Protein 6ON1 (pdb70)

Radius of gyration: 35.62 Å; Cα contacts (8 Å, |Δi|>4): 1934; chains: 6; bounding box: 102×59×90 Å

Nearest PDB structures (foldseek):
  6on1-assembly3_E  TM=1.002E+00  e=2.534E-30  Streptomyces sclerotialus
  6on1-assembly1_B  TM=9.989E-01  e=6.598E-30  Streptomyces sclerotialus
  6on1-assembly3_F  TM=1.004E+00  e=2.080E-29  Streptomyces sclerotialus
  6on1-assembly2_D  TM=9.965E-01  e=4.195E-29  Streptomyces sclerotialus
  6on3-assembly1_A  TM=9.912E-01  e=3.693E-29  Streptomyces sclerotialus

InterPro domains:
  IPR004360 Glyoxalase/fosfomycin resistance/dioxygenase domain [PF00903] (18-107)
  IPR029068 Glyoxalase/Bleomycin resistance protein/Dihydroxybiphenyl dioxygenase [G3DSA:3.10.180.10] (18-161)
  IPR029068 Glyoxalase/Bleomycin resistance protein/Dihydroxybiphenyl dioxygenase [SSF54593] (18-161)
  IPR037523 Vicinal oxygen chelate (VOC), core domain [PS51819] (18-160)

Structure (mmCIF, N/CA/C/O backbone):
data_6ON1
#
_entry.id   6ON1
#
_cell.length_a   99.977
_cell.length_b   45.215
_cell.length_c   131.153
_cell.angle_alpha   90.000
_cell.angle_beta   105.200
_cell.angle_gamma   90.000
#
_symmetry.space_group_name_H-M   'P 1 21 1'
#
loop_
_entity.id
_entity.type
_entity.pdbx_description
1 polymer 'L-DOPA dioxygenase'
2 non-polymer 'FE (III) ION'
3 non-polymer 2-AMINO-2-HYDROXYMETHYL-PROPANE-1,3-DIOL
4 water water
#
loop_
_atom_site.group_PDB
_atom_site.id
_atom_site.type_symbol
_atom_site.label_atom_id
_atom_site.label_alt_id
_atom_site.label_comp_id
_atom_site.label_asym_id
_atom_site.label_entity_id
_atom_site.label_seq_id
_atom_site.pdbx_PDB_ins_code
_atom_site.Cartn_x
_atom_site.Cartn_y
_atom_site.Cartn_z
_atom_site.occupancy
_atom_site.B_iso_or_equiv
_atom_site.auth_seq_id
_atom_site.auth_comp_id
_atom_site.auth_asym_id
_atom_site.auth_atom_id
_atom_site.pdbx_PDB_model_num
ATOM 1 N N . HIS A 1 15 ? 388.799 70.400 133.704 1.00 60.06 13 HIS A N 1
ATOM 2 C CA . HIS A 1 15 ? 388.741 69.125 134.416 1.00 58.63 13 HIS A CA 1
ATOM 3 C C . HIS A 1 15 ? 389.310 69.279 135.827 1.00 58.73 13 HIS A C 1
ATOM 4 O O . HIS A 1 15 ? 390.363 69.898 136.014 1.00 60.59 13 HIS A O 1
ATOM 11 N N . ALA A 1 16 ? 388.610 68.708 136.814 1.00 48.05 14 ALA A N 1
ATOM 12 C CA . ALA A 1 16 ? 389.044 68.817 138.204 1.00 51.76 14 ALA A CA 1
ATOM 13 C C . ALA A 1 16 ? 390.428 68.203 138.417 1.00 55.84 14 ALA A C 1
ATOM 14 O O . ALA A 1 16 ? 391.213 68.701 139.234 1.00 53.66 14 ALA A O 1
ATOM 16 N N . PHE A 1 17 ? 390.740 67.132 137.691 1.00 47.03 15 PHE A N 1
ATOM 17 C CA . PHE A 1 17 ? 392.055 66.513 137.713 1.00 40.97 15 PHE A CA 1
ATOM 18 C C . PHE A 1 17 ? 392.341 65.979 136.319 1.00 49.87 15 PHE A C 1
ATOM 19 O O . PHE A 1 17 ? 391.464 65.959 135.448 1.00 42.99 15 PHE A O 1
ATOM 27 N N . ARG A 1 18 ? 393.579 65.523 136.121 1.00 41.83 16 ARG A N 1
ATOM 28 C CA . ARG A 1 18 ? 394.003 64.973 134.843 1.00 45.19 16 ARG A CA 1
ATOM 29 C C . ARG A 1 18 ? 394.795 63.700 135.076 1.00 42.92 16 ARG A C 1
ATOM 30 O O . ARG A 1 18 ? 395.663 63.654 135.951 1.00 48.00 16 ARG A O 1
ATOM 38 N N . PHE A 1 19 ? 394.506 62.674 134.284 1.00 37.46 17 PHE A N 1
ATOM 39 C CA . PHE A 1 19 ? 395.278 61.444 134.360 1.00 41.23 17 PHE A CA 1
ATOM 40 C C . PHE A 1 19 ? 396.747 61.740 134.061 1.00 39.26 17 PHE A C 1
ATOM 41 O O . PHE A 1 19 ? 397.057 62.464 133.113 1.00 38.53 17 PHE A O 1
ATOM 49 N N . HIS A 1 20 ? 397.661 61.215 134.891 1.00 33.69 18 HIS A N 1
ATOM 50 C CA . HIS A 1 20 ? 399.080 61.509 134.717 1.00 34.67 18 HIS A CA 1
ATOM 51 C C . HIS A 1 20 ? 399.887 60.292 134.281 1.00 35.24 18 HIS A C 1
ATOM 52 O O . HIS A 1 20 ? 400.603 60.351 133.277 1.00 37.26 18 HIS A O 1
ATOM 59 N N . HIS A 1 21 ? 399.828 59.192 135.021 1.00 30.07 19 HIS A N 1
ATOM 60 C CA . HIS A 1 21 ? 400.564 58.004 134.621 1.00 34.18 19 HIS A CA 1
ATOM 61 C C . HIS A 1 21 ? 399.891 56.784 135.220 1.00 34.54 19 HIS A C 1
ATOM 62 O O . HIS A 1 21 ? 399.109 56.881 136.172 1.00 33.49 19 HIS A O 1
ATOM 69 N N . ILE A 1 22 ? 400.201 55.636 134.636 1.00 31.84 20 ILE A N 1
ATOM 70 C CA . ILE A 1 22 ? 399.827 54.339 135.179 1.00 31.43 20 ILE A CA 1
ATOM 71 C C . ILE A 1 22 ? 401.113 53.624 135.573 1.00 34.97 20 ILE A C 1
ATOM 72 O O . ILE A 1 22 ? 402.125 53.705 134.872 1.00 30.59 20 ILE A O 1
ATOM 77 N N . GLY A 1 23 ? 401.071 52.910 136.697 1.00 31.71 21 GLY A N 1
ATOM 78 C CA . GLY A 1 23 ? 402.220 52.163 137.174 1.00 30.88 21 GLY A CA 1
ATOM 79 C C . GLY A 1 23 ? 402.096 50.708 136.751 1.00 31.49 21 GLY A C 1
ATOM 80 O O . GLY A 1 23 ? 401.035 50.095 136.903 1.00 32.23 21 GLY A O 1
ATOM 81 N N . VAL A 1 24 ? 403.183 50.179 136.207 1.00 27.59 22 VAL A N 1
ATOM 82 C CA . VAL A 1 24 ? 403.260 48.788 135.786 1.00 28.77 22 VAL A CA 1
ATOM 83 C C . VAL A 1 24 ? 404.325 48.112 136.628 1.00 30.23 22 VAL A C 1
ATOM 84 O O . VAL A 1 24 ? 405.519 48.417 136.492 1.00 30.44 22 VAL A O 1
ATOM 88 N N . GLN A 1 25 ? 403.903 47.176 137.469 1.00 31.59 23 GLN A N 1
ATOM 89 C CA . GLN A 1 25 ? 404.823 46.387 138.270 1.00 28.87 23 GLN A CA 1
ATOM 90 C C . GLN A 1 25 ? 405.205 45.112 137.525 1.00 29.99 23 GLN A C 1
ATOM 91 O O . GLN A 1 25 ? 404.335 44.348 137.095 1.00 32.53 23 GLN A O 1
ATOM 97 N N . THR A 1 26 ? 406.504 44.878 137.382 1.00 28.80 24 THR A N 1
ATOM 98 C CA . THR A 1 26 ? 407.011 43.733 136.643 1.00 34.05 24 THR A CA 1
ATOM 99 C C . THR A 1 26 ? 408.045 43.003 137.490 1.00 35.07 24 THR A C 1
ATOM 100 O O . THR A 1 26 ? 408.652 43.581 138.398 1.00 37.20 24 THR A O 1
ATOM 104 N N . SER A 1 27 ? 408.259 41.724 137.167 1.00 37.44 25 SER A N 1
ATOM 105 C CA . SER A 1 27 ? 409.335 40.938 137.768 1.00 38.45 25 SER A CA 1
ATOM 106 C C . SER A 1 27 ? 410.650 41.059 137.009 1.00 38.96 25 SER A C 1
ATOM 107 O O . SER A 1 27 ? 411.688 40.634 137.523 1.00 37.92 25 SER A O 1
ATOM 110 N N . ASP A 1 28 ? 410.635 41.597 135.791 1.00 34.77 26 ASP A N 1
ATOM 111 C CA . ASP A 1 28 ? 411.838 41.651 134.950 1.00 35.11 26 ASP A CA 1
ATOM 112 C C . ASP A 1 28 ? 411.815 42.994 134.224 1.00 37.42 26 ASP A C 1
ATOM 113 O O . ASP A 1 28 ? 411.304 43.099 133.103 1.00 34.68 26 ASP A O 1
ATOM 118 N N . LEU A 1 29 ? 412.392 44.013 134.867 1.00 36.98 27 LEU A N 1
ATOM 119 C CA . LEU A 1 29 ? 412.279 45.375 134.355 1.00 34.01 27 LEU A CA 1
ATOM 120 C C . LEU A 1 29 ? 412.898 45.516 132.972 1.00 36.54 27 LEU A C 1
ATOM 121 O O . LEU A 1 29 ? 412.344 46.204 132.115 1.00 34.03 27 LEU A O 1
ATOM 126 N N . GLU A 1 30 ? 414.058 44.901 132.738 1.00 31.09 28 GLU A N 1
ATOM 127 C CA . GLU A 1 30 ? 414.720 45.114 131.450 1.00 35.21 28 GLU A CA 1
ATOM 128 C C . GLU A 1 30 ? 413.964 44.432 130.319 1.00 33.25 28 GLU A C 1
ATOM 129 O O . GLU A 1 30 ? 413.910 44.950 129.204 1.00 31.40 28 GLU A O 1
ATOM 135 N N . ASN A 1 31 ? 413.362 43.280 130.589 1.00 37.73 29 ASN A N 1
ATOM 136 C CA . ASN A 1 31 ? 412.510 42.645 129.594 1.00 32.53 29 ASN A CA 1
ATOM 137 C C . ASN A 1 31 ? 411.299 43.522 129.260 1.00 37.27 29 ASN A C 1
ATOM 138 O O . ASN A 1 31 ? 410.965 43.722 128.086 1.00 34.74 29 ASN A O 1
ATOM 143 N N . SER A 1 32 ? 410.649 44.080 130.280 1.00 31.23 30 SER A N 1
ATOM 144 C CA . SER A 1 32 ? 409.494 44.935 130.048 1.00 31.85 30 SER A CA 1
ATOM 145 C C . SER A 1 32 ? 409.880 46.218 129.322 1.00 32.73 30 SER A C 1
ATOM 146 O O . SER A 1 32 ? 409.206 46.613 128.362 1.00 33.62 30 SER A O 1
ATOM 149 N N . LEU A 1 33 ? 410.962 46.881 129.749 1.00 32.93 31 LEU A N 1
ATOM 150 C CA . LEU A 1 33 ? 411.376 48.115 129.077 1.00 33.21 31 LEU A CA 1
ATOM 151 C C . LEU A 1 33 ? 411.615 47.888 127.586 1.00 35.13 31 LEU A C 1
ATOM 152 O O . LEU A 1 33 ? 411.180 48.686 126.747 1.00 34.66 31 LEU A O 1
ATOM 157 N N . GLY A 1 34 ? 412.338 46.823 127.239 1.00 34.95 32 GLY A N 1
ATOM 158 C CA . GLY A 1 34 ? 412.599 46.556 125.831 1.00 39.12 32 GLY A CA 1
ATOM 159 C C . GLY A 1 34 ? 411.328 46.339 125.032 1.00 35.80 32 GLY A C 1
ATOM 160 O O . GLY A 1 34 ? 411.164 46.891 123.937 1.00 36.43 32 GLY A O 1
ATOM 161 N N . TRP A 1 35 ? 410.395 45.550 125.576 1.00 34.83 33 TRP A N 1
ATOM 162 C CA . TRP A 1 35 ? 409.174 45.240 124.836 1.00 35.73 33 TRP A CA 1
ATOM 163 C C . TRP A 1 35 ? 408.259 46.459 124.719 1.00 36.50 33 TRP A C 1
ATOM 164 O O . TRP A 1 35 ? 407.710 46.725 123.647 1.00 32.54 33 TRP A O 1
ATOM 175 N N . TYR A 1 36 ? 408.091 47.210 125.806 1.00 33.41 34 TYR A N 1
ATOM 176 C CA . TYR A 1 36 ? 407.294 48.430 125.755 1.00 32.36 34 TYR A CA 1
ATOM 177 C C . TYR A 1 36 ? 407.853 49.428 124.748 1.00 34.62 34 TYR A C 1
ATOM 178 O O . TYR A 1 36 ? 407.092 50.103 124.044 1.00 31.31 34 TYR A O 1
ATOM 187 N N . ARG A 1 37 ? 409.177 49.570 124.689 1.00 33.72 35 ARG A N 1
ATOM 188 C CA . ARG A 1 37 ? 409.755 50.498 123.721 1.00 38.40 35 ARG A CA 1
ATOM 189 C C . ARG A 1 37 ? 409.449 50.053 122.296 1.00 36.50 35 ARG A C 1
ATOM 190 O O . ARG A 1 37 ? 409.044 50.863 121.458 1.00 41.16 35 ARG A O 1
ATOM 198 N N . GLU A 1 38 ? 409.624 48.764 122.003 1.00 38.69 36 GLU A N 1
ATOM 199 C CA . GLU A 1 38 ? 409.427 48.299 120.629 1.00 40.45 36 GLU A CA 1
ATOM 200 C C . GLU A 1 38 ? 407.950 48.239 120.257 1.00 40.80 36 GLU A C 1
ATOM 201 O O . GLU A 1 38 ? 407.584 48.589 119.133 1.00 39.41 36 GLU A O 1
ATOM 207 N N . PHE A 1 39 ? 407.085 47.804 121.180 1.00 35.30 37 PHE A N 1
ATOM 208 C CA . PHE A 1 39 ? 405.678 47.629 120.831 1.00 34.87 37 PHE A CA 1
ATOM 209 C C . PHE A 1 39 ? 404.965 48.971 120.729 1.00 37.63 37 PHE A C 1
ATOM 210 O O . PHE A 1 39 ? 404.343 49.281 119.711 1.00 36.98 37 PHE A O 1
ATOM 218 N N . PHE A 1 40 ? 405.013 49.769 121.791 1.00 34.87 38 PHE A N 1
ATOM 219 C CA . PHE A 1 40 ? 404.262 51.015 121.825 1.00 38.93 38 PHE A CA 1
ATOM 220 C C . PHE A 1 40 ? 405.017 52.190 121.231 1.00 40.01 38 PHE A C 1
ATOM 221 O O . PHE A 1 40 ? 404.407 53.245 121.024 1.00 44.50 38 PHE A O 1
ATOM 229 N N . GLY A 1 41 ? 406.314 52.038 120.960 1.00 41.48 39 GLY A N 1
ATOM 230 C CA . GLY A 1 41 ? 407.150 53.168 120.606 1.00 43.59 39 GLY A CA 1
ATOM 231 C C . GLY A 1 41 ? 407.541 54.050 121.773 1.00 43.75 39 GLY A C 1
ATOM 232 O O . GLY A 1 41 ? 407.780 55.244 121.579 1.00 47.76 39 GLY A O 1
ATOM 233 N N . CYS A 1 42 ? 407.586 53.509 122.987 1.00 43.25 40 CYS A N 1
ATOM 234 C CA . CYS A 1 42 ? 407.902 54.323 124.156 1.00 43.10 40 CYS A CA 1
ATOM 235 C C . CYS A 1 42 ? 409.326 54.860 124.081 1.00 39.23 40 CYS A C 1
ATOM 236 O O . CYS A 1 42 ? 410.241 54.172 123.623 1.00 39.43 40 CYS A O 1
ATOM 239 N N . GLU A 1 43 ? 409.503 56.106 124.523 1.00 36.93 41 GLU A N 1
ATOM 240 C CA . GLU A 1 43 ? 410.814 56.671 124.809 1.00 43.24 41 GLU A CA 1
ATOM 241 C C . GLU A 1 43 ? 410.939 56.916 126.312 1.00 39.52 41 GLU A C 1
ATOM 242 O O . GLU A 1 43 ? 409.953 57.226 126.987 1.00 36.57 41 GLU A O 1
ATOM 248 N N . GLN A 1 44 ? 412.155 56.759 126.835 1.00 35.44 42 GLN A N 1
ATOM 249 C CA . GLN A 1 44 ? 412.395 56.904 128.264 1.00 37.13 42 GLN A CA 1
ATOM 250 C C . GLN A 1 44 ? 412.625 58.366 128.630 1.00 38.27 42 GLN A C 1
ATOM 251 O O . GLN A 1 44 ? 413.427 59.058 128.000 1.00 36.47 42 GLN A O 1
ATOM 257 N N . ASN A 1 45 ? 411.892 58.848 129.627 1.00 35.23 43 ASN A N 1
ATOM 258 C CA . ASN A 1 45 ? 412.088 60.208 130.118 1.00 38.19 43 ASN A CA 1
ATOM 259 C C . ASN A 1 45 ? 413.106 60.296 131.244 1.00 36.04 43 ASN A C 1
ATOM 260 O O . ASN A 1 45 ? 413.799 61.310 131.360 1.00 36.21 43 ASN A O 1
ATOM 265 N N . TRP A 1 46 ? 413.171 59.285 132.103 1.00 36.34 44 TRP A N 1
ATOM 266 C CA . TRP A 1 46 ? 414.100 59.249 133.227 1.00 37.56 44 TRP A CA 1
ATOM 267 C C . TRP A 1 46 ? 414.009 57.875 133.872 1.00 38.45 44 TRP A C 1
ATOM 268 O O . TRP A 1 46 ? 413.091 57.096 133.604 1.00 34.63 44 TRP A O 1
ATOM 279 N N . SER A 1 47 ? 414.988 57.586 134.718 1.00 35.60 45 SER A N 1
ATOM 280 C CA . SER A 1 47 ? 414.962 56.422 135.581 1.00 36.79 45 SER A CA 1
ATOM 281 C C . SER A 1 47 ? 415.390 56.853 136.974 1.00 39.97 45 SER A C 1
ATOM 282 O O . SER A 1 47 ? 416.005 57.909 137.160 1.00 40.80 45 SER A O 1
ATOM 285 N N . LEU A 1 48 ? 415.058 56.020 137.953 1.00 33.32 46 LEU A N 1
ATOM 286 C CA . LEU A 1 48 ? 415.273 56.386 139.343 1.00 33.13 46 LEU A CA 1
ATOM 287 C C . LEU A 1 48 ? 415.648 55.136 140.124 1.00 35.84 46 LEU A C 1
ATOM 288 O O . LEU A 1 48 ? 415.008 54.092 139.972 1.00 34.74 46 LEU A O 1
ATOM 293 N N . GLU A 1 49 ? 416.692 55.237 140.951 1.00 36.76 47 GLU A N 1
ATOM 294 C CA . GLU A 1 49 ? 417.090 54.136 141.821 1.00 36.45 47 GLU A CA 1
ATOM 295 C C . GLU A 1 49 ? 417.252 54.575 143.273 1.00 41.02 47 GLU A C 1
ATOM 296 O O . GLU A 1 49 ? 417.782 53.809 144.079 1.00 35.40 47 GLU A O 1
ATOM 302 N N . LYS A 1 50 ? 416.828 55.789 143.615 1.00 39.81 48 LYS A N 1
ATOM 303 C CA . LYS A 1 50 ? 416.815 56.285 144.986 1.00 42.57 48 LYS A CA 1
ATOM 304 C C . LYS A 1 50 ? 415.438 56.865 145.268 1.00 37.07 48 LYS A C 1
ATOM 305 O O . LYS A 1 50 ? 414.953 57.714 144.512 1.00 37.20 48 LYS A O 1
ATOM 311 N N . PHE A 1 51 ? 414.827 56.425 146.365 1.00 34.14 49 PHE A N 1
ATOM 312 C CA . PHE A 1 51 ? 413.412 56.627 146.615 1.00 34.23 49 PHE A CA 1
ATOM 313 C C . PHE A 1 51 ? 413.164 57.255 147.977 1.00 38.23 49 PHE A C 1
ATOM 314 O O . PHE A 1 51 ? 413.911 57.028 148.946 1.00 30.66 49 PHE A O 1
ATOM 322 N N . SER A 1 52 ? 412.095 58.047 148.027 1.00 32.43 50 SER A N 1
ATOM 323 C CA . SER A 1 52 ? 411.559 58.546 149.291 1.00 33.78 50 SER A CA 1
ATOM 324 C C . SER A 1 52 ? 411.126 57.393 150.189 1.00 32.72 50 SER A C 1
ATOM 325 O O . SER A 1 52 ? 410.843 56.280 149.726 1.00 32.71 50 SER A O 1
ATOM 328 N N . ASP A 1 53 ? 411.040 57.678 151.499 1.00 30.95 51 ASP A N 1
ATOM 329 C CA . ASP A 1 53 ? 410.415 56.727 152.407 1.00 32.93 51 ASP A CA 1
ATOM 330 C C . ASP A 1 53 ? 409.012 56.364 151.928 1.00 32.77 51 ASP A C 1
ATOM 331 O O . ASP A 1 53 ? 408.592 55.201 152.003 1.00 31.90 51 ASP A O 1
ATOM 336 N N . LEU A 1 54 ? 408.250 57.362 151.481 1.00 31.62 52 LEU A N 1
ATOM 337 C CA . LEU A 1 54 ? 406.872 57.089 151.081 1.00 30.88 52 LEU A CA 1
ATOM 338 C C . LEU A 1 54 ? 406.836 56.110 149.911 1.00 31.28 52 LEU A C 1
ATOM 339 O O . LEU A 1 54 ? 406.097 55.121 149.939 1.00 31.44 52 LEU A O 1
ATOM 344 N N . THR A 1 55 ? 407.656 56.351 148.885 1.00 34.78 53 THR A N 1
ATOM 345 C CA . THR A 1 55 ? 407.685 55.420 147.761 1.00 33.50 53 THR A CA 1
ATOM 346 C C . THR A 1 55 ? 408.012 54.010 148.235 1.00 33.38 53 THR A C 1
ATOM 347 O O . THR A 1 55 ? 407.328 53.045 147.870 1.00 31.31 53 THR A O 1
ATOM 351 N N . ARG A 1 56 ? 409.027 53.876 149.093 1.00 29.37 54 ARG A N 1
ATOM 352 C CA . ARG A 1 56 ? 409.383 52.549 149.584 1.00 32.16 54 ARG A CA 1
ATOM 353 C C . ARG A 1 56 ? 408.318 51.939 150.488 1.00 34.86 54 ARG A C 1
ATOM 354 O O . ARG A 1 56 ? 408.241 50.711 150.590 1.00 36.13 54 ARG A O 1
ATOM 362 N N . SER A 1 57 ? 407.488 52.751 151.135 1.00 31.68 55 SER A N 1
ATOM 363 C CA . SER A 1 57 ? 406.424 52.163 151.941 1.00 31.78 55 SER A CA 1
ATOM 364 C C . SER A 1 57 ? 405.265 51.662 151.074 1.00 34.64 55 SER A C 1
ATOM 365 O O . SER A 1 57 ? 404.612 50.682 151.434 1.00 35.22 55 SER A O 1
ATOM 368 N N . ARG A 1 58 ? 405.014 52.296 149.924 1.00 33.77 56 ARG A N 1
ATOM 369 C CA . ARG A 1 58 ? 403.994 51.806 148.997 1.00 36.52 56 ARG A CA 1
ATOM 370 C C . ARG A 1 58 ? 404.483 50.621 148.176 1.00 35.42 56 ARG A C 1
ATOM 371 O O . ARG A 1 58 ? 403.677 49.759 147.800 1.00 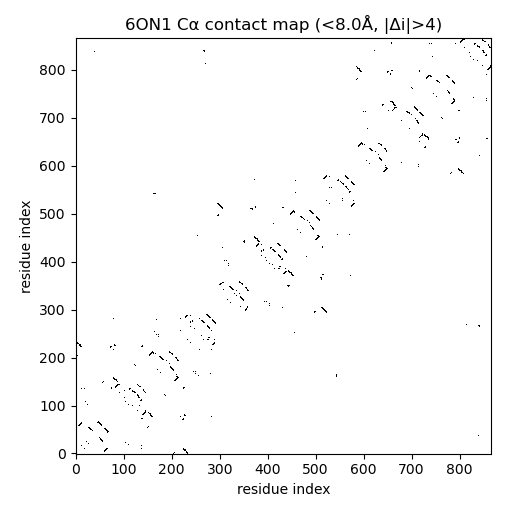35.09 56 ARG A O 1
ATOM 379 N N . LEU A 1 59 ? 405.777 50.592 147.851 1.00 32.39 57 LEU A N 1
ATOM 380 C CA . LEU A 1 59 ? 406.376 49.570 146.994 1.00 31.79 57 LEU A CA 1
ATOM 381 C C . LEU A 1 59 ? 407.619 48.996 147.675 1.00 35.50 57 LEU A C 1
ATOM 382 O O . LEU A 1 59 ? 408.752 49.244 147.242 1.00 33.10 57 LEU A O 1
ATOM 387 N N . PRO A 1 60 ? 407.442 48.224 148.752 1.00 37.05 58 PRO A N 1
ATOM 388 C CA . PRO A 1 60 ? 408.609 47.688 149.471 1.00 38.17 58 PRO A CA 1
ATOM 389 C C . PRO A 1 60 ? 409.515 46.888 148.551 1.00 35.06 58 PRO A C 1
ATOM 390 O O . PRO A 1 60 ? 409.051 46.067 147.760 1.00 39.09 58 PRO A O 1
ATOM 394 N N . GLY A 1 61 ? 410.822 47.138 148.658 1.00 35.83 59 GLY A N 1
ATOM 395 C CA . GLY A 1 61 ? 411.800 46.414 147.882 1.00 37.36 59 GLY A CA 1
ATOM 396 C C . GLY A 1 61 ? 412.017 46.936 146.479 1.00 39.32 59 GLY A C 1
ATOM 397 O O . GLY A 1 61 ? 412.802 46.335 145.730 1.00 37.05 59 GLY A O 1
ATOM 398 N N . ILE A 1 62 ? 411.369 48.041 146.104 1.00 33.86 60 ILE A N 1
ATOM 399 C CA . ILE A 1 62 ? 411.561 48.611 144.771 1.00 36.53 60 ILE A CA 1
ATOM 400 C C . ILE A 1 62 ? 413.040 48.900 144.548 1.00 39.60 60 ILE A C 1
ATOM 401 O O . ILE A 1 62 ? 413.734 49.444 145.418 1.00 35.45 60 ILE A O 1
ATOM 406 N N . THR A 1 63 ? 413.540 48.495 143.387 1.00 36.09 61 THR A N 1
ATOM 407 C CA . THR A 1 63 ? 414.932 48.684 143.032 1.00 36.22 61 THR A CA 1
ATOM 408 C C . THR A 1 63 ? 415.144 49.680 141.911 1.00 34.30 61 THR A C 1
ATOM 409 O O . THR A 1 63 ? 416.157 50.373 141.912 1.00 33.03 61 THR A O 1
ATOM 413 N N . ARG A 1 64 ? 414.226 49.767 140.948 1.00 32.30 62 ARG A N 1
ATOM 414 C CA . ARG A 1 64 ? 414.446 50.677 139.838 1.00 29.48 62 ARG A CA 1
ATOM 415 C C . ARG A 1 64 ? 413.099 51.055 139.223 1.00 34.88 62 ARG A C 1
ATOM 416 O O . ARG A 1 64 ? 412.214 50.209 139.082 1.00 30.45 62 ARG A O 1
ATOM 424 N N . LEU A 1 65 ? 412.958 52.329 138.865 1.00 31.45 63 LEU A N 1
ATOM 425 C CA . LEU A 1 65 ? 411.726 52.874 138.311 1.00 29.45 63 LEU A CA 1
ATOM 426 C C . LEU A 1 65 ? 412.068 53.671 137.063 1.00 31.80 63 LEU A C 1
ATOM 427 O O . LEU A 1 65 ? 413.032 54.441 137.063 1.00 32.33 63 LEU A O 1
ATOM 432 N N . VAL A 1 66 ? 411.281 53.490 136.003 1.00 31.22 64 VAL A N 1
ATOM 433 C CA . VAL A 1 66 ? 411.516 54.174 134.735 1.00 31.50 64 VAL A CA 1
ATOM 434 C C . VAL A 1 66 ? 410.216 54.804 134.257 1.00 32.25 64 VAL A C 1
ATOM 435 O O . VAL A 1 66 ? 409.165 54.149 134.259 1.00 33.95 64 VAL A O 1
ATOM 439 N N . GLU A 1 67 ? 410.274 56.069 133.855 1.00 30.40 65 GLU A N 1
ATOM 440 C CA . GLU A 1 67 ? 409.110 56.695 133.236 1.00 31.98 65 GLU A CA 1
ATOM 441 C C . GLU A 1 67 ? 409.240 56.568 131.729 1.00 31.62 65 GLU A C 1
ATOM 442 O O . GLU A 1 67 ? 410.205 57.072 131.154 1.00 32.20 65 GLU A O 1
ATOM 448 N N . LEU A 1 68 ? 408.277 55.888 131.103 1.00 31.05 66 LEU A N 1
ATOM 449 C CA . LEU A 1 68 ? 408.176 55.779 129.655 1.00 35.51 66 LEU A CA 1
ATOM 450 C C . LEU A 1 68 ? 407.044 56.665 129.152 1.00 34.77 66 LEU A C 1
ATOM 451 O O . LEU A 1 68 ? 406.131 57.028 129.893 1.00 33.68 66 LEU A O 1
ATOM 456 N N . ALA A 1 69 ? 407.107 57.008 127.871 1.00 35.80 67 ALA A N 1
ATOM 457 C CA . ALA A 1 69 ? 406.098 57.867 127.269 1.00 38.21 67 ALA A CA 1
ATOM 458 C C . ALA A 1 69 ? 405.812 57.398 125.849 1.00 40.33 67 ALA A C 1
ATOM 459 O O . ALA A 1 69 ? 406.743 57.163 125.074 1.00 39.83 67 ALA A O 1
ATOM 461 N N . ALA A 1 70 ? 404.531 57.243 125.519 1.00 42.52 68 ALA A N 1
ATOM 462 C CA . ALA A 1 70 ? 404.103 56.964 124.152 1.00 47.64 68 ALA A CA 1
ATOM 463 C C . ALA A 1 70 ? 402.723 57.574 123.958 1.00 48.11 68 ALA A C 1
ATOM 464 O O . ALA A 1 70 ? 401.861 57.448 124.832 1.00 46.88 68 ALA A O 1
ATOM 466 N N . GLY A 1 71 ? 402.517 58.227 122.816 1.00 55.73 69 GLY A N 1
ATOM 467 C CA . GLY A 1 71 ? 401.288 58.995 122.655 1.00 58.17 69 GLY A CA 1
ATOM 468 C C . GLY A 1 71 ? 401.175 59.996 123.788 1.00 57.09 69 GLY A C 1
ATOM 469 O O . GLY A 1 71 ? 402.146 60.674 124.141 1.00 58.87 69 GLY A O 1
ATOM 470 N N A ASP A 1 72 ? 399.968 60.075 124.371 0.64 57.98 70 ASP A N 1
ATOM 471 N N B ASP A 1 72 ? 399.988 60.109 124.378 0.36 57.95 70 ASP A N 1
ATOM 472 C CA A ASP A 1 72 ? 399.714 60.882 125.559 0.64 57.41 70 ASP A CA 1
ATOM 473 C CA B ASP A 1 72 ? 399.856 60.922 125.578 0.36 57.32 70 ASP A CA 1
ATOM 474 C C A ASP A 1 72 ? 399.926 60.110 126.859 0.64 56.13 70 ASP A C 1
ATOM 475 C C B ASP A 1 72 ? 399.811 60.069 126.840 0.36 56.11 70 ASP A C 1
ATOM 476 O O A ASP A 1 72 ? 399.763 60.682 127.943 0.64 59.49 70 ASP A O 1
ATOM 477 O O B ASP A 1 72 ? 399.302 60.518 127.873 0.36 58.31 70 ASP A O 1
ATOM 486 N N . LEU A 1 73 ? 400.349 58.854 126.776 1.00 50.27 71 LEU A N 1
ATOM 487 C CA . LEU A 1 73 ? 400.355 57.933 127.900 1.00 47.54 71 LEU A CA 1
ATOM 488 C C . LEU A 1 73 ? 401.721 57.915 128.569 1.00 42.83 71 LEU A C 1
ATOM 489 O O . LEU A 1 73 ? 402.736 57.691 127.903 1.00 39.73 71 LEU A O 1
ATOM 494 N N . ARG A 1 74 ? 401.737 58.135 129.876 1.00 39.12 72 ARG A N 1
ATOM 495 C CA . ARG A 1 74 ? 402.928 57.946 130.696 1.00 38.87 72 ARG A CA 1
ATOM 496 C C . ARG A 1 74 ? 402.812 56.632 131.450 1.00 36.42 72 ARG A C 1
ATOM 497 O O . ARG A 1 74 ? 401.789 56.380 132.100 1.00 37.74 72 ARG A O 1
ATOM 505 N N . ILE A 1 75 ? 403.860 55.817 131.374 1.00 36.59 73 ILE A N 1
ATOM 506 C CA . ILE A 1 75 ? 403.892 54.487 131.974 1.00 34.62 73 ILE A CA 1
ATOM 507 C C . ILE A 1 75 ? 405.123 54.426 132.862 1.00 35.77 73 ILE A C 1
ATOM 508 O O . ILE A 1 75 ? 406.252 54.483 132.361 1.00 34.46 73 ILE A O 1
ATOM 513 N N . HIS A 1 76 ? 404.911 54.303 134.169 1.00 31.65 74 HIS A N 1
ATOM 514 C CA . HIS A 1 76 ? 405.987 54.090 135.130 1.00 30.48 74 HIS A CA 1
ATOM 515 C C . HIS A 1 76 ? 406.160 52.592 135.308 1.00 33.86 74 HIS A C 1
ATOM 516 O O . HIS A 1 76 ? 405.286 51.924 135.866 1.00 35.77 74 HIS A O 1
ATOM 523 N N . VAL A 1 77 ? 407.282 52.063 134.840 1.00 32.10 75 VAL A N 1
ATOM 524 C CA . VAL A 1 77 ? 407.587 50.643 134.952 1.00 33.36 75 VAL A CA 1
ATOM 525 C C . VAL A 1 77 ? 408.598 50.457 136.070 1.00 33.60 75 VAL A C 1
ATOM 526 O O . VAL A 1 77 ? 409.653 51.120 136.090 1.00 30.08 75 VAL A O 1
ATOM 530 N N . PHE A 1 78 ? 408.291 49.561 137.004 1.00 32.64 76 PHE A N 1
ATOM 531 C CA . PHE A 1 78 ? 409.213 49.345 138.114 1.00 32.96 76 PHE A CA 1
ATOM 532 C C . PHE A 1 78 ? 409.274 47.868 138.477 1.00 31.52 76 PHE A C 1
ATOM 533 O O . PHE A 1 78 ? 408.362 47.085 138.187 1.00 29.94 76 PHE A O 1
ATOM 541 N N . GLU A 1 79 ? 410.384 47.495 139.111 1.00 31.24 77 GLU A N 1
ATOM 542 C CA . GLU A 1 79 ? 410.593 46.141 139.583 1.00 34.41 77 GLU A CA 1
ATOM 543 C C . GLU A 1 79 ? 410.911 46.186 141.074 1.00 35.21 77 GLU A C 1
ATOM 544 O O . GLU A 1 79 ? 411.644 47.068 141.533 1.00 33.71 77 GLU A O 1
ATOM 550 N N . ARG A 1 80 ? 410.323 45.264 141.828 1.00 34.37 78 ARG A N 1
ATOM 551 C CA . ARG A 1 80 ? 410.633 45.108 143.243 1.00 42.17 78 ARG A CA 1
ATOM 552 C C . ARG A 1 80 ? 411.377 43.798 143.479 1.00 44.02 78 ARG A C 1
ATOM 553 O O . ARG A 1 80 ? 411.143 42.794 142.802 1.00 54.59 78 ARG A O 1
ATOM 561 N N . ALA A 1 81 ? 412.290 43.817 144.435 1.00 51.48 79 ALA A N 1
ATOM 562 C CA . ALA A 1 81 ? 413.043 42.612 144.751 1.00 55.99 79 ALA A CA 1
ATOM 563 C C . ALA A 1 81 ? 412.082 41.499 145.143 1.00 59.99 79 ALA A C 1
ATOM 564 O O . ALA A 1 81 ? 411.248 41.674 146.037 1.00 61.17 79 ALA A O 1
ATOM 566 N N . ALA A 1 82 ? 412.168 40.367 144.448 1.00 56.27 80 ALA A N 1
ATOM 567 C CA . ALA A 1 82 ? 411.355 39.213 144.800 1.00 57.87 80 ALA A CA 1
ATOM 568 C C . ALA A 1 82 ? 412.085 37.939 144.402 1.00 66.22 80 ALA A C 1
ATOM 569 O O . ALA A 1 82 ? 412.885 37.929 143.461 1.00 66.62 80 ALA A O 1
ATOM 571 N N . ASP A 1 83 ? 411.800 36.861 145.136 1.00 66.99 81 ASP A N 1
ATOM 572 C CA . ASP A 1 83 ? 412.429 35.575 144.853 1.00 71.21 81 ASP A CA 1
ATOM 573 C C . ASP A 1 83 ? 411.683 34.807 143.765 1.00 71.38 81 ASP A C 1
ATOM 574 O O . ASP A 1 83 ? 412.311 34.161 142.919 1.00 73.69 81 ASP A O 1
ATOM 579 N N . ALA A 1 84 ? 410.355 34.863 143.771 1.00 68.05 82 ALA A N 1
ATOM 580 C CA . ALA A 1 84 ? 409.536 34.154 142.799 1.00 67.73 82 ALA A CA 1
ATOM 581 C C . ALA A 1 84 ? 409.046 35.104 141.708 1.00 62.69 82 ALA A C 1
ATOM 582 O O . ALA A 1 84 ? 409.219 36.323 141.779 1.00 61.90 82 ALA A O 1
ATOM 584 N N . THR A 1 85 ? 408.426 34.522 140.682 1.00 64.30 83 THR A N 1
ATOM 585 C CA . THR A 1 85 ? 407.900 35.267 139.535 1.00 59.12 83 THR A CA 1
ATOM 586 C C . THR A 1 85 ? 406.460 34.847 139.277 1.00 58.21 83 THR A C 1
ATOM 587 O O . THR A 1 85 ? 406.161 34.198 138.267 1.00 53.84 83 THR A O 1
ATOM 591 N N . PRO A 1 86 ? 405.537 35.216 140.163 1.00 57.19 84 PRO A N 1
ATOM 592 C CA . PRO A 1 86 ? 404.147 34.791 139.988 1.00 53.92 84 PRO A CA 1
ATOM 593 C C . PRO A 1 86 ? 403.537 35.411 138.744 1.00 50.62 84 PRO A C 1
ATOM 594 O O . PRO A 1 86 ? 404.043 36.381 138.176 1.00 51.06 84 PRO A O 1
ATOM 598 N N . ALA A 1 87 ? 402.462 34.818 138.320 1.00 49.86 85 ALA A N 1
ATOM 599 C CA . ALA A 1 87 ? 401.642 35.357 137.254 1.00 45.44 85 ALA A CA 1
ATOM 600 C C . ALA A 1 87 ? 400.604 36.305 137.834 1.00 39.88 85 ALA A C 1
ATOM 601 O O . ALA A 1 87 ? 400.363 36.304 139.043 1.00 40.65 85 ALA A O 1
ATOM 603 N N . PRO A 1 88 ? 399.997 37.159 137.008 1.00 38.66 86 PRO A N 1
ATOM 604 C CA . PRO A 1 88 ? 398.825 37.912 137.468 1.00 40.18 86 PRO A CA 1
ATOM 605 C C . PRO A 1 88 ? 397.717 36.979 137.929 1.00 43.70 86 PRO A C 1
ATOM 606 O O . PRO A 1 88 ? 397.560 35.869 137.414 1.00 42.02 86 PRO A O 1
ATOM 610 N N . VAL A 1 89 ? 396.932 37.462 138.891 1.00 41.22 87 VAL A N 1
ATOM 611 C CA . VAL A 1 89 ? 395.776 36.752 139.435 1.00 41.53 87 VAL A CA 1
ATOM 612 C C . VAL A 1 89 ? 394.517 37.404 138.874 1.00 42.40 87 VAL A C 1
ATOM 613 O O . VAL A 1 89 ? 394.246 38.581 139.141 1.00 42.01 87 VAL A O 1
ATOM 617 N N . ALA A 1 90 ? 393.738 36.642 138.108 1.00 46.32 88 ALA A N 1
ATOM 618 C CA . ALA A 1 90 ? 392.611 37.222 137.383 1.00 42.80 88 ALA A CA 1
ATOM 619 C C . ALA A 1 90 ? 391.408 37.530 138.272 1.00 47.71 88 ALA A C 1
ATOM 620 O O . ALA A 1 90 ? 390.621 38.421 137.936 1.00 45.02 88 ALA A O 1
ATOM 622 N N . GLU A 1 91 ? 391.260 36.845 139.407 1.00 50.60 89 GLU A N 1
ATOM 623 C CA . GLU A 1 91 ? 389.999 36.898 140.143 1.00 49.90 89 GLU A CA 1
ATOM 624 C C . GLU A 1 91 ? 389.869 38.170 140.977 1.00 49.71 89 GLU A C 1
ATOM 625 O O . GLU A 1 91 ? 388.763 38.712 141.115 1.00 46.39 89 GLU A O 1
ATOM 631 N N . VAL A 1 92 ? 390.985 38.667 141.510 1.00 39.51 90 VAL A N 1
ATOM 632 C CA . VAL A 1 92 ? 391.000 39.671 142.574 1.00 40.60 90 VAL A CA 1
ATOM 633 C C . VAL A 1 92 ? 390.644 41.054 142.036 1.00 38.78 90 VAL A C 1
ATOM 634 O O . VAL A 1 92 ? 390.797 41.302 140.829 1.00 39.26 90 VAL A O 1
ATOM 638 N N . PRO A 1 93 ? 390.157 41.973 142.877 1.00 38.05 91 PRO A N 1
ATOM 639 C CA . PRO A 1 93 ? 389.941 43.350 142.418 1.00 36.66 91 PRO A CA 1
ATOM 640 C C . PRO A 1 93 ? 391.237 43.916 141.860 1.00 35.09 91 PRO A C 1
ATOM 641 O O . PRO A 1 93 ? 392.316 43.654 142.386 1.00 34.01 91 PRO A O 1
ATOM 645 N N . GLN A 1 94 ? 391.130 44.691 140.783 1.00 36.25 92 GLN A N 1
ATOM 646 C CA . GLN A 1 94 ? 392.341 45.075 140.068 1.00 34.91 92 GLN A CA 1
ATOM 647 C C . GLN A 1 94 ? 392.005 46.100 138.998 1.00 32.42 92 GLN A C 1
ATOM 648 O O . GLN A 1 94 ? 390.870 46.186 138.523 1.00 31.39 92 GLN A O 1
ATOM 654 N N . PHE A 1 95 ? 393.014 46.882 138.636 1.00 30.96 93 PHE A N 1
ATOM 655 C CA . PHE A 1 95 ? 393.041 47.555 137.348 1.00 33.08 93 PHE A CA 1
ATOM 656 C C . PHE A 1 95 ? 393.274 46.460 136.317 1.00 30.47 93 PHE A C 1
ATOM 657 O O . PHE A 1 95 ? 394.372 45.918 136.206 1.00 30.54 93 PHE A O 1
ATOM 665 N N .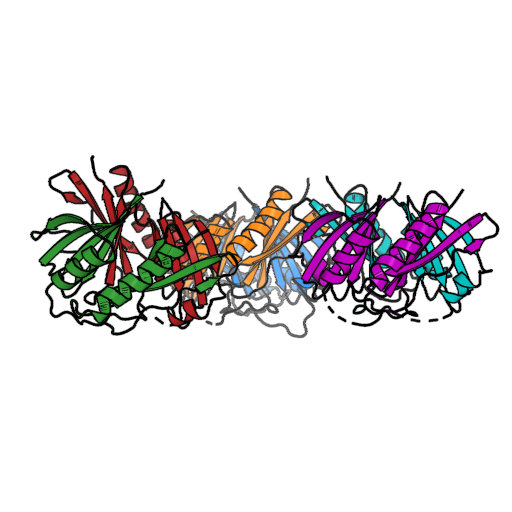 GLN A 1 96 ? 392.220 46.082 135.602 1.00 31.03 94 GLN A N 1
ATOM 666 C CA . GLN A 1 96 ? 392.197 44.837 134.848 1.00 28.90 94 GLN A CA 1
ATOM 667 C C . GLN A 1 96 ? 392.718 45.005 133.418 1.00 30.09 94 GLN A C 1
ATOM 668 O O . GLN A 1 96 ? 393.374 44.103 132.874 1.00 30.68 94 GLN A O 1
ATOM 674 N N . HIS A 1 97 ? 392.462 46.144 132.792 1.00 28.80 95 HIS A N 1
ATOM 675 C CA . HIS A 1 97 ? 392.949 46.358 131.438 1.00 31.40 95 HIS A CA 1
ATOM 676 C C . HIS A 1 97 ? 393.056 47.847 131.185 1.00 32.93 95 HIS A C 1
ATOM 677 O O . HIS A 1 97 ? 392.480 48.666 131.903 1.00 33.23 95 HIS A O 1
ATOM 684 N N . LEU A 1 98 ? 393.869 48.178 130.190 1.00 30.46 96 LEU A N 1
ATOM 685 C CA . LEU A 1 98 ? 394.046 49.531 129.706 1.00 33.51 96 LEU A CA 1
ATOM 686 C C . LEU A 1 98 ? 393.611 49.537 128.244 1.00 36.17 96 LEU A C 1
ATOM 687 O O . LEU A 1 98 ? 393.993 48.646 127.480 1.00 33.27 96 LEU A O 1
ATOM 692 N N . CYS A 1 99 ? 392.818 50.516 127.849 1.00 32.16 97 CYS A N 1
ATOM 693 C CA . CYS A 1 99 ? 392.312 50.549 126.479 1.00 32.86 97 CYS A CA 1
ATOM 694 C C . CYS A 1 99 ? 392.868 51.754 125.744 1.00 32.71 97 CYS A C 1
ATOM 695 O O . CYS A 1 99 ? 392.734 52.891 126.211 1.00 36.60 97 CYS A O 1
ATOM 698 N N . LEU A 1 100 ? 393.443 51.505 124.574 1.00 31.60 98 LEU A N 1
ATOM 699 C CA . LEU A 1 100 ? 393.958 52.544 123.700 1.00 34.88 98 LEU A CA 1
ATOM 700 C C . LEU A 1 100 ? 393.118 52.624 122.433 1.00 34.90 98 LEU A C 1
ATOM 701 O O . LEU A 1 100 ? 392.806 51.598 121.823 1.00 34.75 98 LEU A O 1
ATOM 706 N N . ALA A 1 101 ? 392.789 53.845 122.019 1.00 32.10 99 ALA A N 1
ATOM 707 C CA . ALA A 1 101 ? 392.036 54.064 120.790 1.00 38.59 99 ALA A CA 1
ATOM 708 C C . ALA A 1 101 ? 392.969 54.264 119.606 1.00 37.01 99 ALA A C 1
ATOM 709 O O . ALA A 1 101 ? 393.964 54.989 119.705 1.00 39.40 99 ALA A O 1
ATOM 711 N N . THR A 1 102 ? 392.623 53.637 118.483 1.00 35.44 100 THR A N 1
ATOM 712 C CA . THR A 1 102 ? 393.367 53.725 117.230 1.00 41.04 100 THR A CA 1
ATOM 713 C C . THR A 1 102 ? 392.645 54.654 116.254 1.00 45.49 100 THR A C 1
ATOM 714 O O . THR A 1 102 ? 391.555 55.153 116.526 1.00 43.92 100 THR A O 1
ATOM 718 N N . ARG A 1 103 ? 393.271 54.922 115.110 1.00 46.87 101 ARG A N 1
ATOM 719 C CA . ARG A 1 103 ? 392.667 55.874 114.181 1.00 51.18 101 ARG A CA 1
ATOM 720 C C . ARG A 1 103 ? 392.056 55.236 112.947 1.00 47.19 101 ARG A C 1
ATOM 721 O O . ARG A 1 103 ? 391.362 55.932 112.196 1.00 48.10 101 ARG A O 1
ATOM 729 N N . SER A 1 104 ? 392.258 53.942 112.723 1.00 43.61 102 SER A N 1
ATOM 730 C CA . SER A 1 104 ? 391.741 53.315 111.515 1.00 48.23 102 SER A CA 1
ATOM 731 C C . SER A 1 104 ? 391.688 51.816 111.732 1.00 44.75 102 SER A C 1
ATOM 732 O O . SER A 1 104 ? 392.438 51.277 112.562 1.00 41.18 102 SER A O 1
ATOM 735 N N . PRO A 1 105 ? 390.845 51.110 110.977 1.00 43.63 103 PRO A N 1
ATOM 736 C CA . PRO A 1 105 ? 390.892 49.639 110.996 1.00 43.39 103 PRO A CA 1
ATOM 737 C C . PRO A 1 105 ? 392.222 49.082 110.563 1.00 44.06 103 PRO A C 1
ATOM 738 O O . PRO A 1 105 ? 392.595 47.980 110.992 1.00 42.71 103 PRO A O 1
ATOM 742 N N . GLU A 1 106 ? 392.938 49.804 109.698 1.00 44.45 104 GLU A N 1
ATOM 743 C CA . GLU A 1 106 ? 394.266 49.375 109.285 1.00 46.40 104 GLU A CA 1
ATOM 744 C C . GLU A 1 106 ? 395.227 49.349 110.467 1.00 43.95 104 GLU A C 1
ATOM 745 O O . GLU A 1 106 ? 396.082 48.463 110.564 1.00 37.71 104 GLU A O 1
ATOM 751 N N . GLU A 1 107 ? 395.122 50.327 111.361 1.00 46.05 105 GLU A N 1
ATOM 752 C CA . GLU A 1 107 ? 396.023 50.352 112.508 1.00 44.72 105 GLU A CA 1
ATOM 753 C C . GLU A 1 107 ? 395.750 49.199 113.462 1.00 36.95 105 GLU A C 1
ATOM 754 O O . GLU A 1 107 ? 396.689 48.677 114.082 1.00 41.74 105 GLU A O 1
ATOM 760 N N . MET A 1 108 ? 394.491 48.782 113.590 1.00 36.64 106 MET A N 1
ATOM 761 C CA . MET A 1 108 ? 394.184 47.632 114.437 1.00 38.00 106 MET A CA 1
ATOM 762 C C . MET A 1 108 ? 394.916 46.396 113.940 1.00 43.72 106 MET A C 1
ATOM 763 O O . MET A 1 108 ? 395.548 45.674 114.723 1.00 40.67 106 MET A O 1
ATOM 768 N N . THR A 1 109 ? 394.857 46.147 112.625 1.00 40.87 107 THR A N 1
ATOM 769 C CA . THR A 1 109 ? 395.597 45.023 112.054 1.00 41.71 107 THR A CA 1
ATOM 770 C C . THR A 1 109 ? 397.089 45.162 112.303 1.00 37.55 107 THR A C 1
ATOM 771 O O . THR A 1 109 ? 397.767 44.178 112.623 1.00 38.33 107 THR A O 1
ATOM 775 N N . GLU A 1 110 ? 397.616 46.381 112.176 1.00 38.87 108 GLU A N 1
ATOM 776 C CA . GLU A 1 110 ? 399.041 46.610 112.391 1.00 40.50 108 GLU A CA 1
ATOM 777 C C . GLU A 1 110 ? 399.446 46.319 113.836 1.00 39.20 108 GLU A C 1
ATOM 778 O O . GLU A 1 110 ? 400.497 45.713 114.088 1.00 36.66 108 GLU A O 1
ATOM 784 N N . TRP A 1 111 ? 398.636 46.762 114.799 1.00 39.28 109 TRP A N 1
ATOM 785 C CA . TRP A 1 111 ? 398.919 46.448 116.196 1.00 39.37 109 TRP A CA 1
ATOM 786 C C . TRP A 1 111 ? 398.955 44.946 116.422 1.00 35.19 109 TRP A C 1
ATOM 787 O O . TRP A 1 111 ? 399.816 44.438 117.151 1.00 36.85 109 TRP A O 1
ATOM 798 N N . ARG A 1 112 ? 398.020 44.219 115.808 1.00 37.69 110 ARG A N 1
ATOM 799 C CA . ARG A 1 112 ? 398.002 42.769 115.945 1.00 33.99 110 ARG A CA 1
ATOM 800 C C . ARG A 1 112 ? 399.232 42.145 115.292 1.00 37.40 110 ARG A C 1
ATOM 801 O O . ARG A 1 112 ? 399.900 41.297 115.893 1.00 34.89 110 ARG A O 1
ATOM 809 N N . ASP A 1 113 ? 399.550 42.556 114.056 1.00 33.62 111 ASP A N 1
ATOM 810 C CA . ASP A 1 113 ? 400.733 42.017 113.390 1.00 39.37 111 ASP A CA 1
ATOM 811 C C . ASP A 1 113 ? 402.004 42.338 114.171 1.00 35.37 111 ASP A C 1
ATOM 812 O O . ASP A 1 113 ? 402.871 41.472 114.341 1.00 37.17 111 ASP A O 1
ATOM 817 N N . ARG A 1 114 ? 402.133 43.583 114.644 1.00 37.91 112 ARG A N 1
ATOM 818 C CA A ARG A 1 114 ? 403.323 43.970 115.400 0.45 37.40 112 ARG A CA 1
ATOM 819 C CA B ARG A 1 114 ? 403.321 43.973 115.401 0.55 37.37 112 ARG A CA 1
ATOM 820 C C . ARG A 1 114 ? 403.478 43.132 116.668 1.00 37.89 112 ARG A C 1
ATOM 821 O O . ARG A 1 114 ? 404.603 42.803 117.070 1.00 38.33 112 ARG A O 1
ATOM 836 N N . TRP A 1 115 ? 402.364 42.772 117.315 1.00 37.29 113 TRP A N 1
ATOM 837 C CA . TRP A 1 115 ? 402.440 41.936 118.518 1.00 33.17 113 TRP A CA 1
ATOM 838 C C . TRP A 1 115 ? 403.035 40.575 118.181 1.00 40.67 113 TRP A C 1
ATOM 839 O O . TRP A 1 115 ? 403.962 40.099 118.851 1.00 38.81 113 TRP A O 1
ATOM 850 N N . LEU A 1 116 ? 402.506 39.933 117.133 1.00 40.55 114 LEU A N 1
ATOM 851 C CA . LEU A 1 116 ? 403.001 38.618 116.740 1.00 41.32 114 LEU A CA 1
ATOM 852 C C . LEU A 1 116 ? 404.462 38.683 116.323 1.00 40.58 114 LEU A C 1
ATOM 853 O O . LEU A 1 116 ? 405.234 37.761 116.601 1.00 37.69 114 LEU A O 1
ATOM 858 N N . GLU A 1 117 ? 404.852 39.762 115.644 1.00 34.95 115 GLU A N 1
ATOM 859 C CA . GLU A 1 117 ? 406.241 39.940 115.252 1.00 44.63 115 GLU A CA 1
ATOM 860 C C . GLU A 1 117 ? 407.158 39.996 116.473 1.00 42.30 115 GLU A C 1
ATOM 861 O O . GLU A 1 117 ? 408.206 39.341 116.501 1.00 38.69 115 GLU A O 1
ATOM 867 N N . LEU A 1 118 ? 406.764 40.741 117.510 1.00 38.43 116 LEU A N 1
ATOM 868 C CA . LEU A 1 118 ? 407.602 40.807 118.705 1.00 40.04 116 LEU A CA 1
ATOM 869 C C . LEU A 1 118 ? 407.607 39.478 119.442 1.00 38.64 116 LEU A C 1
ATOM 870 O O . LEU A 1 118 ? 408.651 39.048 119.961 1.00 41.60 116 LEU A O 1
ATOM 875 N N . TYR A 1 119 ? 406.462 38.797 119.475 1.00 41.22 117 TYR A N 1
ATOM 876 C CA . TYR A 1 119 ? 406.421 37.487 120.110 1.00 42.57 117 TYR A CA 1
ATOM 877 C C . TYR A 1 119 ? 407.338 36.504 119.397 1.00 43.73 117 TYR A C 1
ATOM 878 O O . TYR A 1 119 ? 408.093 35.769 120.044 1.00 41.16 117 TYR A O 1
ATOM 887 N N . GLU A 1 120 ? 407.294 36.482 118.062 1.00 40.91 118 GLU A N 1
ATOM 888 C CA . GLU A 1 120 ? 408.085 35.520 117.308 1.00 42.67 118 GLU A CA 1
ATOM 889 C C . GLU A 1 120 ? 409.568 35.882 117.257 1.00 43.39 118 GLU A C 1
ATOM 890 O O . GLU A 1 120 ? 410.386 35.021 116.910 1.00 44.63 118 GLU A O 1
ATOM 896 N N . SER A 1 121 ? 409.941 37.116 117.612 1.00 41.56 119 SER A N 1
ATOM 897 C CA . SER A 1 121 ? 411.330 37.547 117.488 1.00 41.56 119 SER A CA 1
ATOM 898 C C . SER A 1 121 ? 412.258 36.836 118.465 1.00 42.25 119 SER A C 1
ATOM 899 O O . SER A 1 121 ? 413.471 36.824 118.243 1.00 40.05 119 SER A O 1
ATOM 902 N N . GLY A 1 122 ? 411.725 36.260 119.538 1.00 41.63 120 GLY A N 1
ATOM 903 C CA . GLY A 1 122 ? 412.552 35.577 120.508 1.00 38.34 120 GLY A CA 1
ATOM 904 C C . GLY A 1 122 ? 413.343 36.486 121.420 1.00 37.67 120 GLY A C 1
ATOM 905 O O . GLY A 1 122 ? 414.202 35.995 122.166 1.00 35.26 120 GLY A O 1
ATOM 906 N N . ARG A 1 123 ? 413.101 37.796 121.367 1.00 33.84 121 ARG A N 1
ATOM 907 C CA . ARG A 1 123 ? 413.830 38.752 122.189 1.00 35.72 121 ARG A CA 1
ATOM 908 C C . ARG A 1 123 ? 413.236 38.931 123.578 1.00 36.30 121 ARG A C 1
ATOM 909 O O . ARG A 1 123 ? 413.924 39.455 124.462 1.00 37.93 121 ARG A O 1
ATOM 917 N N . TYR A 1 124 ? 412.002 38.482 123.807 1.00 37.78 122 TYR A N 1
ATOM 918 C CA . TYR A 1 124 ? 411.308 38.742 125.060 1.00 35.72 122 TYR A CA 1
ATOM 919 C C . TYR A 1 124 ? 410.726 37.461 125.638 1.00 37.56 122 TYR A C 1
ATOM 920 O O . TYR A 1 124 ? 410.348 36.541 124.909 1.00 39.25 122 TYR A O 1
ATOM 929 N N . THR A 1 125 ? 410.637 37.425 126.962 1.00 39.83 123 THR A N 1
ATOM 930 C CA . THR A 1 125 ? 409.890 36.394 127.668 1.00 38.50 123 THR A CA 1
ATOM 931 C C . THR A 1 125 ? 408.490 36.900 128.000 1.00 40.69 123 THR A C 1
ATOM 932 O O . THR A 1 125 ? 408.297 38.079 128.305 1.00 42.63 123 THR A O 1
ATOM 936 N N . PHE A 1 126 ? 407.513 35.990 127.958 1.00 36.07 124 PHE A N 1
ATOM 937 C CA . PHE A 1 126 ? 406.115 36.313 128.211 1.00 39.92 124 PHE A CA 1
ATOM 938 C C . PHE A 1 126 ? 405.577 35.418 129.315 1.00 39.89 124 PHE A C 1
ATOM 939 O O . PHE A 1 126 ? 405.719 34.193 129.254 1.00 42.06 124 PHE A O 1
ATOM 947 N N . VAL A 1 127 ? 404.926 36.031 130.300 1.00 34.31 125 VAL A N 1
ATOM 948 C CA . VAL A 1 127 ? 404.313 35.268 131.379 1.00 39.98 125 VAL A CA 1
ATOM 949 C C . VAL A 1 127 ? 403.283 34.281 130.833 1.00 42.73 125 VAL A C 1
ATOM 950 O O . VAL A 1 127 ? 403.163 33.157 131.329 1.00 43.62 125 VAL A O 1
ATOM 954 N N . ARG A 1 128 ? 402.535 34.670 129.798 1.00 42.18 126 ARG A N 1
ATOM 955 C CA A ARG A 1 128 ? 401.513 33.812 129.220 0.57 45.09 126 ARG A CA 1
ATOM 956 C CA B ARG A 1 128 ? 401.508 33.815 129.221 0.43 45.09 126 ARG A CA 1
ATOM 957 C C . ARG A 1 128 ? 401.868 33.441 127.789 1.00 45.86 126 ARG A C 1
ATOM 958 O O . ARG A 1 128 ? 402.546 34.194 127.081 1.00 41.74 126 ARG A O 1
ATOM 973 N N . ASP A 1 129 ? 401.385 32.273 127.369 1.00 52.90 127 ASP A N 1
ATOM 974 C CA . ASP A 1 129 ? 401.502 31.743 126.013 1.00 53.99 127 ASP A CA 1
ATOM 975 C C . ASP A 1 129 ? 400.415 32.277 125.073 1.00 55.72 127 ASP A C 1
ATOM 976 O O . ASP A 1 129 ? 400.402 31.936 123.884 1.00 58.04 127 ASP A O 1
ATOM 981 N N . GLU A 1 130 ? 399.524 33.133 125.561 1.00 50.10 128 GLU A N 1
ATOM 982 C CA . GLU A 1 130 ? 398.288 33.447 124.848 1.00 52.46 128 GLU A CA 1
ATOM 983 C C . GLU A 1 130 ? 398.510 34.491 123.754 1.00 47.03 128 GLU A C 1
ATOM 984 O O . GLU A 1 130 ? 399.089 35.554 123.998 1.00 45.08 128 GLU A O 1
ATOM 990 N N . GLY A 1 131 ? 398.033 34.194 122.550 1.00 44.41 129 GLY A N 1
ATOM 991 C CA . GLY A 1 131 ? 398.140 35.115 121.441 1.00 45.21 129 GLY A CA 1
ATOM 992 C C . GLY A 1 131 ? 397.057 36.180 121.423 1.00 40.58 129 GLY A C 1
ATOM 993 O O . GLY A 1 131 ? 396.167 36.220 122.278 1.00 38.53 129 GLY A O 1
ATOM 994 N N . PRO A 1 132 ? 397.120 37.074 120.440 1.00 37.57 130 PRO A N 1
ATOM 995 C CA . PRO A 1 132 ? 396.089 38.110 120.319 1.00 34.61 130 PRO A CA 1
ATOM 996 C C . PRO A 1 132 ? 394.756 37.509 119.923 1.00 39.99 130 PRO A C 1
ATOM 997 O O . PRO A 1 132 ? 394.686 36.452 119.292 1.00 37.93 130 PRO A O 1
ATOM 1001 N N . THR A 1 133 ? 393.689 38.202 120.303 1.00 38.56 131 THR A N 1
ATOM 1002 C CA . THR A 1 133 ? 392.392 37.882 119.749 1.00 37.16 131 THR A CA 1
ATOM 1003 C C . THR A 1 133 ? 392.366 38.254 118.267 1.00 39.17 131 THR A C 1
ATOM 1004 O O . THR A 1 133 ? 393.239 38.963 117.756 1.00 35.64 131 THR A O 1
ATOM 1008 N N . ASP A 1 134 ? 391.333 37.785 117.577 1.00 40.89 132 ASP A N 1
ATOM 1009 C CA . ASP A 1 134 ? 390.990 38.389 116.302 1.00 41.76 132 ASP A CA 1
ATOM 1010 C C . ASP A 1 134 ? 390.544 39.832 116.523 1.00 41.22 132 ASP A C 1
ATOM 1011 O O . ASP A 1 134 ? 390.173 40.239 117.630 1.00 37.78 132 ASP A O 1
ATOM 1016 N N . ILE A 1 135 ? 390.571 40.615 115.452 1.00 37.25 133 ILE A N 1
ATOM 1017 C CA . ILE A 1 135 ? 389.917 41.920 115.462 1.00 36.92 133 ILE A CA 1
ATOM 1018 C C . ILE A 1 135 ? 388.423 41.697 115.251 1.00 39.59 133 ILE A C 1
ATOM 1019 O O . ILE A 1 135 ? 388.019 41.114 114.243 1.00 38.93 133 ILE A O 1
ATOM 1024 N N . VAL A 1 136 ? 387.600 42.143 116.209 1.00 36.94 134 VAL A N 1
ATOM 1025 C CA . VAL A 1 136 ? 386.165 41.854 116.230 1.00 37.56 134 VAL A CA 1
ATOM 1026 C C . VAL A 1 136 ? 385.376 43.152 116.082 1.00 40.49 134 VAL A C 1
ATOM 1027 O O . VAL A 1 136 ? 385.839 44.227 116.477 1.00 40.72 134 VAL A O 1
ATOM 1031 N N . VAL A 1 137 ? 384.172 43.047 115.498 1.00 35.45 135 VAL A N 1
ATOM 1032 C CA . VAL A 1 137 ? 383.264 44.178 115.327 1.00 35.50 135 VAL A CA 1
ATOM 1033 C C . VAL A 1 137 ? 382.008 43.930 116.144 1.00 36.15 135 VAL A C 1
ATOM 1034 O O . VAL A 1 137 ? 381.551 42.789 116.287 1.00 38.92 135 VAL A O 1
ATOM 1038 N N . ASP A 1 138 ? 381.430 45.008 116.669 1.00 40.48 136 ASP A N 1
ATOM 1039 C CA . ASP A 1 138 ? 380.197 44.891 117.442 1.00 43.28 136 ASP A CA 1
ATOM 1040 C C . ASP A 1 138 ? 379.027 45.517 116.686 1.00 44.73 136 ASP A C 1
ATOM 1041 O O . ASP A 1 138 ? 379.166 46.004 115.558 1.00 38.59 136 ASP A O 1
ATOM 1046 N N . GLU A 1 139 ? 377.860 45.509 117.340 1.00 43.19 137 GLU A N 1
ATOM 1047 C CA . GLU A 1 139 ? 376.630 45.992 116.721 1.00 49.47 137 GLU A CA 1
ATOM 1048 C C . GLU A 1 139 ? 376.748 47.422 116.224 1.00 48.90 137 GLU A C 1
ATOM 1049 O O . GLU A 1 139 ? 375.957 47.831 115.372 1.00 41.60 137 GLU A O 1
ATOM 1055 N N . ASP A 1 140 ? 377.725 48.186 116.717 1.00 44.12 138 ASP A N 1
ATOM 1056 C CA . ASP A 1 140 ? 377.846 49.598 116.383 1.00 46.26 138 ASP A CA 1
ATOM 1057 C C . ASP A 1 140 ? 379.049 49.897 115.502 1.00 42.77 138 ASP A C 1
ATOM 1058 O O . ASP A 1 140 ? 379.371 51.071 115.293 1.00 47.10 138 ASP A O 1
ATOM 1063 N N . GLY A 1 141 ? 379.715 48.880 114.966 1.00 40.85 139 GLY A N 1
ATOM 1064 C CA . GLY A 1 141 ? 380.894 49.125 114.163 1.00 41.54 139 GLY A CA 1
ATOM 1065 C C . GLY A 1 141 ? 382.191 49.261 114.942 1.00 41.66 139 GLY A C 1
ATOM 1066 O O . GLY A 1 141 ? 383.245 49.415 114.321 1.00 37.42 139 GLY A O 1
ATOM 1067 N N . VAL A 1 142 ? 382.152 49.221 116.279 1.00 41.13 140 VAL A N 1
ATOM 1068 C CA . VAL A 1 142 ? 383.381 49.353 117.064 1.00 37.32 140 VAL A CA 1
ATOM 1069 C C . VAL A 1 142 ? 384.248 48.121 116.850 1.00 36.76 140 VAL A C 1
ATOM 1070 O O . VAL A 1 142 ? 383.760 46.984 116.911 1.00 36.15 140 VAL A O 1
ATOM 1074 N N . LEU A 1 143 ? 385.544 48.339 116.597 1.00 36.40 141 LEU A N 1
ATOM 1075 C CA . LEU A 1 143 ? 386.505 47.255 116.455 1.00 35.22 141 LEU A CA 1
ATOM 1076 C C . LEU A 1 143 ? 387.250 47.056 117.768 1.00 37.91 141 LEU A C 1
ATOM 1077 O O . LEU A 1 143 ? 387.610 48.028 118.441 1.00 37.58 141 LEU A O 1
ATOM 1082 N N . SER A 1 144 ? 387.495 45.796 118.124 1.00 33.57 142 SER A N 1
ATOM 1083 C CA . SER A 1 144 ? 388.196 45.482 119.359 1.00 33.63 142 SER A CA 1
ATOM 1084 C C . SER A 1 144 ? 389.339 44.516 119.094 1.00 36.85 142 SER A C 1
ATOM 1085 O O . SER A 1 144 ? 389.275 43.676 118.192 1.00 35.53 142 SER A O 1
ATOM 1088 N N . LEU A 1 145 ? 390.391 44.650 119.899 1.00 31.62 143 LEU A N 1
ATOM 1089 C CA . LEU A 1 145 ? 391.519 43.737 119.890 1.00 34.99 143 LEU A CA 1
ATOM 1090 C C . LEU A 1 145 ? 392.086 43.692 121.301 1.00 36.32 143 LEU A C 1
ATOM 1091 O O . LEU A 1 145 ? 392.277 44.747 121.914 1.00 33.51 143 LEU A O 1
ATOM 1096 N N . TYR A 1 146 ? 392.354 42.490 121.812 1.00 34.40 144 TYR A N 1
ATOM 1097 C CA . TYR A 1 146 ? 393.015 42.330 123.106 1.00 35.75 144 TYR A CA 1
ATOM 1098 C C . TYR A 1 146 ? 394.334 41.600 122.914 1.00 32.81 144 TYR A C 1
ATOM 1099 O O . TYR A 1 146 ? 394.383 40.585 122.217 1.00 35.85 144 TYR A O 1
ATOM 1108 N N . VAL A 1 147 ? 395.398 42.123 123.525 1.00 31.43 145 VAL A N 1
ATOM 1109 C CA . VAL A 1 147 ? 396.697 41.474 123.567 1.00 32.76 145 VAL A CA 1
ATOM 1110 C C . VAL A 1 147 ? 397.196 41.516 125.009 1.00 33.29 145 VAL A C 1
ATOM 1111 O O . VAL A 1 147 ? 396.664 42.239 125.850 1.00 34.00 145 VAL A O 1
ATOM 1115 N N . LEU A 1 148 ? 398.213 40.713 125.285 1.00 35.56 146 LEU A N 1
ATOM 1116 C CA . LEU A 1 148 ? 398.885 40.704 126.582 1.00 36.88 146 LEU A CA 1
ATOM 1117 C C . LEU A 1 148 ? 400.304 41.236 126.458 1.00 37.08 146 LEU A C 1
ATOM 1118 O O . LEU A 1 148 ? 401.043 40.882 125.525 1.00 34.44 146 LEU A O 1
ATOM 1123 N N . ASP A 1 149 ? 400.707 42.055 127.430 1.00 35.10 147 ASP A N 1
ATOM 1124 C CA . ASP A 1 149 ? 402.094 42.469 127.472 1.00 31.57 147 ASP A CA 1
ATOM 1125 C C . ASP A 1 149 ? 402.934 41.301 127.991 1.00 32.73 147 ASP A C 1
ATOM 1126 O O . ASP A 1 149 ? 402.423 40.210 128.265 1.00 34.37 147 ASP A O 1
ATOM 1131 N N . VAL A 1 150 ? 404.241 41.522 128.116 1.00 32.00 148 VAL A N 1
ATOM 1132 C CA . VAL A 1 150 ? 405.131 40.458 128.568 1.00 32.79 148 VAL A CA 1
ATOM 1133 C C . VAL A 1 150 ? 404.870 40.056 130.015 1.00 34.49 148 VAL A C 1
ATOM 1134 O O . VAL A 1 150 ? 405.354 39.007 130.452 1.00 34.75 148 VAL A O 1
ATOM 1138 N N . ASN A 1 151 ? 404.103 40.847 130.758 1.00 32.98 149 ASN A N 1
ATOM 1139 C CA . ASN A 1 151 ? 403.767 40.518 132.136 1.00 35.17 149 ASN A CA 1
ATOM 1140 C C . ASN A 1 151 ? 402.468 39.753 132.263 1.00 35.12 149 ASN A C 1
ATOM 1141 O O . ASN A 1 151 ? 402.063 39.444 133.390 1.00 35.64 149 ASN A O 1
ATOM 1146 N N . GLY A 1 152 ? 401.799 39.466 131.145 1.00 33.04 150 GLY A N 1
ATOM 1147 C CA . GLY A 1 152 ? 400.468 38.907 131.210 1.00 35.52 150 GLY A CA 1
ATOM 1148 C C . GLY A 1 152 ? 399.349 39.899 131.461 1.00 32.39 150 GLY A C 1
ATOM 1149 O O . GLY A 1 152 ? 398.235 39.468 131.756 1.00 36.65 150 GLY A O 1
ATOM 1150 N N . LEU A 1 153 ? 399.609 41.207 131.376 1.00 33.86 151 LEU A N 1
ATOM 1151 C CA . LEU A 1 153 ? 398.596 42.239 131.592 1.00 29.79 151 LEU A CA 1
ATOM 1152 C C . LEU A 1 153 ? 397.909 42.588 130.282 1.00 35.37 151 LEU A C 1
ATOM 1153 O O . LEU A 1 153 ? 398.528 42.575 129.214 1.00 32.51 151 LEU A O 1
ATOM 1158 N N . GLU A 1 154 ? 396.628 42.934 130.377 1.00 32.28 152 GLU A N 1
ATOM 1159 C CA . GLU A 1 154 ? 395.775 43.020 129.199 1.00 34.18 152 GLU A CA 1
ATOM 1160 C C . GLU A 1 154 ? 395.678 44.440 128.673 1.00 33.27 152 GLU A C 1
ATOM 1161 O O . GLU A 1 154 ? 395.333 45.364 129.413 1.00 31.50 152 GLU A O 1
ATOM 1167 N N . TYR A 1 155 ? 395.939 44.595 127.379 1.00 30.41 153 TYR A N 1
ATOM 1168 C CA . TYR A 1 155 ? 395.723 45.838 126.662 1.00 31.72 153 TYR A CA 1
ATOM 1169 C C . TYR A 1 155 ? 394.620 45.625 125.640 1.00 33.44 153 TYR A C 1
ATOM 1170 O O . TYR A 1 155 ? 394.585 44.595 124.964 1.00 36.11 153 TYR A O 1
ATOM 1179 N N . GLU A 1 156 ? 393.712 46.591 125.550 1.00 35.18 154 GLU A N 1
ATOM 1180 C CA . GLU A 1 156 ? 392.624 46.584 124.584 1.00 31.33 154 GLU A CA 1
ATOM 1181 C C . GLU A 1 156 ? 392.891 47.676 123.562 1.00 34.41 154 GLU A C 1
ATOM 1182 O O . GLU A 1 156 ? 393.167 48.820 123.929 1.00 37.22 154 GLU A O 1
ATOM 1188 N N . PHE A 1 157 ? 392.857 47.319 122.288 1.00 31.15 155 PHE A N 1
ATOM 1189 C CA . PHE A 1 157 ? 392.878 48.312 121.234 1.00 31.73 155 PHE A CA 1
ATOM 1190 C C . PHE A 1 157 ? 391.474 48.432 120.663 1.00 36.07 155 PHE A C 1
ATOM 1191 O O . PHE A 1 157 ? 390.762 47.432 120.515 1.00 35.97 155 PHE A O 1
ATOM 1199 N N . THR A 1 158 ? 391.049 49.665 120.407 1.00 37.35 156 THR A N 1
ATOM 1200 C CA . THR A 1 158 ? 389.702 49.899 119.911 1.00 35.27 156 THR A CA 1
ATOM 1201 C C . THR A 1 158 ? 389.751 50.907 118.774 1.00 38.35 156 THR A C 1
ATOM 1202 O O . THR A 1 158 ? 390.674 51.725 118.680 1.00 33.63 156 THR A O 1
ATOM 1206 N N . TYR A 1 159 ? 388.760 50.814 117.889 1.00 40.01 157 TYR A N 1
ATOM 1207 C CA . TYR A 1 159 ? 388.568 51.790 116.821 1.00 39.42 157 TYR A CA 1
ATOM 1208 C C . TYR A 1 159 ? 387.113 52.220 116.828 1.00 39.06 157 TYR A C 1
ATOM 1209 O O . TYR A 1 159 ? 386.215 51.378 116.718 1.00 34.87 157 TYR A O 1
ATOM 1218 N N . LEU A 1 160 ? 386.889 53.522 116.983 1.00 41.74 158 LEU A N 1
ATOM 1219 C CA . LEU A 1 160 ? 385.551 54.082 117.100 1.00 46.17 158 LEU A CA 1
ATOM 1220 C C . LEU A 1 160 ? 385.171 54.735 115.781 1.00 45.29 158 LEU A C 1
ATOM 1221 O O . LEU A 1 160 ? 385.752 55.773 115.429 1.00 47.53 158 LEU A O 1
ATOM 1226 N N . PRO A 1 161 ? 384.228 54.173 115.011 1.00 51.56 159 PRO A N 1
ATOM 1227 C CA . PRO A 1 161 ? 383.754 54.801 113.771 1.00 56.65 159 PRO A CA 1
ATOM 1228 C C . PRO A 1 161 ? 383.151 56.184 114.029 1.00 58.09 159 PRO A C 1
ATOM 1229 O O . PRO A 1 161 ? 383.420 57.098 113.248 1.00 65.49 159 PRO A O 1
ATOM 1233 N N . HIS B 1 15 ? 399.566 61.581 116.887 1.00 58.62 13 HIS B N 1
ATOM 1234 C CA . HIS B 1 15 ? 399.710 60.628 117.986 1.00 58.66 13 HIS B CA 1
ATOM 1235 C C . HIS B 1 15 ? 399.358 59.212 117.537 1.00 59.38 13 HIS B C 1
ATOM 1236 O O . HIS B 1 15 ? 398.301 58.990 116.954 1.00 63.68 13 HIS B O 1
ATOM 1243 N N . ALA B 1 16 ? 400.241 58.251 117.828 1.00 56.48 14 ALA B N 1
ATOM 1244 C CA . ALA B 1 16 ? 400.012 56.881 117.377 1.00 57.44 14 ALA B CA 1
ATOM 1245 C C . ALA B 1 16 ? 398.771 56.262 118.015 1.00 54.75 14 ALA B C 1
ATOM 1246 O O . ALA B 1 16 ? 398.111 55.423 117.392 1.00 54.80 14 ALA B O 1
ATOM 1248 N N . PHE B 1 17 ? 398.439 56.649 119.244 1.00 48.27 15 PHE B N 1
ATOM 1249 C CA . PHE B 1 17 ? 397.209 56.179 119.873 1.00 45.32 15 PHE B CA 1
ATOM 1250 C C . PHE B 1 17 ? 396.868 57.118 121.017 1.00 47.80 15 PHE B C 1
ATOM 1251 O O . PHE B 1 17 ? 397.673 57.966 121.416 1.00 48.48 15 PHE B O 1
ATOM 1259 N N . ARG B 1 18 ? 395.679 56.919 121.577 1.00 42.28 16 ARG B N 1
ATOM 1260 C CA . ARG B 1 18 ? 395.200 57.732 122.683 1.00 45.34 16 ARG B CA 1
ATOM 1261 C C . ARG B 1 18 ? 394.577 56.844 123.744 1.00 44.07 16 ARG B C 1
ATOM 1262 O O . ARG B 1 18 ? 393.749 55.974 123.439 1.00 40.71 16 ARG B O 1
ATOM 1270 N N . PHE B 1 19 ? 394.958 57.096 124.986 1.00 36.63 17 PHE B N 1
ATOM 1271 C CA . PHE B 1 19 ? 394.342 56.419 126.111 1.00 37.55 17 PHE B CA 1
ATOM 1272 C C . PHE B 1 19 ? 392.836 56.624 126.059 1.00 38.43 17 PHE B C 1
ATOM 1273 O O . PHE B 1 19 ? 392.358 57.752 125.907 1.00 37.40 17 PHE B O 1
ATOM 1281 N N . HIS B 1 20 ? 392.082 55.526 126.131 1.00 37.86 18 HIS B N 1
ATOM 1282 C CA . HIS B 1 20 ? 390.628 55.611 126.067 1.00 39.17 18 HIS B CA 1
ATOM 1283 C C . HIS B 1 20 ? 389.962 55.345 127.407 1.00 36.87 18 HIS B C 1
ATOM 1284 O O . HIS B 1 20 ? 389.128 56.145 127.829 1.00 33.42 18 HIS B O 1
ATOM 1291 N N . HIS B 1 21 ? 390.302 54.244 128.085 1.00 32.85 19 HIS B N 1
ATOM 1292 C CA . HIS B 1 21 ? 389.695 53.937 129.375 1.00 29.04 19 HIS B CA 1
ATOM 1293 C C . HIS B 1 21 ? 390.544 52.917 130.122 1.00 35.99 19 HIS B C 1
ATOM 1294 O O . HIS B 1 21 ? 391.389 52.230 129.542 1.00 37.20 19 HIS B O 1
ATOM 1301 N N . ILE B 1 22 ? 390.313 52.859 131.429 1.00 33.57 20 ILE B N 1
ATOM 1302 C CA . ILE B 1 22 ? 390.876 51.849 132.316 1.00 32.34 20 ILE B CA 1
ATOM 1303 C C . ILE B 1 22 ? 389.737 50.989 132.851 1.00 33.33 20 ILE B C 1
ATOM 1304 O O . ILE B 1 22 ? 388.660 51.500 133.190 1.00 31.87 20 ILE B O 1
ATOM 1309 N N . GLY B 1 23 ? 389.963 49.676 132.913 1.00 29.72 21 GLY B N 1
ATOM 1310 C CA . GLY B 1 23 ? 388.996 48.771 133.503 1.00 30.21 21 GLY B CA 1
ATOM 1311 C C . GLY B 1 23 ? 389.302 48.513 134.969 1.00 29.87 21 GLY B C 1
ATOM 1312 O O . GLY B 1 23 ? 390.439 48.195 135.329 1.00 33.08 21 GLY B O 1
ATOM 1313 N N . VAL B 1 24 ? 388.284 48.650 135.814 1.00 31.82 22 VAL B N 1
ATOM 1314 C CA . VAL B 1 24 ? 388.397 48.346 137.243 1.00 32.19 22 VAL B CA 1
ATOM 1315 C C . VAL B 1 24 ? 387.472 47.176 137.541 1.00 34.27 22 VAL B C 1
ATOM 1316 O O . VAL B 1 24 ? 386.256 47.270 137.339 1.00 33.41 22 VAL B O 1
ATOM 1320 N N . GLN B 1 25 ? 388.045 46.076 138.011 1.00 31.64 23 GLN B N 1
ATOM 1321 C CA . GLN B 1 25 ? 387.282 44.890 138.361 1.00 33.65 23 GLN B CA 1
ATOM 1322 C C . GLN B 1 25 ? 386.994 44.922 139.858 1.00 35.29 23 GLN B C 1
ATOM 1323 O O . GLN B 1 25 ? 387.905 45.153 140.661 1.00 30.53 23 GLN B O 1
ATOM 1329 N N . THR B 1 26 ? 385.725 44.735 140.226 1.00 34.07 24 THR B N 1
ATOM 1330 C CA . THR B 1 26 ? 385.300 44.824 141.614 1.00 36.89 24 THR B CA 1
ATOM 1331 C C . THR B 1 26 ? 384.499 43.588 141.993 1.00 38.43 24 THR B C 1
ATOM 1332 O O . THR B 1 26 ? 383.960 42.889 141.133 1.00 35.30 24 THR B O 1
ATOM 1336 N N . SER B 1 27 ? 384.440 43.315 143.301 1.00 35.36 25 SER B N 1
ATOM 1337 C CA . SER B 1 27 ? 383.578 42.263 143.827 1.00 41.73 25 SER B CA 1
ATOM 1338 C C . SER B 1 27 ? 382.242 42.786 144.344 1.00 44.42 25 SER B C 1
ATOM 1339 O O . SER B 1 27 ? 381.395 41.984 144.756 1.00 43.58 25 SER B O 1
ATOM 1342 N N . ASP B 1 28 ? 382.030 44.102 144.320 1.00 42.76 26 ASP B N 1
ATOM 1343 C CA . ASP B 1 28 ? 380.802 44.714 144.837 1.00 45.06 26 ASP B CA 1
ATOM 1344 C C . ASP B 1 28 ? 380.568 45.982 144.014 1.00 37.82 26 ASP B C 1
ATOM 1345 O O . ASP B 1 28 ? 381.044 47.064 144.366 1.00 36.34 26 ASP B O 1
ATOM 1350 N N . LEU B 1 29 ? 379.824 45.832 142.915 1.00 40.17 27 LEU B N 1
ATOM 1351 C CA . LEU B 1 29 ? 379.685 46.933 141.969 1.00 37.43 27 LEU B CA 1
ATOM 1352 C C . LEU B 1 29 ? 378.962 48.120 142.586 1.00 37.88 27 LEU B C 1
ATOM 1353 O O . LEU B 1 29 ? 379.349 49.274 142.358 1.00 33.49 27 LEU B O 1
ATOM 1358 N N . GLU B 1 30 ? 377.894 47.863 143.352 1.00 36.25 28 GLU B N 1
ATOM 1359 C CA . GLU B 1 30 ? 377.106 48.961 143.908 1.00 38.34 28 GLU B CA 1
ATOM 1360 C C . GLU B 1 30 ? 377.978 49.863 144.771 1.00 37.13 28 GLU B C 1
ATOM 1361 O O . GLU B 1 30 ? 377.976 51.091 144.621 1.00 36.12 28 GLU B O 1
ATOM 1367 N N . ASN B 1 31 ? 378.752 49.255 145.667 1.00 34.29 29 ASN B N 1
ATOM 1368 C CA . ASN B 1 31 ? 379.627 50.005 146.561 1.00 36.87 29 ASN B CA 1
ATOM 1369 C C . ASN B 1 31 ? 380.676 50.812 145.782 1.00 36.09 29 ASN B C 1
ATOM 1370 O O . ASN B 1 31 ? 380.991 51.959 146.143 1.00 33.28 29 ASN B O 1
ATOM 1375 N N . SER B 1 32 ? 381.233 50.236 144.712 1.00 33.76 30 SER B N 1
ATOM 1376 C CA . SER B 1 32 ? 382.208 50.982 143.918 1.00 34.07 30 SER B CA 1
ATOM 1377 C C . SER B 1 32 ? 381.542 52.145 143.199 1.00 34.17 30 SER B C 1
ATOM 1378 O O . SER B 1 32 ? 382.052 53.272 143.206 1.00 31.96 30 SER B O 1
ATOM 1381 N N . LEU B 1 33 ? 380.395 51.887 142.573 1.00 34.34 31 LEU B N 1
ATOM 1382 C CA . LEU B 1 33 ? 379.693 52.946 141.856 1.00 37.66 31 LEU B CA 1
ATOM 1383 C C . LEU B 1 33 ? 379.444 54.138 142.767 1.00 34.21 31 LEU B C 1
ATOM 1384 O O . LEU B 1 33 ? 379.745 55.281 142.407 1.00 34.61 31 LEU B O 1
ATOM 1389 N N . GLY B 1 34 ? 378.945 53.879 143.979 1.00 31.96 32 GLY B N 1
ATOM 1390 C CA . GLY B 1 34 ? 378.685 54.969 144.907 1.00 31.50 32 GLY B CA 1
ATOM 1391 C C . GLY B 1 34 ? 379.948 55.719 145.306 1.00 32.43 32 GLY B C 1
ATOM 1392 O O . GLY B 1 34 ? 379.978 56.952 145.319 1.00 34.11 32 GLY B O 1
ATOM 1393 N N . TRP B 1 35 ? 381.011 54.986 145.658 1.00 34.08 33 TRP B N 1
ATOM 1394 C CA . TRP B 1 35 ? 382.222 55.666 146.120 1.00 33.55 33 TRP B CA 1
ATOM 1395 C C . TRP B 1 35 ? 382.897 56.435 144.985 1.00 34.22 33 TRP B C 1
ATOM 1396 O O . TRP B 1 35 ? 383.325 57.586 145.171 1.00 32.01 33 TRP B O 1
ATOM 1407 N N . TYR B 1 36 ? 383.001 55.826 143.802 1.00 29.25 34 TYR B N 1
ATOM 1408 C CA . TYR B 1 36 ? 383.613 56.530 142.679 1.00 33.05 34 TYR B CA 1
ATOM 1409 C C . TYR B 1 36 ? 382.833 57.791 142.330 1.00 35.55 34 TYR B C 1
ATOM 1410 O O . TYR B 1 36 ? 383.430 58.837 142.036 1.00 34.74 34 TYR B O 1
ATOM 1419 N N . ARG B 1 37 ? 381.496 57.719 142.383 1.00 28.76 35 ARG B N 1
ATOM 1420 C CA . ARG B 1 37 ? 380.682 58.902 142.134 1.00 34.25 35 ARG B CA 1
ATOM 1421 C C . ARG B 1 37 ? 380.913 59.969 143.193 1.00 35.15 35 ARG B C 1
ATOM 1422 O O . ARG B 1 37 ? 381.071 61.151 142.867 1.00 37.93 35 ARG B O 1
ATOM 1430 N N . GLU B 1 38 ? 380.937 59.582 144.475 1.00 33.27 36 GLU B N 1
ATOM 1431 C CA . GLU B 1 38 ? 381.088 60.611 145.492 1.00 33.88 36 GLU B CA 1
ATOM 1432 C C . GLU B 1 38 ? 382.532 61.119 145.591 1.00 37.12 36 GLU B C 1
ATOM 1433 O O . GLU B 1 38 ? 382.757 62.328 145.727 1.00 37.27 36 GLU B O 1
ATOM 1439 N N . PHE B 1 39 ? 383.525 60.225 145.535 1.00 32.93 37 PHE B N 1
ATOM 1440 C CA . PHE B 1 39 ? 384.910 60.669 145.709 1.00 33.52 37 PHE B CA 1
ATOM 1441 C C . PHE B 1 39 ? 385.405 61.434 144.484 1.00 36.72 37 PHE B C 1
ATOM 1442 O O . PHE B 1 39 ? 385.906 62.559 144.600 1.00 35.34 37 PHE B O 1
ATOM 1450 N N . PHE B 1 40 ? 385.269 60.844 143.299 1.00 31.65 38 PHE B N 1
ATOM 1451 C CA . PHE B 1 40 ? 385.802 61.437 142.082 1.00 35.58 38 PHE B CA 1
ATOM 1452 C C . PHE B 1 40 ? 384.833 62.378 141.380 1.00 41.07 38 PHE B C 1
ATOM 1453 O O . PHE B 1 40 ? 385.255 63.096 140.464 1.00 42.45 38 PHE B O 1
ATOM 1461 N N . GLY B 1 41 ? 383.558 62.391 141.771 1.00 36.86 39 GLY B N 1
ATOM 1462 C CA . GLY B 1 41 ? 382.564 63.121 141.008 1.00 39.94 39 GLY B CA 1
ATOM 1463 C C . GLY B 1 41 ? 382.212 62.480 139.689 1.00 39.90 39 GLY B C 1
ATOM 1464 O O . GLY B 1 41 ? 381.721 63.168 138.795 1.00 43.32 39 GLY B O 1
ATOM 1465 N N . CYS B 1 42 ? 382.461 61.178 139.541 1.00 38.29 40 CYS B N 1
ATOM 1466 C CA . CYS B 1 42 ? 382.137 60.473 138.310 1.00 40.17 40 CYS B CA 1
ATOM 1467 C C . CYS B 1 42 ? 380.649 60.599 137.984 1.00 42.24 40 CYS B C 1
ATOM 1468 O O . CYS B 1 42 ? 379.801 60.731 138.868 1.00 43.83 40 CYS B O 1
ATOM 1471 N N . GLU B 1 43 ? 380.336 60.538 136.698 1.00 39.19 41 GLU B N 1
ATOM 1472 C CA . GLU B 1 43 ? 378.964 60.357 136.249 1.00 47.20 41 GLU B CA 1
ATOM 1473 C C . GLU B 1 43 ? 378.884 59.034 135.507 1.00 43.26 41 GLU B C 1
ATOM 1474 O O . GLU B 1 43 ? 379.859 58.608 134.876 1.00 43.10 41 GLU B O 1
ATOM 1480 N N . GLN B 1 44 ? 377.748 58.353 135.641 1.00 37.73 42 GLN B N 1
ATOM 1481 C CA . GLN B 1 44 ? 377.544 57.064 134.978 1.00 38.96 42 GLN B CA 1
ATOM 1482 C C . GLN B 1 44 ? 377.098 57.341 133.551 1.00 49.61 42 GLN B C 1
ATOM 1483 O O . GLN B 1 44 ? 375.948 57.709 133.315 1.00 46.75 42 GLN B O 1
ATOM 1489 N N . ASN B 1 45 ? 378.008 57.185 132.587 1.00 45.50 43 ASN B N 1
ATOM 1490 C CA . ASN B 1 45 ? 377.639 57.444 131.197 1.00 45.81 43 ASN B CA 1
ATOM 1491 C C . ASN B 1 45 ? 376.645 56.408 130.675 1.00 52.90 43 ASN B C 1
ATOM 1492 O O . ASN B 1 45 ? 375.689 56.757 129.969 1.00 50.42 43 ASN B O 1
ATOM 1497 N N . TRP B 1 46 ? 376.867 55.130 130.980 1.00 47.37 44 TRP B N 1
ATOM 1498 C CA . TRP B 1 46 ? 375.953 54.074 130.563 1.00 46.03 44 TRP B CA 1
ATOM 1499 C C . TRP B 1 46 ? 376.252 52.823 131.369 1.00 48.13 44 TRP B C 1
ATOM 1500 O O . TRP B 1 46 ? 377.272 52.720 132.056 1.00 47.18 44 TRP B O 1
ATOM 1511 N N . SER B 1 47 ? 375.348 51.864 131.248 1.00 43.09 45 SER B N 1
ATOM 1512 C CA . SER B 1 47 ? 375.379 50.606 131.969 1.00 46.02 45 SER B CA 1
ATOM 1513 C C . SER B 1 47 ? 375.036 49.499 130.986 1.00 52.60 45 SER B C 1
ATOM 1514 O O . SER B 1 47 ? 374.285 49.711 130.031 1.00 51.39 45 SER B O 1
ATOM 1517 N N . LEU B 1 48 ? 375.610 48.322 131.204 1.00 47.22 46 LEU B N 1
ATOM 1518 C CA . LEU B 1 48 ? 375.421 47.220 130.273 1.00 45.20 46 LEU B CA 1
ATOM 1519 C C . LEU B 1 48 ? 375.306 45.923 131.064 1.00 48.72 46 LEU B C 1
ATOM 1520 O O . LEU B 1 48 ? 375.999 45.749 132.073 1.00 40.57 46 LEU B O 1
ATOM 1525 N N . GLU B 1 49 ? 374.403 45.027 130.630 1.00 42.31 47 GLU B N 1
ATOM 1526 C CA . GLU B 1 49 ? 374.257 43.716 131.259 1.00 47.33 47 GLU B CA 1
ATOM 1527 C C . GLU B 1 49 ? 374.170 42.579 130.242 1.00 48.58 47 GLU B C 1
ATOM 1528 O O . GLU B 1 49 ? 373.859 41.443 130.624 1.00 45.69 47 GLU B O 1
ATOM 1534 N N . LYS B 1 50 ? 374.473 42.856 128.977 1.00 45.42 48 LYS B N 1
ATOM 1535 C CA . LYS B 1 50 ? 374.468 41.896 127.880 1.00 50.87 48 LYS B CA 1
ATOM 1536 C C . LYS B 1 50 ? 375.807 42.016 127.181 1.00 43.17 48 LYS B C 1
ATOM 1537 O O . LYS B 1 50 ? 376.193 43.121 126.794 1.00 48.88 48 LYS B O 1
ATOM 1543 N N . PHE B 1 51 ? 376.509 40.903 126.986 1.00 46.91 49 PHE B N 1
ATOM 1544 C CA . PHE B 1 51 ? 377.887 41.010 126.523 1.00 48.30 49 PHE B CA 1
ATOM 1545 C C . PHE B 1 51 ? 378.151 40.161 125.288 1.00 48.89 49 PHE B C 1
ATOM 1546 O O . PHE B 1 51 ? 377.555 39.096 125.092 1.00 47.80 49 PHE B O 1
ATOM 1554 N N . SER B 1 52 ? 379.065 40.658 124.457 1.00 45.65 50 SER B N 1
ATOM 1555 C CA . SER B 1 52 ? 379.507 39.918 123.292 1.00 41.91 50 SER B CA 1
ATOM 1556 C C . SER B 1 52 ? 380.280 38.684 123.733 1.00 48.34 50 SER B C 1
ATOM 1557 O O . SER B 1 52 ? 380.690 38.554 124.892 1.00 46.15 50 SER B O 1
ATOM 1560 N N . ASP B 1 53 ? 380.477 37.760 122.791 1.00 41.57 51 ASP B N 1
ATOM 1561 C CA . ASP B 1 53 ? 381.237 36.557 123.114 1.00 44.65 51 ASP B CA 1
ATOM 1562 C C . ASP B 1 53 ? 382.683 36.906 123.444 1.00 44.75 51 ASP B C 1
ATOM 1563 O O . ASP B 1 53 ? 383.297 36.280 124.320 1.00 42.98 51 ASP B O 1
ATOM 1568 N N . LEU B 1 54 ? 383.240 37.908 122.758 1.00 43.03 52 LEU B N 1
ATOM 1569 C CA . LEU B 1 54 ? 384.613 38.320 123.036 1.00 46.69 52 LEU B CA 1
ATOM 1570 C C . LEU B 1 54 ? 384.749 38.837 124.465 1.00 42.77 52 LEU B C 1
ATOM 1571 O O . LEU B 1 54 ? 385.672 38.449 125.188 1.00 45.24 52 LEU B O 1
ATOM 1576 N N . THR B 1 55 ? 383.834 39.711 124.892 1.00 42.51 53 THR B N 1
ATOM 1577 C CA . THR B 1 55 ? 383.894 40.232 126.255 1.00 43.15 53 THR B CA 1
ATOM 1578 C C . THR B 1 55 ? 383.808 39.101 127.269 1.00 44.12 53 THR B C 1
ATOM 1579 O O . THR B 1 55 ? 384.588 39.046 128.231 1.00 43.45 53 THR B O 1
ATOM 1583 N N . ARG B 1 56 ? 382.881 38.169 127.049 1.00 40.25 54 ARG B N 1
ATOM 1584 C CA . ARG B 1 56 ? 382.711 37.057 127.973 1.00 40.76 54 ARG B CA 1
ATOM 1585 C C . ARG B 1 56 ? 383.922 36.142 127.962 1.00 41.44 54 ARG B C 1
ATOM 1586 O O . ARG B 1 56 ? 384.226 35.508 128.976 1.00 46.67 54 ARG B O 1
ATOM 1594 N N . SER B 1 57 ? 384.639 36.069 126.838 1.00 39.42 55 SER B N 1
ATOM 1595 C CA . SER B 1 57 ? 385.869 35.285 126.822 1.00 42.83 55 SER B CA 1
ATOM 1596 C C . SER B 1 57 ? 386.980 35.967 127.619 1.00 42.39 55 SER B C 1
ATOM 1597 O O . SER B 1 57 ? 387.789 35.285 128.261 1.00 44.38 55 SER B O 1
ATOM 1600 N N . ARG B 1 58 ? 387.044 37.307 127.602 1.00 39.64 56 ARG B N 1
ATOM 1601 C CA . ARG B 1 58 ? 388.092 37.975 128.389 1.00 40.82 56 ARG B CA 1
ATOM 1602 C C . ARG B 1 58 ? 387.730 38.069 129.861 1.00 40.53 56 ARG B C 1
ATOM 1603 O O . ARG B 1 58 ? 388.622 38.061 130.715 1.00 42.29 56 ARG B O 1
ATOM 1611 N N . LEU B 1 59 ? 386.445 38.165 130.181 1.00 39.89 57 LEU B N 1
ATOM 1612 C CA . LEU B 1 59 ? 385.985 38.381 131.550 1.00 38.26 57 LEU B CA 1
ATOM 1613 C C . LEU B 1 59 ? 384.894 37.369 131.884 1.00 44.63 57 LEU B C 1
ATOM 1614 O O . LEU B 1 59 ? 383.713 37.725 132.005 1.00 42.54 57 LEU B O 1
ATOM 1619 N N . PRO B 1 60 ? 385.255 36.093 132.028 1.00 41.36 58 PRO B N 1
ATOM 1620 C CA . PRO B 1 60 ? 384.236 35.064 132.281 1.00 46.50 58 PRO B CA 1
ATOM 1621 C C . PRO B 1 60 ? 383.411 35.388 133.519 1.00 49.28 58 PRO B C 1
ATOM 1622 O O . PRO B 1 60 ? 383.942 35.802 134.554 1.00 44.76 58 PRO B O 1
ATOM 1626 N N . GLY B 1 61 ? 382.092 35.229 133.395 1.00 44.83 59 GLY B N 1
ATOM 1627 C CA . GLY B 1 61 ? 381.223 35.482 134.521 1.00 43.70 59 GLY B CA 1
ATOM 1628 C C . GLY B 1 61 ? 380.858 36.931 134.734 1.00 46.26 59 GLY B C 1
ATOM 1629 O O . GLY B 1 61 ? 380.243 37.248 135.755 1.00 46.35 59 GLY B O 1
ATOM 1630 N N . ILE B 1 62 ? 381.208 37.823 133.802 1.00 44.98 60 ILE B N 1
ATOM 1631 C CA . ILE B 1 62 ? 380.853 39.231 133.956 1.00 45.28 60 ILE B CA 1
ATOM 1632 C C . ILE B 1 62 ? 379.339 39.384 133.941 1.00 47.08 60 ILE B C 1
ATOM 1633 O O . ILE B 1 62 ? 378.651 38.847 133.065 1.00 45.13 60 ILE B O 1
ATOM 1638 N N . THR B 1 63 ? 378.811 40.135 134.909 1.00 45.70 61 THR B N 1
ATOM 1639 C CA . THR B 1 63 ? 377.372 40.353 135.028 1.00 43.37 61 THR B CA 1
ATOM 1640 C C . THR B 1 63 ? 376.933 41.777 134.722 1.00 44.47 61 THR B C 1
ATOM 1641 O O . THR B 1 63 ? 375.864 41.968 134.141 1.00 44.55 61 THR B O 1
ATOM 1645 N N . ARG B 1 64 ? 377.708 42.789 135.107 1.00 38.50 62 ARG B N 1
ATOM 1646 C CA . ARG B 1 64 ? 377.334 44.172 134.835 1.00 40.41 62 ARG B CA 1
ATOM 1647 C C . ARG B 1 64 ? 378.589 45.003 134.600 1.00 41.50 62 ARG B C 1
ATOM 1648 O O . ARG B 1 64 ? 379.621 44.764 135.223 1.00 37.30 62 ARG B O 1
ATOM 1656 N N . LEU B 1 65 ? 378.492 45.970 133.687 1.00 40.03 63 LEU B N 1
ATOM 1657 C CA . LEU B 1 65 ? 379.586 46.872 133.357 1.00 37.85 63 LEU B CA 1
ATOM 1658 C C . LEU B 1 65 ? 379.034 48.285 133.292 1.00 42.78 63 LEU B C 1
ATOM 1659 O O . LEU B 1 65 ? 377.939 48.504 132.763 1.00 40.55 63 LEU B O 1
ATOM 1664 N N . VAL B 1 66 ? 379.781 49.240 133.841 1.00 35.91 64 VAL B N 1
ATOM 1665 C CA . VAL B 1 66 ? 379.370 50.638 133.863 1.00 36.57 64 VAL B CA 1
ATOM 1666 C C . VAL B 1 66 ? 380.532 51.512 133.418 1.00 41.41 64 VAL B C 1
ATOM 1667 O O . VAL B 1 66 ? 381.669 51.331 133.869 1.00 38.33 64 VAL B O 1
ATOM 1671 N N . GLU B 1 67 ? 380.257 52.476 132.552 1.00 36.52 65 GLU B N 1
ATOM 1672 C CA . GLU B 1 67 ? 381.266 53.468 132.209 1.00 35.97 65 GLU B CA 1
ATOM 1673 C C . GLU B 1 67 ? 381.049 54.721 133.044 1.00 42.08 65 GLU B C 1
ATOM 1674 O O . GLU B 1 67 ? 379.973 55.332 132.990 1.00 40.46 65 GLU B O 1
ATOM 1680 N N . LEU B 1 68 ? 382.068 55.095 133.809 1.00 38.23 66 LEU B N 1
ATOM 1681 C CA . LEU B 1 68 ? 382.073 56.332 134.565 1.00 33.93 66 LEU B CA 1
ATOM 1682 C C . LEU B 1 68 ? 383.048 57.303 133.931 1.00 38.62 66 LEU B C 1
ATOM 1683 O O . LEU B 1 68 ? 384.079 56.901 133.380 1.00 41.29 66 LEU B O 1
ATOM 1688 N N . ALA B 1 69 ? 382.738 58.588 134.055 1.00 39.97 67 ALA B N 1
ATOM 1689 C CA . ALA B 1 69 ? 383.595 59.654 133.558 1.00 39.56 67 ALA B CA 1
ATOM 1690 C C . ALA B 1 69 ? 383.819 60.681 134.654 1.00 39.72 67 ALA B C 1
ATOM 1691 O O . ALA B 1 69 ? 382.860 61.157 135.269 1.00 40.76 67 ALA B O 1
ATOM 1693 N N . ALA B 1 70 ? 385.084 61.025 134.880 1.00 43.98 68 ALA B N 1
ATOM 1694 C CA . ALA B 1 70 ? 385.488 62.085 135.792 1.00 49.87 68 ALA B CA 1
ATOM 1695 C C . ALA B 1 70 ? 386.802 62.656 135.290 1.00 52.75 68 ALA B C 1
ATOM 1696 O O . ALA B 1 70 ? 387.688 61.902 134.876 1.00 54.55 68 ALA B O 1
ATOM 1698 N N . GLY B 1 71 ? 386.931 63.981 135.350 1.00 58.57 69 GLY B N 1
ATOM 1699 C CA . GLY B 1 71 ? 388.101 64.618 134.768 1.00 58.86 69 GLY B CA 1
ATOM 1700 C C . GLY B 1 71 ? 388.208 64.248 133.304 1.00 61.24 69 GLY B C 1
ATOM 1701 O O . GLY B 1 71 ? 387.207 64.185 132.581 1.00 59.29 69 GLY B O 1
ATOM 1702 N N . ASP B 1 72 ? 389.433 63.963 132.858 1.00 59.87 70 ASP B N 1
ATOM 1703 C CA . ASP B 1 72 ? 389.654 63.489 131.496 1.00 60.94 70 ASP B CA 1
ATOM 1704 C C . ASP B 1 72 ? 389.755 61.969 131.428 1.00 57.65 70 ASP B C 1
ATOM 1705 O O . ASP B 1 72 ? 390.356 61.426 130.493 1.00 57.15 70 ASP B O 1
ATOM 1710 N N . LEU B 1 73 ? 389.156 61.274 132.397 1.00 48.36 71 LEU B N 1
ATOM 1711 C CA . LEU B 1 73 ? 389.326 59.841 132.577 1.00 42.88 71 LEU B CA 1
ATOM 1712 C C . LEU B 1 73 ? 388.010 59.106 132.354 1.00 42.71 71 LEU B C 1
ATOM 1713 O O . LEU B 1 73 ? 386.965 59.520 132.860 1.00 43.93 71 LEU B O 1
ATOM 1718 N N . ARG B 1 74 ? 388.077 58.001 131.616 1.00 35.07 72 ARG B N 1
ATOM 1719 C CA . ARG B 1 74 ? 386.985 57.042 131.480 1.00 35.63 72 ARG B CA 1
ATOM 1720 C C . ARG B 1 74 ? 387.324 55.807 132.299 1.00 34.73 72 ARG B C 1
ATOM 1721 O O . ARG B 1 74 ? 388.376 55.193 132.087 1.00 36.72 72 ARG B O 1
ATOM 1729 N N . ILE B 1 75 ? 386.435 55.437 133.213 1.00 36.05 73 ILE B N 1
ATOM 1730 C CA . ILE B 1 75 ? 386.602 54.254 134.053 1.00 35.40 73 ILE B CA 1
ATOM 1731 C C . ILE B 1 75 ? 385.478 53.271 133.743 1.00 34.36 73 ILE B C 1
ATOM 1732 O O . ILE B 1 75 ? 384.296 53.628 133.816 1.00 35.85 73 ILE B O 1
ATOM 1737 N N . HIS B 1 76 ? 385.847 52.037 133.397 1.00 32.58 74 HIS B N 1
ATOM 1738 C CA . HIS B 1 76 ? 384.894 50.952 133.152 1.00 34.12 74 HIS B CA 1
ATOM 1739 C C . HIS B 1 76 ? 384.891 50.044 134.374 1.00 34.42 74 HIS B C 1
ATOM 1740 O O . HIS B 1 76 ? 385.786 49.212 134.532 1.00 34.46 74 HIS B O 1
ATOM 1747 N N . VAL B 1 77 ? 383.893 50.207 135.248 1.00 28.17 75 VAL B N 1
ATOM 1748 C CA . VAL B 1 77 ? 383.793 49.404 136.466 1.00 35.21 75 VAL B CA 1
ATOM 1749 C C . VAL B 1 77 ? 382.909 48.200 136.175 1.00 37.57 75 VAL B C 1
ATOM 1750 O O . VAL B 1 77 ? 381.806 48.355 135.652 1.00 36.94 75 VAL B O 1
ATOM 1754 N N . PHE B 1 78 ? 383.369 47.006 136.533 1.00 35.21 76 PHE B N 1
ATOM 1755 C CA . PHE B 1 78 ? 382.572 45.824 136.248 1.00 36.72 76 PHE B CA 1
ATOM 1756 C C . PHE B 1 78 ? 382.790 44.772 137.322 1.00 37.10 76 PHE B C 1
ATOM 1757 O O . PHE B 1 78 ? 383.828 44.729 137.984 1.00 35.16 76 PHE B O 1
ATOM 1765 N N . GLU B 1 79 ? 381.796 43.898 137.458 1.00 36.61 77 GLU B N 1
ATOM 1766 C CA . GLU B 1 79 ? 381.787 42.846 138.462 1.00 37.83 77 GLU B CA 1
ATOM 1767 C C . GLU B 1 79 ? 381.591 41.509 137.760 1.00 42.00 77 GLU B C 1
ATOM 1768 O O . GLU B 1 79 ? 380.836 41.420 136.790 1.00 40.96 77 GLU B O 1
ATOM 1774 N N . ARG B 1 80 ? 382.267 40.463 138.245 1.00 42.35 78 ARG B N 1
ATOM 1775 C CA . ARG B 1 80 ? 382.130 39.147 137.645 1.00 47.69 78 ARG B CA 1
ATOM 1776 C C . ARG B 1 80 ? 381.396 38.266 138.643 1.00 52.19 78 ARG B C 1
ATOM 1777 O O . ARG B 1 80 ? 380.160 38.351 138.744 1.00 60.27 78 ARG B O 1
ATOM 1785 N N . ALA B 1 81 ? 382.080 37.418 139.398 1.00 56.14 79 ALA B N 1
ATOM 1786 C CA . ALA B 1 81 ? 381.436 36.562 140.386 1.00 65.09 79 ALA B CA 1
ATOM 1787 C C . ALA B 1 81 ? 381.642 37.148 141.778 1.00 70.14 79 ALA B C 1
ATOM 1788 O O . ALA B 1 81 ? 382.759 37.548 142.131 1.00 71.43 79 ALA B O 1
ATOM 1790 N N . ALA B 1 82 ? 380.567 37.205 142.559 1.00 68.77 80 ALA B N 1
ATOM 1791 C CA . ALA B 1 82 ? 380.624 37.748 143.914 1.00 65.58 80 ALA B CA 1
ATOM 1792 C C . ALA B 1 82 ? 381.461 36.856 144.825 1.00 68.75 80 ALA B C 1
ATOM 1793 O O . ALA B 1 82 ? 381.986 37.310 145.846 1.00 65.97 80 ALA B O 1
ATOM 1795 N N . THR B 1 85 ? 387.459 35.786 145.025 1.00 73.31 83 THR B N 1
ATOM 1796 C CA . THR B 1 85 ? 388.449 36.012 146.070 1.00 80.65 83 THR B CA 1
ATOM 1797 C C . THR B 1 85 ? 388.731 37.503 146.236 1.00 78.24 83 THR B C 1
ATOM 1798 O O . THR B 1 85 ? 389.238 38.150 145.316 1.00 72.10 83 THR B O 1
ATOM 1802 N N . PRO B 1 86 ? 388.410 38.050 147.414 1.00 76.32 84 PRO B N 1
ATOM 1803 C CA . PRO B 1 86 ? 388.621 39.485 147.638 1.00 70.62 84 PRO B CA 1
ATOM 1804 C C . PRO B 1 86 ? 390.090 39.826 147.803 1.00 67.28 84 PRO B C 1
ATOM 1805 O O . PRO B 1 86 ? 390.947 38.935 147.804 1.00 72.83 84 PRO B O 1
ATOM 1809 N N . ALA B 1 87 ? 390.382 41.119 147.935 1.00 66.51 85 ALA B N 1
ATOM 1810 C CA . ALA B 1 87 ? 391.699 41.674 148.246 1.00 51.65 85 ALA B CA 1
ATOM 1811 C C . ALA B 1 87 ? 392.700 41.535 147.098 1.00 51.56 85 ALA B C 1
ATOM 1812 O O . ALA B 1 87 ? 393.082 40.420 146.713 1.00 45.59 85 ALA B O 1
ATOM 1814 N N . PRO B 1 88 ? 393.156 42.659 146.546 1.00 50.91 86 PRO B N 1
ATOM 1815 C CA . PRO B 1 88 ? 394.250 42.629 145.568 1.00 46.03 86 PRO B CA 1
ATOM 1816 C C . PRO B 1 88 ? 395.461 41.875 146.089 1.00 47.35 86 PRO B C 1
ATOM 1817 O O . PRO B 1 88 ? 395.646 41.757 147.304 1.00 45.73 86 PRO B O 1
ATOM 1821 N N . VAL B 1 89 ? 396.276 41.337 145.193 1.00 43.90 87 VAL B N 1
ATOM 1822 C CA . VAL B 1 89 ? 397.524 40.677 145.569 1.00 45.96 87 VAL B CA 1
ATOM 1823 C C . VAL B 1 89 ? 398.682 41.607 145.223 1.00 46.84 87 VAL B C 1
ATOM 1824 O O . VAL B 1 89 ? 398.824 42.033 144.066 1.00 42.07 87 VAL B O 1
ATOM 1828 N N . ALA B 1 90 ? 399.526 41.914 146.220 1.00 44.67 88 ALA B N 1
ATOM 1829 C CA . ALA B 1 90 ? 400.529 42.965 146.064 1.00 46.18 88 ALA B CA 1
ATOM 1830 C C . ALA B 1 90 ? 401.764 42.539 145.280 1.00 42.16 88 ALA B C 1
ATOM 1831 O O . ALA B 1 90 ? 402.435 43.404 144.712 1.00 43.27 88 ALA B O 1
ATOM 1833 N N . GLU B 1 91 ? 402.107 41.252 145.262 1.00 39.95 89 GLU B N 1
ATOM 1834 C CA . GLU B 1 91 ? 403.400 40.836 144.731 1.00 44.18 89 GLU B CA 1
ATOM 1835 C C . GLU B 1 91 ? 403.374 40.514 143.239 1.00 42.43 89 GLU B C 1
ATOM 1836 O O . GLU B 1 91 ? 404.436 40.516 142.608 1.00 43.41 89 GLU B O 1
ATOM 1842 N N . VAL B 1 92 ? 402.203 40.286 142.647 1.00 37.46 90 VAL B N 1
ATOM 1843 C CA . VAL B 1 92 ? 402.139 39.796 141.267 1.00 39.13 90 VAL B CA 1
ATOM 1844 C C . VAL B 1 92 ? 402.331 40.946 140.283 1.00 38.92 90 VAL B C 1
ATOM 1845 O O . VAL B 1 92 ? 402.104 42.106 140.653 1.00 37.28 90 VAL B O 1
ATOM 1849 N N . PRO B 1 93 ? 402.728 40.677 139.029 1.00 35.05 91 PRO B N 1
ATOM 1850 C CA . PRO B 1 93 ? 402.668 41.721 137.998 1.00 31.18 91 PRO B CA 1
ATOM 1851 C C . PRO B 1 93 ? 401.269 42.299 137.912 1.00 29.94 91 PRO B C 1
ATOM 1852 O O . PRO B 1 93 ? 400.277 41.578 138.016 1.00 37.81 91 PRO B O 1
ATOM 1856 N N . GLN B 1 94 ? 401.192 43.611 137.722 1.00 30.23 92 GLN B N 1
ATOM 1857 C CA . GLN B 1 94 ? 399.895 44.265 137.745 1.00 32.92 92 GLN B CA 1
ATOM 1858 C C . GLN B 1 94 ? 400.024 45.687 137.231 1.00 28.82 92 GLN B C 1
ATOM 1859 O O . GLN B 1 94 ? 401.096 46.292 137.292 1.00 28.24 92 GLN B O 1
ATOM 1865 N N . PHE B 1 95 ? 398.896 46.226 136.764 1.00 30.32 93 PHE B N 1
ATOM 1866 C CA . PHE B 1 95 ? 398.693 47.671 136.755 1.00 28.95 93 PHE B CA 1
ATOM 1867 C C . PHE B 1 95 ? 398.546 48.079 138.218 1.00 30.03 93 PHE B C 1
ATOM 1868 O O . PHE B 1 95 ? 397.504 47.856 138.826 1.00 30.56 93 PHE B O 1
ATOM 1876 N N . GLN B 1 96 ? 399.598 48.657 138.797 1.00 30.36 94 GLN B N 1
ATOM 1877 C CA . GLN B 1 96 ? 399.690 48.746 140.251 1.00 33.32 94 GLN B CA 1
ATOM 1878 C C . GLN B 1 96 ? 399.003 49.977 140.814 1.00 30.79 94 GLN B C 1
ATOM 1879 O O . GLN B 1 96 ? 398.483 49.935 141.944 1.00 31.59 94 GLN B O 1
ATOM 1885 N N . HIS B 1 97 ? 399.006 51.075 140.065 1.00 29.54 95 HIS B N 1
ATOM 1886 C CA . HIS B 1 97 ? 398.390 52.303 140.529 1.00 26.93 95 HIS B CA 1
ATOM 1887 C C . HIS B 1 97 ? 398.128 53.229 139.355 1.00 32.89 95 HIS B C 1
ATOM 1888 O O . HIS B 1 97 ? 398.736 53.115 138.288 1.00 32.21 95 HIS B O 1
ATOM 1895 N N . LEU B 1 98 ? 397.181 54.130 139.579 1.00 30.65 96 LEU B N 1
ATOM 1896 C CA . LEU B 1 98 ? 396.828 55.209 138.669 1.00 29.88 96 LEU B CA 1
ATOM 1897 C C . LEU B 1 98 ? 397.161 56.515 139.360 1.00 29.63 96 LEU B C 1
ATOM 1898 O O . LEU B 1 98 ? 396.865 56.682 140.550 1.00 32.51 96 LEU B O 1
ATOM 1903 N N . CYS B 1 99 ? 397.765 57.443 138.629 1.00 29.42 97 CYS B N 1
ATOM 1904 C CA . CYS B 1 99 ? 398.167 58.721 139.202 1.00 30.88 97 CYS B CA 1
ATOM 1905 C C . CYS B 1 99 ? 397.397 59.854 138.541 1.00 33.45 97 CYS B C 1
ATOM 1906 O O . CYS B 1 99 ? 397.428 60.001 137.316 1.00 31.02 97 CYS B O 1
ATOM 1909 N N . LEU B 1 100 ? 396.761 60.688 139.353 1.00 30.87 98 LEU B N 1
ATOM 1910 C CA . LEU B 1 100 ? 396.004 61.835 138.867 1.00 34.22 98 LEU B CA 1
ATOM 1911 C C . LEU B 1 100 ? 396.709 63.117 139.284 1.00 36.17 98 LEU B C 1
ATOM 1912 O O . LEU B 1 100 ? 397.120 63.252 140.442 1.00 38.10 98 LEU B O 1
ATOM 1917 N N . ALA B 1 101 ? 396.865 64.043 138.342 1.00 31.31 99 ALA B N 1
ATOM 1918 C CA . ALA B 1 101 ? 397.483 65.325 138.638 1.00 39.93 99 ALA B CA 1
ATOM 1919 C C . ALA B 1 101 ? 396.419 66.325 139.074 1.00 42.11 99 ALA B C 1
ATOM 1920 O O . ALA B 1 101 ? 395.326 66.369 138.507 1.00 42.29 99 ALA B O 1
ATOM 1922 N N . THR B 1 102 ? 396.743 67.114 140.096 1.00 41.33 100 THR B N 1
ATOM 1923 C CA . THR B 1 102 ? 395.843 68.116 140.648 1.00 42.17 100 THR B CA 1
ATOM 1924 C C . THR B 1 102 ? 396.273 69.512 140.198 1.00 46.35 100 THR B C 1
ATOM 1925 O O . THR B 1 102 ? 397.270 69.693 139.502 1.00 46.37 100 THR B O 1
ATOM 1929 N N . ARG B 1 103 ? 395.515 70.523 140.615 1.00 49.21 101 ARG B N 1
ATOM 1930 C CA . ARG B 1 103 ? 395.749 71.876 140.131 1.00 52.74 101 ARG B CA 1
ATOM 1931 C C . ARG B 1 103 ? 396.405 72.803 141.148 1.00 50.47 101 ARG B C 1
ATOM 1932 O O . ARG B 1 103 ? 396.870 73.877 140.754 1.00 46.81 101 ARG B O 1
ATOM 1940 N N . SER B 1 104 ? 396.461 72.433 142.427 1.00 48.14 102 SER B N 1
ATOM 1941 C CA . SER B 1 104 ? 397.034 73.305 143.446 1.00 50.53 102 SER B CA 1
ATOM 1942 C C . SER B 1 104 ? 397.410 72.463 144.661 1.00 46.34 102 SER B C 1
ATOM 1943 O O . SER B 1 104 ? 396.892 71.355 144.835 1.00 46.09 102 SER B O 1
ATOM 1946 N N . PRO B 1 105 ? 398.309 72.958 145.516 1.00 46.28 103 PRO B N 1
ATOM 1947 C CA . PRO B 1 105 ? 398.555 72.248 146.786 1.00 46.53 103 PRO B CA 1
ATOM 1948 C C . PRO B 1 105 ? 397.319 72.135 147.652 1.00 46.73 103 PRO B C 1
ATOM 1949 O O . PRO B 1 105 ? 397.145 71.132 148.352 1.00 48.50 103 PRO B O 1
ATOM 1953 N N . GLU B 1 106 ? 396.458 73.152 147.642 1.00 43.76 104 GLU B N 1
ATOM 1954 C CA . GLU B 1 106 ? 395.263 73.101 148.473 1.00 45.32 104 GLU B CA 1
ATOM 1955 C C . GLU B 1 106 ? 394.341 71.968 148.040 1.00 47.02 104 GLU B C 1
ATOM 1956 O O . GLU B 1 106 ? 393.656 71.369 148.879 1.00 45.31 104 GLU B O 1
ATOM 1962 N N . GLU B 1 107 ? 394.313 71.657 146.738 1.00 45.03 105 GLU B N 1
ATOM 1963 C CA . GLU B 1 107 ? 393.498 70.543 146.264 1.00 44.52 105 GLU B CA 1
ATOM 1964 C C . GLU B 1 107 ? 394.027 69.208 146.770 1.00 43.12 105 GLU B C 1
ATOM 1965 O O . GLU B 1 107 ? 393.233 68.286 146.995 1.00 39.77 105 GLU B O 1
ATOM 1971 N N . MET B 1 108 ? 395.353 69.075 146.936 1.00 37.76 106 MET B N 1
ATOM 1972 C CA . MET B 1 108 ? 395.903 67.862 147.533 1.00 38.51 106 MET B CA 1
ATOM 1973 C C . MET B 1 108 ? 395.369 67.673 148.947 1.00 37.26 106 MET B C 1
ATOM 1974 O O . MET B 1 108 ? 394.926 66.579 149.320 1.00 36.25 106 MET B O 1
ATOM 1979 N N . THR B 1 109 ? 395.402 68.737 149.750 1.00 35.24 107 THR B N 1
ATOM 1980 C CA . THR B 1 109 ? 394.783 68.684 151.069 1.00 36.53 107 THR B CA 1
ATOM 1981 C C . THR B 1 109 ? 393.331 68.235 150.979 1.00 40.99 107 THR B C 1
ATOM 1982 O O . THR B 1 109 ? 392.861 67.440 151.806 1.00 39.96 107 THR B O 1
ATOM 1986 N N . GLU B 1 110 ? 392.611 68.745 149.976 1.00 39.42 108 GLU B N 1
ATOM 1987 C CA . GLU B 1 110 ? 391.191 68.459 149.815 1.00 42.05 108 GLU B CA 1
ATOM 1988 C C . GLU B 1 110 ? 390.954 66.988 149.504 1.00 40.15 108 GLU B C 1
ATOM 1989 O O . GLU B 1 110 ? 390.074 66.353 150.092 1.00 38.55 108 GLU B O 1
ATOM 1995 N N . TRP B 1 111 ? 391.734 66.429 148.580 1.00 38.80 109 TRP B N 1
ATOM 1996 C CA . TRP B 1 111 ? 391.610 65.014 148.257 1.00 35.49 109 TRP B CA 1
ATOM 1997 C C . TRP B 1 111 ? 391.832 64.144 149.490 1.00 34.26 109 TRP B C 1
ATOM 1998 O O . TRP B 1 111 ? 391.089 63.188 149.732 1.00 35.41 109 TRP B O 1
ATOM 2009 N N . ARG B 1 112 ? 392.856 64.464 150.284 1.00 32.21 110 ARG B N 1
ATOM 2010 C CA . ARG B 1 112 ? 393.086 63.745 151.533 1.00 34.92 110 ARG B CA 1
ATOM 2011 C C . ARG B 1 112 ? 391.902 63.914 152.479 1.00 33.74 110 ARG B C 1
ATOM 2012 O O . ARG B 1 112 ? 391.349 62.929 152.975 1.00 34.75 110 ARG B O 1
ATOM 2020 N N . ASP B 1 113 ? 391.467 65.156 152.700 1.00 37.13 111 ASP B N 1
ATOM 2021 C CA . ASP B 1 113 ? 390.345 65.400 153.606 1.00 37.38 111 ASP B CA 1
ATOM 2022 C C . ASP B 1 113 ? 389.082 64.692 153.134 1.00 36.78 111 ASP B C 1
ATOM 2023 O O . ASP B 1 113 ? 388.329 64.138 153.940 1.00 36.16 111 ASP B O 1
ATOM 2028 N N . ARG B 1 114 ? 388.839 64.690 151.828 1.00 37.16 112 ARG B N 1
ATOM 2029 C CA . ARG B 1 114 ? 387.610 64.075 151.345 1.00 39.10 112 ARG B CA 1
ATOM 2030 C C . ARG B 1 114 ? 387.687 62.556 151.393 1.00 37.61 112 ARG B C 1
ATOM 2031 O O . ARG B 1 114 ? 386.674 61.906 151.674 1.00 37.56 112 ARG B O 1
ATOM 2039 N N . TRP B 1 115 ? 388.871 61.973 151.178 1.00 35.22 113 TRP B N 1
ATOM 2040 C CA . TRP B 1 115 ? 389.016 60.534 151.376 1.00 33.14 113 TRP B CA 1
ATOM 2041 C C . TRP B 1 115 ? 388.611 60.143 152.792 1.00 34.45 113 TRP B C 1
ATOM 2042 O O . TRP B 1 115 ? 387.809 59.223 152.987 1.00 32.84 113 TRP B O 1
ATOM 2053 N N . LEU B 1 116 ? 389.146 60.848 153.796 1.00 35.27 114 LEU B N 1
ATOM 2054 C CA . LEU B 1 116 ? 388.814 60.541 155.190 1.00 35.29 114 LEU B CA 1
ATOM 2055 C C . LEU B 1 116 ? 387.331 60.753 155.488 1.00 37.25 114 LEU B C 1
ATOM 2056 O O . LEU B 1 116 ? 386.712 59.953 156.206 1.00 38.76 114 LEU B O 1
ATOM 2061 N N . GLU B 1 117 ? 386.750 61.837 154.969 1.00 36.76 115 GLU B N 1
ATOM 2062 C CA . GLU B 1 117 ? 385.324 62.094 155.179 1.00 37.33 115 GLU B CA 1
ATOM 2063 C C . GLU B 1 117 ? 384.478 60.914 154.706 1.00 41.98 115 GLU B C 1
ATOM 2064 O O . GLU B 1 117 ? 383.603 60.425 155.433 1.00 38.73 115 GLU B O 1
ATOM 2070 N N . LEU B 1 118 ? 384.748 60.429 153.487 1.00 33.43 116 LEU B N 1
ATOM 2071 C CA . LEU B 1 118 ? 384.019 59.297 152.931 1.00 33.16 116 LEU B CA 1
ATOM 2072 C C . LEU B 1 118 ? 384.275 58.010 153.704 1.00 34.86 116 LEU B C 1
ATOM 2073 O O . LEU B 1 118 ? 383.339 57.243 153.967 1.00 37.95 116 LEU B O 1
ATOM 2078 N N . TYR B 1 119 ? 385.539 57.730 154.040 1.00 33.43 117 TYR B N 1
ATOM 2079 C CA . TYR B 1 119 ? 385.851 56.535 154.818 1.00 33.35 117 TYR B CA 1
ATOM 2080 C C . TYR B 1 119 ? 385.089 56.526 156.140 1.00 39.34 117 TYR B C 1
ATOM 2081 O O . TYR B 1 119 ? 384.542 55.495 156.548 1.00 35.97 117 TYR B O 1
ATOM 2090 N N . GLU B 1 120 ? 385.038 57.667 156.818 1.00 35.47 118 GLU B N 1
ATOM 2091 C CA . GLU B 1 120 ? 384.420 57.730 158.137 1.00 38.72 118 GLU B CA 1
ATOM 2092 C C . GLU B 1 120 ? 382.902 57.852 158.074 1.00 43.00 118 GLU B C 1
ATOM 2093 O O . GLU B 1 120 ? 382.239 57.748 159.111 1.00 42.59 118 GLU B O 1
ATOM 2099 N N . SER B 1 121 ? 382.340 58.030 156.881 1.00 38.10 119 SER B N 1
ATOM 2100 C CA . SER B 1 121 ? 380.904 58.231 156.747 1.00 41.73 119 SER B CA 1
ATOM 2101 C C . SER B 1 121 ? 380.106 56.959 157.004 1.00 41.19 119 SER B C 1
ATOM 2102 O O . SER B 1 121 ? 378.930 57.048 157.365 1.00 39.05 119 SER B O 1
ATOM 2105 N N . GLY B 1 122 ? 380.708 55.780 156.848 1.00 41.93 120 GLY B N 1
ATOM 2106 C CA . GLY B 1 122 ? 379.929 54.560 156.904 1.00 38.82 120 GLY B CA 1
ATOM 2107 C C . GLY B 1 122 ? 379.132 54.250 155.657 1.00 38.29 120 GLY B C 1
ATOM 2108 O O . GLY B 1 122 ? 378.437 53.228 155.622 1.00 41.76 120 GLY B O 1
ATOM 2109 N N . ARG B 1 123 ? 379.208 55.089 154.626 1.00 36.36 121 ARG B N 1
ATOM 2110 C CA . ARG B 1 123 ? 378.468 54.808 153.404 1.00 34.74 121 ARG B CA 1
ATOM 2111 C C . ARG B 1 123 ? 379.090 53.679 152.583 1.00 38.36 121 ARG B C 1
ATOM 2112 O O . ARG B 1 123 ? 378.389 53.092 151.747 1.00 36.61 121 ARG B O 1
ATOM 2120 N N . TYR B 1 124 ? 380.369 53.344 152.810 1.00 34.98 122 TYR B N 1
ATOM 2121 C CA . TYR B 1 124 ? 381.094 52.399 151.965 1.00 37.04 122 TYR B CA 1
ATOM 2122 C C . TYR B 1 124 ? 381.858 51.394 152.816 1.00 37.14 122 TYR B C 1
ATOM 2123 O O . TYR B 1 124 ? 382.197 51.655 153.965 1.00 39.00 122 TYR B O 1
ATOM 2132 N N . THR B 1 125 ? 382.098 50.227 152.231 1.00 32.67 123 THR B N 1
ATOM 2133 C CA . THR B 1 125 ? 382.965 49.205 152.789 1.00 36.88 123 THR B CA 1
ATOM 2134 C C . THR B 1 125 ? 384.289 49.219 152.029 1.00 37.33 123 THR B C 1
ATOM 2135 O O . THR B 1 125 ? 384.322 49.466 150.821 1.00 38.12 123 THR B O 1
ATOM 2139 N N . PHE B 1 126 ? 385.377 48.976 152.734 1.00 34.54 124 PHE B N 1
ATOM 2140 C CA . PHE B 1 126 ? 386.704 49.015 152.137 1.00 39.15 124 PHE B CA 1
ATOM 2141 C C . PHE B 1 126 ? 387.374 47.666 152.328 1.00 43.65 124 PHE B C 1
ATOM 2142 O O . PHE B 1 126 ? 387.335 47.095 153.428 1.00 37.87 124 PHE B O 1
ATOM 2150 N N . VAL B 1 127 ? 387.997 47.168 151.257 1.00 39.69 125 VAL B N 1
ATOM 2151 C CA . VAL B 1 127 ? 388.702 45.895 151.341 1.00 42.47 125 VAL B CA 1
ATOM 2152 C C . VAL B 1 127 ? 389.792 45.953 152.410 1.00 41.26 125 VAL B C 1
ATOM 2153 O O . VAL B 1 127 ? 389.994 44.991 153.159 1.00 42.07 125 VAL B O 1
ATOM 2157 N N . ARG B 1 128 ? 390.511 47.074 152.498 1.00 40.67 126 ARG B N 1
ATOM 2158 C CA . ARG B 1 128 ? 391.539 47.275 153.503 1.00 42.05 126 ARG B CA 1
ATOM 2159 C C . ARG B 1 128 ? 391.210 48.508 154.330 1.00 46.28 126 ARG B C 1
ATOM 2160 O O . ARG B 1 128 ? 390.524 49.420 153.870 1.00 41.17 126 ARG B O 1
ATOM 2168 N N . ASP B 1 129 ? 391.739 48.543 155.552 1.00 47.71 127 ASP B N 1
ATOM 2169 C CA . ASP B 1 129 ? 391.437 49.620 156.481 1.00 49.15 127 ASP B CA 1
ATOM 2170 C C . ASP B 1 129 ? 392.517 50.704 156.509 1.00 43.30 127 ASP B C 1
ATOM 2171 O O . ASP B 1 129 ? 392.517 51.548 157.410 1.00 48.48 127 ASP B O 1
ATOM 2176 N N . GLU B 1 130 ? 393.409 50.732 155.530 1.00 40.22 128 GLU B N 1
ATOM 2177 C CA . GLU B 1 130 ? 394.502 51.688 155.574 1.00 45.94 128 GLU B CA 1
ATOM 2178 C C . GLU B 1 130 ? 394.034 53.093 155.201 1.00 40.65 128 GLU B C 1
ATOM 2179 O O . GLU B 1 130 ? 393.392 53.295 154.165 1.00 40.54 128 GLU B O 1
ATOM 2185 N N . GLY B 1 131 ? 394.421 54.071 156.017 1.00 41.07 129 GLY B N 1
ATOM 2186 C CA . GLY B 1 131 ? 394.139 55.453 155.730 1.00 41.26 129 GLY B CA 1
ATOM 2187 C C . GLY B 1 131 ? 395.071 56.030 154.686 1.00 37.03 129 GLY B C 1
ATOM 2188 O O . GLY B 1 131 ? 395.961 55.359 154.131 1.00 33.30 129 GLY B O 1
ATOM 2189 N N . PRO B 1 132 ? 394.868 57.309 154.399 1.00 33.57 130 PRO B N 1
ATOM 2190 C CA . PRO B 1 132 ? 395.692 57.988 153.400 1.00 35.71 130 PRO B CA 1
ATOM 2191 C C . PRO B 1 132 ? 397.065 58.296 153.953 1.00 31.29 130 PRO B C 1
ATOM 2192 O O . PRO B 1 132 ? 397.244 58.459 155.157 1.00 34.91 130 PRO B O 1
ATOM 2196 N N . THR B 1 133 ? 398.043 58.377 153.054 1.00 32.85 131 THR B N 1
ATOM 2197 C CA . THR B 1 133 ? 399.373 58.801 153.471 1.00 33.88 131 THR B CA 1
ATOM 2198 C C . THR B 1 133 ? 399.343 60.284 153.818 1.00 36.27 131 THR B C 1
ATOM 2199 O O . THR B 1 133 ? 398.347 60.989 153.584 1.00 34.29 131 THR B O 1
ATOM 2203 N N . ASP B 1 134 ? 400.444 60.749 154.397 1.00 33.63 132 ASP B N 1
ATOM 2204 C CA . ASP B 1 134 ? 400.706 62.174 154.433 1.00 35.79 132 ASP B CA 1
ATOM 2205 C C . ASP B 1 134 ? 400.929 62.691 153.017 1.00 35.13 132 ASP B C 1
ATOM 2206 O O . ASP B 1 134 ? 401.201 61.931 152.085 1.00 34.85 132 ASP B O 1
ATOM 2211 N N . ILE B 1 135 ? 400.834 64.000 152.862 1.00 35.42 133 ILE B N 1
ATOM 2212 C CA . ILE B 1 135 ? 401.310 64.661 151.655 1.00 34.33 133 ILE B CA 1
ATOM 2213 C C . ILE B 1 135 ? 402.787 64.973 151.851 1.00 41.24 133 ILE B C 1
ATOM 2214 O O . ILE B 1 135 ? 403.162 65.607 152.841 1.00 41.09 133 ILE B O 1
ATOM 2219 N N . VAL B 1 136 ? 403.625 64.515 150.912 1.00 36.23 134 VAL B N 1
ATOM 2220 C CA . VAL B 1 136 ? 405.077 64.651 150.974 1.00 38.91 134 VAL B CA 1
ATOM 2221 C C . VAL B 1 136 ? 405.554 65.506 149.810 1.00 39.24 134 VAL B C 1
ATOM 2222 O O . VAL B 1 136 ? 404.924 65.547 148.748 1.00 38.97 134 VAL B O 1
ATOM 2226 N N . VAL B 1 137 ? 406.693 66.178 150.011 1.00 40.07 135 VAL B N 1
ATOM 2227 C CA . VAL B 1 137 ? 407.284 67.078 149.024 1.00 42.06 135 VAL B CA 1
ATOM 2228 C C . VAL B 1 137 ? 408.680 66.566 148.671 1.00 42.34 135 VAL B C 1
ATOM 2229 O O . VAL B 1 137 ? 409.493 66.291 149.562 1.00 42.10 135 VAL B O 1
ATOM 2233 N N . ASP B 1 138 ? 408.965 66.458 147.377 1.00 41.79 136 ASP B N 1
ATOM 2234 C CA . ASP B 1 138 ? 410.293 66.058 146.944 1.00 41.37 136 ASP B CA 1
ATOM 2235 C C . ASP B 1 138 ? 411.141 67.305 146.707 1.00 44.00 136 ASP B C 1
ATOM 2236 O O . ASP B 1 138 ? 410.670 68.438 146.850 1.00 41.71 136 ASP B O 1
ATOM 2241 N N . GLU B 1 139 ? 412.402 67.098 146.305 1.00 43.27 137 GLU B N 1
ATOM 2242 C CA . GLU B 1 139 ? 413.343 68.206 146.188 1.00 47.39 137 GLU B CA 1
ATOM 2243 C C . GLU B 1 139 ? 412.914 69.264 145.173 1.00 52.49 137 GLU B C 1
ATOM 2244 O O . GLU B 1 139 ? 413.421 70.390 145.226 1.00 47.79 137 GLU B O 1
ATOM 2250 N N . ASP B 1 140 ? 411.986 68.949 144.267 1.00 47.57 138 ASP B N 1
ATOM 2251 C CA . ASP B 1 140 ? 411.520 69.905 143.272 1.00 50.27 138 ASP B CA 1
ATOM 2252 C C . ASP B 1 140 ? 410.194 70.552 143.635 1.00 50.58 138 ASP B C 1
ATOM 2253 O O . ASP B 1 140 ? 409.636 71.285 142.809 1.00 49.02 138 ASP B O 1
ATOM 2258 N N . GLY B 1 141 ? 409.667 70.288 144.833 1.00 46.20 139 GLY B N 1
ATOM 2259 C CA . GLY B 1 141 ? 408.358 70.778 145.211 1.00 42.78 139 GLY B CA 1
ATOM 2260 C C . GLY B 1 141 ? 407.181 69.932 144.756 1.00 43.37 139 GLY B C 1
ATOM 2261 O O . GLY B 1 141 ? 406.030 70.348 144.958 1.00 42.13 139 GLY B O 1
ATOM 2262 N N . VAL B 1 142 ? 407.422 68.765 144.151 1.00 42.39 140 VAL B N 1
ATOM 2263 C CA . VAL B 1 142 ? 406.323 67.904 143.707 1.00 39.03 140 VAL B CA 1
ATOM 2264 C C . VAL B 1 142 ? 405.667 67.258 144.919 1.00 40.73 140 VAL B C 1
ATOM 2265 O O . VAL B 1 142 ? 406.355 66.696 145.782 1.00 37.25 140 VAL B O 1
ATOM 2269 N N . LEU B 1 143 ? 404.332 67.329 144.990 1.00 35.93 141 LEU B N 1
ATOM 2270 C CA . LEU B 1 143 ? 403.566 66.732 146.081 1.00 37.44 141 LEU B CA 1
ATOM 2271 C C . LEU B 1 143 ? 403.022 65.364 145.682 1.00 35.40 141 LEU B C 1
ATOM 2272 O O . LEU B 1 143 ? 402.614 65.153 144.538 1.00 36.60 141 LEU B O 1
ATOM 2277 N N . SER B 1 144 ? 403.024 64.438 146.636 1.00 36.31 142 SER B N 1
ATOM 2278 C CA . SER B 1 144 ? 402.511 63.092 146.435 1.00 35.43 142 SER B CA 1
ATOM 2279 C C . SER B 1 144 ? 401.577 62.731 147.579 1.00 36.33 142 SER B C 1
ATOM 2280 O O . SER B 1 144 ? 401.794 63.135 148.726 1.00 34.46 142 SER B O 1
ATOM 2283 N N . LEU B 1 145 ? 400.545 61.954 147.248 1.00 35.33 143 LEU B N 1
ATOM 2284 C CA . LEU B 1 145 ? 399.553 61.466 148.193 1.00 35.19 143 LEU B CA 1
ATOM 2285 C C . LEU B 1 145 ? 399.039 60.140 147.658 1.00 32.47 143 LEU B C 1
ATOM 2286 O O . LEU B 1 145 ? 398.770 60.023 146.462 1.00 35.20 143 LEU B O 1
ATOM 2291 N N . TYR B 1 146 ? 398.897 59.148 148.531 1.00 30.85 144 TYR B N 1
ATOM 2292 C CA . TYR B 1 146 ? 398.360 57.850 148.133 1.00 33.17 144 TYR B CA 1
ATOM 2293 C C . TYR B 1 146 ? 397.148 57.501 148.987 1.00 33.86 144 TYR B C 1
ATOM 2294 O O . TYR B 1 146 ? 397.174 57.651 150.218 1.00 33.94 144 TYR B O 1
ATOM 2303 N N . VAL B 1 147 ? 396.087 57.026 148.328 1.00 29.25 145 VAL B N 1
ATOM 2304 C CA . VAL B 1 147 ? 394.892 56.518 148.980 1.00 28.93 145 VAL B CA 1
ATOM 2305 C C . VAL B 1 147 ? 394.494 55.223 148.290 1.00 30.62 145 VAL B C 1
ATOM 2306 O O . VAL B 1 147 ? 394.946 54.916 147.186 1.00 32.31 145 VAL B O 1
ATOM 2310 N N . LEU B 1 148 ? 393.593 54.488 148.926 1.00 30.16 146 LEU B N 1
ATOM 2311 C CA . LEU B 1 148 ? 393.032 53.282 148.334 1.00 31.41 146 LEU B CA 1
ATOM 2312 C C . LEU B 1 148 ? 391.545 53.469 148.049 1.00 33.27 146 LEU B C 1
ATOM 2313 O O . LEU B 1 148 ? 390.812 54.072 148.847 1.00 32.18 146 LEU B O 1
ATOM 2318 N N . ASP B 1 149 ? 391.101 52.948 146.911 1.00 29.38 147 ASP B N 1
ATOM 2319 C CA . ASP B 1 149 ? 389.675 52.941 146.652 1.00 32.86 147 ASP B CA 1
ATOM 2320 C C . ASP B 1 149 ? 389.024 51.850 147.503 1.00 32.58 147 ASP B C 1
ATOM 2321 O O . ASP B 1 149 ? 389.696 51.145 148.260 1.00 32.07 147 ASP B O 1
ATOM 2326 N N . VAL B 1 150 ? 387.703 51.685 147.365 1.00 33.03 148 VAL B N 1
ATOM 2327 C CA . VAL B 1 150 ? 387.013 50.695 148.186 1.00 34.26 148 VAL B CA 1
ATOM 2328 C C . VAL B 1 150 ? 387.471 49.271 147.880 1.00 35.94 148 VAL B C 1
ATOM 2329 O O . VAL B 1 150 ? 387.283 48.377 148.710 1.00 35.83 148 VAL B O 1
ATOM 2333 N N . ASN B 1 151 ? 388.096 49.036 146.731 1.00 31.45 149 ASN B N 1
ATOM 2334 C CA . ASN B 1 151 ? 388.602 47.716 146.381 1.00 31.83 149 ASN B CA 1
ATOM 2335 C C . ASN B 1 151 ? 390.021 47.465 146.869 1.00 34.82 149 ASN B C 1
ATOM 2336 O O . ASN B 1 151 ? 390.567 46.390 146.603 1.00 34.13 149 ASN B O 1
ATOM 2341 N N . GLY B 1 152 ? 390.637 48.423 147.558 1.00 31.05 150 GLY B N 1
ATOM 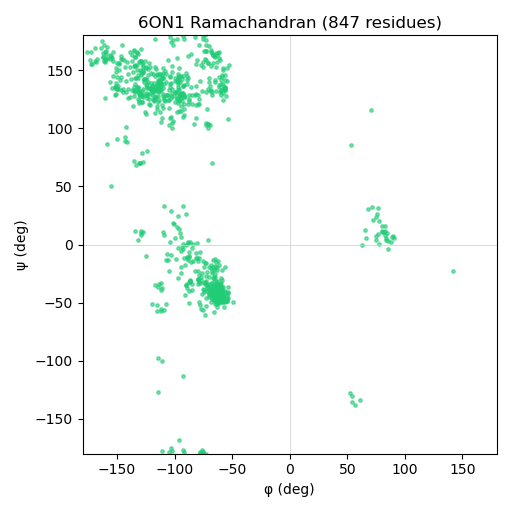2342 C CA . GLY B 1 152 ? 392.034 48.280 147.930 1.00 29.86 150 GLY B CA 1
ATOM 2343 C C . GLY B 1 152 ? 393.009 48.644 146.832 1.00 30.46 150 GLY B C 1
ATOM 2344 O O . GLY B 1 152 ? 394.203 48.367 146.974 1.00 32.23 150 GLY B O 1
ATOM 2345 N N . LEU B 1 153 ? 392.538 49.258 145.744 1.00 27.61 151 LEU B N 1
ATOM 2346 C CA . LEU B 1 153 ? 393.402 49.646 144.640 1.00 30.87 151 LEU B CA 1
ATOM 2347 C C . LEU B 1 153 ? 393.959 51.039 144.882 1.00 29.05 151 LEU B C 1
ATOM 2348 O O . LEU B 1 153 ? 393.258 51.922 145.384 1.00 32.79 151 LEU B O 1
ATOM 2353 N N . GLU B 1 154 ? 395.211 51.240 144.487 1.00 28.51 152 GLU B N 1
ATOM 2354 C CA . GLU B 1 154 ? 395.951 52.445 144.829 1.00 27.03 152 GLU B CA 1
ATOM 2355 C C . GLU B 1 154 ? 395.752 53.579 143.832 1.00 33.87 152 GLU B C 1
ATOM 2356 O O . GLU B 1 154 ? 395.958 53.408 142.620 1.00 27.28 152 GLU B O 1
ATOM 2362 N N . TYR B 1 155 ? 395.410 54.752 144.359 1.00 28.35 153 TYR B N 1
ATOM 2363 C CA . TYR B 1 155 ? 395.389 55.982 143.586 1.00 27.48 153 TYR B CA 1
ATOM 2364 C C . TYR B 1 155 ? 396.431 56.938 144.146 1.00 30.72 153 TYR B C 1
ATOM 2365 O O . TYR B 1 155 ? 396.507 57.137 145.362 1.00 31.86 153 TYR B O 1
ATOM 2374 N N . GLU B 1 156 ? 397.229 57.514 143.258 1.00 30.25 154 GLU B N 1
ATOM 2375 C CA . GLU B 1 156 ? 398.234 58.511 143.599 1.00 33.54 154 GLU B CA 1
ATOM 2376 C C . GLU B 1 156 ? 397.741 59.869 143.122 1.00 36.20 154 GLU B C 1
ATOM 2377 O O . GLU B 1 156 ? 397.347 60.017 141.963 1.00 37.04 154 GLU B O 1
ATOM 2383 N N . PHE B 1 157 ? 397.750 60.852 144.008 1.00 32.13 155 PHE B N 1
ATOM 2384 C CA . PHE B 1 157 ? 397.539 62.229 143.599 1.00 33.34 155 PHE B CA 1
ATOM 2385 C C . PHE B 1 157 ? 398.878 62.946 143.617 1.00 37.09 155 PHE B C 1
ATOM 2386 O O . PHE B 1 157 ? 399.669 62.766 144.538 1.00 35.21 155 PHE B O 1
ATOM 2394 N N . THR B 1 158 ? 399.142 63.729 142.578 1.00 33.34 156 THR B N 1
ATOM 2395 C CA . THR B 1 158 ? 400.361 64.501 142.509 1.00 34.05 156 THR B CA 1
ATOM 2396 C C . THR B 1 158 ? 400.036 65.959 142.236 1.00 36.32 156 THR B C 1
ATOM 2397 O O . THR B 1 158 ? 398.995 66.291 141.671 1.00 40.24 156 THR B O 1
ATOM 2401 N N . TYR B 1 159 ? 400.949 66.827 142.652 1.00 37.32 157 TYR B N 1
ATOM 2402 C CA . TYR B 1 159 ? 400.951 68.222 142.255 1.00 38.50 157 TYR B CA 1
ATOM 2403 C C . TYR B 1 159 ? 402.356 68.556 141.792 1.00 41.52 157 TYR B C 1
ATOM 2404 O O . TYR B 1 159 ? 403.320 68.371 142.544 1.00 38.82 157 TYR B O 1
ATOM 2413 N N . LEU B 1 160 ? 402.468 69.031 140.561 1.00 43.23 158 LEU B N 1
ATOM 2414 C CA . LEU B 1 160 ? 403.740 69.405 139.963 1.00 43.42 158 LEU B CA 1
ATOM 2415 C C . LEU B 1 160 ? 403.785 70.915 139.803 1.00 47.42 158 LEU B C 1
ATOM 2416 O O . LEU B 1 160 ? 403.060 71.456 138.953 1.00 42.07 158 LEU B O 1
ATOM 2421 N N . PRO B 1 161 ? 404.593 71.637 140.577 1.00 46.55 159 PRO B N 1
ATOM 2422 C CA . PRO B 1 161 ? 404.614 73.095 140.441 1.00 47.08 159 PRO B CA 1
ATOM 2423 C C . PRO B 1 161 ? 405.177 73.503 139.088 1.00 49.39 159 PRO B C 1
ATOM 2424 O O . PRO B 1 161 ? 405.891 72.749 138.422 1.00 45.79 159 PRO B O 1
ATOM 2428 N N . GLU B 1 162 ? 404.800 74.704 138.669 1.00 48.90 160 GLU B N 1
ATOM 2429 C CA . GLU B 1 162 ? 405.281 75.265 137.414 1.00 58.58 160 GLU B CA 1
ATOM 2430 C C . GLU B 1 162 ? 406.810 75.330 137.376 1.00 57.51 160 GLU B C 1
ATOM 2431 O O . GLU B 1 162 ? 407.442 74.791 136.459 1.00 60.98 160 GLU B O 1
ATOM 2437 N N . HIS C 1 15 ? 363.609 75.133 153.713 1.00 62.19 13 HIS C N 1
ATOM 2438 C CA . HIS C 1 15 ? 363.722 73.692 153.920 1.00 63.62 13 HIS C CA 1
ATOM 2439 C C . HIS C 1 15 ? 363.272 72.911 152.683 1.00 59.59 13 HIS C C 1
ATOM 2440 O O . HIS C 1 15 ? 362.425 73.376 151.920 1.00 56.30 13 HIS C O 1
ATOM 2447 N N . ALA C 1 16 ? 363.850 71.720 152.487 1.00 56.72 14 ALA C N 1
ATOM 2448 C CA . ALA C 1 16 ? 363.465 70.891 151.348 1.00 51.49 14 ALA C CA 1
ATOM 2449 C C . ALA C 1 16 ? 362.086 70.264 151.535 1.00 47.35 14 ALA C C 1
ATOM 2450 O O . ALA C 1 16 ? 361.409 69.967 150.545 1.00 45.17 14 ALA C O 1
ATOM 2452 N N . PHE C 1 17 ? 361.658 70.050 152.775 1.00 44.29 15 PHE C N 1
ATOM 2453 C CA . PHE C 1 17 ? 360.325 69.530 153.062 1.00 42.16 15 PHE C CA 1
ATOM 2454 C C . PHE C 1 17 ? 360.024 69.808 154.532 1.00 46.68 15 PHE C C 1
ATOM 2455 O O . PHE C 1 17 ? 360.889 70.267 155.285 1.00 47.51 15 PHE C O 1
ATOM 2463 N N . ARG C 1 18 ? 358.799 69.493 154.945 1.00 42.36 16 ARG C N 1
ATOM 2464 C CA . ARG C 1 18 ? 358.385 69.633 156.334 1.00 43.33 16 ARG C CA 1
ATOM 2465 C C . ARG C 1 18 ? 357.688 68.359 156.779 1.00 44.81 16 ARG C C 1
ATOM 2466 O O . ARG C 1 18 ? 356.709 67.927 156.154 1.00 44.28 16 ARG C O 1
ATOM 2474 N N . PHE C 1 19 ? 358.175 67.770 157.868 1.00 43.60 17 PHE C N 1
ATOM 2475 C CA . PHE C 1 19 ? 357.511 66.607 158.434 1.00 41.54 17 PHE C CA 1
ATOM 2476 C C . PHE C 1 19 ? 356.053 66.949 158.751 1.00 42.28 17 PHE C C 1
ATOM 2477 O O . PHE C 1 19 ? 355.763 68.001 159.323 1.00 44.34 17 PHE C O 1
ATOM 2485 N N . HIS C 1 20 ? 355.129 66.076 158.354 1.00 39.87 18 HIS C N 1
ATOM 2486 C CA . HIS C 1 20 ? 353.705 66.375 158.511 1.00 38.78 18 HIS C CA 1
ATOM 2487 C C . HIS C 1 20 ? 353.000 65.439 159.476 1.00 37.25 18 HIS C C 1
ATOM 2488 O O . HIS C 1 20 ? 352.303 65.913 160.384 1.00 38.67 18 HIS C O 1
ATOM 2495 N N . HIS C 1 21 ? 353.133 64.123 159.301 1.00 37.23 19 HIS C N 1
ATOM 2496 C CA . HIS C 1 21 ? 352.488 63.199 160.228 1.00 37.27 19 HIS C CA 1
ATOM 2497 C C . HIS C 1 21 ? 353.174 61.843 160.173 1.00 34.44 19 HIS C C 1
ATOM 2498 O O . HIS C 1 21 ? 353.889 61.520 159.221 1.00 33.14 19 HIS C O 1
ATOM 2505 N N . ILE C 1 22 ? 352.962 61.066 161.233 1.00 31.09 20 ILE C N 1
ATOM 2506 C CA . ILE C 1 22 ? 353.420 59.685 161.334 1.00 34.62 20 ILE C CA 1
ATOM 2507 C C . ILE C 1 22 ? 352.199 58.791 161.479 1.00 37.10 20 ILE C C 1
ATOM 2508 O O . ILE C 1 22 ? 351.249 59.127 162.201 1.00 38.37 20 ILE C O 1
ATOM 2513 N N . GLY C 1 23 ? 352.223 57.648 160.800 1.00 36.14 21 GLY C N 1
ATOM 2514 C CA . GLY C 1 23 ? 351.111 56.715 160.830 1.00 34.50 21 GLY C CA 1
ATOM 2515 C C . GLY C 1 23 ? 351.358 55.590 161.817 1.00 37.61 21 GLY C C 1
ATOM 2516 O O . GLY C 1 23 ? 352.422 54.971 161.813 1.00 37.12 21 GLY C O 1
ATOM 2517 N N . VAL C 1 24 ? 350.360 55.333 162.660 1.00 36.64 22 VAL C N 1
ATOM 2518 C CA . VAL C 1 24 ? 350.400 54.252 163.643 1.00 35.37 22 VAL C CA 1
ATOM 2519 C C . VAL C 1 24 ? 349.308 53.253 163.281 1.00 38.65 22 VAL C C 1
ATOM 2520 O O . VAL C 1 24 ? 348.116 53.592 163.293 1.00 39.22 22 VAL C O 1
ATOM 2524 N N . GLN C 1 25 ? 349.710 52.033 162.952 1.00 38.93 23 GLN C N 1
ATOM 2525 C CA . GLN C 1 25 ? 348.782 50.950 162.655 1.00 40.93 23 GLN C CA 1
ATOM 2526 C C . GLN C 1 25 ? 348.555 50.128 163.918 1.00 45.48 23 GLN C C 1
ATOM 2527 O O . GLN C 1 25 ? 349.521 49.700 164.568 1.00 40.48 23 GLN C O 1
ATOM 2533 N N . THR C 1 26 ? 347.284 49.912 164.266 1.00 42.30 24 THR C N 1
ATOM 2534 C CA . THR C 1 26 ? 346.909 49.243 165.506 1.00 42.49 24 THR C CA 1
ATOM 2535 C C . THR C 1 26 ? 345.863 48.173 165.228 1.00 48.53 24 THR C C 1
ATOM 2536 O O . THR C 1 26 ? 345.066 48.282 164.289 1.00 44.67 24 THR C O 1
ATOM 2540 N N . SER C 1 27 ? 345.869 47.132 166.051 1.00 49.67 25 SER C N 1
ATOM 2541 C CA . SER C 1 27 ? 344.851 46.099 165.918 1.00 55.49 25 SER C CA 1
ATOM 2542 C C . SER C 1 27 ? 343.593 46.378 166.738 1.00 55.16 25 SER C C 1
ATOM 2543 O O . SER C 1 27 ? 342.590 45.683 166.552 1.00 59.13 25 SER C O 1
ATOM 2546 N N . ASP C 1 28 ? 343.609 47.373 167.629 1.00 53.13 26 ASP C N 1
ATOM 2547 C CA . ASP C 1 28 ? 342.412 47.759 168.386 1.00 52.71 26 ASP C CA 1
ATOM 2548 C C . ASP C 1 28 ? 342.397 49.280 168.520 1.00 50.51 26 ASP C C 1
ATOM 2549 O O . ASP C 1 28 ? 343.078 49.842 169.383 1.00 49.42 26 ASP C O 1
ATOM 2554 N N . LEU C 1 29 ? 341.585 49.940 167.695 1.00 47.56 27 LEU C N 1
ATOM 2555 C CA . LEU C 1 29 ? 341.691 51.390 167.564 1.00 45.68 27 LEU C CA 1
ATOM 2556 C C . LEU C 1 29 ? 341.136 52.130 168.778 1.00 47.55 27 LEU C C 1
ATOM 2557 O O . LEU C 1 29 ? 341.647 53.196 169.138 1.00 46.87 27 LEU C O 1
ATOM 2562 N N . GLU C 1 30 ? 340.101 51.597 169.425 1.00 46.77 28 GLU C N 1
ATOM 2563 C CA . GLU C 1 30 ? 339.511 52.338 170.536 1.00 49.92 28 GLU C CA 1
ATOM 2564 C C . GLU C 1 30 ? 340.425 52.323 171.752 1.00 48.09 28 GLU C C 1
ATOM 2565 O O . GLU C 1 30 ? 340.561 53.338 172.447 1.00 47.20 28 GLU C O 1
ATOM 2571 N N . ASN C 1 31 ? 341.079 51.187 172.007 1.00 48.47 29 ASN C N 1
ATOM 2572 C CA . ASN C 1 31 ? 342.066 51.115 173.078 1.00 46.11 29 ASN C CA 1
ATOM 2573 C C . ASN C 1 31 ? 343.241 52.058 172.824 1.00 51.76 29 ASN C C 1
ATOM 2574 O O . ASN C 1 31 ? 343.716 52.732 173.747 1.00 44.83 29 ASN C O 1
ATOM 2579 N N . SER C 1 32 ? 343.732 52.120 171.578 1.00 51.78 30 SER C N 1
ATOM 2580 C CA . SER C 1 32 ? 344.820 53.048 171.274 1.00 42.76 30 SER C CA 1
ATOM 2581 C C . SER C 1 32 ? 344.375 54.496 171.417 1.00 42.85 30 SER C C 1
ATOM 2582 O O . SER C 1 32 ? 345.099 55.317 171.990 1.00 43.84 30 SER C O 1
ATOM 2585 N N . LEU C 1 33 ? 343.199 54.835 170.887 1.00 40.85 31 LEU C N 1
ATOM 2586 C CA . LEU C 1 33 ? 342.735 56.216 170.952 1.00 43.32 31 LEU C CA 1
ATOM 2587 C C . LEU C 1 33 ? 342.660 56.701 172.394 1.00 45.70 31 LEU C C 1
ATOM 2588 O O . LEU C 1 33 ? 343.244 57.726 172.739 1.00 49.63 31 LEU C O 1
ATOM 2593 N N . GLY C 1 34 ? 341.961 55.966 173.255 1.00 44.90 32 GLY C N 1
ATOM 2594 C CA . GLY C 1 34 ? 341.866 56.389 174.645 1.00 47.00 32 GLY C CA 1
ATOM 2595 C C . GLY C 1 34 ? 343.224 56.612 175.282 1.00 48.72 32 GLY C C 1
ATOM 2596 O O . GLY C 1 34 ? 343.484 57.662 175.878 1.00 47.04 32 GLY C O 1
ATOM 2597 N N . TRP C 1 35 ? 344.130 55.646 175.121 1.00 48.94 33 TRP C N 1
ATOM 2598 C CA . TRP C 1 35 ? 345.440 55.759 175.758 1.00 48.37 33 TRP C CA 1
ATOM 2599 C C . TRP C 1 35 ? 346.240 56.938 175.210 1.00 45.77 33 TRP C C 1
ATOM 2600 O O . TRP C 1 35 ? 346.906 57.644 175.971 1.00 42.90 33 TRP C O 1
ATOM 2611 N N . TYR C 1 36 ? 346.193 57.172 173.896 1.00 45.59 34 TYR C N 1
ATOM 2612 C CA . TYR C 1 36 ? 346.959 58.281 173.332 1.00 40.78 34 TYR C CA 1
ATOM 2613 C C . TYR C 1 36 ? 346.457 59.637 173.836 1.00 46.13 34 TYR C C 1
ATOM 2614 O O . TYR C 1 36 ? 347.260 60.546 174.083 1.00 40.77 34 TYR C O 1
ATOM 2623 N N . ARG C 1 37 ? 345.135 59.817 173.971 1.00 43.40 35 ARG C N 1
ATOM 2624 C CA . ARG C 1 37 ? 344.658 61.088 174.523 1.00 48.87 35 ARG C CA 1
ATOM 2625 C C . ARG C 1 37 ? 345.067 61.251 175.979 1.00 42.80 35 ARG C C 1
ATOM 2626 O O . ARG C 1 37 ? 345.486 62.334 176.391 1.00 48.36 35 ARG C O 1
ATOM 2634 N N . GLU C 1 38 ? 344.925 60.203 176.783 1.00 44.06 36 GLU C N 1
ATOM 2635 C CA . GLU C 1 38 ? 345.198 60.373 178.207 1.00 49.23 36 GLU C CA 1
ATOM 2636 C C . GLU C 1 38 ? 346.690 60.533 178.466 1.00 48.84 36 GLU C C 1
ATOM 2637 O O . GLU C 1 38 ? 347.092 61.372 179.278 1.00 47.16 36 GLU C O 1
ATOM 2643 N N . PHE C 1 39 ? 347.530 59.773 177.759 1.00 49.73 37 PHE C N 1
ATOM 2644 C CA . PHE C 1 39 ? 348.966 59.844 178.002 1.00 46.91 37 PHE C CA 1
ATOM 2645 C C . PHE C 1 39 ? 349.553 61.139 177.450 1.00 49.27 37 PHE C C 1
ATOM 2646 O O . PHE C 1 39 ? 350.088 61.964 178.201 1.00 46.58 37 PHE C O 1
ATOM 2654 N N . PHE C 1 40 ? 349.432 61.351 176.135 1.00 45.70 38 PHE C N 1
ATOM 2655 C CA . PHE C 1 40 ? 350.004 62.526 175.492 1.00 48.94 38 PHE C CA 1
ATOM 2656 C C . PHE C 1 40 ? 349.155 63.780 175.631 1.00 46.31 38 PHE C C 1
ATOM 2657 O O . PHE C 1 40 ? 349.638 64.868 175.298 1.00 52.46 38 PHE C O 1
ATOM 2665 N N . GLY C 1 41 ? 347.915 63.670 176.096 1.00 50.52 39 GLY C N 1
ATOM 2666 C CA . GLY C 1 41 ? 347.011 64.800 175.992 1.00 51.57 39 GLY C CA 1
ATOM 2667 C C . GLY C 1 41 ? 346.620 65.117 174.565 1.00 52.73 39 GLY C C 1
ATOM 2668 O O . GLY C 1 41 ? 346.391 66.286 174.240 1.00 53.52 39 GLY C O 1
ATOM 2669 N N . CYS C 1 42 ? 346.569 64.106 173.695 1.00 51.35 40 CYS C N 1
ATOM 2670 C CA . CYS C 1 42 ? 346.231 64.323 172.291 1.00 49.49 40 CYS C CA 1
ATOM 2671 C C . CYS C 1 42 ? 344.822 64.896 172.143 1.00 56.34 40 CYS C C 1
ATOM 2672 O O . CYS C 1 42 ? 343.885 64.466 172.821 1.00 54.38 40 CYS C O 1
ATOM 2675 N N . GLU C 1 43 ? 344.678 65.877 171.254 1.00 58.16 41 GLU C N 1
ATOM 2676 C CA . GLU C 1 43 ? 343.372 66.250 170.725 1.00 55.14 41 GLU C CA 1
ATOM 2677 C C . GLU C 1 43 ? 343.032 65.355 169.539 1.00 55.57 41 GLU C C 1
ATOM 2678 O O . GLU C 1 43 ? 343.903 64.714 168.949 1.00 50.78 41 GLU C O 1
ATOM 2684 N N . GLN C 1 44 ? 341.757 65.340 169.166 1.00 48.71 42 GLN C N 1
ATOM 2685 C CA . GLN C 1 44 ? 341.324 64.711 167.926 1.00 46.64 42 GLN C CA 1
ATOM 2686 C C . GLN C 1 44 ? 340.936 65.809 166.945 1.00 48.50 42 GLN C C 1
ATOM 2687 O O . GLN C 1 44 ? 340.094 66.655 167.260 1.00 51.48 42 GLN C O 1
ATOM 2693 N N . ASN C 1 45 ? 341.569 65.809 165.771 1.00 47.46 43 ASN C N 1
ATOM 2694 C CA . ASN C 1 45 ? 341.330 66.815 164.741 1.00 46.39 43 ASN C CA 1
ATOM 2695 C C . ASN C 1 45 ? 340.208 66.418 163.789 1.00 48.71 43 ASN C C 1
ATOM 2696 O O . ASN C 1 45 ? 339.443 67.278 163.338 1.00 46.94 43 ASN C O 1
ATOM 2701 N N . TRP C 1 46 ? 340.118 65.132 163.462 1.00 46.82 44 TRP C N 1
ATOM 2702 C CA . TRP C 1 46 ? 339.131 64.603 162.528 1.00 44.35 44 TRP C CA 1
ATOM 2703 C C . TRP C 1 46 ? 339.279 63.091 162.497 1.00 44.91 44 TRP C C 1
ATOM 2704 O O . TRP C 1 46 ? 340.281 62.534 162.956 1.00 44.84 44 TRP C O 1
ATOM 2715 N N . SER C 1 47 ? 338.274 62.436 161.927 1.00 41.12 45 SER C N 1
ATOM 2716 C CA . SER C 1 47 ? 338.288 60.995 161.733 1.00 43.21 45 SER C CA 1
ATOM 2717 C C . SER C 1 47 ? 337.715 60.690 160.358 1.00 40.60 45 SER C C 1
ATOM 2718 O O . SER C 1 47 ? 337.091 61.541 159.715 1.00 41.96 45 SER C O 1
ATOM 2721 N N . LEU C 1 48 ? 337.922 59.456 159.912 1.00 35.19 46 LEU C N 1
ATOM 2722 C CA . LEU C 1 48 ? 337.570 59.092 158.547 1.00 38.39 46 LEU C CA 1
ATOM 2723 C C . LEU C 1 48 ? 337.300 57.600 158.483 1.00 43.59 46 LEU C C 1
ATOM 2724 O O . LEU C 1 48 ? 338.070 56.804 159.039 1.00 38.06 46 LEU C O 1
ATOM 2729 N N . GLU C 1 49 ? 336.203 57.228 157.805 1.00 39.48 47 GLU C N 1
ATOM 2730 C CA . GLU C 1 49 ? 335.834 55.828 157.631 1.00 43.14 47 GLU C CA 1
ATOM 2731 C C . GLU C 1 49 ? 335.484 55.477 156.191 1.00 43.91 47 GLU C C 1
ATOM 2732 O O . GLU C 1 49 ? 335.066 54.341 155.931 1.00 41.77 47 GLU C O 1
ATOM 2738 N N . LYS C 1 50 ? 335.626 56.420 155.262 1.00 43.24 48 LYS C N 1
ATOM 2739 C CA . LYS C 1 50 ? 335.475 56.182 153.831 1.00 44.27 48 LYS C CA 1
ATOM 2740 C C . LYS C 1 50 ? 336.755 56.634 153.151 1.00 43.70 48 LYS C C 1
ATOM 2741 O O . LYS C 1 50 ? 337.199 57.767 153.364 1.00 44.54 48 LYS C O 1
ATOM 2747 N N . PHE C 1 51 ? 337.337 55.759 152.327 1.00 44.27 49 PHE C N 1
ATOM 2748 C CA . PHE C 1 51 ? 338.723 55.911 151.893 1.00 40.45 49 PHE C CA 1
ATOM 2749 C C . PHE C 1 51 ? 338.841 55.866 150.378 1.00 44.18 49 PHE C C 1
ATOM 2750 O O . PHE C 1 51 ? 338.134 55.105 149.700 1.00 42.85 49 PHE C O 1
ATOM 2758 N N . SER C 1 52 ? 339.741 56.700 149.864 1.00 39.58 50 SER C N 1
ATOM 2759 C CA . SER C 1 52 ? 340.031 56.752 148.442 1.00 44.35 50 SER C CA 1
ATOM 2760 C C . SER C 1 52 ? 340.630 55.435 147.965 1.00 43.20 50 SER C C 1
ATOM 2761 O O . SER C 1 52 ? 341.082 54.608 148.755 1.00 43.05 50 SER C O 1
ATOM 2764 N N . ASP C 1 53 ? 340.642 55.253 146.640 1.00 43.70 51 ASP C N 1
ATOM 2765 C CA . ASP C 1 53 ? 341.287 54.075 146.071 1.00 43.50 51 ASP C CA 1
ATOM 2766 C C . ASP C 1 53 ? 342.767 54.036 146.430 1.00 40.73 51 ASP C C 1
ATOM 2767 O O . ASP C 1 53 ? 343.311 52.967 146.739 1.00 41.85 51 ASP C O 1
ATOM 2772 N N . LEU C 1 54 ? 343.431 55.193 146.405 1.00 38.47 52 LEU C N 1
ATOM 2773 C CA . LEU C 1 54 ? 344.849 55.231 146.740 1.00 39.45 52 LEU C CA 1
ATOM 2774 C C . LEU C 1 54 ? 345.083 54.764 148.170 1.00 40.19 52 LEU C C 1
ATOM 2775 O O . LEU C 1 54 ? 345.933 53.903 148.427 1.00 40.05 52 LEU C O 1
ATOM 2780 N N . THR C 1 55 ? 344.335 55.318 149.116 1.00 39.65 53 THR C N 1
ATOM 2781 C CA . THR C 1 55 ? 344.520 54.938 150.517 1.00 40.46 53 THR C CA 1
ATOM 2782 C C . THR C 1 55 ? 344.302 53.442 150.710 1.00 42.13 53 THR C C 1
ATOM 2783 O O . THR C 1 55 ? 345.104 52.758 151.363 1.00 37.99 53 THR C O 1
ATOM 2787 N N . ARG C 1 56 ? 343.229 52.914 150.122 1.00 37.94 54 ARG C N 1
ATOM 2788 C CA A ARG C 1 56 ? 342.952 51.485 150.197 0.57 40.52 54 ARG C CA 1
ATOM 2789 C CA B ARG C 1 56 ? 342.968 51.485 150.222 0.43 40.56 54 ARG C CA 1
ATOM 2790 C C . ARG C 1 56 ? 344.066 50.656 149.567 1.00 44.44 54 ARG C C 1
ATOM 2791 O O . ARG C 1 56 ? 344.339 49.538 150.014 1.00 44.92 54 ARG C O 1
ATOM 2806 N N . SER C 1 57 ? 344.711 51.174 148.515 1.00 43.03 55 SER C N 1
ATOM 2807 C CA . SER C 1 57 ? 345.777 50.397 147.893 1.00 41.95 55 SER C CA 1
ATOM 2808 C C . SER C 1 57 ? 347.000 50.317 148.792 1.00 45.04 55 SER C C 1
ATOM 2809 O O . SER C 1 57 ? 347.689 49.290 148.808 1.00 43.69 55 SER C O 1
ATOM 2812 N N . ARG C 1 58 ? 347.282 51.379 149.555 1.00 46.12 56 ARG C N 1
ATOM 2813 C CA . ARG C 1 58 ? 348.425 51.348 150.466 1.00 42.54 56 ARG C CA 1
ATOM 2814 C C . ARG C 1 58 ? 348.113 50.594 151.755 1.00 44.44 56 ARG C C 1
ATOM 2815 O O . ARG C 1 58 ? 349.018 49.993 152.344 1.00 42.22 56 ARG C O 1
ATOM 2823 N N . LEU C 1 59 ? 346.852 50.599 152.198 1.00 40.51 57 LEU C N 1
ATOM 2824 C CA . LEU C 1 59 ? 346.446 50.026 153.482 1.00 40.14 57 LEU C CA 1
ATOM 2825 C C . LEU C 1 59 ? 345.203 49.163 153.284 1.00 45.57 57 LEU C C 1
ATOM 2826 O O . LEU C 1 59 ? 344.113 49.501 153.763 1.00 42.87 57 LEU C O 1
ATOM 2831 N N . PRO C 1 60 ? 345.339 48.031 152.594 1.00 44.99 58 PRO C N 1
ATOM 2832 C CA . PRO C 1 60 ? 344.167 47.189 152.306 1.00 49.52 58 PRO C CA 1
ATOM 2833 C C . PRO C 1 60 ? 343.446 46.752 153.577 1.00 47.08 58 PRO C C 1
ATOM 2834 O O . PRO C 1 60 ? 344.064 46.314 154.550 1.00 45.59 58 PRO C O 1
ATOM 2838 N N . GLY C 1 61 ? 342.123 46.885 153.562 1.00 49.40 59 GLY C N 1
ATOM 2839 C CA . GLY C 1 61 ? 341.294 46.492 154.686 1.00 47.60 59 GLY C CA 1
ATOM 2840 C C . GLY C 1 61 ? 341.148 47.526 155.775 1.00 47.25 59 GLY C C 1
ATOM 2841 O O . GLY C 1 61 ? 340.613 47.207 156.842 1.00 53.03 59 GLY C O 1
ATOM 2842 N N . ILE C 1 62 ? 341.604 48.757 155.544 1.00 48.37 60 ILE C N 1
ATOM 2843 C CA . ILE C 1 62 ? 341.516 49.796 156.561 1.00 47.05 60 ILE C CA 1
ATOM 2844 C C . ILE C 1 62 ? 340.049 50.106 156.831 1.00 45.40 60 ILE C C 1
ATOM 2845 O O . ILE C 1 62 ? 339.225 50.122 155.910 1.00 40.79 60 ILE C O 1
ATOM 2850 N N . THR C 1 63 ? 339.702 50.317 158.106 1.00 43.79 61 THR C N 1
ATOM 2851 C CA . THR C 1 63 ? 338.318 50.618 158.469 1.00 46.87 61 THR C CA 1
ATOM 2852 C C . THR C 1 63 ? 338.116 51.990 159.090 1.00 44.23 61 THR C C 1
ATOM 2853 O O . THR C 1 63 ? 337.081 52.603 158.848 1.00 40.02 61 THR C O 1
ATOM 2857 N N . ARG C 1 64 ? 339.058 52.495 159.879 1.00 45.31 62 ARG C N 1
ATOM 2858 C CA . ARG C 1 64 ? 338.884 53.805 160.490 1.00 42.17 62 ARG C CA 1
ATOM 2859 C C . ARG C 1 64 ? 340.247 54.459 160.676 1.00 42.44 62 ARG C C 1
ATOM 2860 O O . ARG C 1 64 ? 341.232 53.782 160.969 1.00 41.37 62 ARG C O 1
ATOM 2868 N N . LEU C 1 65 ? 340.290 55.777 160.498 1.00 40.08 63 LEU C N 1
ATOM 2869 C CA . LEU C 1 65 ? 341.504 56.576 160.586 1.00 39.58 63 LEU C CA 1
ATOM 2870 C C . LEU C 1 65 ? 341.209 57.830 161.395 1.00 43.48 63 LEU C C 1
ATOM 2871 O O . LEU C 1 65 ? 340.220 58.519 161.136 1.00 40.20 63 LEU C O 1
ATOM 2876 N N . VAL C 1 66 ? 342.066 58.141 162.362 1.00 36.52 64 VAL C N 1
ATOM 2877 C CA . VAL C 1 66 ? 341.884 59.310 163.215 1.00 38.54 64 VAL C CA 1
ATOM 2878 C C . VAL C 1 66 ? 343.186 60.092 163.266 1.00 44.00 64 VAL C C 1
ATOM 2879 O O . VAL C 1 66 ? 344.247 59.518 163.540 1.00 38.58 64 VAL C O 1
ATOM 2883 N N . GLU C 1 67 ? 343.110 61.396 163.014 1.00 41.49 65 GLU C N 1
ATOM 2884 C CA . GLU C 1 67 ? 344.255 62.270 163.231 1.00 40.78 65 GLU C CA 1
ATOM 2885 C C . GLU C 1 67 ? 344.190 62.839 164.643 1.00 43.77 65 GLU C C 1
ATOM 2886 O O . GLU C 1 67 ? 343.247 63.562 164.985 1.00 42.67 65 GLU C O 1
ATOM 2892 N N . LEU C 1 68 ? 345.183 62.500 165.461 1.00 43.27 66 LEU C N 1
ATOM 2893 C CA . LEU C 1 68 ? 345.399 63.128 166.753 1.00 43.50 66 LEU C CA 1
ATOM 2894 C C . LEU C 1 68 ? 346.536 64.136 166.663 1.00 44.26 66 LEU C C 1
ATOM 2895 O O . LEU C 1 68 ? 347.481 63.959 165.890 1.00 45.99 66 LEU C O 1
ATOM 2900 N N . ALA C 1 69 ? 346.449 65.195 167.465 1.00 43.86 67 ALA C N 1
ATOM 2901 C CA . ALA C 1 69 ? 347.530 66.169 167.568 1.00 46.37 67 ALA C CA 1
ATOM 2902 C C . ALA C 1 69 ? 347.963 66.306 169.020 1.00 51.65 67 ALA C C 1
ATOM 2903 O O . ALA C 1 69 ? 347.136 66.559 169.903 1.00 52.94 67 ALA C O 1
ATOM 2905 N N . ALA C 1 70 ? 349.257 66.132 169.261 1.00 51.51 68 ALA C N 1
ATOM 2906 C CA . ALA C 1 70 ? 349.844 66.386 170.567 1.00 55.36 68 ALA C CA 1
ATOM 2907 C C . ALA C 1 70 ? 351.168 67.100 170.370 1.00 54.53 68 ALA C C 1
ATOM 2908 O O . ALA C 1 70 ? 351.915 66.783 169.441 1.00 50.77 68 ALA C O 1
ATOM 2910 N N . GLY C 1 71 ? 351.463 68.045 171.260 1.00 62.18 69 GLY C N 1
ATOM 2911 C CA . GLY C 1 71 ? 352.646 68.869 171.080 1.00 59.66 69 GLY C CA 1
ATOM 2912 C C . GLY C 1 71 ? 352.604 69.507 169.706 1.00 64.46 69 GLY C C 1
ATOM 2913 O O . GLY C 1 71 ? 351.585 70.075 169.298 1.00 61.26 69 GLY C O 1
ATOM 2914 N N . ASP C 1 72 ? 353.714 69.388 168.969 1.00 59.05 70 ASP C N 1
ATOM 2915 C CA . ASP C 1 72 ? 353.800 69.845 167.586 1.00 59.56 70 ASP C CA 1
ATOM 2916 C C . ASP C 1 72 ? 353.721 68.687 166.596 1.00 55.49 70 ASP C C 1
ATOM 2917 O O . ASP C 1 72 ? 354.276 68.765 165.495 1.00 55.48 70 ASP C O 1
ATOM 2922 N N . LEU C 1 73 ? 353.032 67.615 166.975 1.00 51.38 71 LEU C N 1
ATOM 2923 C CA . LEU C 1 73 ? 353.099 66.330 166.299 1.00 45.91 71 LEU C CA 1
ATOM 2924 C C . LEU C 1 73 ? 351.708 65.890 165.871 1.00 47.27 71 LEU C C 1
ATOM 2925 O O . LEU C 1 73 ? 350.785 65.862 166.691 1.00 44.40 71 LEU C O 1
ATOM 2930 N N . ARG C 1 74 ? 351.566 65.534 164.596 1.00 40.23 72 ARG C N 1
ATOM 2931 C CA . ARG C 1 74 ? 350.355 64.908 164.078 1.00 40.02 72 ARG C CA 1
ATOM 2932 C C . ARG C 1 74 ? 350.559 63.396 164.020 1.00 37.09 72 ARG C C 1
ATOM 2933 O O . ARG C 1 74 ? 351.530 62.921 163.418 1.00 38.33 72 ARG C O 1
ATOM 2941 N N . ILE C 1 75 ? 349.652 62.648 164.645 1.00 37.27 73 ILE C N 1
ATOM 2942 C CA . ILE C 1 75 ? 349.667 61.185 164.636 1.00 39.35 73 ILE C CA 1
ATOM 2943 C C . ILE C 1 75 ? 348.376 60.695 163.983 1.00 39.94 73 ILE C C 1
ATOM 2944 O O . ILE C 1 75 ? 347.273 61.058 164.419 1.00 38.72 73 ILE C O 1
ATOM 2949 N N . HIS C 1 76 ? 348.511 59.865 162.955 1.00 40.25 74 HIS C N 1
ATOM 2950 C CA . HIS C 1 76 ? 347.373 59.249 162.269 1.00 34.39 74 HIS C CA 1
ATOM 2951 C C . HIS C 1 76 ? 347.255 57.814 162.751 1.00 37.58 74 HIS C C 1
ATOM 2952 O O . HIS C 1 76 ? 348.050 56.953 162.373 1.00 42.20 74 HIS C O 1
ATOM 2959 N N . VAL C 1 77 ? 346.276 57.552 163.602 1.00 38.40 75 VAL C N 1
ATOM 2960 C CA . VAL C 1 77 ? 346.053 56.219 164.145 1.00 40.71 75 VAL C CA 1
ATOM 2961 C C . VAL C 1 77 ? 344.990 55.545 163.303 1.00 40.52 75 VAL C C 1
ATOM 2962 O O . VAL C 1 77 ? 343.959 56.156 162.992 1.00 42.67 75 VAL C O 1
ATOM 2966 N N . PHE C 1 78 ? 345.229 54.293 162.922 1.00 39.57 76 PHE C N 1
ATOM 2967 C CA . PHE C 1 78 ? 344.258 53.629 162.068 1.00 41.98 76 PHE C CA 1
ATOM 2968 C C . PHE C 1 78 ? 344.279 52.135 162.335 1.00 41.18 76 PHE C C 1
ATOM 2969 O O . PHE C 1 78 ? 345.276 51.581 162.793 1.00 44.39 76 PHE C O 1
ATOM 2977 N N . GLU C 1 79 ? 343.162 51.487 162.017 1.00 45.30 77 GLU C N 1
ATOM 2978 C CA . GLU C 1 79 ? 342.996 50.053 162.191 1.00 45.92 77 GLU C CA 1
ATOM 2979 C C . GLU C 1 79 ? 342.588 49.420 160.868 1.00 47.71 77 GLU C C 1
ATOM 2980 O O . GLU C 1 79 ? 341.801 49.998 160.106 1.00 45.18 77 GLU C O 1
ATOM 2986 N N . ARG C 1 80 ? 343.109 48.224 160.608 1.00 50.75 78 ARG C N 1
ATOM 2987 C CA . ARG C 1 80 ? 342.871 47.506 159.356 1.00 55.08 78 ARG C CA 1
ATOM 2988 C C . ARG C 1 80 ? 342.300 46.134 159.685 1.00 62.64 78 ARG C C 1
ATOM 2989 O O . ARG C 1 80 ? 343.033 45.144 159.690 1.00 74.92 78 ARG C O 1
ATOM 2997 N N . ALA C 1 81 ? 340.996 46.082 159.954 1.00 63.62 79 ALA C N 1
ATOM 2998 C CA . ALA C 1 81 ? 340.299 44.817 160.169 1.00 72.71 79 ALA C CA 1
ATOM 2999 C C . ALA C 1 81 ? 340.978 43.965 161.237 1.00 81.40 79 ALA C C 1
ATOM 3000 O O . ALA C 1 81 ? 341.798 43.098 160.911 1.00 84.47 79 ALA C O 1
ATOM 3002 N N . ALA C 1 82 ? 340.639 44.202 162.506 1.00 81.19 80 ALA C N 1
ATOM 3003 C CA . ALA C 1 82 ? 341.258 43.477 163.610 1.00 81.85 80 ALA C CA 1
ATOM 3004 C C . ALA C 1 82 ? 341.081 41.972 163.443 1.00 91.62 80 ALA C C 1
ATOM 3005 O O . ALA C 1 82 ? 340.043 41.498 162.969 1.00 97.50 80 ALA C O 1
ATOM 3007 N N . ASP C 1 83 ? 342.107 41.235 163.886 1.00 91.54 81 ASP C N 1
ATOM 3008 C CA . ASP C 1 83 ? 342.352 39.809 163.665 1.00 95.23 81 ASP C CA 1
ATOM 3009 C C . ASP C 1 83 ? 343.852 39.647 163.467 1.00 97.76 81 ASP C C 1
ATOM 3010 O O . ASP C 1 83 ? 344.409 38.568 163.698 1.00 101.37 81 ASP C O 1
ATOM 3015 N N . ALA C 1 84 ? 344.504 40.741 163.064 1.00 94.37 82 ALA C N 1
ATOM 3016 C CA . ALA C 1 84 ? 345.893 40.714 162.621 1.00 93.54 82 ALA C CA 1
ATOM 3017 C C . ALA C 1 84 ? 346.807 40.086 163.667 1.00 90.32 82 ALA C C 1
ATOM 3018 O O . ALA C 1 84 ? 346.529 40.124 164.870 1.00 90.27 82 ALA C O 1
ATOM 3020 N N . THR C 1 85 ? 347.911 39.494 163.187 1.00 88.46 83 THR C N 1
ATOM 3021 C CA . THR C 1 85 ? 348.937 38.909 164.043 1.00 87.55 83 THR C CA 1
ATOM 3022 C C . THR C 1 85 ? 349.382 39.959 165.051 1.00 85.62 83 THR C C 1
ATOM 3023 O O . THR C 1 85 ? 350.075 40.920 164.691 1.00 84.77 83 THR C O 1
ATOM 3027 N N . PRO C 1 86 ? 349.009 39.804 166.323 1.00 85.62 84 PRO C N 1
ATOM 3028 C CA . PRO C 1 86 ? 349.093 40.940 167.252 1.00 84.10 84 PRO C CA 1
ATOM 3029 C C . PRO C 1 86 ? 350.510 41.351 167.614 1.00 78.69 84 PRO C C 1
ATOM 3030 O O . PRO C 1 86 ? 350.699 42.488 168.062 1.00 75.68 84 PRO C O 1
ATOM 3034 N N . ALA C 1 87 ? 351.519 40.471 167.428 1.00 78.52 85 ALA C N 1
ATOM 3035 C CA . ALA C 1 87 ? 352.842 40.767 167.972 1.00 78.10 85 ALA C CA 1
ATOM 3036 C C . ALA C 1 87 ? 353.733 41.410 166.923 1.00 73.16 85 ALA C C 1
ATOM 3037 O O . ALA C 1 87 ? 353.897 40.848 165.829 1.00 73.21 85 ALA C O 1
ATOM 3039 N N . PRO C 1 88 ? 354.307 42.578 167.213 1.00 73.07 86 PRO C N 1
ATOM 3040 C CA . PRO C 1 88 ? 355.357 43.130 166.345 1.00 70.54 86 PRO C CA 1
ATOM 3041 C C . PRO C 1 88 ? 356.581 42.223 166.278 1.00 68.35 86 PRO C C 1
ATOM 3042 O O . PRO C 1 88 ? 356.809 41.368 167.136 1.00 71.33 86 PRO C O 1
ATOM 3046 N N . VAL C 1 89 ? 357.377 42.423 165.229 1.00 65.47 87 VAL C N 1
ATOM 3047 C CA . VAL C 1 89 ? 358.590 41.647 164.984 1.00 66.39 87 VAL C CA 1
ATOM 3048 C C . VAL C 1 89 ? 359.783 42.591 165.103 1.00 66.68 87 VAL C C 1
ATOM 3049 O O . VAL C 1 89 ? 359.867 43.596 164.385 1.00 60.98 87 VAL C O 1
ATOM 3053 N N . ALA C 1 90 ? 360.711 42.260 166.003 1.00 61.08 88 ALA C N 1
ATOM 3054 C CA . ALA C 1 90 ? 361.767 43.195 166.374 1.00 59.90 88 ALA C CA 1
ATOM 3055 C C . ALA C 1 90 ? 362.892 43.247 165.351 1.00 57.98 88 ALA C C 1
ATOM 3056 O O . ALA C 1 90 ? 363.530 44.292 165.196 1.00 52.39 88 ALA C O 1
ATOM 3058 N N . GLU C 1 91 ? 363.136 42.141 164.649 1.00 62.58 89 GLU C N 1
ATOM 3059 C CA . GLU C 1 91 ? 364.314 41.976 163.809 1.00 60.16 89 GLU C CA 1
ATOM 3060 C C . GLU C 1 91 ? 364.168 42.618 162.433 1.00 57.00 89 GLU C C 1
ATOM 3061 O O . GLU C 1 91 ? 365.185 42.929 161.801 1.00 57.22 89 GLU C O 1
ATOM 3067 N N . VAL C 1 92 ? 362.943 42.831 161.962 1.00 53.51 90 VAL C N 1
ATOM 3068 C CA . VAL C 1 92 ? 362.700 43.280 160.591 1.00 55.22 90 VAL C CA 1
ATOM 3069 C C . VAL C 1 92 ? 362.983 44.772 160.457 1.00 49.18 90 VAL C C 1
ATOM 3070 O O . VAL C 1 92 ? 362.890 45.518 161.442 1.00 44.78 90 VAL C O 1
ATOM 3074 N N . PRO C 1 93 ? 363.326 45.248 159.263 1.00 45.80 91 PRO C N 1
ATOM 3075 C CA . PRO C 1 93 ? 363.507 46.691 159.071 1.00 44.15 91 PRO C CA 1
ATOM 3076 C C . PRO C 1 93 ? 362.224 47.434 159.395 1.00 40.98 91 PRO C C 1
ATOM 3077 O O . PRO C 1 93 ? 361.124 46.976 159.068 1.00 40.01 91 PRO C O 1
ATOM 3081 N N . GLN C 1 94 ? 362.366 48.598 160.021 1.00 35.35 92 GLN C N 1
ATOM 3082 C CA . GLN C 1 94 ? 361.159 49.272 160.484 1.00 37.75 92 GLN C CA 1
ATOM 3083 C C . GLN C 1 94 ? 361.486 50.699 160.888 1.00 37.50 92 GLN C C 1
ATOM 3084 O O . GLN C 1 94 ? 362.645 51.046 161.146 1.00 34.85 92 GLN C O 1
ATOM 3090 N N . PHE C 1 95 ? 360.439 51.525 160.919 1.00 35.08 93 PHE C N 1
ATOM 3091 C CA . PHE C 1 95 ? 360.438 52.730 161.735 1.00 34.35 93 PHE C CA 1
ATOM 3092 C C . PHE C 1 95 ? 360.335 52.258 163.183 1.00 38.49 93 PHE C C 1
ATOM 3093 O O . PHE C 1 95 ? 359.258 51.894 163.646 1.00 37.37 93 PHE C O 1
ATOM 3101 N N . GLN C 1 96 ? 361.462 52.230 163.897 1.00 37.60 94 GLN C N 1
ATOM 3102 C CA . GLN C 1 96 ? 361.555 51.462 165.135 1.00 39.16 94 GLN C CA 1
ATOM 3103 C C . GLN C 1 96 ? 361.098 52.225 166.372 1.00 37.21 94 GLN C C 1
ATOM 3104 O O . GLN C 1 96 ? 360.602 51.609 167.315 1.00 35.87 94 GLN C O 1
ATOM 3110 N N . HIS C 1 97 ? 361.278 53.537 166.411 1.00 36.60 95 HIS C N 1
ATOM 3111 C CA . HIS C 1 97 ? 360.818 54.301 167.552 1.00 39.07 95 HIS C CA 1
ATOM 3112 C C . HIS C 1 97 ? 360.674 55.752 167.149 1.00 36.46 95 HIS C C 1
ATOM 3113 O O . HIS C 1 97 ? 361.199 56.197 166.125 1.00 36.21 95 HIS C O 1
ATOM 3120 N N . LEU C 1 98 ? 359.957 56.476 167.986 1.00 35.07 96 LEU C N 1
ATOM 3121 C CA . LEU C 1 98 ? 359.759 57.903 167.859 1.00 36.79 96 LEU C CA 1
ATOM 3122 C C . LEU C 1 98 ? 360.241 58.558 169.146 1.00 40.92 96 LEU C C 1
ATOM 3123 O O . LEU C 1 98 ? 360.006 58.033 170.239 1.00 42.69 96 LEU C O 1
ATOM 3128 N N . CYS C 1 99 ? 360.916 59.698 169.033 1.00 38.14 97 CYS C N 1
ATOM 3129 C CA . CYS C 1 99 ? 361.483 60.368 170.197 1.00 40.33 97 CYS C CA 1
ATOM 3130 C C . CYS C 1 99 ? 360.911 61.766 170.342 1.00 40.67 97 CYS C C 1
ATOM 3131 O O . CYS C 1 99 ? 360.875 62.532 169.372 1.00 39.47 97 CYS C O 1
ATOM 3134 N N . LEU C 1 100 ? 360.497 62.099 171.561 1.00 38.17 98 LEU C N 1
ATOM 3135 C CA . LEU C 1 100 ? 359.952 63.404 171.906 1.00 41.79 98 LEU C CA 1
ATOM 3136 C C . LEU C 1 100 ? 360.869 64.097 172.906 1.00 41.92 98 LEU C C 1
ATOM 3137 O O . LEU C 1 100 ? 361.283 63.484 173.897 1.00 41.32 98 LEU C O 1
ATOM 3142 N N . ALA C 1 101 ? 361.161 65.374 172.660 1.00 37.30 99 ALA C N 1
ATOM 3143 C CA . ALA C 1 101 ? 361.992 66.169 173.556 1.00 44.83 99 ALA C CA 1
ATOM 3144 C C . ALA C 1 101 ? 361.135 66.917 174.564 1.00 47.85 99 ALA C C 1
ATOM 3145 O O . ALA C 1 101 ? 360.102 67.499 174.212 1.00 46.68 99 ALA C O 1
ATOM 3147 N N . THR C 1 102 ? 361.577 66.911 175.818 1.00 44.25 100 THR C N 1
ATOM 3148 C CA . THR C 1 102 ? 360.836 67.527 176.907 1.00 48.35 100 THR C CA 1
ATOM 3149 C C . THR C 1 102 ? 361.439 68.885 177.268 1.00 54.65 100 THR C C 1
ATOM 3150 O O . THR C 1 102 ? 362.463 69.309 176.734 1.00 50.21 100 THR C O 1
ATOM 3154 N N . ARG C 1 103 ? 360.791 69.578 178.203 1.00 60.34 101 ARG C N 1
ATOM 3155 C CA . ARG C 1 103 ? 361.218 70.921 178.577 1.00 65.76 101 ARG C CA 1
ATOM 3156 C C . ARG C 1 103 ? 362.109 70.963 179.818 1.00 62.84 101 ARG C C 1
ATOM 3157 O O . ARG C 1 103 ? 362.959 71.853 179.923 1.00 67.28 101 ARG C O 1
ATOM 3165 N N . SER C 1 104 ? 361.964 70.026 180.748 1.00 59.31 102 SER C N 1
ATOM 3166 C CA . SER C 1 104 ? 362.732 70.066 181.985 1.00 61.63 102 SER C CA 1
ATOM 3167 C C . SER C 1 104 ? 363.023 68.643 182.433 1.00 55.93 102 SER C C 1
ATOM 3168 O O . SER C 1 104 ? 362.358 67.699 181.993 1.00 55.99 102 SER C O 1
ATOM 3171 N N . PRO C 1 105 ? 363.999 68.454 183.323 1.00 60.03 103 PRO C N 1
ATOM 3172 C CA . PRO C 1 105 ? 364.196 67.111 183.889 1.00 57.27 103 PRO C CA 1
ATOM 3173 C C . PRO C 1 105 ? 363.022 66.653 184.729 1.00 51.77 103 PRO C C 1
ATOM 3174 O O . PRO C 1 105 ? 362.775 65.446 184.838 1.00 50.83 103 PRO C O 1
ATOM 3178 N N . GLU C 1 106 ? 362.282 67.588 185.321 1.00 55.67 104 GLU C N 1
ATOM 3179 C CA . GLU C 1 106 ? 361.089 67.218 186.074 1.00 59.05 104 GLU C CA 1
ATOM 3180 C C . GLU C 1 106 ? 360.047 66.572 185.171 1.00 58.30 104 GLU C C 1
ATOM 3181 O O . GLU C 1 106 ? 359.431 65.565 185.541 1.00 54.78 104 GLU C O 1
ATOM 3187 N N . GLU C 1 107 ? 359.837 67.138 183.977 1.00 58.36 105 GLU C N 1
ATOM 3188 C CA . GLU C 1 107 ? 358.882 66.547 183.046 1.00 55.84 105 GLU C CA 1
ATOM 3189 C C . GLU C 1 107 ? 359.266 65.119 182.691 1.00 48.84 105 GLU C C 1
ATOM 3190 O O . GLU C 1 107 ? 358.383 64.277 182.481 1.00 52.71 105 GLU C O 1
ATOM 3196 N N . MET C 1 108 ? 360.567 64.820 182.636 1.00 47.31 106 MET C N 1
ATOM 3197 C CA . MET C 1 108 ? 360.987 63.448 182.366 1.00 50.00 106 MET C CA 1
ATOM 3198 C C . MET C 1 108 ? 360.437 62.496 183.423 1.00 47.58 106 MET C C 1
ATOM 3199 O O . MET C 1 108 ? 359.892 61.435 183.094 1.00 45.38 106 MET C O 1
ATOM 3204 N N . THR C 1 109 ? 360.558 62.865 184.703 1.00 49.26 107 THR C N 1
ATOM 3205 C CA . THR C 1 109 ? 359.953 62.049 185.752 1.00 48.57 107 THR C CA 1
ATOM 3206 C C . THR C 1 109 ? 358.441 61.962 185.577 1.00 47.32 107 THR C C 1
ATOM 3207 O O . THR C 1 109 ? 357.843 60.893 185.768 1.00 49.97 107 THR C O 1
ATOM 3211 N N . GLU C 1 110 ? 357.804 63.080 185.215 1.00 48.78 108 GLU C N 1
ATOM 3212 C CA . GLU C 1 110 ? 356.350 63.094 185.047 1.00 51.08 108 GLU C CA 1
ATOM 3213 C C . GLU C 1 110 ? 355.899 62.076 184.005 1.00 47.50 108 GLU C C 1
ATOM 3214 O O . GLU C 1 110 ? 354.910 61.358 184.207 1.00 46.97 108 GLU C O 1
ATOM 3220 N N . TRP C 1 111 ? 356.604 62.017 182.867 1.00 45.66 109 TRP C N 1
ATOM 3221 C CA . TRP C 1 111 ? 356.218 61.088 181.810 1.00 47.03 109 TRP C CA 1
ATOM 3222 C C . TRP C 1 111 ? 356.323 59.647 182.286 1.00 44.43 109 TRP C C 1
ATOM 3223 O O . TRP C 1 111 ? 355.451 58.821 181.992 1.00 40.00 109 TRP C O 1
ATOM 3234 N N . ARG C 1 112 ? 357.399 59.322 183.008 1.00 45.94 110 ARG C N 1
ATOM 3235 C CA . ARG C 1 112 ? 357.549 57.973 183.541 1.00 46.11 110 ARG C CA 1
ATOM 3236 C C . ARG C 1 112 ? 356.473 57.678 184.578 1.00 47.32 110 ARG C C 1
ATOM 3237 O O . ARG C 1 112 ? 355.894 56.586 184.590 1.00 45.19 110 ARG C O 1
ATOM 3245 N N . ASP C 1 113 ? 356.192 58.644 185.452 1.00 44.85 111 ASP C N 1
ATOM 3246 C CA . ASP C 1 113 ? 355.125 58.466 186.432 1.00 51.75 111 ASP C CA 1
ATOM 3247 C C . ASP C 1 113 ? 353.763 58.349 185.758 1.00 49.82 111 ASP C C 1
ATOM 3248 O O . ASP C 1 113 ? 352.964 57.474 186.113 1.00 52.03 111 ASP C O 1
ATOM 3253 N N . ARG C 1 114 ? 353.485 59.214 184.779 1.00 50.47 112 ARG C N 1
ATOM 3254 C CA . ARG C 1 114 ? 352.192 59.156 184.103 1.00 50.84 112 ARG C CA 1
ATOM 3255 C C . ARG C 1 114 ? 352.012 57.834 183.371 1.00 50.01 112 ARG C C 1
ATOM 3256 O O . ARG C 1 114 ? 350.892 57.319 183.284 1.00 50.56 112 ARG C O 1
ATOM 3264 N N . TRP C 1 115 ? 353.095 57.265 182.840 1.00 49.67 113 TRP C N 1
ATOM 3265 C CA . TRP C 1 115 ? 352.982 55.966 182.187 1.00 48.22 113 TRP C CA 1
ATOM 3266 C C . TRP C 1 115 ? 352.598 54.894 183.192 1.00 46.56 113 TRP C C 1
ATOM 3267 O O . TRP C 1 115 ? 351.684 54.095 182.957 1.00 48.01 113 TRP C O 1
ATOM 3278 N N . LEU C 1 116 ? 353.317 54.840 184.312 1.00 53.60 114 LEU C N 1
ATOM 3279 C CA . LEU C 1 116 ? 352.997 53.859 185.337 1.00 55.24 114 LEU C CA 1
ATOM 3280 C C . LEU C 1 116 ? 351.560 54.034 185.807 1.00 52.44 114 LEU C C 1
ATOM 3281 O O . LEU C 1 116 ? 350.791 53.066 185.853 1.00 54.38 114 LEU C O 1
ATOM 3286 N N . GLU C 1 117 ? 351.167 55.278 186.100 1.00 51.60 115 GLU C N 1
ATOM 3287 C CA . GLU C 1 117 ? 349.786 55.560 186.496 1.00 54.76 115 GLU C CA 1
ATOM 3288 C C . GLU C 1 117 ? 348.784 54.927 185.540 1.00 58.03 115 GLU C C 1
ATOM 3289 O O . GLU C 1 117 ? 347.847 54.240 185.965 1.00 56.08 115 GLU C O 1
ATOM 3295 N N . LEU C 1 118 ? 348.976 55.137 184.232 1.00 53.33 116 LEU C N 1
ATOM 3296 C CA . LEU C 1 118 ? 348.010 54.631 183.266 1.00 51.66 116 LEU C CA 1
ATOM 3297 C C . LEU C 1 118 ? 348.058 53.111 183.177 1.00 54.33 116 LEU C C 1
ATOM 3298 O O . LEU C 1 118 ? 347.015 52.461 183.052 1.00 55.62 116 LEU C O 1
ATOM 3303 N N . TYR C 1 119 ? 349.254 52.524 183.245 1.00 57.10 117 TYR C N 1
ATOM 3304 C CA . TYR C 1 119 ? 349.378 51.077 183.078 1.00 58.02 117 TYR C CA 1
ATOM 3305 C C . TYR C 1 119 ? 348.705 50.325 184.222 1.00 60.93 117 TYR C C 1
ATOM 3306 O O . TYR C 1 119 ? 347.803 49.507 184.004 1.00 52.30 117 TYR C O 1
ATOM 3315 N N . GLU C 1 120 ? 349.133 50.591 185.457 1.00 61.28 118 GLU C N 1
ATOM 3316 C CA . GLU C 1 120 ? 348.637 49.837 186.602 1.00 59.23 118 GLU C CA 1
ATOM 3317 C C . GLU C 1 120 ? 347.192 50.162 186.950 1.00 65.51 118 GLU C C 1
ATOM 3318 O O . GLU C 1 120 ? 346.682 49.625 187.940 1.00 74.26 118 GLU C O 1
ATOM 3324 N N . SER C 1 121 ? 346.516 51.001 186.168 1.00 63.33 119 SER C N 1
ATOM 3325 C CA . SER C 1 121 ? 345.104 51.284 186.383 1.00 60.12 119 SER C CA 1
ATOM 3326 C C . SER C 1 121 ? 344.185 50.301 185.674 1.00 59.40 119 SER C C 1
ATOM 3327 O O . SER C 1 121 ? 342.969 50.386 185.854 1.00 56.27 119 SER C O 1
ATOM 3330 N N . GLY C 1 122 ? 344.724 49.396 184.857 1.00 59.83 120 GLY C N 1
ATOM 3331 C CA . GLY C 1 122 ? 343.921 48.363 184.219 1.00 53.16 120 GLY C CA 1
ATOM 3332 C C . GLY C 1 122 ? 342.919 48.885 183.207 1.00 56.37 120 GLY C C 1
ATOM 3333 O O . GLY C 1 122 ? 342.111 48.126 182.658 1.00 58.25 120 GLY C O 1
ATOM 3334 N N . ARG C 1 123 ? 342.967 50.191 182.944 1.00 56.19 121 ARG C N 1
ATOM 3335 C CA . ARG C 1 123 ? 342.014 50.822 182.036 1.00 53.99 121 ARG C CA 1
ATOM 3336 C C . ARG C 1 123 ? 342.270 50.500 180.564 1.00 55.66 121 ARG C C 1
ATOM 3337 O O . ARG C 1 123 ? 341.384 50.734 179.738 1.00 54.08 121 ARG C O 1
ATOM 3345 N N . TYR C 1 124 ? 343.451 49.989 180.210 1.00 59.34 122 TYR C N 1
ATOM 3346 C CA . TYR C 1 124 ? 343.787 49.717 178.817 1.00 55.03 122 TYR C CA 1
ATOM 3347 C C . TYR C 1 124 ? 344.489 48.373 178.707 1.00 56.16 122 TYR C C 1
ATOM 3348 O O . TYR C 1 124 ? 345.083 47.878 179.667 1.00 55.92 122 TYR C O 1
ATOM 3357 N N . THR C 1 125 ? 344.440 47.796 177.508 1.00 53.43 123 THR C N 1
ATOM 3358 C CA . THR C 1 125 ? 345.188 46.581 177.223 1.00 52.99 123 THR C CA 1
ATOM 3359 C C . THR C 1 125 ? 346.540 46.940 176.613 1.00 52.12 123 THR C C 1
ATOM 3360 O O . THR C 1 125 ? 346.656 47.896 175.841 1.00 52.03 123 THR C O 1
ATOM 3364 N N . PHE C 1 126 ? 347.567 46.187 176.989 1.00 53.30 124 PHE C N 1
ATOM 3365 C CA . PHE C 1 126 ? 348.920 46.411 176.502 1.00 51.14 124 PHE C CA 1
ATOM 3366 C C . PHE C 1 126 ? 349.416 45.144 175.826 1.00 53.04 124 PHE C C 1
ATOM 3367 O O . PHE C 1 126 ? 349.397 44.066 176.429 1.00 56.14 124 PHE C O 1
ATOM 3375 N N . VAL C 1 127 ? 349.849 45.280 174.572 1.00 52.49 125 VAL C N 1
ATOM 3376 C CA . VAL C 1 127 ? 350.430 44.152 173.849 1.00 52.35 125 VAL C CA 1
ATOM 3377 C C . VAL C 1 127 ? 351.576 43.522 174.643 1.00 56.74 125 VAL C C 1
ATOM 3378 O O . VAL C 1 127 ? 351.755 42.297 174.636 1.00 53.93 125 VAL C O 1
ATOM 3382 N N . ARG C 1 128 ? 352.366 44.341 175.340 1.00 54.98 126 ARG 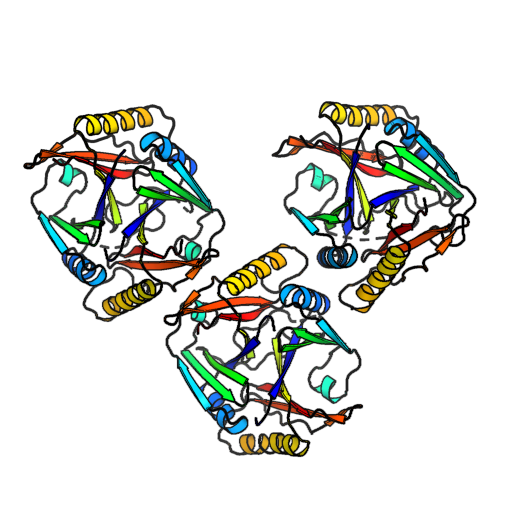C N 1
ATOM 3383 C CA . ARG C 1 128 ? 353.500 43.856 176.116 1.00 55.25 126 ARG C CA 1
ATOM 3384 C C . ARG C 1 128 ? 353.405 44.363 177.549 1.00 61.68 126 ARG C C 1
ATOM 3385 O O . ARG C 1 128 ? 353.049 45.522 177.782 1.00 59.85 126 ARG C O 1
ATOM 3393 N N . ASP C 1 129 ? 353.740 43.493 178.511 1.00 62.64 127 ASP C N 1
ATOM 3394 C CA . ASP C 1 129 ? 353.691 43.829 179.931 1.00 62.71 127 ASP C CA 1
ATOM 3395 C C . ASP C 1 129 ? 355.024 44.348 180.462 1.00 67.50 127 ASP C C 1
ATOM 3396 O O . ASP C 1 129 ? 355.367 44.100 181.628 1.00 68.12 127 ASP C O 1
ATOM 3401 N N . GLU C 1 130 ? 355.790 45.051 179.634 1.00 64.02 128 GLU C N 1
ATOM 3402 C CA . GLU C 1 130 ? 357.078 45.595 180.032 1.00 59.81 128 GLU C CA 1
ATOM 3403 C C . GLU C 1 130 ? 356.894 47.010 180.563 1.00 57.35 128 GLU C C 1
ATOM 3404 O O . GLU C 1 130 ? 356.274 47.848 179.902 1.00 56.99 128 GLU C O 1
ATOM 3410 N N . GLY C 1 131 ? 357.429 47.270 181.759 1.00 59.18 129 GLY C N 1
ATOM 3411 C CA . GLY C 1 131 ? 357.370 48.589 182.343 1.00 52.15 129 GLY C CA 1
ATOM 3412 C C . GLY C 1 131 ? 358.368 49.536 181.711 1.00 52.88 129 GLY C C 1
ATOM 3413 O O . GLY C 1 131 ? 359.086 49.200 180.763 1.00 50.86 129 GLY C O 1
ATOM 3414 N N . PRO C 1 132 ? 358.419 50.756 182.240 1.00 49.41 130 PRO C N 1
ATOM 3415 C CA . PRO C 1 132 ? 359.313 51.772 181.678 1.00 45.88 130 PRO C CA 1
ATOM 3416 C C . PRO C 1 132 ? 360.737 51.617 182.182 1.00 49.73 130 PRO C C 1
ATOM 3417 O O . PRO C 1 132 ? 360.986 51.070 183.258 1.00 46.74 130 PRO C O 1
ATOM 3421 N N . THR C 1 133 ? 361.681 52.112 181.382 1.00 50.13 131 THR C N 1
ATOM 3422 C CA . THR C 1 133 ? 363.069 52.149 181.808 1.00 45.34 131 THR C CA 1
ATOM 3423 C C . THR C 1 133 ? 363.267 53.233 182.869 1.00 44.17 131 THR C C 1
ATOM 3424 O O . THR C 1 133 ? 362.416 54.097 183.086 1.00 46.19 131 THR C O 1
ATOM 3428 N N . ASP C 1 134 ? 364.416 53.189 183.534 1.00 43.40 132 ASP C N 1
ATOM 3429 C CA . ASP C 1 134 ? 364.811 54.338 184.328 1.00 44.51 132 ASP C CA 1
ATOM 3430 C C . ASP C 1 134 ? 365.152 55.513 183.414 1.00 45.69 132 ASP C C 1
ATOM 3431 O O . ASP C 1 134 ? 365.339 55.364 182.202 1.00 50.18 132 ASP C O 1
ATOM 3436 N N . ILE C 1 135 ? 365.245 56.694 184.013 1.00 42.87 133 ILE C N 1
ATOM 3437 C CA . ILE C 1 135 ? 365.812 57.862 183.342 1.00 44.27 133 ILE C CA 1
ATOM 3438 C C . ILE C 1 135 ? 367.329 57.823 183.496 1.00 51.62 133 ILE C C 1
ATOM 3439 O O . ILE C 1 135 ? 367.841 57.817 184.620 1.00 50.14 133 ILE C O 1
ATOM 3444 N N . VAL C 1 136 ? 368.046 57.802 182.364 1.00 47.31 134 VAL C N 1
ATOM 3445 C CA . VAL C 1 136 ? 369.503 57.706 182.312 1.00 48.61 134 VAL C CA 1
ATOM 3446 C C . VAL C 1 136 ? 370.075 59.020 181.796 1.00 53.02 134 VAL C C 1
ATOM 3447 O O . VAL C 1 136 ? 369.542 59.608 180.850 1.00 50.98 134 VAL C O 1
ATOM 3451 N N . VAL C 1 137 ? 371.177 59.471 182.396 1.00 47.83 135 VAL C N 1
ATOM 3452 C CA . VAL C 1 137 ? 371.860 60.694 181.977 1.00 52.83 135 VAL C CA 1
ATOM 3453 C C . VAL C 1 137 ? 373.236 60.331 181.431 1.00 56.69 135 VAL C C 1
ATOM 3454 O O . VAL C 1 137 ? 373.975 59.557 182.055 1.00 53.09 135 VAL C O 1
ATOM 3458 N N . ASP C 1 138 ? 373.583 60.885 180.265 1.00 56.50 136 ASP C N 1
ATOM 3459 C CA . ASP C 1 138 ? 374.883 60.620 179.663 1.00 55.33 136 ASP C CA 1
ATOM 3460 C C . ASP C 1 138 ? 375.860 61.735 180.029 1.00 57.51 136 ASP C C 1
ATOM 3461 O O . ASP C 1 138 ? 375.573 62.589 180.874 1.00 56.18 136 ASP C O 1
ATOM 3466 N N . GLU C 1 139 ? 377.018 61.753 179.354 1.00 59.04 137 GLU C N 1
ATOM 3467 C CA . GLU C 1 139 ? 378.123 62.615 179.765 1.00 65.25 137 GLU C CA 1
ATOM 3468 C C . GLU C 1 139 ? 377.726 64.087 179.795 1.00 64.91 137 GLU C C 1
ATOM 3469 O O . GLU C 1 139 ? 378.172 64.838 180.672 1.00 61.72 137 GLU C O 1
ATOM 3475 N N . ASP C 1 140 ? 376.889 64.521 178.852 1.00 60.68 138 ASP C N 1
ATOM 3476 C CA . ASP C 1 140 ? 376.557 65.932 178.708 1.00 63.23 138 ASP C CA 1
ATOM 3477 C C . ASP C 1 140 ? 375.208 66.299 179.326 1.00 60.97 138 ASP C C 1
ATOM 3478 O O . ASP C 1 140 ? 374.661 67.362 179.013 1.00 59.72 138 ASP C O 1
ATOM 3483 N N . GLY C 1 141 ? 374.669 65.458 180.204 1.00 60.03 139 GLY C N 1
ATOM 3484 C CA . GLY C 1 141 ? 373.429 65.789 180.882 1.00 59.18 139 GLY C CA 1
ATOM 3485 C C . GLY C 1 141 ? 372.162 65.500 180.103 1.00 54.79 139 GLY C C 1
ATOM 3486 O O . GLY C 1 141 ? 371.083 65.937 180.523 1.00 53.60 139 GLY C O 1
ATOM 3487 N N . VAL C 1 142 ? 372.255 64.772 178.993 1.00 53.63 140 VAL C N 1
ATOM 3488 C CA . VAL C 1 142 ? 371.084 64.429 178.197 1.00 52.42 140 VAL C CA 1
ATOM 3489 C C . VAL C 1 142 ? 370.353 63.268 178.858 1.00 53.09 140 VAL C C 1
ATOM 3490 O O . VAL C 1 142 ? 370.942 62.211 179.117 1.00 51.79 140 VAL C O 1
ATOM 3494 N N . LEU C 1 143 ? 369.066 63.463 179.125 1.00 51.51 141 LEU C N 1
ATOM 3495 C CA . LEU C 1 143 ? 368.229 62.483 179.802 1.00 51.60 141 LEU C CA 1
ATOM 3496 C C . LEU C 1 143 ? 367.485 61.637 178.780 1.00 52.86 141 LEU C C 1
ATOM 3497 O O . LEU C 1 143 ? 366.996 62.154 177.774 1.00 47.93 141 LEU C O 1
ATOM 3502 N N . SER C 1 144 ? 367.383 60.339 179.052 1.00 50.42 142 SER C N 1
ATOM 3503 C CA . SER C 1 144 ? 366.712 59.412 178.152 1.00 48.51 142 SER C CA 1
ATOM 3504 C C . SER C 1 144 ? 365.784 58.509 178.942 1.00 48.77 142 SER C C 1
ATOM 3505 O O . SER C 1 144 ? 366.108 58.105 180.068 1.00 46.90 142 SER C O 1
ATOM 3508 N N . LEU C 1 145 ? 364.637 58.199 178.337 1.00 45.36 143 LEU C N 1
ATOM 3509 C CA . LEU C 1 145 ? 363.605 57.347 178.908 1.00 44.27 143 LEU C CA 1
ATOM 3510 C C . LEU C 1 145 ? 362.844 56.679 177.777 1.00 43.87 143 LEU C C 1
ATOM 3511 O O . LEU C 1 145 ? 362.472 57.332 176.796 1.00 46.28 143 LEU C O 1
ATOM 3516 N N . TYR C 1 146 ? 362.599 55.383 177.919 1.00 44.63 144 TYR C N 1
ATOM 3517 C CA . TYR C 1 146 ? 361.849 54.625 176.927 1.00 43.71 144 TYR C CA 1
ATOM 3518 C C . TYR C 1 146 ? 360.588 54.036 177.553 1.00 45.97 144 TYR C C 1
ATOM 3519 O O . TYR C 1 146 ? 360.622 53.524 178.676 1.00 44.36 144 TYR C O 1
ATOM 3528 N N . VAL C 1 147 ? 359.466 54.123 176.828 1.00 43.92 145 VAL C N 1
ATOM 3529 C CA . VAL C 1 147 ? 358.217 53.472 177.211 1.00 46.86 145 VAL C CA 1
ATOM 3530 C C . VAL C 1 147 ? 357.589 52.842 175.973 1.00 48.66 145 VAL C C 1
ATOM 3531 O O . VAL C 1 147 ? 357.940 53.160 174.831 1.00 48.21 145 VAL C O 1
ATOM 3535 N N . LEU C 1 148 ? 356.654 51.933 176.213 1.00 42.67 146 LEU C N 1
ATOM 3536 C CA . LEU C 1 148 ? 355.884 51.303 175.151 1.00 46.91 146 LEU C CA 1
ATOM 3537 C C . LEU C 1 148 ? 354.443 51.801 175.173 1.00 46.19 146 LEU C C 1
ATOM 3538 O O . LEU C 1 148 ? 353.838 51.933 176.243 1.00 42.96 146 LEU C O 1
ATOM 3543 N N . ASP C 1 149 ? 353.889 52.077 173.989 1.00 41.68 147 ASP C N 1
ATOM 3544 C CA . ASP C 1 149 ? 352.463 52.366 173.905 1.00 42.61 147 ASP C CA 1
ATOM 3545 C C . ASP C 1 149 ? 351.682 51.057 174.005 1.00 42.75 147 ASP C C 1
ATOM 3546 O O . ASP C 1 149 ? 352.259 49.968 174.111 1.00 42.81 147 ASP C O 1
ATOM 3551 N N . VAL C 1 150 ? 350.352 51.154 173.933 1.00 40.44 148 VAL C N 1
ATOM 3552 C CA . VAL C 1 150 ? 349.506 49.974 174.080 1.00 43.72 148 VAL C CA 1
ATOM 3553 C C . VAL C 1 150 ? 349.710 48.963 172.953 1.00 45.63 148 VAL C C 1
ATOM 3554 O O . VAL C 1 150 ? 349.383 47.780 173.110 1.00 48.73 148 VAL C O 1
ATOM 3558 N N . ASN C 1 151 ? 350.254 49.383 171.823 1.00 45.08 149 ASN C N 1
ATOM 3559 C CA . ASN C 1 151 ? 350.542 48.473 170.725 1.00 45.28 149 ASN C CA 1
ATOM 3560 C C . ASN C 1 151 ? 351.919 47.832 170.826 1.00 49.34 149 ASN C C 1
ATOM 3561 O O . ASN C 1 151 ? 352.297 47.058 169.935 1.00 49.06 149 ASN C O 1
ATOM 3566 N N . GLY C 1 152 ? 352.667 48.119 171.890 1.00 43.04 150 GLY C N 1
ATOM 3567 C CA . GLY C 1 152 ? 354.025 47.629 172.007 1.00 49.44 150 GLY C CA 1
ATOM 3568 C C . GLY C 1 152 ? 355.067 48.407 171.233 1.00 49.08 150 GLY C C 1
ATOM 3569 O O . GLY C 1 152 ? 356.204 47.934 171.119 1.00 44.33 150 GLY C O 1
ATOM 3570 N N . LEU C 1 153 ? 354.719 49.580 170.705 1.00 45.57 151 LEU C N 1
ATOM 3571 C CA . LEU C 1 153 ? 355.630 50.426 169.942 1.00 45.35 151 LEU C CA 1
ATOM 3572 C C . LEU C 1 153 ? 356.362 51.383 170.871 1.00 44.96 151 LEU C C 1
ATOM 3573 O O . LEU C 1 153 ? 355.796 51.882 171.852 1.00 41.29 151 LEU C O 1
ATOM 3578 N N . GLU C 1 154 ? 357.621 51.662 170.527 1.00 39.16 152 GLU C N 1
ATOM 3579 C CA . GLU C 1 154 ? 358.557 52.310 171.430 1.00 39.47 152 GLU C CA 1
ATOM 3580 C C . GLU C 1 154 ? 358.556 53.820 171.253 1.00 39.30 152 GLU C C 1
ATOM 3581 O O . GLU C 1 154 ? 358.767 54.327 170.151 1.00 38.84 152 GLU C O 1
ATOM 3587 N N . TYR C 1 155 ? 358.364 54.532 172.356 1.00 39.83 153 TYR C N 1
ATOM 3588 C CA . TYR C 1 155 ? 358.519 55.977 172.404 1.00 36.23 153 TYR C CA 1
ATOM 3589 C C . TYR C 1 155 ? 359.691 56.321 173.303 1.00 44.19 153 TYR C C 1
ATOM 3590 O O . TYR C 1 155 ? 359.813 55.772 174.404 1.00 43.62 153 TYR C O 1
ATOM 3599 N N . GLU C 1 156 ? 360.527 57.243 172.844 1.00 39.69 154 GLU C N 1
ATOM 3600 C CA . GLU C 1 156 ? 361.668 57.727 173.603 1.00 42.24 154 GLU C CA 1
ATOM 3601 C C . GLU C 1 156 ? 361.396 59.158 174.035 1.00 42.46 154 GLU C C 1
ATOM 3602 O O . GLU C 1 156 ? 360.903 59.974 173.250 1.00 41.05 154 GLU C O 1
ATOM 3608 N N . PHE C 1 157 ? 361.680 59.451 175.293 1.00 40.49 155 PHE C N 1
ATOM 3609 C CA . PHE C 1 157 ? 361.618 60.812 175.794 1.00 42.31 155 PHE C CA 1
ATOM 3610 C C . PHE C 1 157 ? 363.033 61.272 176.088 1.00 44.02 155 PHE C C 1
ATOM 3611 O O . PHE C 1 157 ? 363.876 60.485 176.535 1.00 43.90 155 PHE C O 1
ATOM 3619 N N . THR C 1 158 ? 363.304 62.539 175.825 1.00 40.05 156 THR C N 1
ATOM 3620 C CA . THR C 1 158 ? 364.649 63.040 176.001 1.00 46.96 156 THR C CA 1
ATOM 3621 C C . THR C 1 158 ? 364.572 64.465 176.501 1.00 50.52 156 THR C C 1
ATOM 3622 O O . THR C 1 158 ? 363.557 65.148 176.347 1.00 46.08 156 THR C O 1
ATOM 3626 N N . TYR C 1 159 ? 365.662 64.896 177.116 1.00 45.60 157 TYR C N 1
ATOM 3627 C CA . TYR C 1 159 ? 365.800 66.250 177.625 1.00 52.85 157 TYR C CA 1
ATOM 3628 C C . TYR C 1 159 ? 367.180 66.754 177.255 1.00 55.46 157 TYR C C 1
ATOM 3629 O O . TYR C 1 159 ? 368.184 66.181 177.688 1.00 53.23 157 TYR C O 1
ATOM 3638 N N . LEU C 1 160 ? 367.223 67.827 176.476 1.00 58.51 158 LEU C N 1
ATOM 3639 C CA . LEU C 1 160 ? 368.475 68.422 176.032 1.00 60.24 158 LEU C CA 1
ATOM 3640 C C . LEU C 1 160 ? 368.727 69.685 176.838 1.00 58.83 158 LEU C C 1
ATOM 3641 O O . LEU C 1 160 ? 368.018 70.684 176.636 1.00 62.10 158 LEU C O 1
ATOM 3646 N N . PRO C 1 161 ? 369.709 69.707 177.751 1.00 59.90 159 PRO C N 1
ATOM 3647 C CA . PRO C 1 161 ? 369.918 70.914 178.566 1.00 58.34 159 PRO C CA 1
ATOM 3648 C C . PRO C 1 161 ? 370.444 72.099 177.752 1.00 57.45 159 PRO C C 1
ATOM 3649 O O . PRO C 1 161 ? 371.035 71.882 176.693 1.00 58.91 159 PRO C O 1
ATOM 3653 N N . HIS D 1 15 ? 353.791 74.423 174.143 1.00 71.86 13 HIS D N 1
ATOM 3654 C CA . HIS D 1 15 ? 353.701 73.032 173.700 1.00 71.45 13 HIS D CA 1
ATOM 3655 C C . HIS D 1 15 ? 354.210 72.073 174.775 1.00 67.36 13 HIS D C 1
ATOM 3656 O O . HIS D 1 15 ? 355.225 72.334 175.423 1.00 70.79 13 HIS D O 1
ATOM 3663 N N . ALA D 1 16 ? 353.501 70.956 174.955 1.00 63.95 14 ALA D N 1
ATOM 3664 C CA . ALA D 1 16 ? 353.883 69.997 175.987 1.00 60.93 14 ALA D CA 1
ATOM 3665 C C . ALA D 1 16 ? 355.216 69.329 175.665 1.00 61.63 14 ALA D C 1
ATOM 3666 O O . ALA D 1 16 ? 356.018 69.057 176.568 1.00 59.24 14 ALA D O 1
ATOM 3668 N N . PHE D 1 17 ? 355.465 69.050 174.390 1.00 51.54 15 PHE D N 1
ATOM 3669 C CA . PHE D 1 17 ? 356.680 68.376 173.966 1.00 54.38 15 PHE D CA 1
ATOM 3670 C C . PHE D 1 17 ? 356.889 68.676 172.489 1.00 56.66 15 PHE D C 1
ATOM 3671 O O . PHE D 1 17 ? 356.008 69.218 171.814 1.00 53.56 15 PHE D O 1
ATOM 3679 N N . ARG D 1 18 ? 358.065 68.302 171.990 1.00 48.33 16 ARG D N 1
ATOM 3680 C CA . ARG D 1 18 ? 358.427 68.532 170.598 1.00 51.89 16 ARG D CA 1
ATOM 3681 C C . ARG D 1 18 ? 358.993 67.257 169.996 1.00 51.13 16 ARG D C 1
ATOM 3682 O O . ARG D 1 18 ? 359.846 66.603 170.608 1.00 45.73 16 ARG D O 1
ATOM 3690 N N . PHE D 1 19 ? 358.519 66.912 168.797 1.00 46.66 17 PHE D N 1
ATOM 3691 C CA . PHE D 1 19 ? 359.076 65.786 168.061 1.00 43.48 17 PHE D CA 1
ATOM 3692 C C . PHE D 1 19 ? 360.567 66.009 167.830 1.00 42.46 17 PHE D C 1
ATOM 3693 O O . PHE D 1 19 ? 360.984 67.091 167.408 1.00 38.86 17 PHE D O 1
ATOM 3701 N N . HIS D 1 20 ? 361.382 65.002 168.154 1.00 41.15 18 HIS D N 1
ATOM 3702 C CA . HIS D 1 20 ? 362.828 65.140 168.027 1.00 40.93 18 HIS D CA 1
ATOM 3703 C C . HIS D 1 20 ? 363.403 64.309 166.888 1.00 40.21 18 HIS D C 1
ATOM 3704 O O . HIS D 1 20 ? 364.092 64.857 166.024 1.00 45.15 18 HIS D O 1
ATOM 3711 N N . HIS D 1 21 ? 363.171 62.997 166.870 1.00 36.01 19 HIS D N 1
ATOM 3712 C CA . HIS D 1 21 ? 363.708 62.175 165.793 1.00 37.88 19 HIS D CA 1
ATOM 3713 C C . HIS D 1 21 ? 362.850 60.928 165.647 1.00 40.32 19 HIS D C 1
ATOM 3714 O O . HIS D 1 21 ? 362.061 60.581 166.532 1.00 37.94 19 HIS D O 1
ATOM 3721 N N . ILE D 1 22 ? 362.979 60.286 164.493 1.00 35.59 20 ILE D N 1
ATOM 3722 C CA . ILE D 1 22 ? 362.438 58.952 164.281 1.00 31.35 20 ILE D CA 1
ATOM 3723 C C . ILE D 1 22 ? 363.617 58.008 164.081 1.00 37.08 20 ILE D C 1
ATOM 3724 O O . ILE D 1 22 ? 364.643 58.381 163.504 1.00 32.48 20 ILE D O 1
ATOM 3729 N N . GLY D 1 23 ? 363.461 56.775 164.546 1.00 37.80 21 GLY D N 1
ATOM 3730 C CA . GLY D 1 23 ? 364.488 55.759 164.398 1.00 35.56 21 GLY D CA 1
ATOM 3731 C C . GLY D 1 23 ? 364.147 54.831 163.244 1.00 36.57 21 GLY D C 1
ATOM 3732 O O . GLY D 1 23 ? 363.043 54.298 163.171 1.00 35.00 21 GLY D O 1
ATOM 3733 N N . VAL D 1 24 ? 365.108 54.659 162.343 1.00 36.71 22 VAL D N 1
ATOM 3734 C CA . VAL D 1 24 ? 364.991 53.719 161.234 1.00 34.60 22 VAL D CA 1
ATOM 3735 C C . VAL D 1 24 ? 365.970 52.577 161.484 1.00 36.92 22 VAL D C 1
ATOM 3736 O O . VAL D 1 24 ? 367.180 52.799 161.603 1.00 37.09 22 VAL D O 1
ATOM 3740 N N . GLN D 1 25 ? 365.441 51.363 161.578 1.00 40.23 23 GLN D N 1
ATOM 3741 C CA . GLN D 1 25 ? 366.232 50.155 161.750 1.00 41.92 23 GLN D CA 1
ATOM 3742 C C . GLN D 1 25 ? 366.434 49.529 160.379 1.00 36.77 23 GLN D C 1
ATOM 3743 O O . GLN D 1 25 ? 365.459 49.248 159.680 1.00 38.42 23 GLN D O 1
ATOM 3749 N N . THR D 1 26 ? 367.689 49.315 159.993 1.00 39.32 24 THR D N 1
ATOM 3750 C CA . THR D 1 26 ? 368.006 48.730 158.701 1.00 38.24 24 THR D CA 1
ATOM 3751 C C . THR D 1 26 ? 368.882 47.497 158.882 1.00 42.79 24 THR D C 1
ATOM 3752 O O . THR D 1 26 ? 369.628 47.385 159.859 1.00 41.69 24 THR D O 1
ATOM 3756 N N . SER D 1 27 ? 368.790 46.572 157.925 1.00 42.88 25 SER D N 1
ATOM 3757 C CA . SER D 1 27 ? 369.688 45.425 157.857 1.00 43.63 25 SER D CA 1
ATOM 3758 C C . SER D 1 27 ? 370.909 45.669 156.971 1.00 46.63 25 SER D C 1
ATOM 3759 O O . SER D 1 27 ? 371.782 44.798 156.889 1.00 43.95 25 SER D O 1
ATOM 3762 N N . ASP D 1 28 ? 370.998 46.823 156.308 1.00 43.89 26 ASP D N 1
ATOM 3763 C CA . ASP D 1 28 ? 372.151 47.163 155.456 1.00 42.03 26 ASP D CA 1
ATOM 3764 C C . ASP D 1 28 ? 372.412 48.656 155.640 1.00 40.00 26 ASP D C 1
ATOM 3765 O O . ASP D 1 28 ? 371.870 49.485 154.903 1.00 37.96 26 ASP D O 1
ATOM 3770 N N . LEU D 1 29 ? 373.245 48.993 156.626 1.00 35.22 27 LEU D N 1
ATOM 3771 C CA . LEU D 1 29 ? 373.422 50.399 156.985 1.00 38.19 27 LEU D CA 1
ATOM 3772 C C . LEU D 1 29 ? 374.050 51.205 155.846 1.00 39.11 27 LEU D C 1
ATOM 3773 O O . LEU D 1 29 ? 373.616 52.331 155.568 1.00 33.49 27 LEU D O 1
ATOM 3778 N N . GLU D 1 30 ? 375.077 50.655 155.186 1.00 35.63 28 GLU D N 1
ATOM 3779 C CA . GLU D 1 30 ? 375.734 51.368 154.087 1.00 38.19 28 GLU D CA 1
ATOM 3780 C C . GLU D 1 30 ? 374.738 51.725 152.984 1.00 34.76 28 GLU D C 1
ATOM 3781 O O . GLU D 1 30 ? 374.697 52.863 152.503 1.00 33.26 28 GLU D O 1
ATOM 3787 N N . ASN D 1 31 ? 373.937 50.753 152.561 1.00 31.91 29 ASN D N 1
ATOM 3788 C CA . ASN D 1 31 ? 372.977 50.995 151.493 1.00 34.08 29 ASN D CA 1
ATOM 3789 C C . ASN D 1 31 ? 371.944 52.054 151.902 1.00 39.37 29 ASN D C 1
ATOM 3790 O O . ASN D 1 31 ? 371.572 52.915 151.094 1.00 37.41 29 ASN D O 1
ATOM 3795 N N . SER D 1 32 ? 371.489 52.031 153.164 1.00 32.03 30 SER D N 1
ATOM 3796 C CA . SER D 1 32 ? 370.555 53.052 153.627 1.00 31.72 30 SER D CA 1
ATOM 3797 C C . SER D 1 32 ? 371.207 54.426 153.691 1.00 31.86 30 SER D C 1
ATOM 3798 O O . SER D 1 32 ? 370.603 55.423 153.278 1.00 32.72 30 SER D O 1
ATOM 3801 N N . LEU D 1 33 ? 372.411 54.514 154.275 1.00 30.39 31 LEU D N 1
ATOM 3802 C CA . LEU D 1 33 ? 373.061 55.814 154.417 1.00 32.41 31 LEU D CA 1
ATOM 3803 C C . LEU D 1 33 ? 373.324 56.450 153.050 1.00 35.58 31 LEU D C 1
ATOM 3804 O O . LEU D 1 33 ? 373.180 57.666 152.883 1.00 34.75 31 LEU D O 1
ATOM 3809 N N . GLY D 1 34 ? 373.705 55.642 152.060 1.00 33.70 32 GLY D N 1
ATOM 3810 C CA . GLY D 1 34 ? 373.901 56.186 150.721 1.00 33.80 32 GLY D CA 1
ATOM 3811 C C . GLY D 1 34 ? 372.602 56.696 150.112 1.00 37.21 32 GLY D C 1
ATOM 3812 O O . GLY D 1 34 ? 372.518 57.838 149.654 1.00 38.21 32 GLY D O 1
ATOM 3813 N N . TRP D 1 35 ? 371.560 55.861 150.126 1.00 38.14 33 TRP D N 1
ATOM 3814 C CA . TRP D 1 35 ? 370.309 56.233 149.471 1.00 35.94 33 TRP D CA 1
ATOM 3815 C C . TRP D 1 35 ? 369.627 57.398 150.183 1.00 37.15 33 TRP D C 1
ATOM 3816 O O . TRP D 1 35 ? 369.032 58.272 149.535 1.00 33.92 33 TRP D O 1
ATOM 3827 N N . TYR D 1 36 ? 369.655 57.404 151.515 1.00 32.86 34 TYR D N 1
ATOM 3828 C CA . TYR D 1 36 ? 369.026 58.495 152.251 1.00 35.40 34 TYR D CA 1
ATOM 3829 C C . TYR D 1 36 ? 369.690 59.823 151.913 1.00 36.98 34 TYR D C 1
ATOM 3830 O O . TYR D 1 36 ? 369.015 60.850 151.762 1.00 36.82 34 TYR D O 1
ATOM 3839 N N . ARG D 1 37 ? 371.014 59.811 151.762 1.00 33.80 35 ARG D N 1
ATOM 3840 C CA . ARG D 1 37 ? 371.740 61.012 151.374 1.00 35.79 35 ARG D CA 1
ATOM 3841 C C . ARG D 1 37 ? 371.357 61.456 149.966 1.00 36.06 35 ARG D C 1
ATOM 3842 O O . ARG D 1 37 ? 371.071 62.636 149.733 1.00 38.53 35 ARG D O 1
ATOM 3850 N N . GLU D 1 38 ? 371.337 60.527 149.011 1.00 32.78 36 GLU D N 1
ATOM 3851 C CA . GLU D 1 38 ? 371.025 60.923 147.639 1.00 37.00 36 GLU D CA 1
ATOM 3852 C C . GLU D 1 38 ? 369.558 61.319 147.493 1.00 40.54 36 GLU D C 1
ATOM 3853 O O . GLU D 1 38 ? 369.251 62.310 146.822 1.00 40.45 36 GLU D O 1
ATOM 3859 N N . PHE D 1 39 ? 368.639 60.573 148.121 1.00 39.59 37 PHE D N 1
ATOM 3860 C CA . PHE D 1 39 ? 367.216 60.849 147.921 1.00 36.84 37 PHE D CA 1
ATOM 3861 C C . PHE D 1 39 ? 366.760 62.062 148.717 1.00 40.94 37 PHE D C 1
ATOM 3862 O O . PHE D 1 39 ? 366.184 62.994 148.159 1.00 40.39 37 PHE D O 1
ATOM 3870 N N . PHE D 1 40 ? 366.975 62.061 150.031 1.00 37.98 38 PHE D N 1
ATOM 3871 C CA . PHE D 1 40 ? 366.462 63.166 150.825 1.00 37.71 38 PHE D CA 1
ATOM 3872 C C . PHE D 1 40 ? 367.386 64.372 150.836 1.00 40.38 38 PHE D C 1
ATOM 3873 O O . PHE D 1 40 ? 366.951 65.456 151.238 1.00 44.79 38 PHE D O 1
ATOM 3881 N N . GLY D 1 41 ? 368.632 64.225 150.400 1.00 38.73 39 GLY D N 1
ATOM 3882 C CA . GLY D 1 41 ? 369.624 65.247 150.673 1.00 43.12 39 GLY D CA 1
ATOM 3883 C C . GLY D 1 41 ? 370.106 65.226 152.108 1.00 41.67 39 GLY D C 1
ATOM 3884 O O . GLY D 1 41 ? 370.574 66.251 152.612 1.00 46.92 39 GLY D O 1
ATOM 3885 N N . CYS D 1 42 ? 369.988 64.082 152.783 1.00 40.26 40 CYS D N 1
ATOM 3886 C CA . CYS D 1 42 ? 370.384 63.972 154.185 1.00 42.11 40 CYS D CA 1
ATOM 3887 C C . CYS D 1 42 ? 371.855 64.335 154.388 1.00 44.79 40 CYS D C 1
ATOM 3888 O O . CYS D 1 42 ? 372.726 63.947 153.605 1.00 42.76 40 CYS D O 1
ATOM 3891 N N . GLU D 1 43 ? 372.128 65.085 155.452 1.00 45.63 41 GLU D N 1
ATOM 3892 C CA . GLU D 1 43 ? 373.483 65.340 155.923 1.00 46.85 41 GLU D CA 1
ATOM 3893 C C . GLU D 1 43 ? 373.678 64.608 157.244 1.00 44.83 41 GLU D C 1
ATOM 3894 O O . GLU D 1 43 ? 372.750 64.512 158.049 1.00 39.67 41 GLU D O 1
ATOM 3900 N N . GLN D 1 44 ? 374.875 64.079 157.471 1.00 40.79 42 GLN D N 1
ATOM 3901 C CA . GLN D 1 44 ? 375.157 63.421 158.736 1.00 39.63 42 GLN D CA 1
ATOM 3902 C C . GLN D 1 44 ? 375.528 64.464 159.782 1.00 44.02 42 GLN D C 1
ATOM 3903 O O . GLN D 1 44 ? 376.384 65.316 159.539 1.00 43.90 42 GLN D O 1
ATOM 3909 N N . ASN D 1 45 ? 374.864 64.416 160.938 1.00 40.80 43 ASN D N 1
ATOM 3910 C CA . ASN D 1 45 ? 375.231 65.298 162.042 1.00 42.71 43 ASN D CA 1
ATOM 3911 C C . ASN D 1 45 ? 376.263 64.654 162.956 1.00 43.85 43 ASN D C 1
ATOM 3912 O O . ASN D 1 45 ? 377.233 65.306 163.370 1.00 43.09 43 ASN D O 1
ATOM 3917 N N . TRP D 1 46 ? 376.076 63.382 163.279 1.00 41.68 44 TRP D N 1
ATOM 3918 C CA . TRP D 1 46 ? 377.072 62.668 164.061 1.00 41.37 44 TRP D CA 1
ATOM 3919 C C . TRP D 1 46 ? 376.863 61.178 163.865 1.00 43.18 44 TRP D C 1
ATOM 3920 O O . TRP D 1 46 ? 375.832 60.727 163.360 1.00 41.27 44 TRP D O 1
ATOM 3931 N N . SER D 1 47 ? 377.867 60.426 164.280 1.00 40.14 45 SER D N 1
ATOM 3932 C CA . SER D 1 47 ? 377.889 58.978 164.200 1.00 42.37 45 SER D CA 1
ATOM 3933 C C . SER D 1 47 ? 378.249 58.458 165.578 1.00 40.99 45 SER D C 1
ATOM 3934 O O . SER D 1 47 ? 378.867 59.161 166.382 1.00 43.70 45 SER D O 1
ATOM 3937 N N . LEU D 1 48 ? 377.860 57.218 165.854 1.00 37.75 46 LEU D N 1
ATOM 3938 C CA . LEU D 1 48 ? 378.068 56.684 167.188 1.00 44.56 46 LEU D CA 1
ATOM 3939 C C . LEU D 1 48 ? 378.222 55.176 167.111 1.00 45.06 46 LEU D C 1
ATOM 3940 O O . LEU D 1 48 ? 377.390 54.505 166.501 1.00 38.63 46 LEU D O 1
ATOM 3945 N N . GLU D 1 49 ? 379.288 54.647 167.723 1.00 38.17 47 GLU D N 1
ATOM 3946 C CA . GLU D 1 49 ? 379.500 53.203 167.757 1.00 44.79 47 GLU D CA 1
ATOM 3947 C C . GLU D 1 49 ? 379.769 52.653 169.160 1.00 50.47 47 GLU D C 1
ATOM 3948 O O . GLU D 1 49 ? 380.163 51.486 169.283 1.00 46.64 47 GLU D O 1
ATOM 3954 N N . LYS D 1 50 ? 379.549 53.446 170.212 1.00 46.41 48 LYS D N 1
ATOM 3955 C CA . LYS D 1 50 ? 379.681 53.007 171.599 1.00 51.96 48 LYS D CA 1
ATOM 3956 C C . LYS D 1 50 ? 378.408 53.375 172.339 1.00 45.26 48 LYS D C 1
ATOM 3957 O O . LYS D 1 50 ? 378.062 54.558 172.410 1.00 49.92 48 LYS D O 1
ATOM 3963 N N . PHE D 1 51 ? 377.742 52.385 172.939 1.00 43.77 49 PHE D N 1
ATOM 3964 C CA . PHE D 1 51 ? 376.385 52.569 173.431 1.00 43.48 49 PHE D CA 1
ATOM 3965 C C . PHE D 1 51 ? 376.288 52.295 174.925 1.00 47.07 49 PHE D C 1
ATOM 3966 O O . PHE D 1 51 ? 377.062 51.514 175.489 1.00 39.78 49 PHE D O 1
ATOM 3974 N N . SER D 1 52 ? 375.318 52.950 175.555 1.00 41.62 50 SER D N 1
ATOM 3975 C CA . SER D 1 52 ? 375.040 52.716 176.960 1.00 44.47 50 SER D CA 1
ATOM 3976 C C . SER D 1 52 ? 374.327 51.379 177.134 1.00 45.57 50 SER D C 1
ATOM 3977 O O . SER D 1 52 ? 373.867 50.757 176.169 1.00 43.21 50 SER D O 1
ATOM 3980 N N . ASP D 1 53 ? 374.271 50.924 178.391 1.00 44.07 51 ASP D N 1
ATOM 3981 C CA . ASP D 1 53 ? 373.469 49.753 178.732 1.00 47.20 51 ASP D CA 1
ATOM 3982 C C . ASP D 1 53 ? 372.019 49.943 178.311 1.00 40.41 51 ASP D C 1
ATOM 3983 O O . ASP D 1 53 ? 371.365 48.996 177.863 1.00 42.18 51 ASP D O 1
ATOM 3988 N N . LEU D 1 54 ? 371.482 51.147 178.505 1.00 43.64 52 LEU D N 1
ATOM 3989 C CA . LEU D 1 54 ? 370.077 51.387 178.178 1.00 38.48 52 LEU D CA 1
ATOM 3990 C C . LEU D 1 54 ? 369.823 51.199 176.688 1.00 41.41 52 LEU D C 1
ATOM 3991 O O . LEU D 1 54 ? 368.932 50.442 176.287 1.00 43.50 52 LEU D O 1
ATOM 3996 N N . THR D 1 55 ? 370.599 51.892 175.854 1.00 42.92 53 THR D N 1
ATOM 3997 C CA . THR D 1 55 ? 370.457 51.764 174.404 1.00 40.89 53 THR D CA 1
ATOM 3998 C C . THR D 1 55 ? 370.561 50.310 173.975 1.00 40.88 53 THR D C 1
ATOM 3999 O O . THR D 1 55 ? 369.738 49.817 173.198 1.00 43.45 53 THR D O 1
ATOM 4003 N N . ARG D 1 56 ? 371.543 49.592 174.524 1.00 39.50 54 ARG D N 1
ATOM 4004 C CA . ARG D 1 56 ? 371.787 48.216 174.109 1.00 42.49 54 ARG D CA 1
ATOM 4005 C C . ARG D 1 56 ? 370.684 47.278 174.575 1.00 41.10 54 ARG D C 1
ATOM 4006 O O . ARG D 1 56 ? 370.448 46.242 173.943 1.00 48.21 54 ARG D O 1
ATOM 4014 N N . SER D 1 57 ? 370.014 47.597 175.682 1.00 42.53 55 SER D N 1
ATOM 4015 C CA . SER D 1 57 ? 368.865 46.785 176.057 1.00 43.66 55 SER D CA 1
ATOM 4016 C C . SER D 1 57 ? 367.675 47.050 175.141 1.00 40.20 55 SER D C 1
ATOM 4017 O O . SER D 1 57 ? 366.883 46.136 174.886 1.00 40.08 55 SER D O 1
ATOM 4020 N N . ARG D 1 58 ? 367.533 48.277 174.628 1.00 38.03 56 ARG D N 1
ATOM 4021 C CA . ARG D 1 58 ? 366.415 48.555 173.721 1.00 45.59 56 ARG D CA 1
ATOM 4022 C C . ARG D 1 58 ? 366.688 48.042 172.314 1.00 44.61 56 ARG D C 1
ATOM 4023 O O . ARG D 1 58 ? 365.753 47.652 171.616 1.00 40.01 56 ARG D O 1
ATOM 4031 N N . LEU D 1 59 ? 367.953 48.049 171.881 1.00 43.31 57 LEU D N 1
ATOM 4032 C CA . LEU D 1 59 ? 368.343 47.612 170.539 1.00 43.96 57 LEU D CA 1
ATOM 4033 C C . LEU D 1 59 ? 369.470 46.595 170.679 1.00 47.27 57 LEU D C 1
ATOM 4034 O O . LEU D 1 59 ? 370.649 46.932 170.506 1.00 46.65 57 LEU D O 1
ATOM 4039 N N . PRO D 1 60 ? 369.146 45.345 171.017 1.00 48.12 58 PRO D N 1
ATOM 4040 C CA . PRO D 1 60 ? 370.198 44.339 171.208 1.00 49.82 58 PRO D CA 1
ATOM 4041 C C . PRO D 1 60 ? 371.021 44.140 169.942 1.00 49.56 58 PRO D C 1
ATOM 4042 O O . PRO D 1 60 ? 370.490 44.096 168.831 1.00 51.09 58 PRO D O 1
ATOM 4046 N N . GLY D 1 61 ? 372.337 44.032 170.120 1.00 49.78 59 GLY D N 1
ATOM 4047 C CA . GLY D 1 61 ? 373.232 43.795 169.007 1.00 48.36 59 GLY D CA 1
ATOM 4048 C C . GLY D 1 61 ? 373.525 44.998 168.139 1.00 50.87 59 GLY D C 1
ATOM 4049 O O . GLY D 1 61 ? 374.151 44.836 167.084 1.00 48.80 59 GLY D O 1
ATOM 4050 N N . ILE D 1 62 ? 373.101 46.198 168.545 1.00 51.02 60 ILE D N 1
ATOM 4051 C CA . ILE D 1 62 ? 373.351 47.390 167.744 1.00 48.34 60 ILE D CA 1
ATOM 4052 C C . ILE D 1 62 ? 374.853 47.619 167.589 1.00 49.48 60 ILE D C 1
ATOM 4053 O O . ILE D 1 62 ? 375.630 47.507 168.550 1.00 43.28 60 ILE D O 1
ATOM 4058 N N . THR D 1 63 ? 375.272 47.942 166.361 1.00 44.89 61 THR D N 1
ATOM 4059 C CA . THR D 1 63 ? 376.677 48.199 166.080 1.00 45.46 61 THR D CA 1
ATOM 4060 C C . THR D 1 63 ? 376.981 49.638 165.694 1.00 45.42 61 THR D C 1
ATOM 4061 O O . THR D 1 63 ? 378.044 50.142 166.065 1.00 40.73 61 THR D O 1
ATOM 4065 N N . ARG D 1 64 ? 376.070 50.328 165.003 1.00 40.84 62 ARG D N 1
ATOM 4066 C CA . ARG D 1 64 ? 376.343 51.696 164.588 1.00 40.31 62 ARG D CA 1
ATOM 4067 C C . ARG D 1 64 ? 375.029 52.450 164.425 1.00 36.57 62 ARG D C 1
ATOM 4068 O O . ARG D 1 64 ? 374.020 51.887 164.001 1.00 37.57 62 ARG D O 1
ATOM 4076 N N . LEU D 1 65 ? 375.065 53.737 164.762 1.00 38.18 63 LEU D N 1
ATOM 4077 C CA . LEU D 1 65 ? 373.906 54.616 164.767 1.00 36.71 63 LEU D CA 1
ATOM 4078 C C . LEU D 1 65 ? 374.341 55.938 164.155 1.00 40.13 63 LEU D C 1
ATOM 4079 O O . LEU D 1 65 ? 375.402 56.458 164.509 1.00 37.22 63 LEU D O 1
ATOM 4084 N N . VAL D 1 66 ? 373.551 56.472 163.229 1.00 35.32 64 VAL D N 1
ATOM 4085 C CA . VAL D 1 66 ? 373.889 57.722 162.556 1.00 37.47 64 VAL D CA 1
ATOM 4086 C C . VAL D 1 66 ? 372.670 58.638 162.589 1.00 37.98 64 VAL D C 1
ATOM 4087 O O . VAL D 1 66 ? 371.559 58.210 162.261 1.00 36.28 64 VAL D O 1
ATOM 4091 N N . GLU D 1 67 ? 372.870 59.894 162.984 1.00 40.94 65 GLU D N 1
ATOM 4092 C CA . GLU D 1 67 ? 371.810 60.892 162.903 1.00 37.94 65 GLU D CA 1
ATOM 4093 C C . GLU D 1 67 ? 371.947 61.649 161.591 1.00 41.40 65 GLU D C 1
ATOM 4094 O O . GLU D 1 67 ? 372.949 62.343 161.377 1.00 39.96 65 GLU D O 1
ATOM 4100 N N . LEU D 1 68 ? 370.949 61.492 160.716 1.00 39.10 66 LEU D N 1
ATOM 4101 C CA . LEU D 1 68 ? 370.825 62.239 159.474 1.00 41.33 66 LEU D CA 1
ATOM 4102 C C . LEU D 1 68 ? 369.894 63.423 159.675 1.00 42.03 66 LEU D C 1
ATOM 4103 O O . LEU D 1 68 ? 368.996 63.386 160.516 1.00 45.21 66 LEU D O 1
ATOM 4108 N N . ALA D 1 69 ? 370.112 64.481 158.901 1.00 43.58 67 ALA D N 1
ATOM 4109 C CA . ALA D 1 69 ? 369.233 65.646 158.942 1.00 45.62 67 ALA D CA 1
ATOM 4110 C C . ALA D 1 69 ? 368.817 66.031 157.529 1.00 46.75 67 ALA D C 1
ATOM 4111 O O . ALA D 1 69 ? 369.669 66.211 156.653 1.00 41.48 67 ALA D O 1
ATOM 4113 N N . ALA D 1 70 ? 367.512 66.166 157.312 1.00 44.42 68 ALA D N 1
ATOM 4114 C CA . ALA D 1 70 ? 367.019 66.706 156.056 1.00 46.36 68 ALA D CA 1
ATOM 4115 C C . ALA D 1 70 ? 365.726 67.452 156.332 1.00 44.52 68 ALA D C 1
ATOM 4116 O O . ALA D 1 70 ? 364.973 67.100 157.248 1.00 40.78 68 ALA D O 1
ATOM 4118 N N . GLY D 1 71 ? 365.467 68.474 155.518 1.00 49.76 69 GLY D N 1
ATOM 4119 C CA . GLY D 1 71 ? 364.299 69.310 155.753 1.00 49.12 69 GLY D CA 1
ATOM 4120 C C . GLY D 1 71 ? 364.330 69.784 157.189 1.00 51.42 69 GLY D C 1
ATOM 4121 O O . GLY D 1 71 ? 365.350 70.285 157.671 1.00 48.71 69 GLY D O 1
ATOM 4122 N N . ASP D 1 72 ? 363.222 69.582 157.905 1.00 48.32 70 ASP D N 1
ATOM 4123 C CA . ASP D 1 72 ? 363.166 69.874 159.333 1.00 50.29 70 ASP D CA 1
ATOM 4124 C C . ASP D 1 72 ? 363.099 68.600 160.172 1.00 44.72 70 ASP D C 1
ATOM 4125 O O . ASP D 1 72 ? 362.492 68.588 161.242 1.00 48.17 70 ASP D O 1
ATOM 4130 N N . LEU D 1 73 ? 363.739 67.529 159.714 1.00 44.91 71 LEU D N 1
ATOM 4131 C CA . LEU D 1 73 ? 363.578 66.209 160.309 1.00 42.70 71 LEU D CA 1
ATOM 4132 C C . LEU D 1 73 ? 364.928 65.606 160.677 1.00 44.02 71 LEU D C 1
ATOM 4133 O O . LEU D 1 73 ? 365.911 65.765 159.944 1.00 42.33 71 LEU D O 1
ATOM 4138 N N . ARG D 1 74 ? 364.960 64.900 161.808 1.00 39.55 72 ARG D N 1
ATOM 4139 C CA . ARG D 1 74 ? 366.113 64.124 162.254 1.00 42.06 72 ARG D CA 1
ATOM 4140 C C . ARG D 1 74 ? 365.776 62.643 162.129 1.00 40.91 72 ARG D C 1
ATOM 4141 O O . ARG D 1 74 ? 364.783 62.181 162.701 1.00 40.32 72 ARG D O 1
ATOM 4149 N N . ILE D 1 75 ? 366.597 61.900 161.395 1.00 36.01 73 ILE D N 1
ATOM 4150 C CA . ILE D 1 75 ? 366.402 60.464 161.218 1.00 36.14 73 ILE D CA 1
ATOM 4151 C C . ILE D 1 75 ? 367.619 59.755 161.798 1.00 38.28 73 ILE D C 1
ATOM 4152 O O . ILE D 1 75 ? 368.751 60.029 161.386 1.00 39.12 73 ILE D O 1
ATOM 4157 N N . HIS D 1 76 ? 367.385 58.834 162.732 1.00 38.08 74 HIS D N 1
ATOM 4158 C CA . HIS D 1 76 ? 368.446 58.030 163.344 1.00 36.07 74 HIS D CA 1
ATOM 4159 C C . HIS D 1 76 ? 368.422 56.654 162.692 1.00 36.65 74 HIS D C 1
ATOM 4160 O O . HIS D 1 76 ? 367.506 55.861 162.926 1.00 40.82 74 HIS D O 1
ATOM 4167 N N . VAL D 1 77 ? 369.400 56.388 161.840 1.00 36.08 75 VAL D N 1
ATOM 4168 C CA . VAL D 1 77 ? 369.492 55.127 161.114 1.00 38.91 75 VAL D CA 1
ATOM 4169 C C . VAL D 1 77 ? 370.483 54.240 161.850 1.00 34.22 75 VAL D C 1
ATOM 4170 O O . VAL D 1 77 ? 371.593 54.679 162.156 1.00 35.95 75 VAL D O 1
ATOM 4174 N N . PHE D 1 78 ? 370.100 52.994 162.119 1.00 33.91 76 PHE D N 1
ATOM 4175 C CA . PHE D 1 78 ? 370.991 52.106 162.850 1.00 36.49 76 PHE D CA 1
ATOM 4176 C C . PHE D 1 78 ? 370.808 50.685 162.361 1.00 36.17 76 PHE D C 1
ATOM 4177 O O . PHE D 1 78 ? 369.786 50.337 161.772 1.00 34.09 76 PHE D O 1
ATOM 4185 N N . GLU D 1 79 ? 371.815 49.861 162.628 1.00 34.61 77 GLU D N 1
ATOM 4186 C CA . GLU D 1 79 ? 371.810 48.457 162.253 1.00 40.19 77 GLU D CA 1
ATOM 4187 C C . GLU D 1 79 ? 372.158 47.608 163.468 1.00 42.41 77 GLU D C 1
ATOM 4188 O O . GLU D 1 79 ? 372.960 48.010 164.312 1.00 42.73 77 GLU D O 1
ATOM 4194 N N . ARG D 1 80 ? 371.558 46.419 163.537 1.00 48.06 78 ARG D N 1
ATOM 4195 C CA . ARG D 1 80 ? 371.837 45.501 164.631 1.00 54.49 78 ARG D CA 1
ATOM 4196 C C . ARG D 1 80 ? 372.523 44.250 164.078 1.00 59.32 78 ARG D C 1
ATOM 4197 O O . ARG D 1 80 ? 373.531 44.358 163.373 1.00 60.21 78 ARG D O 1
ATOM 4205 N N . ALA D 1 81 ? 371.986 43.074 164.387 1.00 67.82 79 ALA D N 1
ATOM 4206 C CA . ALA D 1 81 ? 372.609 41.832 163.951 1.00 70.65 79 ALA D CA 1
ATOM 4207 C C . ALA D 1 81 ? 372.418 41.632 162.457 1.00 67.93 79 ALA D C 1
ATOM 4208 O O . ALA D 1 81 ? 373.379 41.372 161.731 1.00 74.85 79 ALA D O 1
ATOM 4210 N N . PRO D 1 88 ? 360.026 43.567 156.156 1.00 56.91 86 PRO D N 1
ATOM 4211 C CA . PRO D 1 88 ? 358.883 44.027 156.952 1.00 65.68 86 PRO D CA 1
ATOM 4212 C C . PRO D 1 88 ? 357.695 43.080 156.858 1.00 64.90 86 PRO D C 1
ATOM 4213 O O . PRO D 1 88 ? 357.539 42.399 155.844 1.00 62.94 86 PRO D O 1
ATOM 4217 N N . VAL D 1 89 ? 356.887 43.031 157.913 1.00 64.83 87 VAL D N 1
ATOM 4218 C CA . VAL D 1 89 ? 355.604 42.333 157.914 1.00 69.90 87 VAL D CA 1
ATOM 4219 C C . VAL D 1 89 ? 354.505 43.382 158.074 1.00 68.31 87 VAL D C 1
ATOM 4220 O O . VAL D 1 89 ? 354.617 44.288 158.912 1.00 60.97 87 VAL D O 1
ATOM 4224 N N . ALA D 1 90 ? 353.449 43.259 157.267 1.00 61.21 88 ALA D N 1
ATOM 4225 C CA . ALA D 1 90 ? 352.559 44.377 156.974 1.00 63.16 88 ALA D CA 1
ATOM 4226 C C . ALA D 1 90 ? 351.425 44.561 157.973 1.00 57.92 88 ALA D C 1
ATOM 4227 O O . ALA D 1 90 ? 350.966 45.692 158.167 1.00 56.40 88 ALA D O 1
ATOM 4229 N N . GLU D 1 91 ? 350.935 43.491 158.590 1.00 60.72 89 GLU D N 1
ATOM 4230 C CA . GLU D 1 91 ? 349.707 43.578 159.370 1.00 65.22 89 GLU D CA 1
ATOM 4231 C C . GLU D 1 91 ? 349.941 43.727 160.872 1.00 59.41 89 GLU D C 1
ATOM 4232 O O . GLU D 1 91 ? 348.997 44.058 161.599 1.00 60.23 89 GLU D O 1
ATOM 4238 N N . VAL D 1 92 ? 351.159 43.516 161.357 1.00 58.77 90 VAL D N 1
ATOM 4239 C CA . VAL D 1 92 ? 351.421 43.668 162.787 1.00 54.46 90 VAL D CA 1
ATOM 4240 C C . VAL D 1 92 ? 351.366 45.152 163.134 1.00 49.26 90 VAL D C 1
ATOM 4241 O O . VAL D 1 92 ? 351.537 46.002 162.247 1.00 46.66 90 VAL D O 1
ATOM 4245 N N . PRO D 1 93 ? 351.097 45.512 164.390 1.00 49.45 91 PRO D N 1
ATOM 4246 C CA . PRO D 1 93 ? 351.122 46.928 164.763 1.00 47.33 91 PRO D CA 1
ATOM 4247 C C . PRO D 1 93 ? 352.494 47.514 164.481 1.00 44.16 91 PRO D C 1
ATOM 4248 O O . PRO D 1 93 ? 353.510 46.831 164.606 1.00 46.54 91 PRO D O 1
ATOM 4252 N N . GLN D 1 94 ? 352.524 48.791 164.092 1.00 43.48 92 GLN D N 1
ATOM 4253 C CA . GLN D 1 94 ? 353.790 49.383 163.661 1.00 41.16 92 GLN D CA 1
ATOM 4254 C C . GLN D 1 94 ? 353.635 50.879 163.422 1.00 39.41 92 GLN D C 1
ATOM 4255 O O . GLN D 1 94 ? 352.529 51.380 163.182 1.00 39.69 92 GLN D O 1
ATOM 4261 N N . PHE D 1 95 ? 354.771 51.580 163.468 1.00 36.08 93 PHE D N 1
ATOM 4262 C CA . PHE D 1 95 ? 354.868 52.902 162.863 1.00 36.50 93 PHE D CA 1
ATOM 4263 C C . PHE D 1 95 ? 354.901 52.696 161.350 1.00 35.35 93 PHE D C 1
ATOM 4264 O O . PHE D 1 95 ? 355.915 52.261 160.799 1.00 37.21 93 PHE D O 1
ATOM 4272 N N . GLN D 1 96 ? 353.790 52.982 160.674 1.00 34.47 94 GLN D N 1
ATOM 4273 C CA . GLN D 1 96 ? 353.579 52.436 159.339 1.00 36.91 94 GLN D CA 1
ATOM 4274 C C . GLN D 1 96 ? 354.149 53.305 158.229 1.00 34.43 94 GLN D C 1
ATOM 4275 O O . GLN D 1 96 ? 354.577 52.780 157.195 1.00 34.78 94 GLN D O 1
ATOM 4281 N N . HIS D 1 97 ? 354.142 54.619 158.389 1.00 34.06 95 HIS D N 1
ATOM 4282 C CA . HIS D 1 97 ? 354.638 55.464 157.322 1.00 31.73 95 HIS D CA 1
ATOM 4283 C C . HIS D 1 97 ? 354.933 56.829 157.904 1.00 35.08 95 HIS D C 1
ATOM 4284 O O . HIS D 1 97 ? 354.473 57.182 158.993 1.00 34.08 95 HIS D O 1
ATOM 4291 N N . LEU D 1 98 ? 355.739 57.576 157.173 1.00 30.74 96 LEU D N 1
ATOM 4292 C CA . LEU D 1 98 ? 356.070 58.941 157.515 1.00 30.01 96 LEU D CA 1
ATOM 4293 C C . LEU D 1 98 ? 355.611 59.810 156.364 1.00 34.84 96 LEU D C 1
ATOM 4294 O O . LEU D 1 98 ? 355.827 59.463 155.200 1.00 37.68 96 LEU D O 1
ATOM 4299 N N . CYS D 1 99 ? 354.978 60.932 156.678 1.00 34.27 97 CYS D N 1
ATOM 4300 C CA . CYS D 1 99 ? 354.472 61.828 155.647 1.00 32.12 97 CYS D CA 1
ATOM 4301 C C . CYS D 1 99 ? 355.227 63.143 155.693 1.00 33.99 97 CYS D C 1
ATOM 4302 O O . CYS D 1 99 ? 355.375 63.745 156.762 1.00 36.28 97 CYS D O 1
ATOM 4305 N N . LEU D 1 100 ? 355.689 63.587 154.536 1.00 29.50 98 LEU D N 1
ATOM 4306 C CA . LEU D 1 100 ? 356.428 64.829 154.405 1.00 34.68 98 LEU D CA 1
ATOM 4307 C C . LEU D 1 100 ? 355.647 65.761 153.489 1.00 39.02 98 LEU D C 1
ATOM 4308 O O . LEU D 1 100 ? 355.239 65.355 152.394 1.00 34.97 98 LEU D O 1
ATOM 4313 N N . ALA D 1 101 ? 355.461 67.006 153.933 1.00 37.75 99 ALA D N 1
ATOM 4314 C CA . ALA D 1 101 ? 354.781 68.032 153.154 1.00 41.50 99 ALA D CA 1
ATOM 4315 C C . ALA D 1 101 ? 355.751 68.738 152.216 1.00 40.82 99 ALA D C 1
ATOM 4316 O O . ALA D 1 101 ? 356.869 69.091 152.614 1.00 45.36 99 ALA D O 1
ATOM 4318 N N . THR D 1 102 ? 355.323 68.935 150.967 1.00 40.28 100 THR D N 1
ATOM 4319 C CA . THR D 1 102 ? 356.085 69.664 149.968 1.00 35.99 100 THR D CA 1
ATOM 4320 C C . THR D 1 102 ? 355.587 71.105 149.870 1.00 43.58 100 THR D C 1
ATOM 4321 O O . THR D 1 102 ? 354.627 71.508 150.533 1.00 44.71 100 THR D O 1
ATOM 4325 N N . ARG D 1 103 ? 356.256 71.895 149.027 1.00 46.24 101 ARG D N 1
ATOM 4326 C CA . ARG D 1 103 ? 355.928 73.307 148.879 1.00 50.62 101 ARG D CA 1
ATOM 4327 C C . ARG D 1 103 ? 355.232 73.659 147.570 1.00 50.74 101 ARG D C 1
ATOM 4328 O O . ARG D 1 103 ? 354.683 74.759 147.463 1.00 51.59 101 ARG D O 1
ATOM 4336 N N . SER D 1 104 ? 355.230 72.766 146.585 1.00 47.27 102 SER D N 1
ATOM 4337 C CA . SER D 1 104 ? 354.590 73.042 145.306 1.00 48.67 102 SER D CA 1
ATOM 4338 C C . SER D 1 104 ? 354.237 71.720 144.639 1.00 46.48 102 SER D C 1
ATOM 4339 O O . SER D 1 104 ? 354.777 70.665 145.006 1.00 39.95 102 SER D O 1
ATOM 4342 N N . PRO D 1 105 ? 353.346 71.744 143.648 1.00 44.76 103 PRO D N 1
ATOM 4343 C CA . PRO D 1 105 ? 353.175 70.557 142.793 1.00 42.04 103 PRO D CA 1
ATOM 4344 C C . PRO D 1 105 ? 354.430 70.172 142.044 1.00 41.19 103 PRO D C 1
ATOM 4345 O O . PRO D 1 105 ? 354.653 68.981 141.792 1.00 42.64 103 PRO D O 1
ATOM 4349 N N . GLU D 1 106 ? 355.237 71.152 141.637 1.00 42.58 104 GLU D N 1
ATOM 4350 C CA . GLU D 1 106 ? 356.476 70.855 140.927 1.00 44.32 104 GLU D CA 1
ATOM 4351 C C . GLU D 1 106 ? 357.429 70.046 141.800 1.00 45.60 104 GLU D C 1
ATOM 4352 O O . GLU D 1 106 ? 358.102 69.127 141.320 1.00 42.22 104 GLU D O 1
ATOM 4358 N N . GLU D 1 107 ? 357.488 70.364 143.090 1.00 41.84 105 GLU D N 1
ATOM 4359 C CA . GLU D 1 107 ? 358.315 69.562 143.984 1.00 46.73 105 GLU D CA 1
ATOM 4360 C C . GLU D 1 107 ? 357.801 68.134 144.077 1.00 44.03 105 GLU D C 1
ATOM 4361 O O . GLU D 1 107 ? 358.601 67.197 144.197 1.00 42.41 105 GLU D O 1
ATOM 4367 N N . MET D 1 108 ? 356.478 67.943 144.015 1.00 38.87 106 MET D N 1
ATOM 4368 C CA . MET D 1 108 ? 355.937 66.589 144.059 1.00 37.61 106 MET D CA 1
ATOM 4369 C C . MET D 1 108 ? 356.491 65.767 142.908 1.00 41.94 106 MET D C 1
ATOM 4370 O O . MET D 1 108 ? 356.978 64.647 143.109 1.00 40.36 106 MET D O 1
ATOM 4375 N N . THR D 1 109 ? 356.451 66.326 141.690 1.00 39.98 107 THR D N 1
ATOM 4376 C CA . THR D 1 109 ? 356.999 65.627 140.534 1.00 41.34 107 THR D CA 1
ATOM 4377 C C . THR D 1 109 ? 358.501 65.399 140.691 1.00 37.46 107 THR D C 1
ATOM 4378 O O . THR D 1 109 ? 359.015 64.341 140.309 1.00 39.70 107 THR D O 1
ATOM 4382 N N . GLU D 1 110 ? 359.215 66.378 141.261 1.00 40.01 108 GLU D N 1
ATOM 4383 C CA . GLU D 1 110 ? 360.650 66.229 141.513 1.00 42.88 108 GLU D CA 1
ATOM 4384 C C . GLU D 1 110 ? 360.938 65.019 142.398 1.00 44.03 108 GLU D C 1
ATOM 4385 O O . GLU D 1 110 ? 361.849 64.235 142.117 1.00 38.65 108 GLU D O 1
ATOM 4391 N N . TRP D 1 111 ? 360.186 64.869 143.494 1.00 41.90 109 TRP D N 1
ATOM 4392 C CA . TRP D 1 111 ? 360.407 63.733 144.384 1.00 40.28 109 TRP D CA 1
ATOM 4393 C C . TRP D 1 111 ? 360.182 62.411 143.660 1.00 39.24 109 TRP D C 1
ATOM 4394 O O . TRP D 1 111 ? 360.948 61.457 143.841 1.00 38.09 109 TRP D O 1
ATOM 4405 N N . ARG D 1 112 ? 359.121 62.326 142.862 1.00 36.05 110 ARG D N 1
ATOM 4406 C CA . ARG D 1 112 ? 358.841 61.086 142.148 1.00 38.38 110 ARG D CA 1
ATOM 4407 C C . ARG D 1 112 ? 359.928 60.810 141.117 1.00 41.99 110 ARG D C 1
ATOM 4408 O O . ARG D 1 112 ? 360.373 59.666 140.963 1.00 39.68 110 ARG D O 1
ATOM 4416 N N . ASP D 1 113 ? 360.376 61.854 140.416 1.00 38.49 111 ASP D N 1
ATOM 4417 C CA . ASP D 1 113 ? 361.397 61.671 139.397 1.00 40.06 111 ASP D CA 1
ATOM 4418 C C . ASP D 1 113 ? 362.713 61.248 140.027 1.00 38.50 111 ASP D C 1
ATOM 4419 O O . ASP D 1 113 ? 363.404 60.362 139.511 1.00 41.88 111 ASP D O 1
ATOM 4424 N N . ARG D 1 114 ? 363.067 61.872 141.152 1.00 38.55 112 ARG D N 1
ATOM 4425 C CA . ARG D 1 114 ? 364.316 61.531 141.820 1.00 37.24 112 ARG D CA 1
ATOM 4426 C C . ARG D 1 114 ? 364.298 60.089 142.310 1.00 39.46 112 ARG D C 1
ATOM 4427 O O . ARG D 1 114 ? 365.326 59.398 142.264 1.00 41.03 112 ARG D O 1
ATOM 4435 N N . TRP D 1 115 ? 363.146 59.617 142.800 1.00 38.01 113 TRP D N 1
ATOM 4436 C CA . TRP D 1 115 ? 363.061 58.222 143.223 1.00 39.72 113 TRP D CA 1
ATOM 4437 C C . TRP D 1 115 ? 363.423 57.293 142.071 1.00 42.94 113 TRP D C 1
ATOM 4438 O O . TRP D 1 115 ? 364.240 56.372 142.216 1.00 35.14 113 TRP D O 1
ATOM 4449 N N . LEU D 1 116 ? 362.844 57.549 140.903 1.00 42.21 114 LEU D N 1
ATOM 4450 C CA . LEU D 1 116 ? 363.014 56.646 139.771 1.00 43.40 114 LEU D CA 1
ATOM 4451 C C . LEU D 1 116 ? 364.437 56.676 139.258 1.00 42.13 114 LEU D C 1
ATOM 4452 O O . LEU D 1 116 ? 364.994 55.635 138.900 1.00 46.45 114 LEU D O 1
ATOM 4457 N N . GLU D 1 117 ? 365.037 57.866 139.216 1.00 39.43 115 GLU D N 1
ATOM 4458 C CA . GLU D 1 117 ? 366.419 57.999 138.796 1.00 45.22 115 GLU D CA 1
ATOM 4459 C C . GLU D 1 117 ? 367.354 57.222 139.715 1.00 48.92 115 GLU D C 1
ATOM 4460 O O . GLU D 1 117 ? 368.266 56.532 139.244 1.00 38.75 115 GLU D O 1
ATOM 4466 N N . LEU D 1 118 ? 367.137 57.305 141.032 1.00 41.22 116 LEU D N 1
ATOM 4467 C CA . LEU D 1 118 ? 368.013 56.591 141.951 1.00 42.52 116 LEU D CA 1
ATOM 4468 C C . LEU D 1 118 ? 367.819 55.085 141.832 1.00 40.87 116 LEU D C 1
ATOM 4469 O O . LEU D 1 118 ? 368.794 54.324 141.870 1.00 41.26 116 LEU D O 1
ATOM 4474 N N . TYR D 1 119 ? 366.571 54.642 141.703 1.00 39.00 117 TYR D N 1
ATOM 4475 C CA . TYR D 1 119 ? 366.286 53.227 141.484 1.00 45.71 117 TYR D CA 1
ATOM 4476 C C . TYR D 1 119 ? 366.956 52.727 140.215 1.00 47.51 117 TYR D C 1
ATOM 4477 O O . TYR D 1 119 ? 367.628 51.692 140.222 1.00 46.43 117 TYR D O 1
ATOM 4486 N N . GLU D 1 120 ? 366.777 53.452 139.108 1.00 45.42 118 GLU D N 1
ATOM 4487 C CA . GLU D 1 120 ? 367.305 52.984 137.829 1.00 47.39 118 GLU D CA 1
ATOM 4488 C C . GLU D 1 120 ? 368.816 53.111 137.739 1.00 50.21 118 GLU D C 1
ATOM 4489 O O . GLU D 1 120 ? 369.427 52.505 136.848 1.00 48.72 118 GLU D O 1
ATOM 4495 N N . SER D 1 121 ? 369.439 53.889 138.628 1.00 50.14 119 SER D N 1
ATOM 4496 C CA . SER D 1 121 ? 370.890 53.983 138.611 1.00 45.53 119 SER D CA 1
ATOM 4497 C C . SER D 1 121 ? 371.543 52.664 138.990 1.00 52.33 119 SER D C 1
ATOM 4498 O O . SER D 1 121 ? 372.726 52.464 138.693 1.00 50.79 119 SER D O 1
ATOM 4501 N N . GLY D 1 122 ? 370.806 51.764 139.639 1.00 48.10 120 GLY D N 1
ATOM 4502 C CA . GLY D 1 122 ? 371.397 50.508 140.056 1.00 47.55 120 GLY D CA 1
ATOM 4503 C C . GLY D 1 122 ? 372.473 50.632 141.102 1.00 45.50 120 GLY D C 1
ATOM 4504 O O . GLY D 1 122 ? 373.199 49.662 141.342 1.00 52.79 120 GLY D O 1
ATOM 4505 N N . ARG D 1 123 ? 372.618 51.800 141.724 1.00 44.00 121 ARG D N 1
ATOM 4506 C CA . ARG D 1 123 ? 373.566 51.953 142.817 1.00 40.14 121 ARG D CA 1
ATOM 4507 C C . ARG D 1 123 ? 373.048 51.402 144.141 1.00 41.60 121 ARG D C 1
ATOM 4508 O O . ARG D 1 123 ? 373.833 51.280 145.090 1.00 39.51 121 ARG D O 1
ATOM 4516 N N . TYR D 1 124 ? 371.756 51.070 144.236 1.00 41.43 122 TYR D N 1
ATOM 4517 C CA . TYR D 1 124 ? 371.150 50.683 145.499 1.00 37.70 122 TYR D CA 1
ATOM 4518 C C . TYR D 1 124 ? 370.357 49.397 145.336 1.00 41.25 122 TYR D C 1
ATOM 4519 O O . TYR D 1 124 ? 369.942 49.028 144.239 1.00 41.14 122 TYR D O 1
ATOM 4528 N N . THR D 1 125 ? 370.172 48.706 146.454 1.00 40.56 123 THR D N 1
ATOM 4529 C CA . THR D 1 125 ? 369.359 47.505 146.523 1.00 36.56 123 THR D CA 1
ATOM 4530 C C . THR D 1 125 ? 368.098 47.819 147.315 1.00 40.30 123 THR D C 1
ATOM 4531 O O . THR D 1 125 ? 368.140 48.583 148.284 1.00 39.12 123 THR D O 1
ATOM 4535 N N . PHE D 1 126 ? 366.980 47.231 146.897 1.00 35.65 124 PHE D N 1
ATOM 4536 C CA . PHE D 1 126 ? 365.674 47.522 147.479 1.00 39.49 124 PHE D CA 1
ATOM 4537 C C . PHE D 1 126 ? 365.045 46.235 147.983 1.00 40.86 124 PHE D C 1
ATOM 4538 O O . PHE D 1 126 ? 364.975 45.247 147.247 1.00 43.70 124 PHE D O 1
ATOM 4546 N N . VAL D 1 127 ? 364.585 46.249 149.238 1.00 37.10 125 VAL D N 1
ATOM 4547 C CA . VAL D 1 127 ? 363.882 45.088 149.778 1.00 42.92 125 VAL D CA 1
ATOM 4548 C C . VAL D 1 127 ? 362.684 44.721 148.906 1.00 45.12 125 VAL D C 1
ATOM 4549 O O . VAL D 1 127 ? 362.412 43.538 148.667 1.00 47.45 125 VAL D O 1
ATOM 4553 N N . ARG D 1 128 ? 361.947 45.717 148.417 1.00 45.83 126 ARG D N 1
ATOM 4554 C CA . ARG D 1 128 ? 360.788 45.462 147.578 1.00 46.65 126 ARG D CA 1
ATOM 4555 C C . ARG D 1 128 ? 360.934 46.220 146.270 1.00 49.91 126 ARG D C 1
ATOM 4556 O O . ARG D 1 128 ? 361.588 47.267 146.216 1.00 49.83 126 ARG D O 1
ATOM 4564 N N . ASP D 1 129 ? 360.329 45.682 145.206 1.00 51.65 127 ASP D N 1
ATOM 4565 C CA . ASP D 1 129 ? 360.511 46.242 143.874 1.00 54.49 127 ASP D CA 1
ATOM 4566 C C . ASP D 1 129 ? 359.329 47.094 143.427 1.00 56.81 127 ASP D C 1
ATOM 4567 O O . ASP D 1 129 ? 359.179 47.361 142.231 1.00 60.46 127 ASP D O 1
ATOM 4572 N N . GLU D 1 130 ? 358.500 47.543 144.363 1.00 56.68 128 GLU D N 1
ATOM 4573 C CA . GLU D 1 130 ? 357.331 48.345 144.030 1.00 54.51 128 GLU D CA 1
ATOM 4574 C C . GLU D 1 130 ? 357.750 49.784 143.756 1.00 51.06 128 GLU D C 1
ATOM 4575 O O . GLU D 1 130 ? 358.325 50.445 144.627 1.00 46.30 128 GLU D O 1
ATOM 4581 N N . GLY D 1 131 ? 357.457 50.271 142.541 1.00 47.27 129 GLY D N 1
ATOM 4582 C CA . GLY D 1 131 ? 357.768 51.625 142.187 1.00 44.46 129 GLY D CA 1
ATOM 4583 C C . GLY D 1 131 ? 356.814 52.619 142.833 1.00 43.58 129 GLY D C 1
ATOM 4584 O O . GLY D 1 131 ? 355.891 52.248 143.563 1.00 37.98 129 GLY D O 1
ATOM 4585 N N . PRO D 1 132 ? 357.035 53.900 142.563 1.00 44.06 130 PRO D N 1
ATOM 4586 C CA . PRO D 1 132 ? 356.191 54.935 143.166 1.00 40.23 130 PRO D CA 1
ATOM 4587 C C . PRO D 1 132 ? 354.793 54.943 142.578 1.00 45.38 130 PRO D C 1
ATOM 4588 O O . PRO D 1 132 ? 354.561 54.490 141.457 1.00 38.86 130 PRO D O 1
ATOM 4592 N N . THR D 1 133 ? 353.854 55.471 143.355 1.00 40.11 131 THR D N 1
ATOM 4593 C CA . THR D 1 133 ? 352.537 55.739 142.808 1.00 38.44 131 THR D CA 1
ATOM 4594 C C . THR D 1 133 ? 352.590 56.943 141.874 1.00 37.11 131 THR D C 1
ATOM 4595 O O . THR D 1 133 ? 353.586 57.668 141.797 1.00 39.88 131 THR D O 1
ATOM 4599 N N . ASP D 1 134 ? 351.477 57.179 141.186 1.00 45.28 132 ASP D N 1
ATOM 4600 C CA . ASP D 1 134 ? 351.271 58.460 140.537 1.00 43.74 132 ASP D CA 1
ATOM 4601 C C . ASP D 1 134 ? 351.115 59.563 141.580 1.00 42.92 132 ASP D C 1
ATOM 4602 O O . ASP D 1 134 ? 350.876 59.312 142.761 1.00 43.20 132 ASP D O 1
ATOM 4607 N N . ILE D 1 135 ? 351.271 60.802 141.130 1.00 42.33 133 ILE D N 1
ATOM 4608 C CA . ILE D 1 135 ? 350.932 61.958 141.951 1.00 41.54 133 ILE D CA 1
ATOM 4609 C C . ILE D 1 135 ? 349.426 62.159 141.827 1.00 43.70 133 ILE D C 1
ATOM 4610 O O . ILE D 1 135 ? 348.942 62.553 140.765 1.00 45.60 133 ILE D O 1
ATOM 4615 N N . VAL D 1 136 ? 348.675 61.868 142.908 1.00 40.82 134 VAL D N 1
ATOM 4616 C CA . VAL D 1 136 ? 347.215 61.753 142.859 1.00 41.48 134 VAL D CA 1
ATOM 4617 C C . VAL D 1 136 ? 346.553 62.990 143.454 1.00 45.61 134 VAL D C 1
ATOM 4618 O O . VAL D 1 136 ? 347.039 63.562 144.435 1.00 42.26 134 VAL D O 1
ATOM 4622 N N . VAL D 1 137 ? 345.408 63.369 142.881 1.00 38.37 135 VAL D N 1
ATOM 4623 C CA . VAL D 1 137 ? 344.660 64.567 143.239 1.00 42.27 135 VAL D CA 1
ATOM 4624 C C . VAL D 1 137 ? 343.384 64.147 143.959 1.00 44.03 135 VAL D C 1
ATOM 4625 O O . VAL D 1 137 ? 342.604 63.358 143.418 1.00 39.69 135 VAL D O 1
ATOM 4629 N N . ASP D 1 138 ? 343.153 64.687 145.158 1.00 43.51 136 ASP D N 1
ATOM 4630 C CA . ASP D 1 138 ? 341.902 64.424 145.865 1.00 47.44 136 ASP D CA 1
ATOM 4631 C C . ASP D 1 138 ? 340.885 65.515 145.521 1.00 46.54 136 ASP D C 1
ATOM 4632 O O . ASP D 1 138 ? 341.171 66.440 144.758 1.00 45.59 136 ASP D O 1
ATOM 4637 N N . GLU D 1 139 ? 339.688 65.438 146.110 1.00 47.70 137 GLU D N 1
ATOM 4638 C CA . GLU D 1 139 ? 338.624 66.353 145.709 1.00 52.76 137 GLU D CA 1
ATOM 4639 C C . GLU D 1 139 ? 338.942 67.808 146.049 1.00 52.23 137 GLU D C 1
ATOM 4640 O O . GLU D 1 139 ? 338.458 68.710 145.359 1.00 50.18 137 GLU D O 1
ATOM 4646 N N . ASP D 1 140 ? 339.749 68.072 147.082 1.00 46.84 138 ASP D N 1
ATOM 4647 C CA . ASP D 1 140 ? 340.122 69.448 147.398 1.00 47.02 138 ASP D CA 1
ATOM 4648 C C . ASP D 1 140 ? 341.449 69.875 146.769 1.00 52.02 138 ASP D C 1
ATOM 4649 O O . ASP D 1 140 ? 341.933 70.976 147.056 1.00 52.14 138 ASP D O 1
ATOM 4654 N N . GLY D 1 141 ? 342.048 69.047 145.923 1.00 43.99 139 GLY D N 1
ATOM 4655 C CA . GLY D 1 141 ? 343.299 69.421 145.298 1.00 45.60 139 GLY D CA 1
ATOM 4656 C C . GLY D 1 141 ? 344.548 69.056 146.072 1.00 46.85 139 GLY D C 1
ATOM 4657 O O . GLY D 1 141 ? 345.642 69.467 145.669 1.00 44.91 139 GLY D O 1
ATOM 4658 N N . VAL D 1 142 ? 344.422 68.315 147.175 1.00 42.86 140 VAL D N 1
ATOM 4659 C CA . VAL D 1 142 ? 345.599 67.806 147.881 1.00 43.06 140 VAL D CA 1
ATOM 4660 C C . VAL D 1 142 ? 346.266 66.745 147.019 1.00 40.87 140 VAL D C 1
ATOM 4661 O O . VAL D 1 142 ? 345.604 65.850 146.477 1.00 42.44 140 VAL D O 1
ATOM 4665 N N . LEU D 1 143 ? 347.580 66.858 146.859 1.00 41.91 141 LEU D N 1
ATOM 4666 C CA . LEU D 1 143 ? 348.352 65.911 146.070 1.00 38.60 141 LEU D CA 1
ATOM 4667 C C . LEU D 1 143 ? 348.978 64.880 147.004 1.00 42.25 141 LEU D C 1
ATOM 4668 O O . LEU D 1 143 ? 349.469 65.235 148.080 1.00 42.64 141 LEU D O 1
ATOM 4673 N N . SER D 1 144 ? 348.960 63.606 146.594 1.00 39.60 142 SER D N 1
ATOM 4674 C CA . SER D 1 144 ? 349.578 62.528 147.361 1.00 36.91 142 SER D CA 1
ATOM 4675 C C . SER D 1 144 ? 350.521 61.703 146.493 1.00 39.52 142 SER D C 1
ATOM 4676 O O . SER D 1 144 ? 350.290 61.510 145.293 1.00 37.79 142 SER D O 1
ATOM 4679 N N . LEU D 1 145 ? 351.587 61.201 147.125 1.00 40.75 143 LEU D N 1
ATOM 4680 C CA . LEU D 1 145 ? 352.571 60.346 146.467 1.00 35.20 143 LEU D CA 1
ATOM 4681 C C . LEU D 1 145 ? 353.163 59.405 147.507 1.00 36.65 143 LEU D C 1
ATOM 4682 O O . LEU D 1 145 ? 353.586 59.854 148.575 1.00 35.29 143 LEU D O 1
ATOM 4687 N N . TYR D 1 146 ? 353.182 58.111 147.211 1.00 35.33 144 TYR D N 1
ATOM 4688 C CA . TYR D 1 146 ? 353.802 57.131 148.094 1.00 36.56 144 TYR D CA 1
ATOM 4689 C C . TYR D 1 146 ? 355.007 56.507 147.410 1.00 37.26 144 TYR D C 1
ATOM 4690 O O . TYR D 1 146 ? 354.922 56.102 146.243 1.00 37.78 144 TYR D O 1
ATOM 4699 N N . VAL D 1 147 ? 356.128 56.445 148.132 1.00 35.22 145 VAL D N 1
ATOM 4700 C CA . VAL D 1 147 ? 357.312 55.719 147.698 1.00 38.26 145 VAL D CA 1
ATOM 4701 C C . VAL D 1 147 ? 357.779 54.853 148.852 1.00 38.77 145 VAL D C 1
ATOM 4702 O O . VAL D 1 147 ? 357.384 55.048 150.008 1.00 37.13 145 VAL D O 1
ATOM 4706 N N . LEU D 1 148 ? 358.637 53.890 148.526 1.00 38.64 146 LEU D N 1
ATOM 4707 C CA . LEU D 1 148 ? 359.311 53.076 149.535 1.00 37.56 146 LEU D CA 1
ATOM 4708 C C . LEU D 1 148 ? 360.792 53.399 149.569 1.00 35.98 146 LEU D C 1
ATOM 4709 O O . LEU D 1 148 ? 361.414 53.637 148.526 1.00 36.24 146 LEU D O 1
ATOM 4714 N N . ASP D 1 149 ? 361.367 53.383 150.770 1.00 37.58 147 ASP D N 1
ATOM 4715 C CA . ASP D 1 149 ? 362.808 53.490 150.883 1.00 33.02 147 ASP D CA 1
ATOM 4716 C C . ASP D 1 149 ? 363.440 52.138 150.547 1.00 33.66 147 ASP D C 1
ATOM 4717 O O . ASP D 1 149 ? 362.751 51.168 150.209 1.00 36.06 147 ASP D O 1
ATOM 4722 N N . VAL D 1 150 ? 364.774 52.075 150.634 1.00 34.61 148 VAL D N 1
ATOM 4723 C CA . VAL D 1 150 ? 365.505 50.852 150.318 1.00 36.79 148 VAL D CA 1
ATOM 4724 C C . VAL D 1 150 ? 365.159 49.711 151.263 1.00 39.75 148 VAL D C 1
ATOM 4725 O O . VAL D 1 150 ? 365.394 48.541 150.936 1.00 37.81 148 VAL D O 1
ATOM 4729 N N . ASN D 1 151 ? 364.606 50.021 152.433 1.00 34.31 149 ASN D N 1
ATOM 4730 C CA . ASN D 1 151 ? 364.221 49.015 153.405 1.00 35.29 149 ASN D CA 1
ATOM 4731 C C . ASN D 1 151 ? 362.793 48.528 153.213 1.00 40.63 149 ASN D C 1
ATOM 4732 O O . ASN D 1 151 ? 362.346 47.652 153.960 1.00 37.93 149 ASN D O 1
ATOM 4737 N N . GLY D 1 152 ? 362.081 49.055 152.220 1.00 35.02 150 GLY D N 1
ATOM 4738 C CA . GLY D 1 152 ? 360.675 48.747 152.061 1.00 41.32 150 GLY D CA 1
ATOM 4739 C C . GLY D 1 152 ? 359.765 49.531 152.975 1.00 38.14 150 GLY D C 1
ATOM 4740 O O . GLY D 1 152 ? 358.605 49.153 153.142 1.00 38.98 150 GLY D O 1
ATOM 4741 N N . LEU D 1 153 ? 360.253 50.614 153.570 1.00 38.97 151 LEU D N 1
ATOM 4742 C CA . LEU D 1 153 ? 359.445 51.423 154.472 1.00 38.16 151 LEU D CA 1
ATOM 4743 C C . LEU D 1 153 ? 358.812 52.573 153.701 1.00 36.16 151 LEU D C 1
ATOM 4744 O O . LEU D 1 153 ? 359.433 53.147 152.801 1.00 33.41 151 LEU D O 1
ATOM 4749 N N . GLU D 1 154 ? 357.592 52.927 154.088 1.00 33.40 152 GLU D N 1
ATOM 4750 C CA . GLU D 1 154 ? 356.732 53.780 153.270 1.00 37.71 152 GLU D CA 1
ATOM 4751 C C . GLU D 1 154 ? 356.873 55.256 153.633 1.00 36.97 152 GLU D C 1
ATOM 4752 O O . GLU D 1 154 ? 356.741 55.642 154.804 1.00 33.60 152 GLU D O 1
ATOM 4758 N N . TYR D 1 155 ? 357.081 56.084 152.614 1.00 28.40 153 TYR D N 1
ATOM 4759 C CA . TYR D 1 155 ? 357.110 57.531 152.761 1.00 30.72 153 TYR D CA 1
ATOM 4760 C C . TYR D 1 155 ? 355.972 58.143 151.952 1.00 36.12 153 TYR D C 1
ATOM 4761 O O . TYR D 1 155 ? 355.779 57.801 150.782 1.00 34.13 153 TYR D O 1
ATOM 4770 N N . GLU D 1 156 ? 355.246 59.068 152.555 1.00 33.31 154 GLU D N 1
ATOM 4771 C CA . GLU D 1 156 ? 354.169 59.774 151.876 1.00 38.25 154 GLU D CA 1
ATOM 4772 C C . GLU D 1 156 ? 354.614 61.212 151.660 1.00 37.04 154 GLU D C 1
ATOM 4773 O O . GLU D 1 156 ? 355.100 61.865 152.588 1.00 38.87 154 GLU D O 1
ATOM 4779 N N . PHE D 1 157 ? 354.483 61.684 150.435 1.00 34.47 155 PHE D N 1
ATOM 4780 C CA . PHE D 1 157 ? 354.666 63.085 150.118 1.00 35.47 155 PHE D CA 1
ATOM 4781 C C . PHE D 1 157 ? 353.286 63.665 149.829 1.00 35.15 155 PHE D C 1
ATOM 4782 O O . PHE D 1 157 ? 352.453 63.019 149.189 1.00 37.31 155 PHE D O 1
ATOM 4790 N N . THR D 1 158 ? 353.051 64.877 150.306 1.00 34.83 156 THR D N 1
ATOM 4791 C CA . THR D 1 158 ? 351.769 65.521 150.116 1.00 37.03 156 THR D CA 1
ATOM 4792 C C . THR D 1 158 ? 351.991 66.986 149.784 1.00 39.59 156 THR D C 1
ATOM 4793 O O . THR D 1 158 ? 353.015 67.569 150.136 1.00 37.76 156 THR D O 1
ATOM 4797 N N . TYR D 1 159 ? 351.034 67.562 149.061 1.00 42.44 157 TYR D N 1
ATOM 4798 C CA . TYR D 1 159 ? 351.001 68.997 148.818 1.00 42.11 157 TYR D CA 1
ATOM 4799 C C . TYR D 1 159 ? 349.629 69.502 149.227 1.00 45.00 157 TYR D C 1
ATOM 4800 O O . TYR D 1 159 ? 348.612 68.946 148.801 1.00 44.14 157 TYR D O 1
ATOM 4809 N N . LEU D 1 160 ? 349.610 70.520 150.077 1.00 45.49 158 LEU D N 1
ATOM 4810 C CA . LEU D 1 160 ? 348.379 71.068 150.630 1.00 51.62 158 LEU D CA 1
ATOM 4811 C C . LEU D 1 160 ? 348.176 72.463 150.062 1.00 55.54 158 LEU D C 1
ATOM 4812 O O . LEU D 1 160 ? 348.883 73.401 150.468 1.00 55.24 158 LEU D O 1
ATOM 4817 N N . PRO D 1 161 ? 347.246 72.646 149.120 1.00 57.78 159 PRO D N 1
ATOM 4818 C CA . PRO D 1 161 ? 347.169 73.927 148.392 1.00 62.03 159 PRO D CA 1
ATOM 4819 C C . PRO D 1 161 ? 346.944 75.144 149.280 1.00 62.51 159 PRO D C 1
ATOM 4820 O O . PRO D 1 161 ? 347.288 76.256 148.864 1.00 67.12 159 PRO D O 1
ATOM 4824 N N . GLU D 1 162 ? 346.403 74.982 150.482 1.00 61.91 160 GLU D N 1
ATOM 4825 C CA . GLU D 1 162 ? 346.362 76.098 151.426 1.00 70.71 160 GLU D CA 1
ATOM 4826 C C . GLU D 1 162 ? 346.586 75.623 152.863 1.00 75.15 160 GLU D C 1
ATOM 4827 O O . GLU D 1 162 ? 345.717 75.779 153.727 1.00 80.58 160 GLU D O 1
ATOM 4833 N N . HIS E 1 15 ? 419.405 85.520 160.591 1.00 76.16 13 HIS E N 1
ATOM 4834 C CA . HIS E 1 15 ? 419.849 84.241 161.143 1.00 73.91 13 HIS E CA 1
ATOM 4835 C C . HIS E 1 15 ? 419.467 83.076 160.234 1.00 71.35 13 HIS E C 1
ATOM 4836 O O . HIS E 1 15 ? 418.400 83.085 159.618 1.00 72.42 13 HIS E O 1
ATOM 4843 N N . ALA E 1 16 ? 420.344 82.070 160.162 1.00 70.39 14 ALA E N 1
ATOM 4844 C CA . ALA E 1 16 ? 420.081 80.919 159.302 1.00 67.70 14 ALA E CA 1
ATOM 4845 C C . ALA E 1 16 ? 418.819 80.179 159.733 1.00 65.64 14 ALA E C 1
ATOM 4846 O O . ALA E 1 16 ? 418.042 79.719 158.890 1.00 64.39 14 ALA E O 1
ATOM 4848 N N . PHE E 1 17 ? 418.595 80.057 161.038 1.00 58.84 15 PHE E N 1
ATOM 4849 C CA . PHE E 1 17 ? 417.409 79.388 161.544 1.00 57.69 15 PHE E CA 1
ATOM 4850 C C . PHE E 1 17 ? 417.083 79.957 162.914 1.00 60.12 15 PHE E C 1
ATOM 4851 O O . PHE E 1 17 ? 417.905 80.625 163.543 1.00 59.28 15 PHE E O 1
ATOM 4859 N N . ARG E 1 18 ? 415.871 79.665 163.379 1.00 53.12 16 ARG E N 1
ATOM 4860 C CA . ARG E 1 18 ? 415.367 80.169 164.647 1.00 58.19 16 ARG E CA 1
ATOM 4861 C C . ARG E 1 18 ? 414.835 79.002 165.464 1.00 56.14 16 ARG E C 1
ATOM 4862 O O . ARG E 1 18 ? 414.045 78.195 164.961 1.00 51.85 16 ARG E O 1
ATOM 4870 N N . PHE E 1 19 ? 415.270 78.912 166.716 1.00 51.88 17 PHE E N 1
ATOM 4871 C CA . PHE E 1 19 ? 414.687 77.949 167.642 1.00 50.28 17 PHE E CA 1
ATOM 4872 C C . PHE E 1 19 ? 413.178 78.159 167.747 1.00 51.29 17 PHE E C 1
ATOM 4873 O O . PHE E 1 19 ? 412.709 79.296 167.856 1.00 48.97 17 PHE E O 1
ATOM 4881 N N . HIS E 1 20 ? 412.411 77.061 167.705 1.00 49.66 18 HIS E N 1
ATOM 4882 C CA . HIS E 1 20 ? 410.951 77.141 167.665 1.00 47.09 18 HIS E CA 1
ATOM 4883 C C . HIS E 1 20 ? 410.276 76.468 168.850 1.00 45.89 18 HIS E C 1
ATOM 4884 O O . HIS E 1 20 ? 409.422 77.086 169.495 1.00 51.91 18 HIS E O 1
ATOM 4891 N N . HIS E 1 21 ? 410.623 75.218 169.156 1.00 43.31 19 HIS E N 1
ATOM 4892 C CA . HIS E 1 21 ? 410.050 74.532 170.306 1.00 42.64 19 HIS E CA 1
ATOM 4893 C C . HIS E 1 21 ? 410.942 73.364 170.696 1.00 42.82 19 HIS E C 1
ATOM 4894 O O . HIS E 1 21 ? 411.759 72.880 169.903 1.00 39.95 19 HIS E O 1
ATOM 4901 N N . ILE E 1 22 ? 410.792 72.942 171.948 1.00 37.31 20 ILE E N 1
ATOM 4902 C CA . ILE E 1 22 ? 411.419 71.725 172.435 1.00 39.83 20 ILE E CA 1
ATOM 4903 C C . ILE E 1 22 ? 410.294 70.803 172.864 1.00 40.62 20 ILE E C 1
ATOM 4904 O O . ILE E 1 22 ? 409.228 71.262 173.286 1.00 43.60 20 ILE E O 1
ATOM 4909 N N . GLY E 1 23 ? 410.505 69.500 172.694 1.00 37.91 21 GLY E N 1
ATOM 4910 C CA . GLY E 1 23 ? 409.486 68.508 172.992 1.00 40.41 21 GLY E CA 1
ATOM 4911 C C . GLY E 1 23 ? 409.789 67.807 174.313 1.00 41.48 21 GLY E C 1
ATOM 4912 O O . GLY E 1 23 ? 410.882 67.279 174.503 1.00 40.54 21 GLY E O 1
ATOM 4913 N N . VAL E 1 24 ? 408.805 67.820 175.208 1.00 38.40 22 VAL E N 1
ATOM 4914 C CA . VAL E 1 24 ? 408.917 67.153 176.504 1.00 43.69 22 VAL E CA 1
ATOM 4915 C C . VAL E 1 24 ? 407.989 65.943 176.508 1.00 41.31 22 VAL E C 1
ATOM 4916 O O . VAL E 1 24 ? 406.768 66.087 176.409 1.00 43.95 22 VAL E O 1
ATOM 4920 N N . GLN E 1 25 ? 408.569 64.757 176.648 1.00 43.94 23 GLN E N 1
ATOM 4921 C CA . GLN E 1 25 ? 407.819 63.514 176.722 1.00 45.25 23 GLN E CA 1
ATOM 4922 C C . GLN E 1 25 ? 407.596 63.164 178.188 1.00 48.54 23 GLN E C 1
ATOM 4923 O O . GLN E 1 25 ? 408.543 63.163 178.975 1.00 46.16 23 GLN E O 1
ATOM 4929 N N . THR E 1 26 ? 406.346 62.886 178.549 1.00 52.78 24 THR E N 1
ATOM 4930 C CA . THR E 1 26 ? 405.963 62.585 179.920 1.00 52.44 24 THR E CA 1
ATOM 4931 C C . THR E 1 26 ? 405.081 61.347 179.955 1.00 54.77 24 THR E C 1
ATOM 4932 O O . THR E 1 26 ? 404.396 61.021 178.980 1.00 52.83 24 THR E O 1
ATOM 4936 N N . SER E 1 27 ? 405.095 60.666 181.095 1.00 57.14 25 SER E N 1
ATOM 4937 C CA . SER E 1 27 ? 404.246 59.505 181.301 1.00 58.72 25 SER E CA 1
ATOM 4938 C C . SER E 1 27 ? 402.943 59.854 182.009 1.00 60.29 25 SER E C 1
ATOM 4939 O O . SER E 1 27 ? 402.208 58.943 182.400 1.00 61.98 25 SER E O 1
ATOM 4942 N N . ASP E 1 28 ? 402.639 61.147 182.170 1.00 60.05 26 ASP E N 1
ATOM 4943 C CA . ASP E 1 28 ? 401.409 61.580 182.848 1.00 58.39 26 ASP E CA 1
ATOM 4944 C C . ASP E 1 28 ? 401.110 63.014 182.393 1.00 55.14 26 ASP E C 1
ATOM 4945 O O . ASP E 1 28 ? 401.486 63.975 183.063 1.00 56.30 26 ASP E O 1
ATOM 4950 N N . LEU E 1 29 ? 400.402 63.134 181.271 1.00 53.16 27 LEU E N 1
ATOM 4951 C CA . LEU E 1 29 ? 400.255 64.433 180.621 1.00 57.15 27 LEU E CA 1
ATOM 4952 C C . LEU E 1 29 ? 399.606 65.462 181.543 1.00 57.72 27 LEU E C 1
ATOM 4953 O O . LEU E 1 29 ? 400.071 66.604 181.640 1.00 55.90 27 LEU E O 1
ATOM 4958 N N . GLU E 1 30 ? 398.517 65.083 182.218 1.00 56.58 28 GLU E N 1
ATOM 4959 C CA . GLU E 1 30 ? 397.796 66.042 183.051 1.00 59.27 28 GLU E CA 1
ATOM 4960 C C . GLU E 1 30 ? 398.659 66.552 184.195 1.00 56.08 28 GLU E C 1
ATOM 4961 O O . GLU E 1 30 ? 398.678 67.759 184.479 1.00 55.50 28 GLU E O 1
ATOM 4967 N N . ASN E 1 31 ? 399.376 65.650 184.866 1.00 53.55 29 ASN E N 1
ATOM 4968 C CA . ASN E 1 31 ? 400.267 66.067 185.947 1.00 54.29 29 ASN E CA 1
ATOM 4969 C C . ASN E 1 31 ? 401.316 67.057 185.455 1.00 56.36 29 ASN E C 1
ATOM 4970 O O . ASN E 1 31 ? 401.557 68.095 186.086 1.00 53.63 29 ASN E O 1
ATOM 4975 N N . SER E 1 32 ? 401.955 66.748 184.323 1.00 57.34 30 SER E N 1
ATOM 4976 C CA . SER E 1 32 ? 402.927 67.666 183.743 1.00 55.00 30 SER E CA 1
ATOM 4977 C C . SER E 1 32 ? 402.265 68.969 183.316 1.00 51.56 30 SER E C 1
ATOM 4978 O O . SER E 1 32 ? 402.787 70.057 183.583 1.00 55.26 30 SER E O 1
ATOM 4981 N N . LEU E 1 33 ? 401.126 68.881 182.626 1.00 53.15 31 LEU E N 1
ATOM 4982 C CA . LEU E 1 33 ? 400.473 70.092 182.137 1.00 55.35 31 LEU E CA 1
ATOM 4983 C C . LEU E 1 33 ? 400.156 71.039 183.289 1.00 56.34 31 LEU E C 1
ATOM 4984 O O . LEU E 1 33 ? 400.424 72.242 183.210 1.00 56.25 31 LEU E O 1
ATOM 4989 N N . GLY E 1 34 ? 399.607 70.507 184.382 1.00 55.16 32 GLY E N 1
ATOM 4990 C CA . GLY E 1 34 ? 399.283 71.356 185.521 1.00 58.98 32 GLY E CA 1
ATOM 4991 C C . GLY E 1 34 ? 400.503 72.040 186.111 1.00 56.06 32 GLY E C 1
ATOM 4992 O O . GLY E 1 34 ? 400.514 73.256 186.321 1.00 55.46 32 GLY E O 1
ATOM 4993 N N . TRP E 1 35 ? 401.561 71.271 186.355 1.00 57.26 33 TRP E N 1
ATOM 4994 C CA . TRP E 1 35 ? 402.756 71.841 186.970 1.00 55.30 33 TRP E CA 1
ATOM 4995 C C . TRP E 1 35 ? 403.421 72.878 186.065 1.00 53.74 33 TRP E C 1
ATOM 4996 O O . TRP E 1 35 ? 403.819 73.950 186.533 1.00 55.05 33 TRP E O 1
ATOM 5007 N N . TYR E 1 36 ? 403.548 72.585 184.771 1.00 51.09 34 TYR E N 1
ATOM 5008 C CA . TYR E 1 36 ? 404.175 73.540 183.861 1.00 53.52 34 TYR E CA 1
ATOM 5009 C C . TYR E 1 36 ? 403.420 74.867 183.821 1.00 55.40 34 TYR E C 1
ATOM 5010 O O . TYR E 1 36 ? 404.037 75.935 183.718 1.00 55.30 34 TYR E O 1
ATOM 5019 N N . ARG E 1 37 ? 402.084 74.824 183.885 1.00 53.75 35 ARG E N 1
ATOM 5020 C CA . ARG E 1 37 ? 401.314 76.062 183.975 1.00 58.29 35 ARG E CA 1
ATOM 5021 C C . ARG E 1 37 ? 401.591 76.789 185.284 1.00 57.77 35 ARG E C 1
ATOM 5022 O O . ARG E 1 37 ? 401.799 78.006 185.298 1.00 59.96 35 ARG E O 1
ATOM 5030 N N . GLU E 1 38 ? 401.577 76.059 186.400 1.00 56.63 36 GLU E N 1
ATOM 5031 C CA . GLU E 1 38 ? 401.735 76.693 187.706 1.00 60.15 36 GLU E CA 1
ATOM 5032 C C . GLU E 1 38 ? 403.156 77.212 187.914 1.00 63.26 36 GLU E C 1
ATOM 5033 O O . GLU E 1 38 ? 403.351 78.313 188.442 1.00 65.34 36 GLU E O 1
ATOM 5039 N N . PHE E 1 39 ? 404.160 76.438 187.509 1.00 60.56 37 PHE E N 1
ATOM 5040 C CA . PHE E 1 39 ? 405.535 76.817 187.807 1.00 57.67 37 PHE E CA 1
ATOM 5041 C C . PHE E 1 39 ? 406.037 77.905 186.861 1.00 60.10 37 PHE E C 1
ATOM 5042 O O . PHE E 1 39 ? 406.582 78.919 187.309 1.00 63.43 37 PHE E O 1
ATOM 5050 N N . PHE E 1 40 ? 405.856 77.721 185.551 1.00 58.08 38 PHE E N 1
ATOM 5051 C CA . PHE E 1 40 ? 406.403 78.654 184.572 1.00 56.30 38 PHE E CA 1
ATOM 5052 C C . PHE E 1 40 ? 405.440 79.764 184.189 1.00 61.08 38 PHE E C 1
ATOM 5053 O O . PHE E 1 40 ? 405.863 80.730 183.545 1.00 62.66 38 PHE E O 1
ATOM 5061 N N . GLY E 1 41 ? 404.168 79.659 184.562 1.00 61.05 39 GLY E N 1
ATOM 5062 C CA . GLY E 1 41 ? 403.175 80.565 184.018 1.00 65.20 39 GLY E CA 1
ATOM 5063 C C . GLY E 1 41 ? 402.778 80.219 182.603 1.00 60.38 39 GLY E C 1
ATOM 5064 O O . GLY E 1 41 ? 402.461 81.117 181.815 1.00 64.86 39 GLY E O 1
ATOM 5065 N N . CYS E 1 42 ? 402.800 78.933 182.258 1.00 62.27 40 CYS E N 1
ATOM 5066 C CA . CYS E 1 42 ? 402.530 78.502 180.891 1.00 62.83 40 CYS E CA 1
ATOM 5067 C C . CYS E 1 42 ? 401.076 78.755 180.510 1.00 64.97 40 CYS E C 1
ATOM 5068 O O . CYS E 1 42 ? 400.153 78.343 181.220 1.00 66.91 40 CYS E O 1
ATOM 5071 N N . GLU E 1 43 ? 400.877 79.414 179.375 1.00 64.45 41 GLU E N 1
ATOM 5072 C CA . GLU E 1 43 ? 399.577 79.496 178.729 1.00 68.52 41 GLU E CA 1
ATOM 5073 C C . GLU E 1 43 ? 399.503 78.429 177.644 1.00 63.26 41 GLU E C 1
ATOM 5074 O O . GLU E 1 43 ? 400.508 78.118 176.997 1.00 55.65 41 GLU E O 1
ATOM 5080 N N . GLN E 1 44 ? 398.321 77.851 177.466 1.00 54.33 42 GLN E N 1
ATOM 5081 C CA . GLN E 1 44 ? 398.128 76.770 176.509 1.00 56.56 42 GLN E CA 1
ATOM 5082 C C . GLN E 1 44 ? 397.664 77.347 175.176 1.00 58.86 42 GLN E C 1
ATOM 5083 O O . GLN E 1 44 ? 396.657 78.061 175.120 1.00 57.65 42 GLN E O 1
ATOM 5089 N N . ASN E 1 45 ? 398.404 77.052 174.106 1.00 59.36 43 ASN E N 1
ATOM 5090 C CA . ASN E 1 45 ? 398.087 77.581 172.781 1.00 58.96 43 ASN E CA 1
ATOM 5091 C C . ASN E 1 45 ? 397.098 76.701 172.022 1.00 60.46 43 ASN E C 1
ATOM 5092 O O . ASN E 1 45 ? 396.111 77.205 171.479 1.00 57.45 43 ASN E O 1
ATOM 5097 N N . TRP E 1 46 ? 397.362 75.398 171.947 1.00 58.84 44 TRP E N 1
ATOM 5098 C CA . TRP E 1 46 ? 396.435 74.461 171.324 1.00 54.56 44 TRP E CA 1
ATOM 5099 C C . TRP E 1 46 ? 396.752 73.060 171.823 1.00 57.09 44 TRP E C 1
ATOM 5100 O O . TRP E 1 46 ? 397.811 72.803 172.405 1.00 51.47 44 TRP E O 1
ATOM 5111 N N . SER E 1 47 ? 395.817 72.157 171.565 1.00 50.42 45 SER E N 1
ATOM 5112 C CA . SER E 1 47 ? 395.937 70.738 171.852 1.00 50.20 45 SER E CA 1
ATOM 5113 C C . SER E 1 47 ? 395.670 69.972 170.561 1.00 52.96 45 SER E C 1
ATOM 5114 O O . SER E 1 47 ? 395.034 70.487 169.638 1.00 55.83 45 SER E O 1
ATOM 5117 N N . LEU E 1 48 ? 396.156 68.734 170.494 1.00 49.52 46 LEU E N 1
ATOM 5118 C CA . LEU E 1 48 ? 395.994 67.940 169.280 1.00 49.73 46 LEU E CA 1
ATOM 5119 C C . LEU E 1 48 ? 395.933 66.463 169.640 1.00 48.14 46 LEU E C 1
ATOM 5120 O O . LEU E 1 48 ? 396.745 65.986 170.438 1.00 48.82 46 LEU E O 1
ATOM 5125 N N . GLU E 1 49 ? 394.967 65.743 169.057 1.00 47.76 47 GLU E N 1
ATOM 5126 C CA . GLU E 1 49 ? 394.830 64.315 169.325 1.00 47.78 47 GLU E CA 1
ATOM 5127 C C . GLU E 1 49 ? 394.743 63.467 168.058 1.00 48.62 47 GLU E C 1
ATOM 5128 O O . GLU E 1 49 ? 394.493 62.258 168.153 1.00 49.51 47 GLU E O 1
ATOM 5134 N N . LYS E 1 50 ? 394.963 64.055 166.883 1.00 46.49 48 LYS E N 1
ATOM 5135 C CA . LYS E 1 50 ? 395.054 63.311 165.630 1.00 51.88 48 LYS E CA 1
ATOM 5136 C C . LYS E 1 50 ? 396.335 63.723 164.923 1.00 50.99 48 LYS E C 1
ATOM 5137 O O . LYS E 1 50 ? 396.627 64.917 164.796 1.00 50.74 48 LYS E O 1
ATOM 5143 N N . PHE E 1 51 ? 397.092 62.735 164.464 1.00 49.20 49 PHE E N 1
ATOM 5144 C CA . PHE E 1 51 ? 398.469 62.952 164.056 1.00 45.22 49 PHE E CA 1
ATOM 5145 C C . PHE E 1 51 ? 398.711 62.412 162.656 1.00 45.46 49 PHE E C 1
ATOM 5146 O O . PHE E 1 51 ? 398.069 61.452 162.217 1.00 42.26 49 PHE E O 1
ATOM 5154 N N . SER E 1 52 ? 399.652 63.051 161.964 1.00 43.70 50 SER E N 1
ATOM 5155 C CA . SER E 1 52 ? 400.138 62.553 160.689 1.00 43.70 50 SER E CA 1
ATOM 5156 C C . SER E 1 52 ? 400.802 61.191 160.870 1.00 43.15 50 SER E C 1
ATOM 5157 O O . SER E 1 52 ? 401.113 60.766 161.988 1.00 38.92 50 SER E O 1
ATOM 5160 N N . ASP E 1 53 ? 400.998 60.490 159.746 1.00 41.16 51 ASP E N 1
ATOM 5161 C CA . ASP E 1 53 ? 401.810 59.275 159.766 1.00 40.85 51 ASP E CA 1
ATOM 5162 C C . ASP E 1 53 ? 403.219 59.574 160.261 1.00 40.00 51 ASP E C 1
ATOM 5163 O O . ASP E 1 53 ? 403.829 58.767 160.976 1.00 41.60 51 ASP E O 1
ATOM 5168 N N . LEU E 1 54 ? 403.768 60.716 159.858 1.00 38.71 52 LEU E N 1
ATOM 5169 C CA . LEU E 1 54 ? 405.140 61.024 160.241 1.00 35.71 52 LEU E CA 1
ATOM 5170 C C . LEU E 1 54 ? 405.256 61.166 161.755 1.00 38.55 52 LEU E C 1
ATOM 5171 O O . LEU E 1 54 ? 406.116 60.541 162.387 1.00 40.84 52 LEU E O 1
ATOM 5176 N N . THR E 1 55 ? 404.395 61.976 162.354 1.00 36.26 53 THR E N 1
ATOM 5177 C CA . THR E 1 55 ? 404.427 62.144 163.806 1.00 39.03 53 THR E CA 1
ATOM 5178 C C . THR E 1 55 ? 404.355 60.797 164.522 1.00 41.94 53 THR E C 1
ATOM 5179 O O . THR E 1 55 ? 405.157 60.512 165.420 1.00 42.79 53 THR E O 1
ATOM 5183 N N . ARG E 1 56 ? 403.431 59.931 164.093 1.00 39.42 54 ARG E N 1
ATOM 5184 C CA . ARG E 1 56 ? 403.271 58.628 164.734 1.00 41.25 54 ARG E CA 1
ATOM 5185 C C . ARG E 1 56 ? 404.490 57.738 164.545 1.00 44.14 54 ARG E C 1
ATOM 5186 O O . ARG E 1 56 ? 404.779 56.898 165.409 1.00 45.82 54 ARG E O 1
ATOM 5194 N N . SER E 1 57 ? 405.223 57.897 163.440 1.00 41.24 55 SER E N 1
ATOM 5195 C CA . SER E 1 57 ? 406.444 57.112 163.283 1.00 42.71 55 SER E CA 1
ATOM 5196 C C . SER E 1 57 ? 407.564 57.616 164.190 1.00 42.71 55 SER E C 1
ATOM 5197 O O . SER E 1 57 ? 408.379 56.816 164.655 1.00 41.40 55 SER E O 1
ATOM 5200 N N . ARG E 1 58 ? 407.624 58.922 164.462 1.00 40.91 56 ARG E N 1
ATOM 52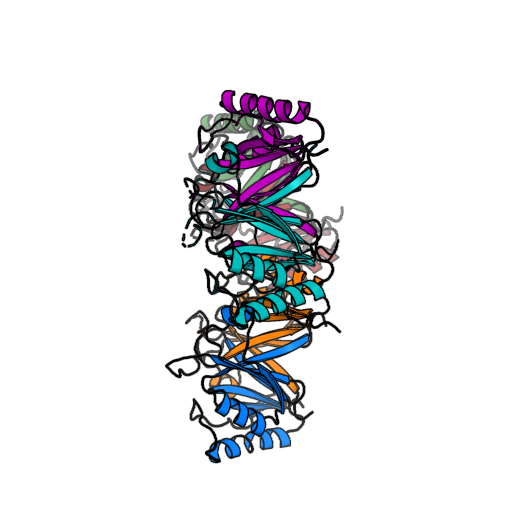01 C CA . ARG E 1 58 ? 408.636 59.421 165.396 1.00 42.06 56 ARG E CA 1
ATOM 5202 C C . ARG E 1 58 ? 408.265 59.143 166.848 1.00 44.89 56 ARG E C 1
ATOM 5203 O O . ARG E 1 58 ? 409.157 59.017 167.695 1.00 50.10 56 ARG E O 1
ATOM 5211 N N . LEU E 1 59 ? 406.973 59.046 167.150 1.00 45.13 57 LEU E N 1
ATOM 5212 C CA . LEU E 1 59 ? 406.473 58.905 168.519 1.00 47.94 57 LEU E CA 1
ATOM 5213 C C . LEU E 1 59 ? 405.404 57.818 168.560 1.00 48.92 57 LEU E C 1
ATOM 5214 O O . LEU E 1 59 ? 404.212 58.107 168.727 1.00 46.43 57 LEU E O 1
ATOM 5219 N N . PRO E 1 60 ? 405.798 56.552 168.421 1.00 46.17 58 PRO E N 1
ATOM 5220 C CA . PRO E 1 60 ? 404.796 55.481 168.344 1.00 47.76 58 PRO E CA 1
ATOM 5221 C C . PRO E 1 60 ? 403.961 55.433 169.616 1.00 52.35 58 PRO E C 1
ATOM 5222 O O . PRO E 1 60 ? 404.491 55.464 170.729 1.00 55.45 58 PRO E O 1
ATOM 5226 N N . GLY E 1 61 ? 402.639 55.384 169.443 1.00 53.43 59 GLY E N 1
ATOM 5227 C CA . GLY E 1 61 ? 401.719 55.335 170.561 1.00 52.66 59 GLY E CA 1
ATOM 5228 C C . GLY E 1 61 ? 401.286 56.676 171.121 1.00 56.57 59 GLY E C 1
ATOM 5229 O O . GLY E 1 61 ? 400.527 56.699 172.102 1.00 58.03 59 GLY E O 1
ATOM 5230 N N . ILE E 1 62 ? 401.737 57.793 170.536 1.00 55.22 60 ILE E N 1
ATOM 5231 C CA . ILE E 1 62 ? 401.351 59.108 171.040 1.00 55.57 60 ILE E CA 1
ATOM 5232 C C . ILE E 1 62 ? 399.833 59.238 171.050 1.00 50.87 60 ILE E C 1
ATOM 5233 O O . ILE E 1 62 ? 399.150 58.852 170.094 1.00 50.76 60 ILE E O 1
ATOM 5238 N N . THR E 1 63 ? 399.291 59.775 172.145 1.00 50.03 61 THR E N 1
ATOM 5239 C CA . THR E 1 63 ? 397.848 59.974 172.260 1.00 52.82 61 THR E CA 1
ATOM 5240 C C . THR E 1 63 ? 397.435 61.435 172.273 1.00 50.93 61 THR E C 1
ATOM 5241 O O . THR E 1 63 ? 396.429 61.780 171.662 1.00 50.28 61 THR E O 1
ATOM 5245 N N . ARG E 1 64 ? 398.190 62.311 172.932 1.00 50.30 62 ARG E N 1
ATOM 5246 C CA . ARG E 1 64 ? 397.790 63.705 173.037 1.00 49.48 62 ARG E CA 1
ATOM 5247 C C . ARG E 1 64 ? 399.024 64.596 173.058 1.00 49.53 62 ARG E C 1
ATOM 5248 O O . ARG E 1 64 ? 400.036 64.253 173.671 1.00 47.88 62 ARG E O 1
ATOM 5256 N N . LEU E 1 65 ? 398.926 65.744 172.388 1.00 49.16 63 LEU E N 1
ATOM 5257 C CA . LEU E 1 65 ? 400.019 66.697 172.286 1.00 47.27 63 LEU E CA 1
ATOM 5258 C C . LEU E 1 65 ? 399.485 68.082 172.602 1.00 48.92 63 LEU E C 1
ATOM 5259 O O . LEU E 1 65 ? 398.423 68.466 172.101 1.00 46.24 63 LEU E O 1
ATOM 5264 N N . VAL E 1 66 ? 400.225 68.827 173.423 1.00 46.56 64 VAL E N 1
ATOM 5265 C CA . VAL E 1 66 ? 399.817 70.147 173.888 1.00 48.14 64 VAL E CA 1
ATOM 5266 C C . VAL E 1 66 ? 400.992 71.104 173.762 1.00 49.51 64 VAL E C 1
ATOM 5267 O O . VAL E 1 66 ? 402.105 70.795 174.211 1.00 45.06 64 VAL E O 1
ATOM 5271 N N . GLU E 1 67 ? 400.748 72.271 173.166 1.00 46.78 65 GLU E N 1
ATOM 5272 C CA . GLU E 1 67 ? 401.760 73.320 173.102 1.00 50.33 65 GLU E CA 1
ATOM 5273 C C . GLU E 1 67 ? 401.520 74.330 174.218 1.00 52.35 65 GLU E C 1
ATOM 5274 O O . GLU E 1 67 ? 400.414 74.862 174.346 1.00 52.50 65 GLU E O 1
ATOM 5280 N N . LEU E 1 68 ? 402.551 74.573 175.031 1.00 48.22 66 LEU E N 1
ATOM 5281 C CA . LEU E 1 68 ? 402.544 75.605 176.058 1.00 50.62 66 LEU E CA 1
ATOM 5282 C C . LEU E 1 68 ? 403.481 76.738 175.670 1.00 52.69 66 LEU E C 1
ATOM 5283 O O . LEU E 1 68 ? 404.518 76.515 175.043 1.00 51.70 66 LEU E O 1
ATOM 5288 N N . ALA E 1 69 ? 403.125 77.957 176.069 1.00 55.70 67 ALA E N 1
ATOM 5289 C CA . ALA E 1 69 ? 403.981 79.118 175.866 1.00 60.54 67 ALA E CA 1
ATOM 5290 C C . ALA E 1 69 ? 404.331 79.753 177.206 1.00 64.43 67 ALA E C 1
ATOM 5291 O O . ALA E 1 69 ? 403.481 79.865 178.097 1.00 66.37 67 ALA E O 1
ATOM 5293 N N . ALA E 1 70 ? 405.590 80.167 177.340 1.00 69.37 68 ALA E N 1
ATOM 5294 C CA . ALA E 1 70 ? 406.069 80.819 178.554 1.00 68.51 68 ALA E CA 1
ATOM 5295 C C . ALA E 1 70 ? 407.343 81.578 178.217 1.00 71.81 68 ALA E C 1
ATOM 5296 O O . ALA E 1 70 ? 408.291 80.989 177.687 1.00 68.80 68 ALA E O 1
ATOM 5298 N N . GLY E 1 71 ? 407.365 82.873 178.532 1.00 75.07 69 GLY E N 1
ATOM 5299 C CA . GLY E 1 71 ? 408.430 83.726 178.031 1.00 71.45 69 GLY E CA 1
ATOM 5300 C C . GLY E 1 71 ? 408.392 83.737 176.516 1.00 71.45 69 GLY E C 1
ATOM 5301 O O . GLY E 1 71 ? 407.329 83.891 175.900 1.00 71.99 69 GLY E O 1
ATOM 5302 N N . ASP E 1 72 ? 409.562 83.575 175.895 1.00 72.30 70 ASP E N 1
ATOM 5303 C CA A ASP E 1 72 ? 409.720 83.410 174.461 0.50 71.57 70 ASP E CA 1
ATOM 5304 C CA B ASP E 1 72 ? 409.601 83.400 174.444 0.50 71.57 70 ASP E CA 1
ATOM 5305 C C . ASP E 1 72 ? 409.887 81.948 174.068 1.00 69.38 70 ASP E C 1
ATOM 5306 O O . ASP E 1 72 ? 410.489 81.663 173.026 1.00 75.06 70 ASP E O 1
ATOM 5315 N N . LEU E 1 73 ? 409.393 81.021 174.885 1.00 62.77 71 LEU E N 1
ATOM 5316 C CA . LEU E 1 73 ? 409.688 79.599 174.771 1.00 62.49 71 LEU E CA 1
ATOM 5317 C C . LEU E 1 73 ? 408.421 78.800 174.510 1.00 60.11 71 LEU E C 1
ATOM 5318 O O . LEU E 1 73 ? 407.417 78.970 175.215 1.00 58.46 71 LEU E O 1
ATOM 5323 N N . ARG E 1 74 ? 408.477 77.913 173.519 1.00 53.57 72 ARG E N 1
ATOM 5324 C CA . ARG E 1 74 ? 407.392 76.981 173.225 1.00 50.11 72 ARG E CA 1
ATOM 5325 C C . ARG E 1 74 ? 407.778 75.576 173.681 1.00 48.44 72 ARG E C 1
ATOM 5326 O O . ARG E 1 74 ? 408.850 75.070 173.318 1.00 46.76 72 ARG E O 1
ATOM 5334 N N . ILE E 1 75 ? 406.901 74.937 174.456 1.00 43.19 73 ILE E N 1
ATOM 5335 C CA . ILE E 1 75 ? 407.121 73.573 174.929 1.00 45.81 73 ILE E CA 1
ATOM 5336 C C . ILE E 1 75 ? 405.980 72.688 174.449 1.00 50.34 73 ILE E C 1
ATOM 5337 O O . ILE E 1 75 ? 404.814 72.931 174.792 1.00 48.96 73 ILE E O 1
ATOM 5342 N N . HIS E 1 76 ? 406.317 71.651 173.673 1.00 44.56 74 HIS E N 1
ATOM 5343 C CA . HIS E 1 76 ? 405.358 70.618 173.284 1.00 44.61 74 HIS E CA 1
ATOM 5344 C C . HIS E 1 76 ? 405.446 69.479 174.293 1.00 47.33 74 HIS E C 1
ATOM 5345 O O . HIS E 1 76 ? 406.459 68.773 174.357 1.00 45.80 74 HIS E O 1
ATOM 5352 N N . VAL E 1 77 ? 404.403 69.324 175.108 1.00 39.91 75 VAL E N 1
ATOM 5353 C CA . VAL E 1 77 ? 404.311 68.240 176.077 1.00 42.96 75 VAL E CA 1
ATOM 5354 C C . VAL E 1 77 ? 403.422 67.156 175.488 1.00 41.92 75 VAL E C 1
ATOM 5355 O O . VAL E 1 77 ? 402.321 67.448 175.003 1.00 44.36 75 VAL E O 1
ATOM 5359 N N . PHE E 1 78 ? 403.880 65.906 175.541 1.00 42.27 76 PHE E N 1
ATOM 5360 C CA . PHE E 1 78 ? 403.080 64.820 175.000 1.00 46.02 76 PHE E CA 1
ATOM 5361 C C . PHE E 1 78 ? 403.285 63.558 175.824 1.00 46.91 76 PHE E C 1
ATOM 5362 O O . PHE E 1 78 ? 404.275 63.409 176.550 1.00 45.92 76 PHE E O 1
ATOM 5370 N N . GLU E 1 79 ? 402.312 62.654 175.704 1.00 50.21 77 GLU E N 1
ATOM 5371 C CA . GLU E 1 79 ? 402.314 61.354 176.359 1.00 53.59 77 GLU E CA 1
ATOM 5372 C C . GLU E 1 79 ? 402.089 60.278 175.307 1.00 52.95 77 GLU E C 1
ATOM 5373 O O . GLU E 1 79 ? 401.305 60.472 174.374 1.00 54.86 77 GLU E O 1
ATOM 5379 N N . ARG E 1 80 ? 402.772 59.146 175.455 1.00 55.37 78 ARG E N 1
ATOM 5380 C CA . ARG E 1 80 ? 402.582 58.033 174.528 1.00 58.20 78 ARG E CA 1
ATOM 5381 C C . ARG E 1 80 ? 401.988 56.818 175.244 1.00 62.83 78 ARG E C 1
ATOM 5382 O O . ARG E 1 80 ? 400.764 56.657 175.296 1.00 65.65 78 ARG E O 1
ATOM 5390 N N . PRO E 1 86 ? 409.102 55.208 182.691 1.00 79.64 84 PRO E N 1
ATOM 5391 C CA . PRO E 1 86 ? 409.451 55.084 184.113 1.00 78.47 84 PRO E CA 1
ATOM 5392 C C . PRO E 1 86 ? 410.386 56.200 184.597 1.00 82.12 84 PRO E C 1
ATOM 5393 O O . PRO E 1 86 ? 409.909 57.295 184.906 1.00 80.81 84 PRO E O 1
ATOM 5397 N N . ALA E 1 87 ? 411.691 55.926 184.654 1.00 78.27 85 ALA E N 1
ATOM 5398 C CA . ALA E 1 87 ? 412.685 56.867 185.153 1.00 76.80 85 ALA E CA 1
ATOM 5399 C C . ALA E 1 87 ? 413.723 57.178 184.080 1.00 77.55 85 ALA E C 1
ATOM 5400 O O . ALA E 1 87 ? 414.245 56.251 183.441 1.00 76.95 85 ALA E O 1
ATOM 5402 N N . PRO E 1 88 ? 414.066 58.451 183.867 1.00 71.35 86 PRO E N 1
ATOM 5403 C CA . PRO E 1 88 ? 415.018 58.793 182.799 1.00 73.73 86 PRO E CA 1
ATOM 5404 C C . PRO E 1 88 ? 416.432 58.317 183.111 1.00 75.41 86 PRO E C 1
ATOM 5405 O O . PRO E 1 88 ? 416.926 58.464 184.232 1.00 77.68 86 PRO E O 1
ATOM 5409 N N . VAL E 1 89 ? 417.087 57.746 182.098 1.00 72.32 87 VAL E N 1
ATOM 5410 C CA . VAL E 1 89 ? 418.454 57.259 182.261 1.00 71.37 87 VAL E CA 1
ATOM 5411 C C . VAL E 1 89 ? 419.416 58.437 182.220 1.00 68.48 87 VAL E C 1
ATOM 5412 O O . VAL E 1 89 ? 419.251 59.368 181.424 1.00 67.00 87 VAL E O 1
ATOM 5416 N N . ALA E 1 90 ? 420.435 58.401 183.076 1.00 63.27 88 ALA E N 1
ATOM 5417 C CA . ALA E 1 90 ? 421.312 59.553 183.216 1.00 60.53 88 ALA E CA 1
ATOM 5418 C C . ALA E 1 90 ? 422.558 59.478 182.346 1.00 57.46 88 ALA E C 1
ATOM 5419 O O . ALA E 1 90 ? 423.132 60.525 182.023 1.00 59.54 88 ALA E O 1
ATOM 5421 N N . GLU E 1 91 ? 422.996 58.281 181.956 1.00 56.99 89 GLU E N 1
ATOM 5422 C CA . GLU E 1 91 ? 424.289 58.159 181.296 1.00 56.27 89 GLU E CA 1
ATOM 5423 C C . GLU E 1 91 ? 424.216 58.185 179.773 1.00 53.49 89 GLU E C 1
ATOM 5424 O O . GLU E 1 91 ? 425.229 58.471 179.132 1.00 58.67 89 GLU E O 1
ATOM 5430 N N . VAL E 1 92 ? 423.056 57.929 179.176 1.00 56.48 90 VAL E N 1
ATOM 5431 C CA . VAL E 1 92 ? 422.949 57.819 177.719 1.00 54.03 90 VAL E CA 1
ATOM 5432 C C . VAL E 1 92 ? 423.058 59.202 177.085 1.00 51.61 90 VAL E C 1
ATOM 5433 O O . VAL E 1 92 ? 422.842 60.210 177.770 1.00 51.12 90 VAL E O 1
ATOM 5437 N N . PRO E 1 93 ? 423.394 59.315 175.797 1.00 48.64 91 PRO E N 1
ATOM 5438 C CA . PRO E 1 93 ? 423.352 60.634 175.162 1.00 41.89 91 PRO E CA 1
ATOM 5439 C C . PRO E 1 93 ? 421.932 61.183 175.191 1.00 38.90 91 PRO E C 1
ATOM 5440 O O . PRO E 1 93 ? 420.948 60.442 175.081 1.00 43.61 91 PRO E O 1
ATOM 5444 N N . GLN E 1 94 ? 421.822 62.496 175.366 1.00 37.79 92 GLN E N 1
ATOM 5445 C CA . GLN E 1 94 ? 420.503 63.070 175.598 1.00 37.93 92 GLN E CA 1
ATOM 5446 C C . GLN E 1 94 ? 420.572 64.585 175.502 1.00 37.58 92 GLN E C 1
ATOM 5447 O O . GLN E 1 94 ? 421.638 65.186 175.647 1.00 41.27 92 GLN E O 1
ATOM 5453 N N . PHE E 1 95 ? 419.417 65.197 175.245 1.00 38.35 93 PHE E N 1
ATOM 5454 C CA . PHE E 1 95 ? 419.233 66.599 175.602 1.00 35.08 93 PHE E CA 1
ATOM 5455 C C . PHE E 1 95 ? 419.103 66.603 177.117 1.00 40.36 93 PHE E C 1
ATOM 5456 O O . PHE E 1 95 ? 418.079 66.192 177.666 1.00 42.08 93 PHE E O 1
ATOM 5464 N N . GLN E 1 96 ? 420.172 66.999 177.803 1.00 41.47 94 GLN E N 1
ATOM 5465 C CA . GLN E 1 96 ? 420.267 66.724 179.230 1.00 44.49 94 GLN E CA 1
ATOM 5466 C C . GLN E 1 96 ? 419.568 67.780 180.071 1.00 41.11 94 GLN E C 1
ATOM 5467 O O . GLN E 1 96 ? 419.011 67.451 181.122 1.00 44.15 94 GLN E O 1
ATOM 5473 N N . HIS E 1 97 ? 419.585 69.038 179.646 1.00 36.47 95 HIS E N 1
ATOM 5474 C CA . HIS E 1 97 ? 418.952 70.067 180.449 1.00 40.62 95 HIS E CA 1
ATOM 5475 C C . HIS E 1 97 ? 418.639 71.277 179.584 1.00 42.54 95 HIS E C 1
ATOM 5476 O O . HIS E 1 97 ? 419.193 71.453 178.495 1.00 42.26 95 HIS E O 1
ATOM 5483 N N . LEU E 1 98 ? 417.704 72.086 180.076 1.00 38.66 96 LEU E N 1
ATOM 5484 C CA . LEU E 1 98 ? 417.362 73.361 179.471 1.00 40.16 96 LEU E CA 1
ATOM 5485 C C . LEU E 1 98 ? 417.738 74.475 180.436 1.00 42.57 96 LEU E C 1
ATOM 5486 O O . LEU E 1 98 ? 417.505 74.363 181.645 1.00 44.13 96 LEU E O 1
ATOM 5491 N N . CYS E 1 99 ? 418.303 75.554 179.911 1.00 39.90 97 CYS E N 1
ATOM 5492 C CA . CYS E 1 99 ? 418.717 76.664 180.755 1.00 45.23 97 CYS E CA 1
ATOM 5493 C C . CYS E 1 99 ? 417.924 77.911 180.401 1.00 44.95 97 CYS E C 1
ATOM 5494 O O . CYS E 1 99 ? 417.872 78.316 179.231 1.00 44.35 97 CYS E O 1
ATOM 5497 N N . LEU E 1 100 ? 417.324 78.516 181.417 1.00 44.79 98 LEU E N 1
ATOM 5498 C CA . LEU E 1 100 ? 416.548 79.738 181.279 1.00 47.37 98 LEU E CA 1
ATOM 5499 C C . LEU E 1 100 ? 417.266 80.871 182.000 1.00 51.66 98 LEU E C 1
ATOM 5500 O O . LEU E 1 100 ? 417.718 80.701 183.139 1.00 49.84 98 LEU E O 1
ATOM 5505 N N . ALA E 1 101 ? 417.378 82.015 181.337 1.00 48.91 99 ALA E N 1
ATOM 5506 C CA . ALA E 1 101 ? 417.985 83.195 181.928 1.00 51.22 99 ALA E CA 1
ATOM 5507 C C . ALA E 1 101 ? 416.938 84.030 182.653 1.00 60.10 99 ALA E C 1
ATOM 5508 O O . ALA E 1 101 ? 415.799 84.160 182.192 1.00 59.54 99 ALA E O 1
ATOM 5510 N N . THR E 1 102 ? 417.335 84.586 183.794 1.00 56.98 100 THR E N 1
ATOM 5511 C CA . THR E 1 102 ? 416.547 85.556 184.535 1.00 58.01 100 THR E CA 1
ATOM 5512 C C . THR E 1 102 ? 417.120 86.954 184.296 1.00 62.18 100 THR E C 1
ATOM 5513 O O . THR E 1 102 ? 418.043 87.145 183.503 1.00 62.40 100 THR E O 1
ATOM 5517 N N . ARG E 1 103 ? 416.572 87.953 184.993 1.00 64.60 101 ARG E N 1
ATOM 5518 C CA . ARG E 1 103 ? 417.033 89.328 184.835 1.00 69.63 101 ARG E CA 1
ATOM 5519 C C . ARG E 1 103 ? 417.470 90.002 186.131 1.00 73.64 101 ARG E C 1
ATOM 5520 O O . ARG E 1 103 ? 418.057 91.089 186.069 1.00 74.54 101 ARG E O 1
ATOM 5528 N N . SER E 1 104 ? 417.226 89.399 187.291 1.00 72.74 102 SER E N 1
ATOM 5529 C CA . SER E 1 104 ? 417.708 89.954 188.548 1.00 73.61 102 SER E CA 1
ATOM 5530 C C . SER E 1 104 ? 418.124 88.813 189.458 1.00 74.70 102 SER E C 1
ATOM 5531 O O . SER E 1 104 ? 417.591 87.704 189.338 1.00 73.66 102 SER E O 1
ATOM 5534 N N . PRO E 1 105 ? 419.069 89.044 190.372 1.00 74.37 103 PRO E N 1
ATOM 5535 C CA . PRO E 1 105 ? 419.400 87.996 191.350 1.00 73.26 103 PRO E CA 1
ATOM 5536 C C . PRO E 1 105 ? 418.232 87.618 192.240 1.00 70.03 103 PRO E C 1
ATOM 5537 O O . PRO E 1 105 ? 418.097 86.443 192.603 1.00 70.01 103 PRO E O 1
ATOM 5541 N N . GLU E 1 106 ? 417.375 88.572 192.604 1.00 70.93 104 GLU E N 1
ATOM 5542 C CA . GLU E 1 106 ? 416.238 88.240 193.453 1.00 70.93 104 GLU E CA 1
ATOM 5543 C C . GLU E 1 106 ? 415.228 87.365 192.728 1.00 70.97 104 GLU E C 1
ATOM 5544 O O . GLU E 1 106 ? 414.397 86.716 193.372 1.00 70.10 104 GLU E O 1
ATOM 5550 N N . GLU E 1 107 ? 415.289 87.314 191.406 1.00 70.47 105 GLU E N 1
ATOM 5551 C CA . GLU E 1 107 ? 414.404 86.405 190.702 1.00 69.23 105 GLU E CA 1
ATOM 5552 C C . GLU E 1 107 ? 414.818 84.956 190.905 1.00 67.80 105 GLU E C 1
ATOM 5553 O O . GLU E 1 107 ? 413.960 84.068 190.998 1.00 66.93 105 GLU E O 1
ATOM 5559 N N . MET E 1 108 ? 416.128 84.700 190.969 1.00 63.73 106 MET E N 1
ATOM 5560 C CA . MET E 1 108 ? 416.609 83.343 191.193 1.00 62.19 106 MET E CA 1
ATOM 5561 C C . MET E 1 108 ? 415.991 82.746 192.452 1.00 65.14 106 MET E C 1
ATOM 5562 O O . MET E 1 108 ? 415.485 81.620 192.432 1.00 63.27 106 MET E O 1
ATOM 5567 N N . THR E 1 109 ? 416.015 83.491 193.562 1.00 65.96 107 THR E N 1
ATOM 5568 C CA . THR E 1 109 ? 415.368 82.999 194.775 1.00 64.35 107 THR E CA 1
ATOM 5569 C C . THR E 1 109 ? 413.867 82.836 194.565 1.00 65.81 107 THR E C 1
ATOM 5570 O O . THR E 1 109 ? 413.268 81.858 195.030 1.00 66.73 107 THR E O 1
ATOM 5574 N N . GLU E 1 110 ? 413.243 83.780 193.857 1.00 62.38 108 GLU E N 1
ATOM 5575 C CA . GLU E 1 110 ? 411.817 83.675 193.574 1.00 65.63 108 GLU E CA 1
ATOM 5576 C C . GLU E 1 110 ? 411.494 82.366 192.857 1.00 66.31 108 GLU E C 1
ATOM 5577 O O . GLU E 1 110 ? 410.565 81.647 193.246 1.00 59.07 108 GLU E O 1
ATOM 5583 N N . TRP E 1 111 ? 412.267 82.032 191.814 1.00 64.86 109 TRP E N 1
ATOM 5584 C CA . TRP E 1 111 ? 412.081 80.752 191.134 1.00 62.58 109 TRP E CA 1
ATOM 5585 C C . TRP E 1 111 ? 412.294 79.585 192.091 1.00 61.96 109 TRP E C 1
ATOM 5586 O O . TRP E 1 111 ? 411.590 78.570 192.015 1.00 57.16 109 TRP E O 1
ATOM 5597 N N . ARG E 1 112 ? 413.264 79.715 193.000 1.00 60.29 110 ARG E N 1
ATOM 5598 C CA . ARG E 1 112 ? 413.573 78.634 193.933 1.00 60.88 110 ARG E CA 1
ATOM 5599 C C . ARG E 1 112 ? 412.462 78.454 194.964 1.00 64.22 110 ARG E C 1
ATOM 5600 O O . ARG E 1 112 ? 412.047 77.324 195.254 1.00 60.99 110 ARG E O 1
ATOM 5608 N N . ASP E 1 113 ? 411.968 79.554 195.532 1.00 64.31 111 ASP E N 1
ATOM 5609 C CA . ASP E 1 113 ? 410.883 79.445 196.498 1.00 64.32 111 ASP E CA 1
ATOM 5610 C C . ASP E 1 113 ? 409.615 78.929 195.836 1.00 63.11 111 ASP E C 1
ATOM 5611 O O . ASP E 1 113 ? 408.875 78.136 196.434 1.00 61.25 111 ASP E O 1
ATOM 5616 N N . ARG E 1 114 ? 409.354 79.356 194.596 1.00 62.98 112 ARG E N 1
ATOM 5617 C CA . ARG E 1 114 ? 408.153 78.902 193.903 1.00 62.04 112 ARG E CA 1
ATOM 5618 C C . ARG E 1 114 ? 408.215 77.407 193.613 1.00 60.19 112 ARG E C 1
ATOM 5619 O O . ARG E 1 114 ? 407.197 76.712 193.700 1.00 61.20 112 ARG E O 1
ATOM 5627 N N . TRP E 1 115 ? 409.397 76.891 193.273 1.00 58.29 113 TRP E N 1
ATOM 5628 C CA . TRP E 1 115 ? 409.553 75.446 193.147 1.00 57.26 113 TRP E CA 1
ATOM 5629 C C . TRP E 1 115 ? 409.209 74.748 194.454 1.00 54.74 113 TRP E C 1
ATOM 5630 O O . TRP E 1 115 ? 408.475 73.755 194.468 1.00 56.12 113 TRP E O 1
ATOM 5641 N N . LEU E 1 116 ? 409.759 75.239 195.566 1.00 60.10 114 LEU E N 1
ATOM 5642 C CA . LEU E 1 116 ? 409.467 74.635 196.863 1.00 59.26 114 LEU E CA 1
ATOM 5643 C C . LEU E 1 116 ? 407.980 74.684 197.175 1.00 59.34 114 LEU E C 1
ATOM 5644 O O . LEU E 1 116 ? 407.401 73.693 197.638 1.00 60.81 114 LEU E O 1
ATOM 5649 N N . GLU E 1 117 ? 407.341 75.824 196.914 1.00 57.13 115 GLU E N 1
ATOM 5650 C CA . GLU E 1 117 ? 405.925 75.963 197.219 1.00 62.20 115 GLU E CA 1
ATOM 5651 C C . GLU E 1 117 ? 405.106 74.897 196.499 1.00 64.67 115 GLU E C 1
ATOM 5652 O O . GLU E 1 117 ? 404.313 74.186 197.124 1.00 65.44 115 GLU E O 1
ATOM 5658 N N . LEU E 1 118 ? 405.324 74.738 195.186 1.00 59.94 116 LEU E N 1
ATOM 5659 C CA . LEU E 1 118 ? 404.540 73.775 194.417 1.00 59.50 116 LEU E CA 1
ATOM 5660 C C . LEU E 1 118 ? 404.857 72.341 194.828 1.00 57.46 116 LEU E C 1
ATOM 5661 O O . LEU E 1 118 ? 403.965 71.486 194.850 1.00 62.31 116 LEU E O 1
ATOM 5666 N N . TYR E 1 119 ? 406.116 72.057 195.154 1.00 55.86 117 TYR E N 1
ATOM 5667 C CA . TYR E 1 119 ? 406.502 70.689 195.486 1.00 58.39 117 TYR E CA 1
ATOM 5668 C C . TYR E 1 119 ? 405.877 70.235 196.799 1.00 63.47 117 TYR E C 1
ATOM 5669 O O . TYR E 1 119 ? 405.323 69.132 196.889 1.00 59.64 117 TYR E O 1
ATOM 5678 N N . GLU E 1 120 ? 405.994 71.051 197.842 1.00 63.17 118 GLU E N 1
ATOM 5679 C CA . GLU E 1 120 ? 405.487 70.642 199.145 1.00 67.26 118 GLU E CA 1
ATOM 5680 C C . GLU E 1 120 ? 403.982 70.834 199.279 1.00 68.78 118 GLU E C 1
ATOM 5681 O O . GLU E 1 120 ? 403.427 70.527 200.339 1.00 74.82 118 GLU E O 1
ATOM 5687 N N . SER E 1 121 ? 403.307 71.311 198.232 1.00 64.95 119 SER E N 1
ATOM 5688 C CA . SER E 1 121 ? 401.852 71.370 198.251 1.00 66.69 119 SER E CA 1
ATOM 5689 C C . SER E 1 121 ? 401.201 70.018 197.986 1.00 63.80 119 SER E C 1
ATOM 5690 O O . SER E 1 121 ? 399.975 69.912 198.092 1.00 62.91 119 SER E O 1
ATOM 5693 N N . GLY E 1 122 ? 401.979 68.990 197.648 1.00 59.79 120 GLY E N 1
ATOM 5694 C CA . GLY E 1 122 ? 401.455 67.680 197.331 1.00 56.11 120 GLY E CA 1
ATOM 5695 C C . GLY E 1 122 ? 400.545 67.620 196.126 1.00 59.02 120 GLY E C 1
ATOM 5696 O O . GLY E 1 122 ? 400.078 66.527 195.785 1.00 59.81 120 GLY E O 1
ATOM 5697 N N . ARG E 1 123 ? 400.288 68.750 195.461 1.00 57.57 121 ARG E N 1
ATOM 5698 C CA . ARG E 1 123 ? 399.340 68.788 194.356 1.00 59.96 121 ARG E CA 1
ATOM 5699 C C . ARG E 1 123 ? 399.792 67.967 193.159 1.00 61.79 121 ARG E C 1
ATOM 5700 O O . ARG E 1 123 ? 398.955 67.600 192.325 1.00 65.81 121 ARG E O 1
ATOM 5708 N N . TYR E 1 124 ? 401.087 67.697 193.037 1.00 61.79 122 TYR E N 1
ATOM 5709 C CA . TYR E 1 124 ? 401.631 67.006 191.882 1.00 62.50 122 TYR E CA 1
ATOM 5710 C C . TYR E 1 124 ? 402.499 65.849 192.342 1.00 61.91 122 TYR E C 1
ATOM 5711 O O . TYR E 1 124 ? 402.987 65.820 193.474 1.00 63.85 122 TYR E O 1
ATOM 5720 N N . THR E 1 125 ? 402.674 64.887 191.447 1.00 60.27 123 THR E N 1
ATOM 5721 C CA . THR E 1 125 ? 403.598 63.788 191.659 1.00 58.60 123 THR E CA 1
ATOM 5722 C C . THR E 1 125 ? 404.915 64.112 190.968 1.00 59.84 123 THR E C 1
ATOM 5723 O O . THR E 1 125 ? 404.931 64.677 189.868 1.00 58.10 123 THR E O 1
ATOM 5727 N N . PHE E 1 126 ? 406.013 63.771 191.633 1.00 56.70 124 PHE E N 1
ATOM 5728 C CA . PHE E 1 126 ? 407.357 64.023 191.141 1.00 57.68 124 PHE E CA 1
ATOM 5729 C C . PHE E 1 126 ? 408.066 62.690 190.985 1.00 60.57 124 PHE E C 1
ATOM 5730 O O . PHE E 1 126 ? 408.080 61.880 191.918 1.00 58.45 124 PHE E O 1
ATOM 5738 N N . VAL E 1 127 ? 408.648 62.464 189.805 1.00 55.37 125 VAL E N 1
ATOM 5739 C CA . VAL E 1 127 ? 409.409 61.238 189.575 1.00 57.75 125 VAL E CA 1
ATOM 5740 C C . VAL E 1 127 ? 410.584 61.139 190.551 1.00 58.58 125 VAL E C 1
ATOM 5741 O O . VAL E 1 127 ? 410.955 60.043 190.994 1.00 59.63 125 VAL E O 1
ATOM 5745 N N . ARG E 1 128 ? 411.191 62.272 190.903 1.00 58.05 126 ARG E N 1
ATOM 5746 C CA . ARG E 1 128 ? 412.300 62.285 191.852 1.00 58.63 126 ARG E CA 1
ATOM 5747 C C . ARG E 1 128 ? 412.019 63.274 192.973 1.00 64.04 126 ARG E C 1
ATOM 5748 O O . ARG E 1 128 ? 411.293 64.258 192.793 1.00 59.86 126 ARG E O 1
ATOM 5756 N N . ASP E 1 129 ? 412.602 62.997 194.141 1.00 65.41 127 ASP E N 1
ATOM 5757 C CA . ASP E 1 129 ? 412.411 63.823 195.325 1.00 69.45 127 ASP E CA 1
ATOM 5758 C C . ASP E 1 129 ? 413.535 64.834 195.512 1.00 70.89 127 ASP E C 1
ATOM 5759 O O . ASP E 1 129 ? 413.657 65.418 196.594 1.00 68.78 127 ASP E O 1
ATOM 5764 N N . GLU E 1 130 ? 414.365 65.039 194.490 1.00 66.48 128 GLU E N 1
ATOM 5765 C CA . GLU E 1 130 ? 415.463 65.992 194.584 1.00 64.90 128 GLU E CA 1
ATOM 5766 C C . GLU E 1 130 ? 414.921 67.410 194.682 1.00 63.34 128 GLU E C 1
ATOM 5767 O O . GLU E 1 130 ? 414.061 67.816 193.892 1.00 56.88 128 GLU E O 1
ATOM 5773 N N . GLY E 1 131 ? 415.423 68.164 195.654 1.00 59.14 129 GLY E N 1
ATOM 5774 C CA . GLY E 1 131 ? 415.027 69.540 195.819 1.00 57.96 129 GLY E CA 1
ATOM 5775 C C . GLY E 1 131 ? 415.955 70.469 195.069 1.00 53.63 129 GLY E C 1
ATOM 5776 O O . GLY E 1 131 ? 416.942 70.037 194.471 1.00 52.02 129 GLY E O 1
ATOM 5777 N N . PRO E 1 132 ? 415.657 71.766 195.090 1.00 51.53 130 PRO E N 1
ATOM 5778 C CA . PRO E 1 132 ? 416.498 72.726 194.373 1.00 48.53 130 PRO E CA 1
ATOM 5779 C C . PRO E 1 132 ? 417.896 72.771 194.956 1.00 51.48 130 PRO E C 1
ATOM 5780 O O . PRO E 1 132 ? 418.111 72.487 196.137 1.00 52.92 130 PRO E O 1
ATOM 5784 N N . THR E 1 133 ? 418.855 73.123 194.107 1.00 45.47 131 THR E N 1
ATOM 5785 C CA . THR E 1 133 ? 420.216 73.343 194.574 1.00 49.78 131 THR E CA 1
ATOM 5786 C C . THR E 1 133 ? 420.338 74.724 195.224 1.00 47.40 131 THR E C 1
ATOM 5787 O O . THR E 1 133 ? 419.413 75.547 195.187 1.00 49.02 131 THR E O 1
ATOM 5791 N N . ASP E 1 134 ? 421.493 74.970 195.842 1.00 50.16 132 ASP E N 1
ATOM 5792 C CA . ASP E 1 134 ? 421.846 76.322 196.239 1.00 45.94 132 ASP E CA 1
ATOM 5793 C C . ASP E 1 134 ? 422.058 77.186 195.003 1.00 50.50 132 ASP E C 1
ATOM 5794 O O . ASP E 1 134 ? 422.265 76.687 193.891 1.00 52.15 132 ASP E O 1
ATOM 5799 N N . ILE E 1 135 ? 422.038 78.498 195.207 1.00 47.49 133 ILE E N 1
ATOM 5800 C CA . ILE E 1 135 ? 422.440 79.439 194.165 1.00 47.31 133 ILE E CA 1
ATOM 5801 C C . ILE E 1 135 ? 423.942 79.659 194.275 1.00 53.13 133 ILE E C 1
ATOM 5802 O O . ILE E 1 135 ? 424.433 80.098 195.322 1.00 51.09 133 ILE E O 1
ATOM 5807 N N . VAL E 1 136 ? 424.668 79.351 193.196 1.00 43.00 134 VAL E N 1
ATOM 5808 C CA . VAL E 1 136 ? 426.123 79.378 193.160 1.00 52.36 134 VAL E CA 1
ATOM 5809 C C . VAL E 1 136 ? 426.582 80.485 192.220 1.00 52.66 134 VAL E C 1
ATOM 5810 O O . VAL E 1 136 ? 425.919 80.801 191.226 1.00 53.09 134 VAL E O 1
ATOM 5814 N N . VAL E 1 137 ? 427.723 81.092 192.550 1.00 47.18 135 VAL E N 1
ATOM 5815 C CA . VAL E 1 137 ? 428.335 82.137 191.738 1.00 50.24 135 VAL E CA 1
ATOM 5816 C C . VAL E 1 137 ? 429.633 81.601 191.157 1.00 54.25 135 VAL E C 1
ATOM 5817 O O . VAL E 1 137 ? 430.383 80.895 191.843 1.00 47.66 135 VAL E O 1
ATOM 5821 N N . ASP E 1 138 ? 429.906 81.938 189.897 1.00 54.50 136 ASP E N 1
ATOM 5822 C CA . ASP E 1 138 ? 431.200 81.616 189.312 1.00 53.17 136 ASP E CA 1
ATOM 5823 C C . ASP E 1 138 ? 432.073 82.873 189.287 1.00 50.65 136 ASP E C 1
ATOM 5824 O O . ASP E 1 138 ? 431.664 83.953 189.721 1.00 51.13 136 ASP E O 1
ATOM 5829 N N . GLU E 1 139 ? 433.284 82.743 188.735 1.00 57.69 137 GLU E N 1
ATOM 5830 C CA . GLU E 1 139 ? 434.237 83.849 188.778 1.00 53.50 137 GLU E CA 1
ATOM 5831 C C . GLU E 1 139 ? 433.751 85.094 188.043 1.00 58.24 137 GLU E C 1
ATOM 5832 O O . GLU E 1 139 ? 434.344 86.164 188.224 1.00 56.67 137 GLU E O 1
ATOM 5838 N N . ASP E 1 140 ? 432.704 84.992 187.223 1.00 59.94 138 ASP E N 1
ATOM 5839 C CA . ASP E 1 140 ? 432.239 86.117 186.424 1.00 59.53 138 ASP E CA 1
ATOM 5840 C C . ASP E 1 140 ? 430.976 86.755 186.971 1.00 56.36 138 ASP E C 1
ATOM 5841 O O . ASP E 1 140 ? 430.468 87.709 186.372 1.00 63.45 138 ASP E O 1
ATOM 5846 N N . GLY E 1 141 ? 430.466 86.270 188.097 1.00 56.78 139 GLY E N 1
ATOM 5847 C CA . GLY E 1 141 ? 429.227 86.776 188.644 1.00 53.62 139 GLY E CA 1
ATOM 5848 C C . GLY E 1 141 ? 427.984 86.073 188.152 1.00 54.66 139 GLY E C 1
ATOM 5849 O O . GLY E 1 141 ? 426.875 86.520 188.468 1.00 56.64 139 GLY E O 1
ATOM 5850 N N . VAL E 1 142 ? 428.128 84.989 187.395 1.00 54.45 140 VAL E N 1
ATOM 5851 C CA . VAL E 1 142 ? 426.981 84.260 186.861 1.00 54.92 140 VAL E CA 1
ATOM 5852 C C . VAL E 1 142 ? 426.401 83.372 187.950 1.00 54.06 140 VAL E C 1
ATOM 5853 O O . VAL E 1 142 ? 427.124 82.578 188.565 1.00 50.10 140 VAL E O 1
ATOM 5857 N N . LEU E 1 143 ? 425.089 83.485 188.169 1.00 49.09 141 LEU E N 1
ATOM 5858 C CA . LEU E 1 143 ? 424.381 82.709 189.179 1.00 50.84 141 LEU E CA 1
ATOM 5859 C C . LEU E 1 143 ? 423.745 81.474 188.556 1.00 53.13 141 LEU E C 1
ATOM 5860 O O . LEU E 1 143 ? 423.207 81.532 187.446 1.00 51.06 141 LEU E O 1
ATOM 5865 N N . SER E 1 144 ? 423.784 80.364 189.286 1.00 51.28 142 SER E N 1
ATOM 5866 C CA . SER E 1 144 ? 423.255 79.102 188.798 1.00 47.54 142 SER E CA 1
ATOM 5867 C C . SER E 1 144 ? 422.365 78.448 189.842 1.00 49.61 142 SER E C 1
ATOM 5868 O O . SER E 1 144 ? 422.643 78.510 191.048 1.00 45.41 142 SER E O 1
ATOM 5871 N N . LEU E 1 145 ? 421.302 77.808 189.355 1.00 42.70 143 LEU E N 1
ATOM 5872 C CA . LEU E 1 145 ? 420.343 77.088 190.175 1.00 42.51 143 LEU E CA 1
ATOM 5873 C C . LEU E 1 145 ? 419.749 75.966 189.337 1.00 46.47 143 LEU E C 1
ATOM 5874 O O . LEU E 1 145 ? 419.382 76.192 188.181 1.00 47.70 143 LEU E O 1
ATOM 5879 N N . TYR E 1 146 ? 419.648 74.771 189.909 1.00 44.87 144 TYR E N 1
ATOM 5880 C CA . TYR E 1 146 ? 419.090 73.618 189.214 1.00 47.31 144 TYR E CA 1
ATOM 5881 C C . TYR E 1 146 ? 417.881 73.087 189.969 1.00 47.79 144 TYR E C 1
ATOM 5882 O O . TYR E 1 146 ? 417.921 72.944 191.195 1.00 49.06 144 TYR E O 1
ATOM 5891 N N . VAL E 1 147 ? 416.808 72.807 189.230 1.00 47.38 145 VAL E N 1
ATOM 5892 C CA . VAL E 1 147 ? 415.613 72.155 189.750 1.00 46.81 145 VAL E CA 1
ATOM 5893 C C . VAL E 1 147 ? 415.190 71.086 188.751 1.00 49.46 145 VAL E C 1
ATOM 5894 O O . VAL E 1 147 ? 415.662 71.042 187.611 1.00 45.49 145 VAL E O 1
ATOM 5898 N N . LEU E 1 148 ? 414.280 70.224 189.194 1.00 48.78 146 LEU E N 1
ATOM 5899 C CA . LEU E 1 148 ? 413.735 69.160 188.365 1.00 46.95 146 LEU E CA 1
ATOM 5900 C C . LEU E 1 148 ? 412.236 69.360 188.184 1.00 51.63 146 LEU E C 1
ATOM 5901 O O . LEU E 1 148 ? 411.517 69.687 189.135 1.00 48.91 146 LEU E O 1
ATOM 5906 N N . ASP E 1 149 ? 411.766 69.168 186.959 1.00 47.61 147 ASP E N 1
ATOM 5907 C CA . ASP E 1 149 ? 410.333 69.169 186.721 1.00 48.03 147 ASP E CA 1
ATOM 5908 C C . ASP E 1 149 ? 409.732 67.884 187.283 1.00 45.05 147 ASP E C 1
ATOM 5909 O O . ASP E 1 149 ? 410.434 67.009 187.799 1.00 46.51 147 ASP E O 1
ATOM 5914 N N . VAL E 1 150 ? 408.414 67.741 187.138 1.00 51.21 148 VAL E N 1
ATOM 5915 C CA . VAL E 1 150 ? 407.738 66.575 187.695 1.00 50.76 148 VAL E CA 1
ATOM 5916 C C . VAL E 1 150 ? 408.218 65.276 187.059 1.00 53.49 148 VAL E C 1
ATOM 5917 O O . VAL E 1 150 ? 408.096 64.208 187.672 1.00 53.37 148 VAL E O 1
ATOM 5921 N N . ASN E 1 151 ? 408.788 65.343 185.853 1.00 49.06 149 ASN E N 1
ATOM 5922 C CA . ASN E 1 151 ? 409.296 64.172 185.149 1.00 48.22 149 ASN E CA 1
ATOM 5923 C C . ASN E 1 151 ? 410.734 63.819 185.516 1.00 51.46 149 ASN E C 1
ATOM 5924 O O . ASN E 1 151 ? 411.284 62.862 184.956 1.00 48.41 149 ASN E O 1
ATOM 5929 N N . GLY E 1 152 ? 411.357 64.551 186.439 1.00 49.54 150 GLY E N 1
ATOM 5930 C CA . GLY E 1 152 ? 412.753 64.321 186.741 1.00 50.43 150 GLY E CA 1
ATOM 5931 C C . GLY E 1 152 ? 413.708 64.899 185.725 1.00 49.05 150 GLY E C 1
ATOM 5932 O O . GLY E 1 152 ? 414.857 64.455 185.649 1.00 42.84 150 GLY E O 1
ATOM 5933 N N . LEU E 1 153 ? 413.259 65.873 184.934 1.00 47.90 151 LEU E N 1
ATOM 5934 C CA . LEU E 1 153 ? 414.064 66.498 183.894 1.00 50.15 151 LEU E CA 1
ATOM 5935 C C . LEU E 1 153 ? 414.611 67.821 184.406 1.00 47.79 151 LEU E C 1
ATOM 5936 O O . LEU E 1 153 ? 413.903 68.578 185.079 1.00 45.17 151 LEU E O 1
ATOM 5941 N N . GLU E 1 154 ? 415.858 68.109 184.047 1.00 42.01 152 GLU E N 1
ATOM 5942 C CA . GLU E 1 154 ? 416.629 69.157 184.698 1.00 44.22 152 GLU E CA 1
ATOM 5943 C C . GLU E 1 154 ? 416.482 70.498 183.990 1.00 45.97 152 GLU E C 1
ATOM 5944 O O . GLU E 1 154 ? 416.697 70.604 182.775 1.00 45.08 152 GLU E O 1
ATOM 5950 N N . TYR E 1 155 ? 416.130 71.519 184.764 1.00 40.25 153 TYR E N 1
ATOM 5951 C CA . TYR E 1 155 ? 416.073 72.899 184.312 1.00 40.45 153 TYR E CA 1
ATOM 5952 C C . TYR E 1 155 ? 417.129 73.711 185.052 1.00 46.12 153 TYR E C 1
ATOM 5953 O O . TYR E 1 155 ? 417.350 73.520 186.249 1.00 47.05 153 TYR E O 1
ATOM 5962 N N . GLU E 1 156 ? 417.789 74.611 184.337 1.00 44.60 154 GLU E N 1
ATOM 5963 C CA . GLU E 1 156 ? 418.838 75.448 184.902 1.00 46.83 154 GLU E CA 1
ATOM 5964 C C . GLU E 1 156 ? 418.411 76.901 184.796 1.00 50.56 154 GLU E C 1
ATOM 5965 O O . GLU E 1 156 ? 418.115 77.389 183.698 1.00 49.48 154 GLU E O 1
ATOM 5971 N N . PHE E 1 157 ? 418.370 77.583 185.929 1.00 46.09 155 PHE E N 1
ATOM 5972 C CA . PHE E 1 157 ? 418.181 79.024 185.950 1.00 50.81 155 PHE E CA 1
ATOM 5973 C C . PHE E 1 157 ? 419.539 79.700 186.075 1.00 51.46 155 PHE E C 1
ATOM 5974 O O . PHE E 1 157 ? 420.383 79.275 186.875 1.00 50.24 155 PHE E O 1
ATOM 5982 N N . THR E 1 158 ? 419.749 80.744 185.281 1.00 50.25 156 THR E N 1
ATOM 5983 C CA . THR E 1 158 ? 421.001 81.476 185.275 1.00 50.55 156 THR E CA 1
ATOM 5984 C C . THR E 1 158 ? 420.732 82.971 185.331 1.00 53.91 156 THR E C 1
ATOM 5985 O O . THR E 1 158 ? 419.617 83.433 185.085 1.00 53.15 156 THR E O 1
ATOM 5989 N N . TYR E 1 159 ? 421.782 83.733 185.644 1.00 53.76 157 TYR E N 1
ATOM 5990 C CA . TYR E 1 159 ? 421.704 85.188 185.661 1.00 54.89 157 TYR E CA 1
ATOM 5991 C C . TYR E 1 159 ? 423.026 85.772 185.193 1.00 61.87 157 TYR E C 1
ATOM 5992 O O . TYR E 1 159 ? 424.092 85.385 185.687 1.00 58.33 157 TYR E O 1
ATOM 6001 N N . LEU E 1 160 ? 422.948 86.714 184.252 1.00 64.12 158 LEU E N 1
ATOM 6002 C CA . LEU E 1 160 ? 424.103 87.338 183.629 1.00 69.04 158 LEU E CA 1
ATOM 6003 C C . LEU E 1 160 ? 424.045 88.855 183.780 1.00 74.26 158 LEU E C 1
ATOM 6004 O O . LEU E 1 160 ? 422.970 89.448 183.640 1.00 70.62 158 LEU E O 1
ATOM 6009 N N . PRO E 1 161 ? 425.175 89.512 184.094 1.00 76.07 159 PRO E N 1
ATOM 6010 C CA . PRO E 1 161 ? 425.276 90.971 183.962 1.00 74.61 159 PRO E CA 1
ATOM 6011 C C . PRO E 1 161 ? 425.789 91.394 182.586 1.00 73.86 159 PRO E C 1
ATOM 6012 O O . PRO E 1 161 ? 425.205 90.985 181.578 1.00 80.95 159 PRO E O 1
ATOM 6016 N N . ALA F 1 16 ? 408.610 86.438 181.219 1.00 66.09 14 ALA F N 1
ATOM 6017 C CA . ALA F 1 16 ? 409.239 86.350 182.530 1.00 67.23 14 ALA F CA 1
ATOM 6018 C C . ALA F 1 16 ? 410.714 85.950 182.416 1.00 71.45 14 ALA F C 1
ATOM 6019 O O . ALA F 1 16 ? 411.593 86.655 182.901 1.00 72.40 14 ALA F O 1
ATOM 6021 N N . PHE F 1 17 ? 410.988 84.825 181.767 1.00 67.63 15 PHE F N 1
ATOM 6022 C CA . PHE F 1 17 ? 412.347 84.339 181.577 1.00 64.27 15 PHE F CA 1
ATOM 6023 C C . PHE F 1 17 ? 412.688 84.307 180.089 1.00 67.74 15 PHE F C 1
ATOM 6024 O O . PHE F 1 17 ? 411.854 84.592 179.224 1.00 67.81 15 PHE F O 1
ATOM 6032 N N . ARG F 1 18 ? 413.937 83.945 179.797 1.00 63.03 16 ARG F N 1
ATOM 6033 C CA . ARG F 1 18 ? 414.451 83.865 178.435 1.00 60.53 16 ARG F CA 1
ATOM 6034 C C . ARG F 1 18 ? 415.239 82.577 178.270 1.00 60.30 16 ARG F C 1
ATOM 6035 O O . ARG F 1 18 ? 416.155 82.305 179.055 1.00 54.02 16 ARG F O 1
ATOM 6043 N N . PHE F 1 19 ? 414.904 81.800 177.241 1.00 52.43 17 PHE F N 1
ATOM 6044 C CA . PHE F 1 19 ? 415.661 80.589 176.956 1.00 54.87 17 PHE F CA 1
ATOM 6045 C C . PHE F 1 19 ? 417.123 80.936 176.677 1.00 54.38 17 PHE F C 1
ATOM 6046 O O . PHE F 1 19 ? 417.417 81.834 175.882 1.00 55.69 17 PHE F O 1
ATOM 6054 N N . HIS F 1 20 ? 418.046 80.212 177.324 1.00 52.01 18 HIS F N 1
ATOM 6055 C CA . HIS F 1 20 ? 419.468 80.520 177.231 1.00 49.68 18 HIS F CA 1
ATOM 6056 C C . HIS F 1 20 ? 420.274 79.463 176.489 1.00 46.61 18 HIS F C 1
ATOM 6057 O O . HIS F 1 20 ? 421.001 79.795 175.548 1.00 49.07 18 HIS F O 1
ATOM 6064 N N . HIS F 1 21 ? 420.246 78.209 176.926 1.00 42.56 19 HIS F N 1
ATOM 6065 C CA . HIS F 1 21 ? 421.003 77.199 176.198 1.00 44.31 19 HIS F CA 1
ATOM 6066 C C . HIS F 1 21 ? 420.368 75.842 176.440 1.00 40.58 19 HIS F C 1
ATOM 6067 O O . HIS F 1 21 ? 419.589 75.655 177.378 1.00 39.81 19 HIS F O 1
ATOM 6074 N N . ILE F 1 22 ? 420.684 74.905 175.555 1.00 39.51 20 ILE F N 1
ATOM 6075 C CA . ILE F 1 22 ? 420.274 73.513 175.698 1.00 41.37 20 ILE F CA 1
ATOM 6076 C C . ILE F 1 22 ? 421.526 72.681 175.937 1.00 41.61 20 ILE F C 1
ATOM 6077 O O . ILE F 1 22 ? 422.581 72.968 175.348 1.00 39.98 20 ILE F O 1
ATOM 6082 N N . GLY F 1 23 ? 421.419 71.684 176.790 1.00 39.47 21 GLY F N 1
ATOM 6083 C CA . GLY F 1 23 ? 422.547 70.846 177.145 1.00 43.10 21 GLY F CA 1
ATOM 6084 C C . GLY F 1 23 ? 422.513 69.548 176.367 1.00 43.77 21 GLY F C 1
ATOM 6085 O O . GLY F 1 23 ? 421.537 68.800 176.437 1.00 43.08 21 GLY F O 1
ATOM 6086 N N . VAL F 1 24 ? 423.588 69.283 175.626 1.00 39.63 22 VAL F N 1
ATOM 6087 C CA . VAL F 1 24 ? 423.715 68.061 174.847 1.00 40.37 22 VAL F CA 1
ATOM 6088 C C . VAL F 1 24 ? 424.823 67.220 175.462 1.00 41.37 22 VAL F C 1
ATOM 6089 O O . VAL F 1 24 ? 426.000 67.598 175.435 1.00 41.82 22 VAL F O 1
ATOM 6093 N N . GLN F 1 25 ? 424.451 66.073 176.009 1.00 45.07 23 GLN F N 1
ATOM 6094 C CA . GLN F 1 25 ? 425.401 65.143 176.598 1.00 45.09 23 GLN F CA 1
ATOM 6095 C C . GLN F 1 25 ? 425.747 64.075 175.570 1.00 44.26 23 GLN F C 1
ATOM 6096 O O . GLN F 1 25 ? 424.851 63.409 175.033 1.00 44.69 23 GLN F O 1
ATOM 6102 N N . THR F 1 26 ? 427.037 63.916 175.294 1.00 40.58 24 THR F N 1
ATOM 6103 C CA . THR F 1 26 ? 427.492 63.008 174.248 1.00 45.03 24 THR F CA 1
ATOM 6104 C C . THR F 1 26 ? 428.563 62.083 174.809 1.00 48.65 24 THR F C 1
ATOM 6105 O O . THR F 1 26 ? 429.071 62.283 175.911 1.00 47.44 24 THR F O 1
ATOM 6109 N N . SER F 1 27 ? 428.894 61.055 174.029 1.00 50.80 25 SER F N 1
ATOM 6110 C CA . SER F 1 27 ? 429.948 60.106 174.368 1.00 52.00 25 SER F CA 1
ATOM 6111 C C . SER F 1 27 ? 431.236 60.337 173.583 1.00 57.47 25 SER F C 1
ATOM 6112 O O . SER F 1 27 ? 432.259 59.714 173.896 1.00 55.38 25 SER F O 1
ATOM 6115 N N . ASP F 1 28 ? 431.212 61.216 172.579 1.00 51.88 26 ASP F N 1
ATOM 6116 C CA . ASP F 1 28 ? 432.372 61.532 171.749 1.00 51.20 26 ASP F CA 1
ATOM 6117 C C . ASP F 1 28 ? 432.291 63.026 171.442 1.00 50.24 26 ASP F C 1
ATOM 6118 O O . ASP F 1 28 ? 431.671 63.439 170.458 1.00 45.18 26 ASP F O 1
ATOM 6123 N N . LEU F 1 29 ? 432.940 63.831 172.282 1.00 51.40 27 LEU F N 1
ATOM 6124 C CA . LEU F 1 29 ? 432.787 65.279 172.190 1.00 48.21 27 LEU F CA 1
ATOM 6125 C C . LEU F 1 29 ? 433.308 65.828 170.863 1.00 45.18 27 LEU F C 1
ATOM 6126 O O . LEU F 1 29 ? 432.642 66.645 170.216 1.00 42.46 27 LEU F O 1
ATOM 6131 N N . GLU F 1 30 ? 434.515 65.430 170.453 1.00 42.44 28 GLU F N 1
ATOM 6132 C CA . GLU F 1 30 ? 435.073 66.054 169.259 1.00 47.69 28 GLU F CA 1
ATOM 6133 C C . GLU F 1 30 ? 434.265 65.682 168.018 1.00 42.80 28 GLU F C 1
ATOM 6134 O O . GLU F 1 30 ? 434.083 66.511 167.119 1.00 40.51 28 GLU F O 1
ATOM 6140 N N . ASN F 1 31 ? 433.762 64.447 167.960 1.00 40.00 29 ASN F N 1
ATOM 6141 C CA . ASN F 1 31 ? 432.918 64.049 166.839 1.00 43.80 29 ASN F CA 1
ATOM 6142 C C . ASN F 1 31 ? 431.644 64.885 166.793 1.00 42.97 29 ASN F C 1
ATOM 6143 O O . ASN F 1 31 ? 431.230 65.333 165.714 1.00 42.46 29 ASN F O 1
ATOM 6148 N N . SER F 1 32 ? 431.014 65.128 167.958 1.00 39.95 30 SER F N 1
ATOM 6149 C CA . SER F 1 32 ? 429.828 65.983 167.972 1.00 39.64 30 SER F CA 1
ATOM 6150 C C . SER F 1 32 ? 430.188 67.426 167.646 1.00 39.85 30 SER F C 1
ATOM 6151 O O . SER F 1 32 ? 429.439 68.112 166.947 1.00 40.50 30 SER F O 1
ATOM 6154 N N . LEU F 1 33 ? 431.313 67.920 168.169 1.00 36.74 31 LEU F N 1
ATOM 6155 C CA . LEU F 1 33 ? 431.695 69.297 167.873 1.00 40.66 31 LEU F CA 1
ATOM 6156 C C . LEU F 1 33 ? 431.927 69.497 166.376 1.00 43.66 31 LEU F C 1
ATOM 6157 O O . LEU F 1 33 ? 431.548 70.532 165.817 1.00 40.48 31 LEU F O 1
ATOM 6162 N N . GLY F 1 34 ? 432.583 68.535 165.721 1.00 40.46 32 GLY F N 1
ATOM 6163 C CA . GLY F 1 34 ? 432.802 68.654 164.285 1.00 42.29 32 GLY F CA 1
ATOM 6164 C C . GLY F 1 34 ? 431.497 68.633 163.501 1.00 38.32 32 GLY F C 1
ATOM 6165 O O . GLY F 1 34 ? 431.276 69.463 162.616 1.00 39.58 32 GLY F O 1
ATOM 6166 N N . TRP F 1 35 ? 430.602 67.699 163.837 1.00 38.94 33 TRP F N 1
ATOM 6167 C CA . TRP F 1 35 ? 429.349 67.584 163.086 1.00 37.74 33 TRP F CA 1
ATOM 6168 C C . TRP F 1 35 ? 428.433 68.775 163.341 1.00 40.31 33 TRP F C 1
ATOM 6169 O O . TRP F 1 35 ? 427.807 69.289 162.408 1.00 39.52 33 TRP F O 1
ATOM 6180 N N . TYR F 1 36 ? 428.332 69.227 164.594 1.00 39.52 34 TYR F N 1
ATOM 6181 C CA . TYR F 1 36 ? 427.487 70.379 164.883 1.00 38.87 34 TYR F CA 1
ATOM 6182 C C . TYR F 1 36 ? 427.975 71.622 164.151 1.00 38.22 34 TYR F C 1
ATOM 6183 O O . TYR F 1 36 ? 427.170 72.397 163.623 1.00 39.24 34 TYR F O 1
ATOM 6192 N N . ARG F 1 37 ? 429.294 71.840 164.117 1.00 39.23 35 ARG F N 1
ATOM 6193 C CA . ARG F 1 37 ? 429.825 72.987 163.387 1.00 43.82 35 ARG F CA 1
ATOM 6194 C C . ARG F 1 37 ? 429.589 72.853 161.886 1.00 41.69 35 ARG F C 1
ATOM 6195 O O . ARG F 1 37 ? 429.242 73.831 161.215 1.00 44.79 35 ARG F O 1
ATOM 6203 N N . GLU F 1 38 ? 429.771 71.654 161.339 1.00 37.06 36 GLU F N 1
ATOM 6204 C CA . GLU F 1 38 ? 429.576 71.490 159.901 1.00 39.93 36 GLU F CA 1
ATOM 6205 C C . GLU F 1 38 ? 428.093 71.508 159.535 1.00 42.86 36 GLU F C 1
ATOM 6206 O O . GLU F 1 38 ? 427.705 72.098 158.519 1.00 41.19 36 GLU F O 1
ATOM 6212 N N . PHE F 1 39 ? 427.248 70.857 160.334 1.00 37.54 37 PHE F N 1
ATOM 6213 C CA . PHE F 1 39 ? 425.848 70.756 159.934 1.00 36.61 37 PHE F CA 1
ATOM 6214 C C . PHE F 1 39 ? 425.107 72.057 160.199 1.00 44.85 37 PHE F C 1
ATOM 6215 O O . PHE F 1 39 ? 424.478 72.615 159.290 1.00 38.05 37 PHE F O 1
ATOM 6223 N N . PHE F 1 40 ? 425.194 72.575 161.427 1.00 40.73 38 PHE F N 1
ATOM 6224 C CA . PHE F 1 40 ? 424.451 73.772 161.801 1.00 45.62 38 PHE F CA 1
ATOM 6225 C C . PHE F 1 40 ? 425.187 75.070 161.485 1.00 42.90 38 PHE F C 1
ATOM 6226 O O . PHE F 1 40 ? 424.576 76.142 161.574 1.00 45.16 38 PHE F O 1
ATOM 6234 N N . GLY F 1 41 ? 426.462 75.008 161.110 1.00 42.68 39 GLY F N 1
ATOM 6235 C CA . GLY F 1 41 ? 427.265 76.216 161.001 1.00 46.18 39 GLY F CA 1
ATOM 6236 C C . GLY F 1 41 ? 427.619 76.827 162.341 1.00 49.57 39 GLY F C 1
ATOM 6237 O O . GLY F 1 41 ? 427.704 78.055 162.458 1.00 47.02 39 GLY F O 1
ATOM 6238 N N . CYS F 1 42 ? 427.795 75.995 163.364 1.00 44.15 40 CYS F N 1
ATOM 6239 C CA . CYS F 1 42 ? 428.052 76.480 164.713 1.00 50.53 40 CYS F CA 1
ATOM 6240 C C . CYS F 1 42 ? 429.449 77.087 164.806 1.00 49.87 40 CYS F C 1
ATOM 6241 O O . CYS F 1 42 ? 430.391 76.609 164.173 1.00 47.26 40 CYS F O 1
ATOM 6244 N N . GLU F 1 43 ? 429.575 78.150 165.592 1.00 55.84 41 GLU F N 1
ATOM 6245 C CA . GLU F 1 43 ? 430.865 78.679 166.009 1.00 53.62 41 GLU F CA 1
ATOM 6246 C C . GLU F 1 43 ? 431.071 78.362 167.483 1.00 51.49 41 GLU F C 1
ATOM 6247 O O . GLU F 1 43 ? 430.116 78.338 168.265 1.00 48.98 41 GLU F O 1
ATOM 6253 N N . GLN F 1 44 ? 432.322 78.127 167.864 1.00 53.78 42 GLN F N 1
ATOM 6254 C CA . GLN F 1 44 ? 432.647 77.774 169.242 1.00 55.35 42 GLN F CA 1
ATOM 6255 C C . GLN F 1 44 ? 432.979 79.035 170.026 1.00 51.42 42 GLN F C 1
ATOM 6256 O O . GLN F 1 44 ? 433.892 79.779 169.657 1.00 48.20 42 GLN F O 1
ATOM 6262 N N . ASN F 1 45 ? 432.223 79.281 171.095 1.00 54.95 43 ASN F N 1
ATOM 6263 C CA . ASN F 1 45 ? 432.395 80.490 171.891 1.00 55.00 43 ASN F CA 1
ATOM 6264 C C . ASN F 1 45 ? 433.450 80.324 172.980 1.00 56.02 43 ASN F C 1
ATOM 6265 O O . ASN F 1 45 ? 434.211 81.260 173.242 1.00 58.22 43 ASN F O 1
ATOM 6270 N N . TRP F 1 46 ? 433.495 79.164 173.632 1.00 56.04 44 TRP F N 1
ATOM 6271 C CA . TRP F 1 46 ? 434.528 78.861 174.617 1.00 50.77 44 TRP F CA 1
ATOM 6272 C C . TRP F 1 46 ? 434.453 77.382 174.971 1.00 49.48 44 TRP F C 1
ATOM 6273 O O . TRP F 1 46 ? 433.510 76.675 174.605 1.00 48.69 44 TRP F O 1
ATOM 6284 N N . SER F 1 47 ? 435.480 76.924 175.679 1.00 48.41 45 SER F N 1
ATOM 6285 C CA . SER F 1 47 ? 435.588 75.557 176.157 1.00 45.39 45 SER F CA 1
ATOM 6286 C C . SER F 1 47 ? 436.038 75.603 177.610 1.00 50.19 45 SER F C 1
ATOM 6287 O O . SER F 1 47 ? 436.690 76.559 178.041 1.00 49.84 45 SER F O 1
ATOM 6290 N N . LEU F 1 48 ? 435.684 74.568 178.367 1.00 45.32 46 LEU F N 1
ATOM 6291 C CA . LEU F 1 48 ? 435.924 74.574 179.803 1.00 47.40 46 LEU F CA 1
ATOM 6292 C C . LEU F 1 48 ? 436.236 73.161 180.264 1.00 48.36 46 LEU F C 1
ATOM 6293 O O . LEU F 1 48 ? 435.542 72.215 179.884 1.00 42.64 46 LEU F O 1
ATOM 6298 N N . GLU F 1 49 ? 437.302 73.022 181.061 1.00 44.99 47 GLU F N 1
ATOM 6299 C CA . GLU F 1 49 ? 437.657 71.743 181.660 1.00 43.96 47 GLU F CA 1
ATOM 6300 C C . GLU F 1 49 ? 437.844 71.834 183.175 1.00 50.25 47 GLU F C 1
ATOM 6301 O O . GLU F 1 49 ? 438.343 70.878 183.775 1.00 46.37 47 GLU F O 1
ATOM 6307 N N . LYS F 1 50 ? 437.456 72.951 183.802 1.00 49.25 48 LYS F N 1
ATOM 6308 C CA . LYS F 1 50 ? 437.569 73.178 185.245 1.00 50.38 48 LYS F CA 1
ATOM 6309 C C . LYS F 1 50 ? 436.184 73.546 185.768 1.00 48.55 48 LYS F C 1
ATOM 6310 O O . LYS F 1 50 ? 435.676 74.635 185.467 1.00 50.40 48 LYS F O 1
ATOM 6316 N N . PHE F 1 51 ? 435.586 72.666 186.578 1.00 46.40 49 PHE F N 1
ATOM 6317 C CA . PHE F 1 51 ? 434.166 72.753 186.897 1.00 48.77 49 PHE F CA 1
ATOM 6318 C C . PHE F 1 51 ? 433.927 72.909 188.393 1.00 51.33 49 PHE F C 1
ATOM 6319 O O . PHE F 1 51 ? 434.665 72.363 189.218 1.00 44.81 49 PHE F O 1
ATOM 6327 N N . SER F 1 52 ? 432.854 73.631 188.719 1.00 49.53 50 SER F N 1
ATOM 6328 C CA . SER F 1 52 ? 432.367 73.797 190.080 1.00 48.88 50 SER F CA 1
ATOM 6329 C C . SER F 1 52 ? 431.934 72.460 190.671 1.00 50.91 50 SER F C 1
ATOM 6330 O O . SER F 1 52 ? 431.725 71.473 189.958 1.00 46.33 50 SER F O 1
ATOM 6333 N N . ASP F 1 53 ? 431.816 72.432 192.005 1.00 52.73 51 ASP F N 1
ATOM 6334 C CA . ASP F 1 53 ? 431.239 71.264 192.663 1.00 51.70 51 ASP F CA 1
ATOM 6335 C C . ASP F 1 53 ? 429.797 71.051 192.219 1.00 47.04 51 ASP F C 1
ATOM 6336 O O . ASP F 1 53 ? 429.338 69.909 192.094 1.00 49.88 51 ASP F O 1
ATOM 6341 N N . LEU F 1 54 ? 429.050 72.142 192.035 1.00 43.65 52 LEU F N 1
ATOM 6342 C CA . LEU F 1 54 ? 427.663 72.029 191.602 1.00 45.35 52 LEU F CA 1
ATOM 6343 C C . LEU F 1 54 ? 427.577 71.370 190.231 1.00 46.45 52 LEU F C 1
ATOM 6344 O O . LEU F 1 54 ? 426.756 70.468 190.011 1.00 46.19 52 LEU F O 1
ATOM 6349 N N . THR F 1 55 ? 428.417 71.809 189.296 1.00 45.65 53 THR F N 1
ATOM 6350 C CA . THR F 1 55 ? 428.398 71.210 187.965 1.00 46.90 53 THR F CA 1
ATOM 6351 C C . THR F 1 55 ? 428.763 69.737 188.042 1.00 49.41 53 THR F C 1
ATOM 6352 O O . THR F 1 55 ? 428.071 68.880 187.481 1.00 47.92 53 THR F O 1
ATOM 6356 N N . ARG F 1 56 ? 429.829 69.418 188.776 1.00 45.23 54 ARG F N 1
ATOM 6357 C CA . ARG F 1 56 ? 430.228 68.023 188.893 1.00 46.83 54 ARG F CA 1
ATOM 6358 C C . ARG F 1 56 ? 429.176 67.197 189.613 1.00 47.95 54 ARG F C 1
ATOM 6359 O O . ARG F 1 56 ? 429.087 65.987 189.376 1.00 48.47 54 ARG F O 1
ATOM 6367 N N . SER F 1 57 ? 428.356 67.820 190.467 1.00 47.88 55 SER F N 1
ATOM 6368 C CA . SER F 1 57 ? 427.275 67.069 191.089 1.00 49.66 55 SER F CA 1
ATOM 6369 C C . SER F 1 57 ? 426.134 66.810 190.106 1.00 49.17 55 SER F C 1
ATOM 6370 O O . SER F 1 57 ? 425.541 65.724 190.123 1.00 42.25 55 SER F O 1
ATOM 6373 N N . ARG F 1 58 ? 425.808 67.782 189.244 1.00 47.70 56 ARG F N 1
ATOM 6374 C CA . ARG F 1 58 ? 424.740 67.543 188.266 1.00 52.12 56 ARG F CA 1
ATOM 6375 C C . ARG F 1 58 ? 425.200 66.583 187.176 1.00 49.63 56 ARG F C 1
ATOM 6376 O O . ARG F 1 58 ? 424.399 65.793 186.661 1.00 53.54 56 ARG F O 1
ATOM 6384 N N . LEU F 1 59 ? 426.478 66.651 186.802 1.00 48.12 57 LEU F N 1
ATOM 6385 C CA . LEU F 1 59 ? 427.042 65.855 185.710 1.00 53.91 57 LEU F CA 1
ATOM 6386 C C . LEU F 1 59 ? 428.277 65.118 186.209 1.00 48.84 57 LEU F C 1
ATOM 6387 O O . LEU F 1 59 ? 429.403 65.440 185.818 1.00 51.02 57 LEU F O 1
ATOM 6392 N N . PRO F 1 60 ? 428.100 64.110 187.065 1.00 50.85 58 PRO F N 1
ATOM 6393 C CA . PRO F 1 60 ? 429.268 63.422 187.638 1.00 52.82 58 PRO F CA 1
ATOM 6394 C C . PRO F 1 60 ? 430.140 62.794 186.560 1.00 55.34 58 PRO F C 1
ATOM 6395 O O . PRO F 1 60 ? 429.662 62.062 185.690 1.00 53.66 58 PRO F O 1
ATOM 6399 N N . GLY F 1 61 ? 431.436 63.103 186.622 1.00 51.71 59 GLY F N 1
ATOM 6400 C CA . GLY F 1 61 ? 432.401 62.610 185.666 1.00 53.97 59 GLY F CA 1
ATOM 6401 C C . GLY F 1 61 ? 432.619 63.493 184.457 1.00 52.89 59 GLY F C 1
ATOM 6402 O O . GLY F 1 61 ? 433.343 63.084 183.545 1.00 52.36 59 GLY F O 1
ATOM 6403 N N . ILE F 1 62 ? 432.013 64.686 184.423 1.00 51.16 60 ILE F N 1
ATOM 6404 C CA . ILE F 1 62 ? 432.195 65.604 183.302 1.00 52.23 60 ILE F CA 1
ATOM 6405 C C . ILE F 1 62 ? 433.673 65.906 183.111 1.00 51.28 60 ILE F C 1
ATOM 6406 O O . ILE F 1 62 ? 434.402 66.166 184.074 1.00 48.84 60 ILE F O 1
ATOM 6411 N N . THR F 1 63 ? 434.124 65.872 181.863 1.00 49.73 61 THR F N 1
ATOM 6412 C CA . THR F 1 63 ? 435.516 66.163 181.540 1.00 49.12 61 THR F CA 1
ATOM 6413 C C . THR F 1 63 ? 435.698 67.425 180.717 1.00 50.07 61 THR F C 1
ATOM 6414 O O . THR F 1 63 ? 436.668 68.144 180.927 1.00 44.26 61 THR F O 1
ATOM 6418 N N . ARG F 1 64 ? 434.795 67.728 179.784 1.00 45.22 62 ARG F N 1
ATOM 6419 C CA . ARG F 1 64 ? 434.963 68.925 178.973 1.00 46.91 62 ARG F CA 1
ATOM 6420 C C . ARG F 1 64 ? 433.607 69.457 178.536 1.00 43.43 62 ARG F C 1
ATOM 6421 O O . ARG F 1 64 ? 432.659 68.698 178.323 1.00 43.11 62 ARG F O 1
ATOM 6429 N N . LEU F 1 65 ? 433.539 70.774 178.387 1.00 39.16 63 LEU F N 1
ATOM 6430 C CA . LEU F 1 65 ? 432.288 71.458 178.127 1.00 42.86 63 LEU F CA 1
ATOM 6431 C C . LEU F 1 65 ? 432.554 72.565 177.124 1.00 47.50 63 LEU F C 1
ATOM 6432 O O . LEU F 1 65 ? 433.466 73.376 177.317 1.00 42.94 63 LEU F O 1
ATOM 6437 N N . VAL F 1 66 ? 431.790 72.569 176.032 1.00 44.80 64 VAL F N 1
ATOM 6438 C CA . VAL F 1 66 ? 431.984 73.528 174.951 1.00 45.26 64 VAL F CA 1
ATOM 6439 C C . VAL F 1 66 ? 430.655 74.204 174.669 1.00 43.03 64 VAL F C 1
ATOM 6440 O O . VAL F 1 66 ? 429.619 73.537 174.579 1.00 43.79 64 VAL F O 1
ATOM 6444 N N . GLU F 1 67 ? 430.684 75.522 174.538 1.00 42.77 65 GLU F N 1
ATOM 6445 C CA . GLU F 1 67 ? 429.514 76.292 174.151 1.00 44.59 65 GLU F CA 1
ATOM 6446 C C . GLU F 1 67 ? 429.593 76.530 172.650 1.00 45.28 65 GLU F C 1
ATOM 6447 O O . GLU F 1 67 ? 430.504 77.212 172.174 1.00 44.58 65 GLU F O 1
ATOM 6453 N N . LEU F 1 68 ? 428.650 75.964 171.905 1.00 45.57 66 LEU F N 1
ATOM 6454 C CA . LEU F 1 68 ? 428.523 76.273 170.489 1.00 43.90 66 LEU F CA 1
ATOM 6455 C C . LEU F 1 68 ? 427.365 77.243 170.295 1.00 47.34 66 LEU F C 1
ATOM 6456 O O . LEU F 1 68 ? 426.445 77.306 171.112 1.00 48.15 66 LEU F O 1
ATOM 6461 N N . ALA F 1 69 ? 427.435 78.027 169.224 1.00 44.52 67 ALA F N 1
ATOM 6462 C CA . ALA F 1 69 ? 426.404 79.014 168.938 1.00 51.72 67 ALA F CA 1
ATOM 6463 C C . ALA F 1 69 ? 426.103 79.002 167.450 1.00 52.53 67 ALA F C 1
ATOM 6464 O O . ALA F 1 69 ? 427.018 79.123 166.630 1.00 52.28 67 ALA F O 1
ATOM 6466 N N . ALA F 1 70 ? 424.826 78.846 167.109 1.00 56.75 68 ALA F N 1
ATOM 6467 C CA . ALA F 1 70 ? 424.362 78.994 165.737 1.00 62.00 68 ALA F CA 1
ATOM 6468 C C . ALA F 1 70 ? 423.029 79.718 165.769 1.00 63.92 68 ALA F C 1
ATOM 6469 O O . ALA F 1 70 ? 422.156 79.374 166.574 1.00 62.54 68 ALA F O 1
ATOM 6471 N N . GLY F 1 71 ? 422.879 80.714 164.898 1.00 71.23 69 GLY F N 1
ATOM 6472 C CA . GLY F 1 71 ? 421.693 81.552 164.942 1.00 69.32 69 GLY F CA 1
ATOM 6473 C C . GLY F 1 71 ? 421.508 82.130 166.329 1.00 70.63 69 GLY F C 1
ATOM 6474 O O . GLY F 1 71 ? 422.461 82.595 166.969 1.00 73.23 69 GLY F O 1
ATOM 6475 N N . ASP F 1 72 ? 420.270 82.084 166.818 1.00 72.97 70 ASP F N 1
ATOM 6476 C CA . ASP F 1 72 ? 419.989 82.464 168.195 1.00 69.93 70 ASP F CA 1
ATOM 6477 C C . ASP F 1 72 ? 420.280 81.342 169.179 1.00 64.91 70 ASP F C 1
ATOM 6478 O O . ASP F 1 72 ? 420.327 81.591 170.389 1.00 69.72 70 ASP F O 1
ATOM 6483 N N . LEU F 1 73 ? 420.510 80.130 168.686 1.00 58.10 71 LEU F N 1
ATOM 6484 C CA . LEU F 1 73 ? 420.612 78.963 169.543 1.00 54.97 71 LEU F CA 1
ATOM 6485 C C . LEU F 1 73 ? 421.991 78.866 170.163 1.00 53.82 71 LEU F C 1
ATOM 6486 O O . LEU F 1 73 ? 423.009 79.035 169.484 1.00 51.07 71 LEU F O 1
ATOM 6491 N N . ARG F 1 74 ? 422.016 78.564 171.446 1.00 51.61 72 ARG F N 1
ATOM 6492 C CA . ARG F 1 74 ? 423.250 78.295 172.148 1.00 51.04 72 ARG F CA 1
ATOM 6493 C C . ARG F 1 74 ? 423.204 76.862 172.648 1.00 40.62 72 ARG F C 1
ATOM 6494 O O . ARG F 1 74 ? 422.240 76.464 173.303 1.00 48.42 72 ARG F O 1
ATOM 6502 N N . ILE F 1 75 ? 424.215 76.081 172.300 1.00 38.55 73 ILE F N 1
ATOM 6503 C CA . ILE F 1 75 ? 424.238 74.653 172.596 1.00 40.70 73 ILE F CA 1
ATOM 6504 C C . ILE F 1 75 ? 425.483 74.367 173.428 1.00 44.86 73 ILE F C 1
ATOM 6505 O O . ILE F 1 75 ? 426.604 74.659 172.997 1.00 43.04 73 ILE F O 1
ATOM 6510 N N . HIS F 1 76 ? 425.292 73.827 174.628 1.00 44.65 74 HIS F N 1
ATOM 6511 C CA . HIS F 1 76 ? 426.412 73.390 175.455 1.00 40.17 74 HIS F CA 1
ATOM 6512 C C . HIS F 1 76 ? 426.556 71.892 175.238 1.00 40.73 74 HIS F C 1
ATOM 6513 O O . HIS F 1 76 ? 425.658 71.115 175.585 1.00 43.46 74 HIS F O 1
ATOM 6520 N N . VAL F 1 77 ? 427.665 71.499 174.640 1.00 36.98 75 VAL F N 1
ATOM 6521 C CA . VAL F 1 77 ? 427.978 70.106 174.373 1.00 39.10 75 VAL F CA 1
ATOM 6522 C C . VAL F 1 77 ? 429.035 69.677 175.379 1.00 39.66 75 VAL F C 1
ATOM 6523 O O . VAL F 1 77 ? 430.024 70.389 175.585 1.00 41.25 75 VAL F O 1
ATOM 6527 N N . PHE F 1 78 ? 428.842 68.522 176.006 1.00 40.15 76 PHE F N 1
ATOM 6528 C CA . PHE F 1 78 ? 429.807 68.079 176.998 1.00 44.46 76 PHE F CA 1
ATOM 6529 C C . PHE F 1 78 ? 429.880 66.563 177.008 1.00 44.34 76 PHE F C 1
ATOM 6530 O O . PHE F 1 78 ? 428.923 65.877 176.643 1.00 42.05 76 PHE F O 1
ATOM 6538 N N . GLU F 1 79 ? 431.025 66.055 177.449 1.00 45.43 77 GLU F N 1
ATOM 6539 C CA . GLU F 1 79 ? 431.287 64.628 177.580 1.00 50.68 77 GLU F CA 1
ATOM 6540 C C . GLU F 1 79 ? 431.539 64.281 179.040 1.00 52.61 77 GLU F C 1
ATOM 6541 O O . GLU F 1 79 ? 432.326 64.955 179.714 1.00 49.43 77 GLU F O 1
ATOM 6547 N N . ARG F 1 80 ? 430.898 63.217 179.515 1.00 50.16 78 ARG F N 1
ATOM 6548 C CA . ARG F 1 80 ? 431.278 62.656 180.802 1.00 59.08 78 ARG F CA 1
ATOM 6549 C C . ARG F 1 80 ? 432.312 61.562 180.571 1.00 63.80 78 ARG F C 1
ATOM 6550 O O . ARG F 1 80 ? 433.429 61.849 180.123 1.00 65.81 78 ARG F O 1
ATOM 6558 N N . ALA F 1 81 ? 431.956 60.313 180.851 1.00 69.75 79 ALA F N 1
ATOM 6559 C CA . ALA F 1 81 ? 432.892 59.206 180.655 1.00 70.31 79 ALA F CA 1
ATOM 6560 C C . ALA F 1 81 ? 432.161 57.884 180.443 1.00 75.67 79 ALA F C 1
ATOM 6561 O O . ALA F 1 81 ? 432.370 56.923 181.187 1.00 78.21 79 ALA F O 1
ATOM 6563 N N . ALA F 1 87 ? 423.555 54.382 173.486 1.00 63.90 85 ALA F N 1
ATOM 6564 C CA . ALA F 1 87 ? 422.384 54.851 172.744 1.00 65.69 85 ALA F CA 1
ATOM 6565 C C . ALA F 1 87 ? 421.236 55.261 173.672 1.00 66.39 85 ALA F C 1
ATOM 6566 O O . ALA F 1 87 ? 420.972 54.586 174.674 1.00 68.03 85 ALA F O 1
ATOM 6568 N N . PRO F 1 88 ? 420.546 56.356 173.334 1.00 67.43 86 PRO F N 1
ATOM 6569 C CA . PRO F 1 88 ? 419.429 56.817 174.174 1.00 64.04 86 PRO F CA 1
ATOM 6570 C C . PRO F 1 88 ? 418.313 55.787 174.260 1.00 65.83 86 PRO F C 1
ATOM 6571 O O . PRO F 1 88 ? 418.252 54.826 173.488 1.00 64.38 86 PRO F O 1
ATOM 6575 N N . VAL F 1 89 ? 417.419 56.006 175.226 1.00 65.27 87 VAL F N 1
ATOM 6576 C CA . VAL F 1 89 ? 416.285 55.128 175.500 1.00 66.11 87 VAL F CA 1
ATOM 6577 C C . VAL F 1 89 ? 415.003 55.886 175.180 1.00 64.47 87 VAL F C 1
ATOM 6578 O O . VAL F 1 89 ? 414.758 56.965 175.734 1.00 63.50 87 VAL F O 1
ATOM 6582 N N . ALA F 1 90 ? 414.172 55.312 174.303 1.00 63.49 88 ALA F N 1
ATOM 6583 C CA . ALA F 1 90 ? 413.049 56.054 173.741 1.00 65.67 88 ALA F CA 1
ATOM 6584 C C . ALA F 1 90 ? 411.838 56.136 174.664 1.00 61.10 88 ALA F C 1
ATOM 6585 O O . ALA F 1 90 ? 411.030 57.057 174.516 1.00 54.67 88 ALA F O 1
ATOM 6587 N N . GLU F 1 91 ? 411.692 55.221 175.616 1.00 65.27 89 GLU F N 1
ATOM 6588 C CA . GLU F 1 91 ? 410.428 55.087 176.328 1.00 67.17 89 GLU F CA 1
ATOM 6589 C C . GLU F 1 91 ? 410.368 55.863 177.641 1.00 62.65 89 GLU F C 1
ATOM 6590 O O . GLU F 1 91 ? 409.298 55.918 178.260 1.00 67.41 89 GLU F O 1
ATOM 6596 N N . VAL F 1 92 ? 411.462 56.481 178.071 1.00 62.10 90 VAL F N 1
ATOM 6597 C CA . VAL F 1 92 ? 411.510 57.134 179.380 1.00 62.13 90 VAL F CA 1
ATOM 6598 C C . VAL F 1 92 ? 411.270 58.632 179.221 1.00 57.38 90 VAL F C 1
ATOM 6599 O O . VAL F 1 92 ? 411.413 59.169 178.109 1.00 55.16 90 VAL F O 1
ATOM 6603 N N . PRO F 1 93 ? 410.881 59.336 180.285 1.00 54.85 91 PRO F N 1
ATOM 6604 C CA . PRO F 1 93 ? 410.693 60.786 180.176 1.00 54.63 91 PRO F CA 1
ATOM 6605 C C . PRO F 1 93 ? 411.977 61.465 179.739 1.00 43.92 91 PRO F C 1
ATOM 6606 O O . PRO F 1 93 ? 413.075 61.054 180.110 1.00 51.65 91 PRO F O 1
ATOM 6610 N N . GLN F 1 94 ? 411.832 62.514 178.931 1.00 45.02 92 GLN F N 1
ATOM 6611 C CA . GLN F 1 94 ? 413.012 63.105 178.310 1.00 45.47 92 GLN F CA 1
ATOM 6612 C C . GLN F 1 94 ? 412.637 64.394 177.596 1.00 40.96 92 GLN F C 1
ATOM 6613 O O . GLN F 1 94 ? 411.482 64.590 177.207 1.00 43.36 92 GLN F O 1
ATOM 6619 N N . PHE F 1 95 ? 413.625 65.266 177.431 1.00 41.83 93 PHE F N 1
ATOM 6620 C CA . PHE F 1 95 ? 413.564 66.268 176.374 1.00 42.88 93 PHE F CA 1
ATOM 6621 C C . PHE F 1 95 ? 413.754 65.508 175.066 1.00 41.87 93 PHE F C 1
ATOM 6622 O O . PHE F 1 95 ? 414.860 65.076 174.751 1.00 41.79 93 PHE F O 1
ATOM 6630 N N . GLN F 1 96 ? 412.666 65.296 174.319 1.00 42.70 94 GLN F N 1
ATOM 6631 C CA . GLN F 1 96 ? 412.665 64.307 173.243 1.00 39.62 94 GLN F CA 1
ATOM 6632 C C . GLN F 1 96 ? 413.178 64.859 171.916 1.00 41.45 94 GLN F C 1
ATOM 6633 O O . GLN F 1 96 ? 413.769 64.117 171.121 1.00 37.08 94 GLN F O 1
ATOM 6639 N N . HIS F 1 97 ? 412.971 66.137 171.649 1.00 38.12 95 HIS F N 1
ATOM 6640 C CA . HIS F 1 97 ? 413.474 66.690 170.410 1.00 38.96 95 HIS F CA 1
ATOM 6641 C C . HIS F 1 97 ? 413.512 68.196 170.539 1.00 39.82 95 HIS F C 1
ATOM 6642 O O . HIS F 1 97 ? 412.923 68.788 171.448 1.00 39.61 95 HIS F O 1
ATOM 6649 N N . LEU F 1 98 ? 414.237 68.792 169.618 1.00 34.98 96 LEU F N 1
ATOM 6650 C CA . LEU F 1 98 ? 414.356 70.222 169.474 1.00 34.63 96 LEU F CA 1
ATOM 6651 C C . LEU F 1 98 ? 413.945 70.565 168.049 1.00 39.27 96 LEU F C 1
ATOM 6652 O O . LEU F 1 98 ? 414.348 69.882 167.102 1.00 37.80 96 LEU F O 1
ATO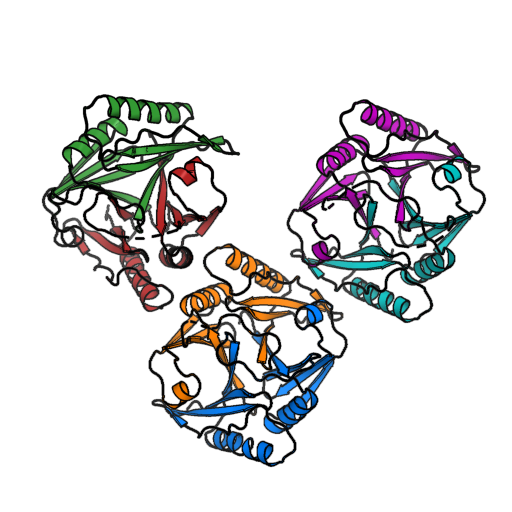M 6657 N N . CYS F 1 99 ? 413.139 71.609 167.891 1.00 35.82 97 CYS F N 1
ATOM 6658 C CA . CYS F 1 99 ? 412.666 72.008 166.578 1.00 37.36 97 CYS F CA 1
ATOM 6659 C C . CYS F 1 99 ? 413.196 73.380 166.197 1.00 36.03 97 CYS F C 1
ATOM 6660 O O . CYS F 1 99 ? 413.108 74.328 166.982 1.00 43.00 97 CYS F O 1
ATOM 6663 N N . LEU F 1 100 ? 413.710 73.486 164.978 1.00 36.44 98 LEU F N 1
ATOM 6664 C CA . LEU F 1 100 ? 414.233 74.727 164.428 1.00 41.54 98 LEU F CA 1
ATOM 6665 C C . LEU F 1 100 ? 413.390 75.164 163.240 1.00 43.76 98 LEU F C 1
ATOM 6666 O O . LEU F 1 100 ? 413.096 74.354 162.352 1.00 40.11 98 LEU F O 1
ATOM 6671 N N . ALA F 1 101 ? 413.043 76.448 163.210 1.00 42.90 99 ALA F N 1
ATOM 6672 C CA . ALA F 1 101 ? 412.225 77.019 162.151 1.00 47.41 99 ALA F CA 1
ATOM 6673 C C . ALA F 1 101 ? 413.114 77.580 161.052 1.00 51.48 99 ALA F C 1
ATOM 6674 O O . ALA F 1 101 ? 414.110 78.248 161.333 1.00 48.54 99 ALA F O 1
ATOM 6676 N N . THR F 1 102 ? 412.747 77.310 159.798 1.00 47.12 100 THR F N 1
ATOM 6677 C CA . THR F 1 102 ? 413.537 77.714 158.646 1.00 46.83 100 THR F CA 1
ATOM 6678 C C . THR F 1 102 ? 412.880 78.909 157.959 1.00 51.61 100 THR F C 1
ATOM 6679 O O . THR F 1 102 ? 411.843 79.414 158.390 1.00 53.92 100 THR F O 1
ATOM 6683 N N . ARG F 1 103 ? 413.488 79.365 156.864 1.00 53.32 101 ARG F N 1
ATOM 6684 C CA . ARG F 1 103 ? 413.002 80.558 156.187 1.00 57.63 101 ARG F CA 1
ATOM 6685 C C . ARG F 1 103 ? 412.246 80.282 154.897 1.00 53.53 101 ARG F C 1
ATOM 6686 O O . ARG F 1 103 ? 411.441 81.123 154.489 1.00 58.05 101 ARG F O 1
ATOM 6694 N N . SER F 1 104 ? 412.468 79.143 154.252 1.00 52.63 102 SER F N 1
ATOM 6695 C CA . SER F 1 104 ? 411.844 78.870 152.966 1.00 54.12 102 SER F CA 1
ATOM 6696 C C . SER F 1 104 ? 411.710 77.367 152.786 1.00 51.44 102 SER F C 1
ATOM 6697 O O . SER F 1 104 ? 412.442 76.593 153.415 1.00 49.90 102 SER F O 1
ATOM 6700 N N . PRO F 1 105 ? 410.791 76.920 151.925 1.00 51.99 103 PRO F N 1
ATOM 6701 C CA . PRO F 1 105 ? 410.779 75.494 151.555 1.00 48.36 103 PRO F CA 1
ATOM 6702 C C . PRO F 1 105 ? 412.078 75.031 150.919 1.00 49.59 103 PRO F C 1
ATOM 6703 O O . PRO F 1 105 ? 412.443 73.857 151.063 1.00 51.58 103 PRO F O 1
ATOM 6707 N N . GLU F 1 106 ? 412.788 75.917 150.213 1.00 47.06 104 GLU F N 1
ATOM 6708 C CA . GLU F 1 106 ? 414.069 75.536 149.628 1.00 53.11 104 GLU F CA 1
ATOM 6709 C C . GLU F 1 106 ? 415.074 75.162 150.710 1.00 52.32 104 GLU F C 1
ATOM 6710 O O . GLU F 1 106 ? 415.812 74.180 150.572 1.00 47.59 104 GLU F O 1
ATOM 6716 N N . GLU F 1 107 ? 415.106 75.931 151.802 1.00 54.49 105 GLU F N 1
ATOM 6717 C CA . GLU F 1 107 ? 416.039 75.642 152.887 1.00 51.57 105 GLU F CA 1
ATOM 6718 C C . GLU F 1 107 ? 415.763 74.276 153.503 1.00 45.87 105 GLU F C 1
ATOM 6719 O O . GLU F 1 107 ? 416.700 73.559 153.879 1.00 47.32 105 GLU F O 1
ATOM 6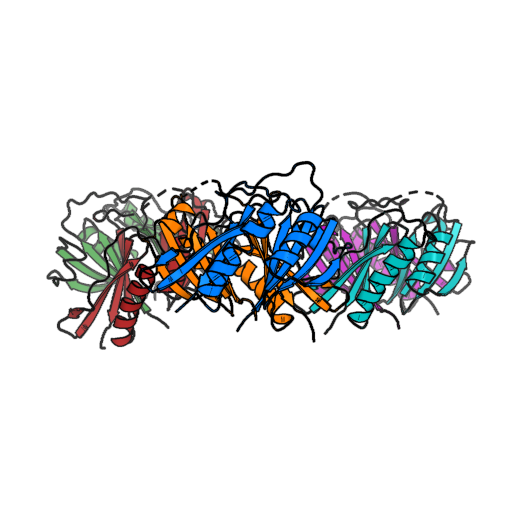725 N N . MET F 1 108 ? 414.482 73.898 153.608 1.00 44.02 106 MET F N 1
ATOM 6726 C CA . MET F 1 108 ? 414.134 72.575 154.124 1.00 43.02 106 MET F CA 1
ATOM 6727 C C . MET F 1 108 ? 414.791 71.476 153.298 1.00 43.42 106 MET F C 1
ATOM 6728 O O . MET F 1 108 ? 415.377 70.540 153.846 1.00 37.83 106 MET F O 1
ATOM 6733 N N . THR F 1 109 ? 414.686 71.561 151.968 1.00 41.54 107 THR F N 1
ATOM 6734 C CA . THR F 1 109 ? 415.379 70.593 151.125 1.00 38.25 107 THR F CA 1
ATOM 6735 C C . THR F 1 109 ? 416.882 70.635 151.367 1.00 41.96 107 THR F C 1
ATOM 6736 O O . THR F 1 109 ? 417.526 69.584 151.480 1.00 38.26 107 THR F O 1
ATOM 6740 N N . GLU F 1 110 ? 417.449 71.844 151.481 1.00 39.81 108 GLU F N 1
ATOM 6741 C CA . GLU F 1 110 ? 418.888 71.988 151.709 1.00 44.89 108 GLU F CA 1
ATOM 6742 C C . GLU F 1 110 ? 419.320 71.330 153.018 1.00 42.54 108 GLU F C 1
ATOM 6743 O O . GLU F 1 110 ? 420.372 70.685 153.078 1.00 39.21 108 GLU F O 1
ATOM 6749 N N . TRP F 1 111 ? 418.519 71.456 154.074 1.00 38.70 109 TRP F N 1
ATOM 6750 C CA . TRP F 1 111 ? 418.887 70.789 155.320 1.00 42.54 109 TRP F CA 1
ATOM 6751 C C . TRP F 1 111 ? 418.908 69.277 155.141 1.00 39.84 109 TRP F C 1
ATOM 6752 O O . TRP F 1 111 ? 419.805 68.595 155.648 1.00 39.46 109 TRP F O 1
ATOM 6763 N N . ARG F 1 112 ? 417.921 68.730 154.431 1.00 34.48 110 ARG F N 1
ATOM 6764 C CA . ARG F 1 112 ? 417.889 67.285 154.223 1.00 37.18 110 ARG F CA 1
ATOM 6765 C C . ARG F 1 112 ? 419.076 66.827 153.387 1.00 37.57 110 ARG F C 1
ATOM 6766 O O . ARG F 1 112 ? 419.723 65.827 153.716 1.00 37.07 110 ARG F O 1
ATOM 6774 N N . ASP F 1 113 ? 419.360 67.539 152.297 1.00 38.51 111 ASP F N 1
ATOM 6775 C CA . ASP F 1 113 ? 420.508 67.213 151.460 1.00 35.21 111 ASP F CA 1
ATOM 6776 C C . ASP F 1 113 ? 421.799 67.274 152.274 1.00 39.79 111 ASP F C 1
ATOM 6777 O O . ASP F 1 113 ? 422.629 66.357 152.232 1.00 37.61 111 ASP F O 1
ATOM 6782 N N . ARG F 1 114 ? 421.977 68.356 153.030 1.00 39.49 112 ARG F N 1
ATOM 6783 C CA . ARG F 1 114 ? 423.212 68.529 153.787 1.00 44.34 112 ARG F CA 1
ATOM 6784 C C . ARG F 1 114 ? 423.384 67.443 154.847 1.00 40.67 112 ARG F C 1
ATOM 6785 O O . ARG F 1 114 ? 424.502 66.956 155.057 1.00 39.41 112 ARG F O 1
ATOM 6793 N N . TRP F 1 115 ? 422.297 67.029 155.512 1.00 38.17 113 TRP F N 1
ATOM 6794 C CA . TRP F 1 115 ? 422.405 65.886 156.421 1.00 38.11 113 TRP F CA 1
ATOM 6795 C C . TRP F 1 115 ? 422.929 64.659 155.685 1.00 43.55 113 TRP F C 1
ATOM 6796 O O . TRP F 1 115 ? 423.861 63.982 156.149 1.00 36.20 113 TRP F O 1
ATOM 6807 N N . LEU F 1 116 ? 422.340 64.367 154.521 1.00 39.38 114 LEU F N 1
ATOM 6808 C CA . LEU F 1 116 ? 422.763 63.215 153.729 1.00 41.23 114 LEU F CA 1
ATOM 6809 C C . LEU F 1 116 ? 424.229 63.313 153.337 1.00 38.96 114 LEU F C 1
ATOM 6810 O O . LEU F 1 116 ? 424.961 62.318 153.392 1.00 38.91 114 LEU F O 1
ATOM 6815 N N . GLU F 1 117 ? 424.678 64.504 152.948 1.00 37.02 115 GLU F N 1
ATOM 6816 C CA . GLU F 1 117 ? 426.065 64.674 152.544 1.00 42.73 115 GLU F CA 1
ATOM 6817 C C . GLU F 1 117 ? 427.011 64.400 153.711 1.00 43.82 115 GLU F C 1
ATOM 6818 O O . GLU F 1 117 ? 427.983 63.645 153.579 1.00 35.44 115 GLU F O 1
ATOM 6824 N N . LEU F 1 118 ? 426.729 64.986 154.874 1.00 38.13 116 LEU F N 1
ATOM 6825 C CA . LEU F 1 118 ? 427.599 64.752 156.018 1.00 41.48 116 LEU F CA 1
ATOM 6826 C C . LEU F 1 118 ? 427.542 63.294 156.452 1.00 39.72 116 LEU F C 1
ATOM 6827 O O . LEU F 1 118 ? 428.568 62.709 156.812 1.00 42.07 116 LEU F O 1
ATOM 6832 N N . TYR F 1 119 ? 426.359 62.680 156.391 1.00 39.77 117 TYR F N 1
ATOM 6833 C CA . TYR F 1 119 ? 426.232 61.276 156.764 1.00 37.88 117 TYR F CA 1
ATOM 6834 C C . TYR F 1 119 ? 427.047 60.385 155.834 1.00 43.72 117 TYR F C 1
ATOM 6835 O O . TYR F 1 119 ? 427.758 59.482 156.292 1.00 41.30 117 TYR F O 1
ATOM 6844 N N . GLU F 1 120 ? 426.980 60.639 154.526 1.00 41.65 118 GLU F N 1
ATOM 6845 C CA . GLU F 1 120 ? 427.634 59.771 153.557 1.00 39.87 118 GLU F CA 1
ATOM 6846 C C . GLU F 1 120 ? 429.131 60.034 153.445 1.00 42.35 118 GLU F C 1
ATOM 6847 O O . GLU F 1 120 ? 429.853 59.201 152.886 1.00 43.21 118 GLU F O 1
ATOM 6853 N N . SER F 1 121 ? 429.615 61.157 153.983 1.00 40.77 119 SER F N 1
ATOM 6854 C CA . SER F 1 121 ? 431.027 61.504 153.861 1.00 44.09 119 SER F CA 1
ATOM 6855 C C . SER F 1 121 ? 431.950 60.556 154.626 1.00 41.84 119 SER F C 1
ATOM 6856 O O . SER F 1 121 ? 433.133 60.466 154.286 1.00 47.08 119 SER F O 1
ATOM 6859 N N . GLY F 1 122 ? 431.457 59.853 155.644 1.00 38.95 120 GLY F N 1
ATOM 6860 C CA . GLY F 1 122 ? 432.326 59.021 156.462 1.00 42.02 120 GLY F CA 1
ATOM 6861 C C . GLY F 1 122 ? 433.206 59.771 157.443 1.00 40.39 120 GLY F C 1
ATOM 6862 O O . GLY F 1 122 ? 434.041 59.143 158.122 1.00 40.12 120 GLY F O 1
ATOM 6863 N N . ARG F 1 123 ? 433.068 61.089 157.531 1.00 37.50 121 ARG F N 1
ATOM 6864 C CA . ARG F 1 123 ? 433.875 61.881 158.445 1.00 38.24 121 ARG F CA 1
ATOM 6865 C C . ARG F 1 123 ? 433.295 61.937 159.852 1.00 44.06 121 ARG F C 1
ATOM 6866 O O . ARG F 1 123 ? 433.918 62.536 160.737 1.00 39.95 121 ARG F O 1
ATOM 6874 N N . TYR F 1 124 ? 432.130 61.335 160.088 1.00 42.82 122 TYR F N 1
ATOM 6875 C CA . TYR F 1 124 ? 431.518 61.366 161.410 1.00 42.48 122 TYR F CA 1
ATOM 6876 C C . TYR F 1 124 ? 430.894 60.017 161.721 1.00 44.90 122 TYR F C 1
ATOM 6877 O O . TYR F 1 124 ? 430.413 59.309 160.832 1.00 42.58 122 TYR F O 1
ATOM 6886 N N . THR F 1 125 ? 430.931 59.668 162.999 1.00 44.35 123 THR F N 1
ATOM 6887 C CA . THR F 1 125 ? 430.304 58.462 163.497 1.00 42.57 123 THR F CA 1
ATOM 6888 C C . THR F 1 125 ? 428.895 58.803 163.964 1.00 43.43 123 THR F C 1
ATOM 6889 O O . THR F 1 125 ? 428.656 59.893 164.491 1.00 42.65 123 THR F O 1
ATOM 6893 N N . PHE F 1 126 ? 427.970 57.869 163.765 1.00 39.75 124 PHE F N 1
ATOM 6894 C CA . PHE F 1 126 ? 426.574 58.047 164.135 1.00 42.91 124 PHE F CA 1
ATOM 6895 C C . PHE F 1 126 ? 426.147 56.863 164.982 1.00 45.28 124 PHE F C 1
ATOM 6896 O O . PHE F 1 126 ? 426.328 55.715 164.570 1.00 47.41 124 PHE F O 1
ATOM 6904 N N . VAL F 1 127 ? 425.564 57.152 166.150 1.00 38.53 125 VAL F N 1
ATOM 6905 C CA . VAL F 1 127 ? 424.961 56.114 166.988 1.00 46.09 125 VAL F CA 1
ATOM 6906 C C . VAL F 1 127 ? 423.945 55.278 166.208 1.00 48.82 125 VAL F C 1
ATOM 6907 O O . VAL F 1 127 ? 423.853 54.056 166.390 1.00 48.15 125 VAL F O 1
ATOM 6911 N N . ARG F 1 128 ? 423.135 55.917 165.365 1.00 46.85 126 ARG F N 1
ATOM 6912 C CA . ARG F 1 128 ? 422.104 55.204 164.618 1.00 51.85 126 ARG F CA 1
ATOM 6913 C C . ARG F 1 128 ? 422.277 55.406 163.120 1.00 51.09 126 ARG F C 1
ATOM 6914 O O . ARG F 1 128 ? 422.696 56.474 162.666 1.00 49.52 126 ARG F O 1
ATOM 6922 N N . ASP F 1 129 ? 421.936 54.366 162.352 1.00 53.65 127 ASP F N 1
ATOM 6923 C CA . ASP F 1 129 ? 422.038 54.399 160.896 1.00 56.88 127 ASP F CA 1
ATOM 6924 C C . ASP F 1 129 ? 420.759 54.892 160.224 1.00 53.18 127 ASP F C 1
ATO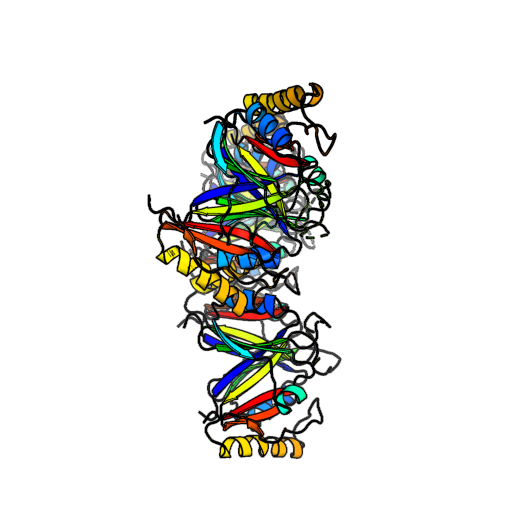M 6925 O O . ASP F 1 129 ? 420.498 54.545 159.066 1.00 54.49 127 ASP F O 1
ATOM 6930 N N . GLU F 1 130 ? 419.960 55.698 160.912 1.00 50.47 128 GLU F N 1
ATOM 6931 C CA . GLU F 1 130 ? 418.650 56.105 160.418 1.00 50.23 128 GLU F CA 1
ATOM 6932 C C . GLU F 1 130 ? 418.789 57.357 159.557 1.00 45.12 128 GLU F C 1
ATOM 6933 O O . GLU F 1 130 ? 419.310 58.380 160.014 1.00 42.45 128 GLU F O 1
ATOM 6939 N N . GLY F 1 131 ? 418.318 57.278 158.308 1.00 47.60 129 GLY F N 1
ATOM 6940 C CA . GLY F 1 131 ? 418.349 58.414 157.434 1.00 41.92 129 GLY F CA 1
ATOM 6941 C C . GLY F 1 131 ? 417.277 59.420 157.793 1.00 35.62 129 GLY F C 1
ATOM 6942 O O . GLY F 1 131 ? 416.473 59.206 158.706 1.00 40.76 129 GLY F O 1
ATOM 6943 N N . PRO F 1 132 ? 417.255 60.539 157.079 1.00 35.59 130 PRO F N 1
ATOM 6944 C CA . PRO F 1 132 ? 416.233 61.558 157.347 1.00 34.64 130 PRO F CA 1
ATOM 6945 C C . PRO F 1 132 ? 414.858 61.122 156.863 1.00 40.97 130 PRO F C 1
ATOM 6946 O O . PRO F 1 132 ? 414.712 60.247 156.006 1.00 40.60 130 PRO F O 1
ATOM 6950 N N . THR F 1 133 ? 413.832 61.746 157.443 1.00 39.01 131 THR F N 1
ATOM 6951 C CA . THR F 1 133 ? 412.481 61.547 156.941 1.00 36.78 131 THR F CA 1
ATOM 6952 C C . THR F 1 133 ? 412.299 62.276 155.609 1.00 35.57 131 THR F C 1
ATOM 6953 O O . THR F 1 133 ? 413.127 63.087 155.188 1.00 34.08 131 THR F O 1
ATOM 6957 N N . ASP F 1 134 ? 411.206 61.948 154.921 1.00 34.94 132 ASP F N 1
ATOM 6958 C CA . ASP F 1 134 ? 410.691 62.835 153.889 1.00 36.00 132 ASP F CA 1
ATOM 6959 C C . ASP F 1 134 ? 410.257 64.158 154.512 1.00 38.29 132 ASP F C 1
ATOM 6960 O O . ASP F 1 134 ? 409.933 64.234 155.703 1.00 34.01 132 ASP F O 1
ATOM 6965 N N . ILE F 1 135 ? 410.214 65.200 153.687 1.00 35.50 133 ILE F N 1
ATOM 6966 C CA . ILE F 1 135 ? 409.542 66.444 154.058 1.00 35.52 133 ILE F CA 1
ATOM 6967 C C . ILE F 1 135 ? 408.033 66.305 153.816 1.00 39.46 133 ILE F C 1
ATOM 6968 O O . ILE F 1 135 ? 407.593 66.069 152.689 1.00 40.76 133 ILE F O 1
ATOM 6973 N N . VAL F 1 136 ? 407.237 66.456 154.880 1.00 36.25 134 VAL F N 1
ATOM 6974 C CA . VAL F 1 136 ? 405.786 66.343 154.821 1.00 39.13 134 VAL F CA 1
ATOM 6975 C C . VAL F 1 136 ? 405.167 67.719 155.018 1.00 41.76 134 VAL F C 1
ATOM 6976 O O . VAL F 1 136 ? 405.729 68.594 155.687 1.00 41.42 134 VAL F O 1
ATOM 6980 N N . VAL F 1 137 ? 403.981 67.901 154.448 1.00 40.47 135 VAL F N 1
ATOM 6981 C CA . VAL F 1 137 ? 403.235 69.143 154.577 1.00 42.70 135 VAL F CA 1
ATOM 6982 C C . VAL F 1 137 ? 401.871 68.836 155.187 1.00 44.10 135 VAL F C 1
ATOM 6983 O O . VAL F 1 137 ? 401.203 67.871 154.795 1.00 44.69 135 VAL F O 1
ATOM 6987 N N . ASP F 1 138 ? 401.469 69.645 156.165 1.00 42.40 136 ASP F N 1
ATOM 6988 C CA . ASP F 1 138 ? 400.184 69.457 156.824 1.00 45.79 136 ASP F CA 1
ATOM 6989 C C . ASP F 1 138 ? 399.115 70.305 156.135 1.00 44.22 136 ASP F C 1
ATOM 6990 O O . ASP F 1 138 ? 399.385 71.006 155.158 1.00 42.94 136 ASP F O 1
ATOM 6995 N N . GLU F 1 139 ? 397.888 70.275 156.681 1.00 49.17 137 GLU F N 1
ATOM 6996 C CA . GLU F 1 139 ? 396.741 70.923 156.047 1.00 49.35 137 GLU F CA 1
ATOM 6997 C C . GLU F 1 139 ? 396.869 72.441 155.962 1.00 50.74 137 GLU F C 1
ATOM 6998 O O . GLU F 1 139 ? 396.077 73.073 155.249 1.00 49.89 137 GLU F O 1
ATOM 7004 N N . ASP F 1 140 ? 397.833 73.040 156.662 1.00 49.22 138 ASP F N 1
ATOM 7005 C CA . ASP F 1 140 ? 398.040 74.481 156.653 1.00 50.09 138 ASP F CA 1
ATOM 7006 C C . ASP F 1 140 ? 399.304 74.893 155.910 1.00 50.70 138 ASP F C 1
ATOM 7007 O O . ASP F 1 140 ? 399.686 76.067 155.964 1.00 54.08 138 ASP F O 1
ATOM 7012 N N . GLY F 1 141 ? 399.966 73.965 155.223 1.00 46.29 139 GLY F N 1
ATOM 7013 C CA . GLY F 1 141 ? 401.179 74.284 154.515 1.00 46.05 139 GLY F CA 1
ATOM 7014 C C . GLY F 1 141 ? 402.452 74.223 155.345 1.00 41.23 139 GLY F C 1
ATOM 7015 O O . GLY F 1 141 ? 403.521 74.544 154.822 1.00 43.10 139 GLY F O 1
ATOM 7016 N N . VAL F 1 142 ? 402.373 73.826 156.617 1.00 40.32 140 VAL F N 1
ATOM 7017 C CA . VAL F 1 142 ? 403.578 73.698 157.432 1.00 41.50 140 VAL F CA 1
ATOM 7018 C C . VAL F 1 142 ? 404.393 72.496 156.966 1.00 39.28 140 VAL F C 1
ATOM 7019 O O . VAL F 1 142 ? 403.860 71.391 156.805 1.00 37.70 140 VAL F O 1
ATOM 7023 N N . LEU F 1 143 ? 405.703 72.687 156.805 1.00 39.50 141 LEU F N 1
ATOM 7024 C CA . LEU F 1 143 ? 406.609 71.620 156.403 1.00 34.38 141 LEU F CA 1
ATOM 7025 C C . LEU F 1 143 ? 407.338 71.055 157.614 1.00 41.16 141 LEU F C 1
ATOM 7026 O O . LEU F 1 143 ? 407.695 71.797 158.537 1.00 41.53 141 LEU F O 1
ATOM 7031 N N . SER F 1 144 ? 407.569 69.740 157.602 1.00 38.90 142 SER F N 1
ATOM 7032 C CA . SER F 1 144 ? 408.248 69.049 158.697 1.00 38.39 142 SER F CA 1
ATOM 7033 C C . SER F 1 144 ? 409.313 68.116 158.144 1.00 39.27 142 SER F C 1
ATOM 7034 O O . SER F 1 144 ? 409.118 67.485 157.099 1.00 35.50 142 SER F O 1
ATOM 7037 N N . LEU F 1 145 ? 410.434 68.029 158.862 1.00 35.67 143 LEU F N 1
ATOM 7038 C CA . LEU F 1 145 ? 411.532 67.126 158.540 1.00 33.75 143 LEU F CA 1
ATOM 7039 C C . LEU F 1 145 ? 412.218 66.730 159.839 1.00 37.20 143 LEU F C 1
ATOM 7040 O O . LEU F 1 145 ? 412.463 67.593 160.686 1.00 36.38 143 LEU F O 1
ATOM 7045 N N . TYR F 1 146 ? 412.501 65.440 160.009 1.00 32.06 144 TYR F N 1
ATOM 7046 C CA . TYR F 1 146 ? 413.177 64.940 161.203 1.00 37.88 144 TYR F CA 1
ATOM 7047 C C . TYR F 1 146 ? 414.496 64.292 160.813 1.00 37.47 144 TYR F C 1
ATOM 7048 O O . TYR F 1 146 ? 414.547 63.507 159.860 1.00 36.66 144 TYR F O 1
ATOM 7057 N N . VAL F 1 147 ? 415.560 64.643 161.542 1.00 34.19 145 VAL F N 1
ATOM 7058 C CA . VAL F 1 147 ? 416.890 64.069 161.385 1.00 31.66 145 VAL F CA 1
ATOM 7059 C C . VAL F 1 147 ? 417.444 63.742 162.769 1.00 33.98 145 VAL F C 1
ATOM 7060 O O . VAL F 1 147 ? 416.978 64.249 163.792 1.00 33.11 145 VAL F O 1
ATOM 7064 N N . LEU F 1 148 ? 418.452 62.879 162.796 1.00 37.42 146 LEU F N 1
ATOM 7065 C CA . LEU F 1 148 ? 419.160 62.572 164.031 1.00 36.65 146 LEU F CA 1
ATOM 7066 C C . LEU F 1 148 ? 420.576 63.118 163.964 1.00 40.28 146 LEU F C 1
ATOM 7067 O O . LEU F 1 148 ? 421.242 63.025 162.928 1.00 33.77 146 LEU F O 1
ATOM 7072 N N . ASP F 1 149 ? 421.033 63.690 165.078 1.00 38.07 147 ASP F N 1
ATOM 7073 C CA . ASP F 1 149 ? 422.425 64.081 165.189 1.00 33.61 147 ASP F CA 1
ATOM 7074 C C . ASP F 1 149 ? 423.276 62.825 165.371 1.00 35.27 147 ASP F C 1
ATOM 7075 O O . ASP F 1 149 ? 422.767 61.697 165.417 1.00 34.46 147 ASP F O 1
ATOM 7080 N N . VAL F 1 150 ? 424.594 63.026 165.486 1.00 36.54 148 VAL F N 1
ATOM 7081 C CA . VAL F 1 150 ? 425.539 61.917 165.590 1.00 37.64 148 VAL F CA 1
ATOM 7082 C C . VAL F 1 150 ? 425.339 61.101 166.858 1.00 38.54 148 VAL F C 1
ATOM 7083 O O . VAL F 1 150 ? 425.848 59.978 166.955 1.00 36.73 148 VAL F O 1
ATOM 7087 N N . ASN F 1 151 ? 424.602 61.639 167.829 1.00 34.56 149 ASN F N 1
ATOM 7088 C CA . ASN F 1 151 ? 424.290 60.977 169.088 1.00 36.53 149 ASN F CA 1
ATOM 7089 C C . ASN F 1 151 ? 422.970 60.228 169.069 1.00 40.14 149 ASN F C 1
ATOM 7090 O O . ASN F 1 151 ? 422.615 59.610 170.079 1.00 39.56 149 ASN F O 1
ATOM 7095 N N . GLY F 1 152 ? 422.232 60.278 167.961 1.00 37.35 150 GLY F N 1
ATOM 7096 C CA . GLY F 1 152 ? 420.910 59.694 167.941 1.00 43.90 150 GLY F CA 1
ATOM 7097 C C . GLY F 1 152 ? 419.829 60.578 168.509 1.00 40.51 150 GLY F C 1
ATOM 7098 O O . GLY F 1 152 ? 418.742 60.084 168.815 1.00 39.64 150 GLY F O 1
ATOM 7099 N N . LEU F 1 153 ? 420.081 61.874 168.664 1.00 36.92 151 LEU F N 1
ATOM 7100 C CA . LEU F 1 153 ? 419.072 62.772 169.209 1.00 38.32 151 LEU F CA 1
ATOM 7101 C C . LEU F 1 153 ? 418.345 63.479 168.073 1.00 36.71 151 LEU F C 1
ATOM 7102 O O . LEU F 1 153 ? 418.936 63.789 167.033 1.00 37.37 151 LEU F O 1
ATOM 7107 N N . GLU F 1 154 ? 417.062 63.746 168.291 1.00 34.35 152 GLU F N 1
ATOM 7108 C CA . GLU F 1 154 ? 416.158 64.126 167.215 1.00 39.06 152 GLU F CA 1
ATOM 7109 C C . GLU F 1 154 ? 416.053 65.638 167.067 1.00 39.07 152 GLU F C 1
ATOM 7110 O O . GLU F 1 154 ? 415.741 66.346 168.030 1.00 39.75 152 GLU F O 1
ATOM 7116 N N . TYR F 1 155 ? 416.279 66.116 165.847 1.00 34.77 153 TYR F N 1
ATOM 7117 C CA . TYR F 1 155 ? 416.043 67.499 165.463 1.00 33.73 153 TYR F CA 1
ATOM 7118 C C . TYR F 1 155 ? 414.910 67.537 164.456 1.00 37.27 153 TYR F C 1
ATOM 7119 O O . TYR F 1 155 ? 414.904 66.754 163.499 1.00 35.50 153 TYR F O 1
ATOM 7128 N N . GLU F 1 156 ? 413.972 68.451 164.671 1.00 36.43 154 GLU F N 1
ATOM 7129 C CA . GLU F 1 156 ? 412.871 68.700 163.756 1.00 37.75 154 GLU F CA 1
ATOM 7130 C C . GLU F 1 156 ? 413.113 70.032 163.066 1.00 40.23 154 GLU F C 1
ATOM 7131 O O . GLU F 1 156 ? 413.398 71.033 163.728 1.00 43.44 154 GLU F O 1
ATOM 7137 N N . PHE F 1 157 ? 413.042 70.041 161.742 1.00 30.92 155 PHE F N 1
ATOM 7138 C CA . PHE F 1 157 ? 413.048 71.285 160.995 1.00 36.16 155 PHE F CA 1
ATOM 7139 C C . PHE F 1 157 ? 411.623 71.561 160.542 1.00 39.04 155 PHE F C 1
ATOM 7140 O O . PHE F 1 157 ? 410.892 70.639 160.162 1.00 37.28 155 PHE F O 1
ATOM 7148 N N . THR F 1 158 ? 411.211 72.820 160.629 1.00 41.43 156 THR F N 1
ATOM 7149 C CA . THR F 1 158 ? 409.863 73.208 160.238 1.00 38.97 156 THR F CA 1
ATOM 7150 C C . THR F 1 158 ? 409.923 74.471 159.394 1.00 45.70 156 THR F C 1
ATOM 7151 O O . THR F 1 158 ? 410.880 75.249 159.474 1.00 40.57 156 THR F O 1
ATOM 7155 N N . TYR F 1 159 ? 408.913 74.643 158.540 1.00 42.24 157 TYR F N 1
ATOM 7156 C CA . TYR F 1 159 ? 408.737 75.888 157.807 1.00 42.98 157 TYR F CA 1
ATOM 7157 C C . TYR F 1 159 ? 407.308 76.352 158.009 1.00 47.67 157 TYR F C 1
ATOM 7158 O O . TYR F 1 159 ? 406.364 75.612 157.704 1.00 46.82 157 TYR F O 1
ATOM 7167 N N . LEU F 1 160 ? 407.155 77.565 158.530 1.00 47.74 158 LEU F N 1
ATOM 7168 C CA . LEU F 1 160 ? 405.847 78.133 158.837 1.00 50.36 158 LEU F CA 1
ATOM 7169 C C . LEU F 1 160 ? 405.506 79.179 157.787 1.00 54.43 158 LEU F C 1
ATOM 7170 O O . LEU F 1 160 ? 406.050 80.293 157.824 1.00 58.83 158 LEU F O 1
ATOM 7175 N N . PRO F 1 161 ? 404.639 78.874 156.822 1.00 55.12 159 PRO F N 1
ATOM 7176 C CA . PRO F 1 161 ? 404.290 79.891 155.815 1.00 60.08 159 PRO F CA 1
ATOM 7177 C C . PRO F 1 161 ? 403.613 81.109 156.415 1.00 64.80 159 PRO F C 1
ATOM 7178 O O . PRO F 1 161 ? 403.794 82.223 155.909 1.00 66.53 159 PRO F O 1
ATOM 7182 N N . GLU F 1 162 ? 402.855 80.933 157.492 1.00 63.53 160 GLU F N 1
ATOM 7183 C CA . GLU F 1 162 ? 402.103 82.030 158.094 1.00 75.61 160 GLU F CA 1
ATOM 7184 C C . GLU F 1 162 ? 403.022 82.978 158.852 1.00 76.42 160 GLU F C 1
ATOM 7185 O O . GLU F 1 162 ? 403.690 83.817 158.248 1.00 80.48 160 GLU F O 1
#

Sequence (866 aa):
HAFRFHHIGVQTSDLENSLGWYREFFGCEQNWSLEKFSDLTRSRLPGITRLVELAAGDDLRIHVFERAADATPAPVAEVPQFQHLCLATRSPEEMTEWRDRRWLELYESGRYTFVRRDEGPTDIVVDEDGVLSLYVLDVNGLEYEFTYLPHAFRFHHIGVQTSDLENSLGWYREFFGCEQNWSLEKFSDLTRSRLPGITRLVELAAGDLRIHVFERAATPAPVAEVPQFQHLCLATRSPEEMTEWRDRWLELYESGRYTFVRDEGPTDIVVDEDGVLSLYVLDVNGLEYEFTYLPEHAFRFHHIGVQTSDLENSLGWYREFFGCEQNWSLEKFSDLTRRSRLPGITRLVELAAGDLRIHVFERAADATPAPVAEVPQFQHLCLATRSPEEMTEWRDRWLELYESGRYTFVRDEGPTDIVVDEDGVLSLYVLDVNGLEYEFTYLPHAFRFHHIGVQTSDLENSLGWYREFFGCEQNWSLEKFSDLTRSRLPGITRLVELAAGDLRIHVFERAPVAEVPQFQHLCLATRSPEEMTEWRDRWLELYESGRYTFVRDEGPTDIVVDEDGVLSLYVLDVNGLEYEFTYLPEHAFRFHHIGVQTSDLENSLGWYREFFGCEQNWSLEKFSDLTRSRLPGITRLVELAAGDDLRIHVFERPAPVAEVPQFQHLCLATRSPEEMTEWRDRWLELYESGRYTFVRDEGPTDIVVDEDGVLSLYVLDVNGLEYEFTYLPAFRFHHIGVQTSDLENSLGWYREFFGCEQNWSLEKFSDLTRSRLPGITRLVELAAGDLRIHVFERAAPVAEVPQFQHLCLATRSPEEMTEWRDRWLELYESGRYTFVRDEGPTDIVVDEDGVLSLYVLDVNGLEYEFTYLPE

Foldseek 3Di:
DVDDDQADEDEAADQVQQVVQCCQQQVKDWPDKDQDDDPVVCVVQPQKGMWTWIDHDNYIYIYTYGDDDDGDADDQPDDDPQEAEDEDEDPVVVVVSLVSQVVVVVVPSHAAPDPDHKDDFDQDPQRKTWIWGAGRRRGIYIYIYDD/DVDDDDADEDEALDQVQQVVQCCQLQVKDFPDKDQDDDPVVCVVQPQWGMWTWIDGDPHIYIYTYGHNPADDDQPDDDPQEEEDEDDDVVVVVVSLVVQVVVLVVPSHAASDDDHKDDWDQDPQRKTWIWDARRRRGIYIYIYHDD/DVDDDDADEDEALDQVLQVVQCCQQQVWDWDDKDQDDDPVVCVVQPQWGMWTWIDGDNHTYIYTYRHHPPPLDDDQPDDDPQEEEDEDEDVVVVVVSLVSQVVVVVVPPHAAPDPDHKDDWDQDPQGKTWIWDAGRSRGIYIYIYDD/DPDDDAAEEAEAADQVQQVVQCCQQQVWDWPDKDQDDDPVVCVVAPQKGIWTWIDGDPHTYIYTYGVDDQPPDDPAEEEDEDEDVVVVVVNLVSQVVVVVVPPHAAPDDDHKDDFDQDPVGKTWIWGAGRRRGIYIYIYDPD/DVDDDDADEAEAADQVLQVVQCCQQQVWDWDDKDQDDDPVVCVVQPQKGIWTWIDGDNYIYIYTYSAADDQPDDDPQEEEDEDEDPVVVVVSQVSQVVVVVVPPHAANDPDHKDDWDQDPQRKTWIWDAGSRRGIYIYIYDD/DDDDDAEEAEAADQVLLVVQCCQQQVKDWDDKDQDDDPVVCVVPPQWGMWTWIDHDPYIYIYTYGNQDDQPDDDPQEEEDEDEDPVVVVVSLVSQVVVLVVPSHAAPDPDHKDDWDQDPQGKTWIWDAGSNRGIYIYIYDPD

Secondary structure (DSSP, 8-state):
---EEEEEEEEES-HHHHHHHHHHHH--EEEEEE----HHHHHHSTTEEEEEEEEETTEEEEEEEE--S--PPP-SSSSEEEEEEEE-SSHHHHHHHHHHHHHHHHTSS---S----PPPPEE-TTS-EEEEEE-TTS-EEEEEE--/---EEEEEEEEES-HHHHHHHHHHHH--EEEEEE----HHHHHHSTT--EEEEEEETTEEEEEEE-----S--SSSSEEEEEEEE-SSHHHHHHHHHHHHHHHHHSS---SS---PPPEEE-TT--EEEEEE-TTS-EEEEEE---/---EEEEEEEEES-HHHHHHHHHHHH--EEEEEE-S--HHHHHHSTT--EEEEEEETTEEEEEEE-STTS--S--SSS-EEEEEEEE-SSHHHHHHHHHHHHHHHTTTSS--S----PPPPEE-TT--EEEEEE-TTS-EEEEEE--/---EEEEEEEEES-HHHHHHHHHHHH--EEEEEE----HHHHHHSTT--EEEEEEETTEEEEEEE----SSSSEEEEEEEE-SSHHHHHHHHHHHHHHHHTT-S--S----PPP-EE-TT--EEEEEE-TTS-EEEEEE---/---EEEEEEEE-S-HHHHHHHHHHHH-PEEEEEE----HHHHHHSTT--EEEEEEETTEEEEEEE-----SSSSEEEEEEEE-SSHHHHHHHHHHHHHHHHT-SS--S----PPPPEE-TTS-EEEEEE-TTS-EEEEEE--/--EEEEEEEEES-HHHHHHHHHHHH--EEEEEE----HHHHHHSTT--EEEEEEETTEEEEEEE-----TTS-EEEEEEEE-S-HHHHHHHHHHHHHHHHTSSS--S----PPPEEE-TTS-EEEEEE-TTS-EEEEEE---

Organism: NCBI:txid1957

Solvent-accessible surface area: 38475 Å² total; per-residue (Å²): 138,58,2,84,27,26,6,1,0,0,6,5,42,72,8,109,23,0,3,12,0,0,99,100,0,7,45,4,127,92,84,97,50,73,115,177,26,38,59,18,28,105,74,34,14,74,39,13,67,56,21,0,12,0,28,8,31,73,1,80,0,15,0,0,46,44,72,76,163,67,108,48,33,21,50,57,102,7,3,36,5,23,11,0,0,0,6,4,128,29,60,132,46,0,67,88,7,66,77,61,4,49,110,13,79,134,53,68,191,31,96,37,66,98,129,84,34,20,20,101,53,54,92,64,179,114,27,34,27,21,0,22,1,17,1,3,6,12,13,14,0,16,0,6,46,79,110,142,62,0,73,32,34,7,0,0,0,5,4,40,66,4,59,24,0,0,11,0,0,68,19,2,12,48,1,104,45,80,102,56,69,124,176,29,60,104,29,29,115,76,40,17,75,50,14,80,30,22,0,13,0,31,9,27,70,4,90,1,17,0,1,27,38,87,121,119,94,42,38,39,69,104,10,4,32,5,24,10,0,0,0,11,5,144,30,60,124,37,0,28,94,25,45,63,64,2,27,100,0,72,97,7,6,22,25,68,36,62,116,122,78,33,10,7,12,8,14,27,67,131,102,26,31,14,21,0,21,1,5,1,3,6,7,11,11,0,16,0,6,42,84,57,222,152,53,1,86,32,30,9,0,0,0,5,4,28,78,10,119,26,0,5,27,0,0,104,74,2,9,54,9,121,76,71,100,49,74,123,172,17,66,114,30,32,104,77,49,15,80,41,12,67,55,22,0,9,0,25,5,22,68,3,100,0,14,0,1,31,40,58,61,138,22,76,85,56,46,57,61,121,39,19,38,3,25,9,0,0,0,14,14,186,27,56,116,46,0,67,83,10,66,74,81,1,50,103,0,68,129,51,69,140,35,97,35,67,112,125,74,36,22,19,99,54,54,91,77,180,119,26,36,24,24,0,20,1,4,1,3,7,8,16,10,0,16,0,6,38,79,106,172,59,4,159,29,31,8,2,0,0,7,3,86,64,8,61,23,0,2,7,0,0,81,26,0,4,44,4,122,53,83,98,50,65,102,181,27,56,109,22,29,107,76,33,14,70,49,11,80,42,22,0,12,2,31,9,20,71,6,91,1,13,0,0,40,43,137,68,44,70,62,6,3,39,6,23,11,0,0,0,6,1,139,28,61,118,42,0,67,106,13,66,74,82,3,49,109,7,77,128,15,20,13,27,74,38,87,89,118,84,41,21,22,97,46,56,100,67,173,100,24,35,21,21,0,20,1,6,1,3,7,5,14,14,0,17,0,6,42,79,50,205,141,64,0,70,30,26,7,0,0,0,10,4,71,71,7,111,25,0,0,14,0,0,88,82,1,15,50,10,130,81,77,102,46,80,120,124,18,38,54,19,29,104,74,38,14,78,52,12,81,57,22,0,8,0,28,6,49,101,4,100,5,16,0,0,54,79,122,62,39,60,60,125,30,11,35,6,24,11,0,0,0,10,10,140,24,61,125,30,0,62,86,9,62,72,69,1,54,108,6,72,130,47,63,140,33,95,37,70,112,120,76,34,20,17,104,58,48,92,73,175,105,29,33,22,22,0,20,1,3,1,2,5,11,13,13,2,14,0,5,41,66,131,77,5,152,34,36,7,1,0,0,4,6,90,77,7,104,26,0,1,9,0,0,95,60,0,7,50,7,127,81,81,105,46,78,123,182,30,52,107,25,32,110,73,41,13,77,46,12,71,58,18,0,13,0,26,7,33,70,1,60,0,18,0,1,48,22,132,84,35,57,55,111,16,2,38,5,22,10,1,0,0,8,3,133,34,70,138,41,0,24,86,17,58,65,65,1,46,104,3,70,127,50,67,134,34,101,31,68,88,127,72,37,10,7,15,8,14,27,69,125,108,28,34,14,20,0,20,1,4,1,5,5,4,13,11,0,15,0,6,42,72,65,211

B-factor: mean 46.87, std 11.41, range [24.95, 104.18]